Protein AF-0000000077057591 (afdb_homodimer)

Sequence (1072 aa):
MKLSQLLAIAAILTGAQAVAPLVHLGYSSYQGRSLSNGITQWLGLRYAAPPVGDLRFAAPQDPLPAEGVQDANAHGKLCLATGASGPTNTTDEDCLFLEIFAPSNATKDSKLPVYFFIQQGGGFNQLSNANYNGSGLIKAADYDLITVTLNYRVGPYGFLAGSEVIESGGVNAGLKDQRKALEWVQKYIEHFGGDPCRVTIGGASAGAQSVCMHVTAYGGRDDGLFHATSAESQSFPPLRTVNESQYAYDNLVIRAGCASEDDTLACLRNRTSDELQAVNNQTAFPGGQAAPLYQWGPVLDFDFVSDYTLRAYAEGKYVKVPAIYGDATNEGTNFVPNATATIGQSNTFLKNQFPDLTLPQLKKINELYPVENTPSFNNSGRYWRQASDVYGELRYNCPGIFISRNLASDNVSNWNYRWDVIDPPANASGVGVAHTVEVNAIFGPENVNGGAPTSYKGGGINNAIVDVAQAYWTSFIRTGNPNTFRKAGTPMWEPWPSDEDRRLDFQTNATRMETVDEGQRERCEYLLSIGLDLKQMKLSQLLAIAAILTGAQAVAPLVHLGYSSYQGRSLSNGITQWLGLRYAAPPVGDLRFAAPQDPLPAEGVQDANAHGKLCLATGASGPTNTTDEDCLFLEIFAPSNATKDSKLPVYFFIQQGGGFNQLSNANYNGSGLIKAADYDLITVTLNYRVGPYGFLAGSEVIESGGVNAGLKDQRKALEWVQKYIEHFGGDPCRVTIGGASAGAQSVCMHVTAYGGRDDGLFHATSAESQSFPPLRTVNESQYAYDNLVIRAGCASEDDTLACLRNRTSDELQAVNNQTAFPGGQAAPLYQWGPVLDFDFVSDYTLRAYAEGKYVKVPAIYGDATNEGTNFVPNATATIGQSNTFLKNQFPDLTLPQLKKINELYPVENTPSFNNSGRYWRQASDVYGELRYNCPGIFISRNLASDNVSNWNYRWDVIDPPANASGVGVAHTVEVNAIFGPENVNGGAPTSYKGGGINNAIVDVAQAYWTSFIRTGNPNTFRKAGTPMWEPWPSDEDRRLDFQTNATRMETVDEGQRERCEYLLSIGLDLKQ

Radius of gyration: 37.17 Å; Cα contacts (8 Å, |Δi|>4): 2651; chains: 2; bounding box: 60×188×90 Å

Secondary structure (DSSP, 8-state):
--------------------SEEE-SS-EEE-EE-TTSEEEEEEEE-S----GGGTTS---PPPP--SEEE-SSPPPBPPPTT--S--SSB-S---EEEEEEETT--TT--EEEEEEE---GGGT--TT-S--THHHHHHTTT--EEEEE----HHHHH--SHHHHTTT-TTHHHHHHHHHHHHHHHHGGGGTEEEEEEEEEEETHHHHHHHHHHTHHHH---SS-SEEEEES-------BTGGGHHHHHHHHHHTT-TTSSSHHHHHHHS-HHHHHHT----PPTT-SS--S------B-SSSS-S-HHHHHHTT-S----EEEEEETBTTTTTS-TT--SHHHHHHHHHHH-TT--HHHHHHHHHHS-GGGS---TTS-TTHHHHHHHHHIIIIIHHHHHHHHHHHHTT--EEEEEE----HHHHHHT--SBTTTTHHHHH-GGGSTT-S-GGGSTTSTTTHHHHHHHHHHHHHHHHS-TTTTPPTTSPP-PPSPPTT-EEEEE-TTT-EEEEPPHHHHHHHHHHHHTTTTTT-/----------------PPPPSEEE-SS-EEE-EE-TTSEEEEEEEE-S----GGGTTS---PPPP--SEEE-SSPPPBPPPTT--S--SSB-S---EEEEEEETT--TT--EEEEEEE---STTT--TT-S--THHHHHHTTT--EEEEE----HHHHH--SHHHHTTT-TTHHHHHHHHHHHHHHHHGGGGTEEEEEEEEEEETHHHHHHHHHHTHHHH---SS-SEEEEES-------BTGGGHHHHHHHHHHTT-TTSSSHHHHHHHS-HHHHHHT----PPTT-SS--S------B-SSSS-S-HHHHHHTT-S----EEEEEETBTTTTTS-TT--SHHHHHHHHHHH-TT--HHHHHHHHHHS-GGGS---TT--TTHHHHHHHHHIIIIIHHHHHHHHHHHHTT--EEEEEE----HHHHHHT--SBTTTTHHHHH-GGGSTT-S-GGGSTTSTTTHHHHHHHHHHHHHHHHS-TTTTPPTTSPP-PPS--TT-EEEEE-TTT-EEEEPPHHHHHHHHHHHHTTTTTT-

Nearest PDB structures (foldseek):
  1ukc-assembly1_A  TM=9.519E-01  e=1.787E-68  Aspergillus niger
  4be4-assembly1_A  TM=8.730E-01  e=3.746E-45  Ophiostoma piceae
  6h0v-assembly1_A  TM=8.041E-01  e=3.302E-34  Homo sapiens
  2fj0-assembly1_A  TM=7.863E-01  e=6.979E-33  Manduca sexta
  8s9j-assembly4_D  TM=8.129E-01  e=1.233E-27  Staphylococcus aureus USA300-CA-263

Organism: Zymoseptoria tritici (strain CBS 115943 / IPO323) (NCBI:txid336722)

InterPro domains:
  IPR002018 Carboxylesterase, type B [PF00135] (31-516)
  IPR019826 Carboxylesterase type B, active site [PS00122] (192-207)
  IPR029058 Alpha/Beta hydrolase fold [G3DSA:3.40.50.1820] (13-532)
  IPR029058 Alpha/Beta hydrolase fold [SSF53474] (21-530)
  IPR050309 Type-B Carboxylesterase/Lipase [PTHR11559] (18-527)

Foldseek 3Di:
DPPDPPPPDPPPPPPQFFQACWFDQPLAIERWDQDPVQKTKFAFAALFDQCAQLNQLFATHGHHRDDDYHYRHDHFAAEDAFLDFADDPRHHSRGWGKMKMAGRRAGLQLAAFEEEEEAAAQQLRGRHQPQFDQVLLCVLLVRRYMYMYTHFHGACRQAPFAPLSVVRNSHNNRLSSVVSVLVSCLRGVSSNRHRQQQYEYEYFHLSLLSQLLQQLFQQRDCPSSHFEYEYEQHFQFAAAASHLNNVVVVVLLVQLVQPVDPNSVSVVSPDHSRSSSVSRHFAFRVQADGGASHRGDHHCHCHGRNAQSLVSLVVVRGHQHEYEAEYEPQAQLVRFPQAQADLVSLVSRVCRRQVLDDPVNSVVLCVLQPLVPADDAPPGHSCSSSSRVSNSLLTGVLVRLSNLVSSVVVVGWYAYEYEQEFDPVCVNRPCHGYGPLCVCLQSDVVRRVNPHRPLCDPPHVQVVLSSQNSQQVSCCSRPVGSQPRGDPPADHRDTPDDVACWHWYRYRVDIDIDGPDPSSVVSSVSSSVCSVSSND/DPPDDPDPPPPPPPPQFFQACWFDQPLAIERWDQDPVQKTKFAFAALFDQCAQLNQLFATHGHHRDDDYHYRHDHFAAEDAFLDFADDPRHHSRGWGKMKMAGRRAGLQLAAFEEEEEAAAQQLRGRHQPQFFQVLLCVLLVRRYMYMYTHFHGACRQAPFAPLSVVRNSHRNRLSSVVSVLVSCLRGVSSNRHRQQQYEYEYFHLSLLSQLLQQLFQQRDCPSSHFEYEYEQHFQFAAAASHLNNVVVVVLLVQLVQPVDPNSVSVVSPDHSRSSSVSRHFAFRVQADGGASHRGDHHCHCHGRNARSLVSLVVPRGHQHEYEAEYEPQAQLVRFPQAQADLVSLVNNVCRRQVLDDPVNSVVLCVLQPLVPADDAPPGHSCSSSSRVSNSLLTGVLVRLSNLVSSVVVVGWYAYEYEQEFDPVCVNRPCHGYGPLCVCLQSDVVRRVNPHRPLCDPPHVQVVLSSQNSQQVSCCSRPVGSQPRGDPPADHRDTPDDVACWHWYRYRVDIDIDGPDPSSVVSSVSSSVCSVSSND

Solvent-accessible surface area (backbone atoms only — not comparable to full-atom values): 52377 Å² total; per-residue (Å²): 136,86,80,78,81,78,77,78,79,80,76,76,73,74,67,79,61,42,42,56,51,61,38,78,69,86,45,39,28,37,34,31,41,72,44,96,84,50,36,26,35,34,22,36,40,66,50,29,32,64,43,50,57,86,33,38,47,20,44,70,45,71,46,67,71,44,86,62,78,38,79,11,77,47,76,48,32,36,38,52,36,55,61,33,71,43,67,56,96,57,30,19,70,62,13,44,20,31,33,42,30,24,34,40,72,30,15,58,82,56,48,22,26,27,39,39,34,38,43,18,24,47,46,37,24,27,62,70,52,61,85,55,38,48,60,44,42,23,58,59,36,75,53,50,31,26,31,33,41,46,46,46,46,17,10,64,58,5,25,37,32,25,85,79,29,53,83,54,46,6,50,36,16,22,59,43,35,51,51,44,44,43,52,42,39,55,71,47,30,34,68,60,9,23,24,44,80,36,20,25,39,26,18,33,33,37,10,6,26,46,47,54,46,56,32,28,18,53,58,17,55,75,84,66,64,56,55,28,40,36,25,33,25,29,45,46,62,56,44,44,37,36,76,76,32,30,47,60,42,51,49,46,36,24,51,65,51,22,36,70,46,91,56,40,63,60,43,59,39,69,48,51,62,50,58,49,28,73,54,33,66,77,41,34,48,59,56,19,74,39,51,32,97,54,71,32,43,65,43,38,68,64,43,60,37,48,58,45,59,56,56,28,50,74,69,62,25,36,48,88,44,34,35,37,36,24,30,32,70,27,41,13,45,82,72,43,59,52,67,26,55,38,67,11,50,33,47,46,52,51,31,22,62,36,51,63,64,46,56,70,58,47,19,52,50,50,66,74,44,48,51,88,81,41,76,80,42,82,95,42,22,66,24,23,52,34,39,8,51,52,50,16,36,60,28,21,46,35,49,32,52,51,50,46,49,43,36,29,75,69,72,26,60,28,33,38,38,36,41,52,51,80,40,67,70,38,43,70,60,58,39,37,24,35,57,57,55,62,54,28,31,42,32,26,39,87,23,45,80,72,72,39,61,68,38,45,29,92,91,27,87,36,26,70,41,26,58,47,45,22,15,27,50,39,17,23,59,62,68,67,36,41,58,82,51,36,44,88,93,56,68,78,72,58,55,33,62,37,105,56,54,33,23,33,34,41,28,58,99,59,51,37,77,40,61,63,51,67,69,57,52,53,50,33,54,53,53,59,72,45,27,65,71,42,29,31,136,88,78,80,80,81,80,79,80,78,78,76,74,73,67,81,60,43,42,56,51,61,37,78,68,84,46,37,27,36,34,31,42,73,45,94,84,50,36,24,36,34,23,36,40,66,52,29,33,65,44,50,56,86,34,39,49,19,45,70,44,72,46,66,72,45,86,62,77,39,77,10,78,46,76,50,32,36,37,51,36,55,62,32,73,42,68,56,98,56,29,20,71,61,15,45,20,31,32,41,31,24,36,40,72,29,15,59,81,58,48,23,26,27,41,39,34,38,41,18,25,46,47,37,24,27,62,69,50,63,82,56,38,46,59,44,42,23,58,61,37,74,53,51,32,26,32,33,40,46,45,48,44,18,11,64,59,6,25,39,32,25,84,79,27,54,85,53,47,6,51,36,16,21,61,44,34,50,50,44,43,42,52,42,38,55,72,46,33,33,68,61,9,23,23,44,81,36,21,26,40,25,19,33,34,35,10,7,26,45,49,55,46,56,32,28,19,55,58,16,54,74,84,65,65,55,56,29,40,38,25,35,26,28,46,46,61,56,45,45,37,36,75,76,33,29,46,60,41,52,49,45,35,24,51,66,51,21,36,69,46,92,55,40,62,60,44,60,38,68,47,53,62,50,59,49,26,75,55,35,66,78,42,34,48,60,57,19,75,40,50,34,95,55,70,31,43,66,43,37,70,63,42,60,37,48,58,44,60,57,55,28,50,74,68,62,24,36,48,85,44,34,34,36,36,25,32,32,71,27,40,15,43,84,72,43,61,51,66,26,55,38,68,10,52,32,49,46,52,50,32,22,62,35,51,62,64,46,56,70,57,48,20,52,49,49,66,74,46,51,51,87,82,41,74,82,38,82,94,43,22,68,24,23,53,34,40,8,52,52,50,15,34,60,29,20,48,35,48,32,52,50,50,46,50,42,36,28,74,69,73,28,58,28,35,38,37,36,42,51,49,78,39,68,71,37,44,70,62,57,40,36,26,34,57,57,55,61,54,27,32,41,33,28,39,89,23,44,79,73,71,38,61,68,36,45,29,93,92,26,87,36,26,68,41,26,57,46,43,22,16,27,50,37,16,24,59,63,67,68,37,42,59,82,51,34,45,85,91,56,68,78,72,58,55,34,62,37,106,56,54,33,24,32,36,41,26,60,97,58,48,38,77,39,60,62,51,67,68,55,52,53,51,32,54,54,52,57,72,47,27,64,71,43,31,29

pLDDT: mean 95.0, std 10.28, range [20.84, 98.81]

Structure (mmCIF, N/CA/C/O backbone):
data_AF-0000000077057591-model_v1
#
loop_
_entity.id
_entity.type
_entity.pdbx_description
1 polymer 'Carboxylic ester hydrolase'
#
loop_
_atom_site.group_PDB
_atom_site.id
_atom_site.type_symbol
_atom_site.label_atom_id
_atom_site.label_alt_id
_atom_site.label_comp_id
_atom_site.label_asym_id
_atom_site.label_entity_id
_atom_site.label_seq_id
_atom_site.pdbx_PDB_ins_code
_atom_site.Cartn_x
_atom_site.Cartn_y
_atom_site.Cartn_z
_atom_site.occupancy
_atom_site.B_iso_or_equiv
_atom_site.auth_seq_id
_atom_site.auth_comp_id
_atom_site.auth_asym_id
_atom_site.auth_atom_id
_atom_site.pdbx_PDB_model_num
ATOM 1 N N . MET A 1 1 ? 16.641 89.375 50.281 1 21.64 1 MET A N 1
ATOM 2 C CA . MET A 1 1 ? 16.156 89.125 48.938 1 21.64 1 MET A CA 1
ATOM 3 C C . MET A 1 1 ? 16.641 87.75 48.438 1 21.64 1 MET A C 1
ATOM 5 O O . MET A 1 1 ? 17.844 87.562 48.25 1 21.64 1 MET A O 1
ATOM 9 N N . LYS A 1 2 ? 15.844 86.75 49.031 1 39.97 2 LYS A N 1
ATOM 10 C CA . LYS A 1 2 ? 15.703 85.312 48.906 1 39.97 2 LYS A CA 1
ATOM 11 C C . LYS A 1 2 ? 15.461 84.875 47.469 1 39.97 2 LYS A C 1
ATOM 13 O O . LYS A 1 2 ? 14.32 84.812 47 1 39.97 2 LYS A O 1
ATOM 18 N N . LEU A 1 3 ? 16.422 85.312 46.5 1 35.47 3 LEU A N 1
ATOM 19 C CA . LEU A 1 3 ? 16.203 84.875 45.125 1 35.47 3 LEU A CA 1
ATOM 20 C C . LEU A 1 3 ? 16.281 83.375 45 1 35.47 3 LEU A C 1
ATOM 22 O O . LEU A 1 3 ? 17.328 82.75 45.312 1 35.47 3 LEU A O 1
ATOM 26 N N . SER A 1 4 ? 15.148 82.688 45.031 1 42.12 4 SER A N 1
ATOM 27 C CA . SER A 1 4 ? 14.812 81.312 44.812 1 42.12 4 SER A CA 1
ATOM 28 C C . SER A 1 4 ? 15.219 80.812 43.438 1 42.12 4 SER A C 1
ATOM 30 O O . SER A 1 4 ? 14.859 81.438 42.438 1 42.12 4 SER A O 1
ATOM 32 N N . GLN A 1 5 ? 16.375 80.188 43.281 1 42.84 5 GLN A N 1
ATOM 33 C CA . GLN A 1 5 ? 16.922 79.562 42.062 1 42.84 5 GLN A CA 1
ATOM 34 C C . GLN A 1 5 ? 15.984 78.5 41.5 1 42.84 5 GLN A C 1
ATOM 36 O O . GLN A 1 5 ? 15.633 77.562 42.219 1 42.84 5 GLN A O 1
ATOM 41 N N . LEU A 1 6 ? 15.094 78.75 40.562 1 43.12 6 LEU A N 1
ATOM 42 C CA . LEU A 1 6 ? 14.211 77.875 39.812 1 43.12 6 LEU A CA 1
ATOM 43 C C . LEU A 1 6 ? 15.023 76.938 38.969 1 43.12 6 LEU A C 1
ATOM 45 O O . LEU A 1 6 ? 15.719 77.312 38.031 1 43.12 6 LEU A O 1
ATOM 49 N N . LEU A 1 7 ? 15.609 75.875 39.5 1 39.97 7 LEU A N 1
ATOM 50 C CA . LEU A 1 7 ? 16.234 74.875 38.688 1 39.97 7 LEU A CA 1
ATOM 51 C C . LEU A 1 7 ? 15.195 74.188 37.781 1 39.97 7 LEU A C 1
ATOM 53 O O . LEU A 1 7 ? 14.281 73.5 38.281 1 39.97 7 LEU A O 1
ATOM 57 N N . ALA A 1 8 ? 14.859 74.812 36.75 1 45.91 8 ALA A N 1
ATOM 58 C CA . ALA A 1 8 ? 14.023 74.125 35.781 1 45.91 8 ALA A CA 1
ATOM 59 C C . ALA A 1 8 ? 14.625 72.812 35.344 1 45.91 8 ALA A C 1
ATOM 61 O O . ALA A 1 8 ? 15.742 72.75 34.812 1 45.91 8 ALA A O 1
ATOM 62 N N . ILE A 1 9 ? 14.242 71.625 35.844 1 41.78 9 ILE A N 1
ATOM 63 C CA . ILE A 1 9 ? 14.555 70.312 35.438 1 41.78 9 ILE A CA 1
ATOM 64 C C . ILE A 1 9 ? 14.008 70 34.031 1 41.78 9 ILE A C 1
ATOM 66 O O . ILE A 1 9 ? 12.789 70.062 33.812 1 41.78 9 ILE A O 1
ATOM 70 N N . ALA A 1 10 ? 14.672 70.25 32.906 1 46.38 10 ALA A N 1
ATOM 71 C CA . ALA A 1 10 ? 14.312 69.812 31.562 1 46.38 10 ALA A CA 1
ATOM 72 C C . ALA A 1 10 ? 14.156 68.312 31.469 1 46.38 10 ALA A C 1
ATOM 74 O O . ALA A 1 10 ? 15.125 67.562 31.625 1 46.38 10 ALA A O 1
ATOM 75 N N . ALA A 1 11 ? 12.953 67.75 31.609 1 44.53 11 ALA A N 1
ATOM 76 C CA . ALA A 1 11 ? 12.625 66.375 31.281 1 44.53 11 ALA A CA 1
ATOM 77 C C . ALA A 1 11 ? 12.945 66.062 29.828 1 44.53 11 ALA A C 1
ATOM 79 O O . ALA A 1 11 ? 12.359 66.625 28.906 1 44.53 11 ALA A O 1
ATOM 80 N N . ILE A 1 12 ? 14.148 65.688 29.453 1 43.59 12 ILE A N 1
ATOM 81 C CA . ILE A 1 12 ? 14.438 65.125 28.141 1 43.59 12 ILE A CA 1
ATOM 82 C C . ILE A 1 12 ? 13.398 64.062 27.812 1 43.59 12 ILE A C 1
ATOM 84 O O . ILE A 1 12 ? 13.359 63 28.469 1 43.59 12 ILE A O 1
ATOM 88 N N . LEU A 1 13 ? 12.266 64.438 27.328 1 42.75 13 LEU A N 1
ATOM 89 C CA . LEU A 1 13 ? 11.375 63.469 26.719 1 42.75 13 LEU A CA 1
ATOM 90 C C . LEU A 1 13 ? 12.117 62.625 25.688 1 42.75 13 LEU A C 1
ATOM 92 O O . LEU A 1 13 ? 12.414 63.094 24.594 1 42.75 13 LEU A O 1
ATOM 96 N N . THR A 1 14 ? 13.094 61.812 26.078 1 42.38 14 THR A N 1
ATOM 97 C CA . THR A 1 14 ? 13.555 60.844 25.094 1 42.38 14 THR A CA 1
ATOM 98 C C . THR A 1 14 ? 12.367 60.156 24.406 1 42.38 14 THR A C 1
ATOM 100 O O . THR A 1 14 ? 11.656 59.375 25.016 1 42.38 14 THR A O 1
ATOM 103 N N . GLY A 1 15 ? 11.719 60.844 23.609 1 45.34 15 GLY A N 1
ATOM 104 C CA . GLY A 1 15 ? 10.695 60.188 22.797 1 45.34 15 GLY A CA 1
ATOM 105 C C . GLY A 1 15 ? 11.156 58.875 22.219 1 45.34 15 GLY A C 1
ATOM 106 O O . GLY A 1 15 ? 12.203 58.812 21.562 1 45.34 15 GLY A O 1
ATOM 107 N N . ALA A 1 16 ? 10.734 57.781 22.812 1 60.12 16 ALA A N 1
ATOM 108 C CA . ALA A 1 16 ? 10.961 56.469 22.234 1 60.12 16 ALA A CA 1
ATOM 109 C C . ALA A 1 16 ? 10.734 56.469 20.734 1 60.12 16 ALA A C 1
ATOM 111 O O . ALA A 1 16 ? 9.641 56.781 20.266 1 60.12 16 ALA A O 1
ATOM 112 N N . GLN A 1 17 ? 11.797 56.594 19.953 1 68.38 17 GLN A N 1
ATOM 113 C CA . GLN A 1 17 ? 11.742 56.625 18.484 1 68.38 17 GLN A CA 1
ATOM 114 C C . GLN A 1 17 ? 11.219 55.281 17.938 1 68.38 17 GLN A C 1
ATOM 116 O O . GLN A 1 17 ? 11.555 54.219 18.453 1 68.38 17 GLN A O 1
ATOM 121 N N . ALA A 1 18 ? 10.211 55.312 17.078 1 79.19 18 ALA A N 1
ATOM 122 C CA . ALA A 1 18 ? 9.695 54.156 16.359 1 79.19 18 ALA A CA 1
ATOM 123 C C . ALA A 1 18 ? 10.828 53.312 15.789 1 79.19 18 ALA A C 1
ATOM 125 O O . ALA A 1 18 ? 11.859 53.844 15.359 1 79.19 18 ALA A O 1
ATOM 126 N N . VAL A 1 19 ? 10.711 52.062 15.945 1 81.94 19 VAL A N 1
ATOM 127 C CA . VAL A 1 19 ? 11.688 51.156 15.352 1 81.94 19 VAL A CA 1
ATOM 128 C C . VAL A 1 19 ? 11.844 51.469 13.859 1 81.94 19 VAL A C 1
ATOM 130 O O . VAL A 1 19 ? 10.852 51.531 13.125 1 81.94 19 VAL A O 1
ATOM 133 N N . ALA A 1 20 ? 13.047 51.656 13.445 1 85.25 20 ALA A N 1
ATOM 134 C CA . ALA A 1 20 ? 13.336 51.875 12.031 1 85.25 20 ALA A CA 1
ATOM 135 C C . ALA A 1 20 ? 13.094 50.625 11.203 1 85.25 20 ALA A C 1
ATOM 137 O O . ALA A 1 20 ? 13.242 49.5 11.711 1 85.25 20 ALA A O 1
ATOM 138 N N . PRO A 1 21 ? 12.672 50.844 9.984 1 92.5 21 PRO A N 1
ATOM 139 C CA . PRO A 1 21 ? 12.547 49.688 9.117 1 92.5 21 PRO A CA 1
ATOM 140 C C . PRO A 1 21 ? 13.852 48.875 9.008 1 92.5 21 PRO A C 1
ATOM 142 O O . PRO A 1 21 ? 13.828 47.688 8.648 1 92.5 21 PRO A O 1
ATOM 145 N N . LEU A 1 22 ? 14.906 49.531 9.289 1 95.12 22 LEU A N 1
ATOM 146 C CA . LEU A 1 22 ? 16.188 48.812 9.375 1 95.12 22 LEU A CA 1
ATOM 147 C C . LEU A 1 22 ? 16.406 48.281 10.781 1 95.12 22 LEU A C 1
ATOM 149 O O . LEU A 1 22 ? 16.484 49.031 11.742 1 95.12 22 LEU A O 1
ATOM 153 N N . VAL A 1 23 ? 16.469 47 10.891 1 96 23 VAL A N 1
ATOM 154 C CA . VAL A 1 23 ? 16.641 46.344 12.188 1 96 23 VAL A CA 1
ATOM 155 C C . VAL A 1 23 ? 17.969 45.594 12.219 1 96 23 VAL A C 1
ATOM 157 O O . VAL A 1 23 ? 18.312 44.875 11.258 1 96 23 VAL A O 1
ATOM 160 N N . HIS A 1 24 ? 18.734 45.656 13.281 1 95.44 24 HIS A N 1
ATOM 161 C CA . HIS A 1 24 ? 20 44.969 13.492 1 95.44 24 HIS A CA 1
ATOM 162 C C . HIS A 1 24 ? 19.828 43.812 14.5 1 95.44 24 HIS A C 1
ATOM 164 O O . HIS A 1 24 ? 19.484 44.062 15.656 1 95.44 24 HIS A O 1
ATOM 170 N N . LEU A 1 25 ? 20.094 42.594 14.078 1 95.69 25 LEU A N 1
ATOM 171 C CA . LEU A 1 25 ? 19.844 41.438 14.922 1 95.69 25 LEU A CA 1
ATOM 172 C C . LEU A 1 25 ? 21.156 40.812 15.391 1 95.69 25 LEU A C 1
ATOM 174 O O . LEU A 1 25 ? 21.156 39.75 16.016 1 95.69 25 LEU A O 1
ATOM 178 N N . GLY A 1 26 ? 22.203 41.438 15.156 1 93.69 26 GLY A N 1
ATOM 179 C CA . GLY A 1 26 ? 23.5 40.906 15.531 1 93.69 26 GLY A CA 1
ATOM 180 C C . GLY A 1 26 ? 24.125 40.031 14.453 1 93.69 26 GLY A C 1
ATOM 181 O O . GLY A 1 26 ? 25.234 40.312 13.977 1 93.69 26 GLY A O 1
ATOM 182 N N . TYR A 1 27 ? 23.328 38.906 13.984 1 95.69 27 TYR A N 1
ATOM 183 C CA . TYR A 1 27 ? 23.859 38.031 12.953 1 95.69 27 TYR A CA 1
ATOM 184 C C . TYR A 1 27 ? 23.578 38.594 11.562 1 95.69 27 TYR A C 1
ATOM 186 O O . TYR A 1 27 ? 24.203 38.188 10.586 1 95.69 27 TYR A O 1
ATOM 194 N N . SER A 1 28 ? 22.641 39.5 11.5 1 95.62 28 SER A N 1
ATOM 195 C CA . SER A 1 28 ? 22.281 40.156 10.242 1 95.62 28 SER A CA 1
ATOM 196 C C . SER A 1 28 ? 21.484 41.438 10.477 1 95.62 28 SER A C 1
ATOM 198 O O . SER A 1 28 ? 20.984 41.656 11.578 1 95.62 28 SER A O 1
ATOM 200 N N . SER A 1 29 ? 21.453 42.281 9.453 1 97.12 29 SER A N 1
ATOM 201 C CA . SER A 1 29 ? 20.594 43.469 9.43 1 97.12 29 SER A CA 1
ATOM 202 C C . SER A 1 29 ? 19.562 43.375 8.312 1 97.12 29 SER A C 1
ATOM 204 O O . SER A 1 29 ? 19.891 42.938 7.195 1 97.12 29 SER A O 1
ATOM 206 N N . TYR A 1 30 ? 18.359 43.719 8.672 1 97.75 30 TYR A N 1
ATOM 207 C CA . TYR A 1 30 ? 17.281 43.594 7.707 1 97.75 30 TYR A CA 1
ATOM 208 C C . TYR A 1 30 ? 16.594 44.938 7.473 1 97.75 30 TYR A C 1
ATOM 210 O O . TYR A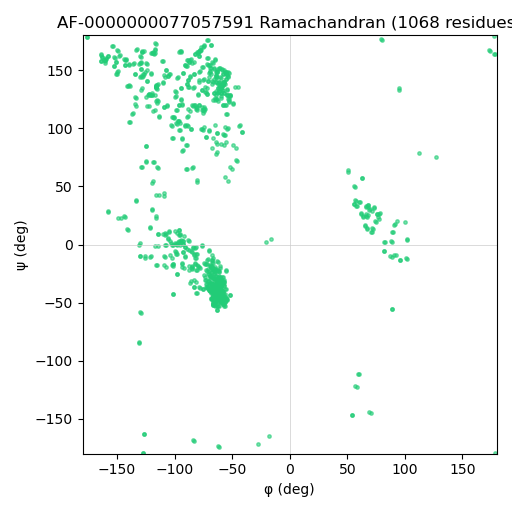 1 30 ? 16.266 45.656 8.422 1 97.75 30 TYR A O 1
ATOM 218 N N . GLN A 1 31 ? 16.453 45.281 6.211 1 97.88 31 GLN A N 1
ATOM 219 C CA . GLN A 1 31 ? 15.688 46.469 5.836 1 97.88 31 GLN A CA 1
ATOM 220 C C . GLN A 1 31 ? 14.258 46.094 5.438 1 97.88 31 GLN A C 1
ATOM 222 O O . GLN A 1 31 ? 14.031 45.531 4.359 1 97.88 31 GLN A O 1
ATOM 227 N N . GLY A 1 32 ? 13.305 46.406 6.328 1 97.75 32 GLY A N 1
ATOM 228 C CA . GLY A 1 32 ? 11.898 46.219 6.008 1 97.75 32 GLY A CA 1
ATOM 229 C C . GLY A 1 32 ? 11.297 47.375 5.242 1 97.75 32 GLY A C 1
ATOM 230 O O . GLY A 1 32 ? 12.023 48.188 4.652 1 97.75 32 GLY A O 1
ATOM 231 N N . ARG A 1 33 ? 9.992 47.375 5.133 1 97.38 33 ARG A N 1
ATOM 232 C CA . ARG A 1 33 ? 9.273 48.406 4.402 1 97.38 33 ARG A CA 1
ATOM 233 C C . ARG A 1 33 ? 8.078 48.906 5.207 1 97.38 33 ARG A C 1
ATOM 235 O O . ARG A 1 33 ? 7.238 48.125 5.637 1 97.38 33 ARG A O 1
ATOM 242 N N . SER A 1 34 ? 8.055 50.188 5.363 1 96.56 34 SER A N 1
ATOM 243 C CA . SER A 1 34 ? 6.871 50.812 5.953 1 96.56 34 SER A CA 1
ATOM 244 C C . SER A 1 34 ? 5.754 50.969 4.926 1 96.56 34 SER A C 1
ATOM 246 O O . SER A 1 34 ? 5.977 51.531 3.846 1 96.56 34 SER A O 1
ATOM 248 N N . LEU A 1 35 ? 4.676 50.531 5.266 1 95.62 35 LEU A N 1
ATOM 249 C CA . LEU A 1 35 ? 3.525 50.625 4.375 1 95.62 35 LEU A CA 1
ATOM 250 C C . LEU A 1 35 ? 2.699 51.875 4.684 1 95.62 35 LEU A C 1
ATOM 252 O O . LEU A 1 35 ? 2.822 52.469 5.766 1 95.62 35 LEU A O 1
ATOM 256 N N . SER A 1 36 ? 1.823 52.219 3.77 1 95.12 36 SER A N 1
ATOM 257 C CA . SER A 1 36 ? 1.006 53.406 3.914 1 95.12 36 SER A CA 1
ATOM 258 C C . SER A 1 36 ? -0.059 53.25 4.992 1 95.12 36 SER A C 1
ATOM 260 O O . SER A 1 36 ? -0.593 54.219 5.516 1 95.12 36 SER A O 1
ATOM 262 N N . ASN A 1 37 ? -0.24 52.094 5.414 1 95.19 37 ASN A N 1
ATOM 263 C CA . ASN A 1 37 ? -1.305 51.844 6.375 1 95.19 37 ASN A CA 1
ATOM 264 C C . ASN A 1 37 ? -0.79 51.875 7.812 1 95.19 37 ASN A C 1
ATOM 266 O O . ASN A 1 37 ? -1.487 51.469 8.742 1 95.19 37 ASN A O 1
ATOM 270 N N . GLY A 1 38 ? 0.445 52.281 8.023 1 97.19 38 GLY A N 1
ATOM 271 C CA . GLY A 1 38 ? 0.99 52.406 9.359 1 97.19 38 GLY A CA 1
ATOM 272 C C . GLY A 1 38 ? 1.638 51.156 9.883 1 97.19 38 GLY A C 1
ATOM 273 O O . GLY A 1 38 ? 1.943 51.031 11.07 1 97.19 38 GLY A O 1
ATOM 274 N N . ILE A 1 39 ? 1.79 50.25 8.977 1 98.06 39 ILE A N 1
ATOM 275 C CA . ILE A 1 39 ? 2.4 48.969 9.359 1 98.06 39 ILE A CA 1
ATOM 276 C C . ILE A 1 39 ? 3.729 48.812 8.625 1 98.06 39 ILE A C 1
ATOM 278 O O . ILE A 1 39 ? 3.84 49.125 7.441 1 98.06 39 ILE A O 1
ATOM 282 N N . THR A 1 40 ? 4.762 48.406 9.352 1 98.25 40 THR A N 1
ATOM 283 C CA . THR A 1 40 ? 6.035 48.031 8.75 1 98.25 40 THR A CA 1
ATOM 284 C C . THR A 1 40 ? 6.141 46.5 8.641 1 98.25 40 THR A C 1
ATOM 286 O O . THR A 1 40 ? 5.754 45.781 9.555 1 98.25 40 THR A O 1
ATOM 289 N N . GLN A 1 41 ? 6.527 46.062 7.504 1 98.12 41 GLN A N 1
ATOM 290 C CA . GLN A 1 41 ? 6.695 44.625 7.305 1 98.12 41 GLN A CA 1
ATOM 291 C C . GLN A 1 41 ? 8.156 44.281 7.031 1 98.12 41 GLN A C 1
ATOM 293 O O . GLN A 1 41 ? 8.867 45.031 6.375 1 98.12 41 GLN A O 1
ATOM 298 N N . TRP A 1 42 ? 8.664 43.281 7.578 1 98.44 42 TRP A N 1
ATOM 299 C CA . TRP A 1 42 ? 9.906 42.594 7.262 1 98.44 42 TRP A CA 1
ATOM 300 C C . TRP A 1 42 ? 9.641 41.188 6.734 1 98.44 42 TRP A C 1
ATOM 302 O O . TRP A 1 42 ? 9.156 40.312 7.473 1 98.44 42 TRP A O 1
ATOM 312 N N . LEU A 1 43 ? 9.891 40.969 5.48 1 97.62 43 LEU A N 1
ATOM 313 C CA . LEU A 1 43 ? 9.641 39.688 4.828 1 97.62 43 LEU A CA 1
ATOM 314 C C . LEU A 1 43 ? 10.945 38.938 4.59 1 97.62 43 LEU A C 1
ATOM 316 O O . LEU A 1 43 ? 11.992 39.562 4.41 1 97.62 43 LEU A O 1
ATOM 320 N N . GLY A 1 44 ? 10.914 37.656 4.656 1 97.06 44 GLY A N 1
ATOM 321 C CA . GLY A 1 44 ? 12.039 36.812 4.273 1 97.06 44 GLY A CA 1
ATOM 322 C C . GLY A 1 44 ? 13.18 36.844 5.273 1 97.06 44 GLY A C 1
ATOM 323 O O . GLY A 1 44 ? 14.352 36.844 4.887 1 97.06 44 GLY A O 1
ATOM 324 N N . LEU A 1 45 ? 12.891 37.031 6.543 1 97.88 45 LEU A N 1
ATOM 325 C CA . LEU A 1 45 ? 13.922 36.969 7.578 1 97.88 45 LEU A CA 1
ATOM 326 C C . LEU A 1 45 ? 14.375 35.531 7.82 1 97.88 45 LEU A C 1
ATOM 328 O O . LEU A 1 45 ? 13.547 34.625 8.023 1 97.88 45 LEU A O 1
ATOM 332 N N . ARG A 1 46 ? 15.641 35.344 7.824 1 97.94 46 ARG A N 1
ATOM 333 C CA . ARG A 1 46 ? 16.172 34.031 8.086 1 97.94 46 ARG A CA 1
ATOM 334 C C . ARG A 1 46 ? 16.203 33.719 9.586 1 97.94 46 ARG A C 1
ATOM 336 O O . ARG A 1 46 ? 16.859 34.438 10.352 1 97.94 46 ARG A O 1
ATOM 343 N N . TYR A 1 47 ? 15.484 32.719 10.031 1 98.12 47 TYR A N 1
ATOM 344 C CA . TYR A 1 47 ? 15.484 32.406 11.453 1 98.12 47 TYR A CA 1
ATOM 345 C C . TYR A 1 47 ? 16.375 31.203 11.758 1 98.12 47 TYR A C 1
ATOM 347 O O . TYR A 1 47 ? 16.656 30.906 12.922 1 98.12 47 TYR A O 1
ATOM 355 N N . ALA A 1 48 ? 16.828 30.469 10.719 1 98.62 48 ALA A N 1
ATOM 356 C CA . ALA A 1 48 ? 17.688 29.297 10.836 1 98.62 48 ALA A CA 1
ATOM 357 C C . ALA A 1 48 ? 18.625 29.172 9.633 1 98.62 48 ALA A C 1
ATOM 359 O O . ALA A 1 48 ? 18.391 29.797 8.602 1 98.62 48 ALA A O 1
ATOM 360 N N . ALA A 1 49 ? 19.656 28.375 9.812 1 98.5 49 ALA A N 1
ATOM 361 C CA . ALA A 1 49 ? 20.578 28.094 8.711 1 98.5 49 ALA A CA 1
ATOM 362 C C . ALA A 1 49 ? 19.859 27.359 7.578 1 98.5 49 ALA A C 1
ATOM 364 O O . ALA A 1 49 ? 18.906 26.641 7.812 1 98.5 49 ALA A O 1
ATOM 365 N N . PRO A 1 50 ? 20.344 27.625 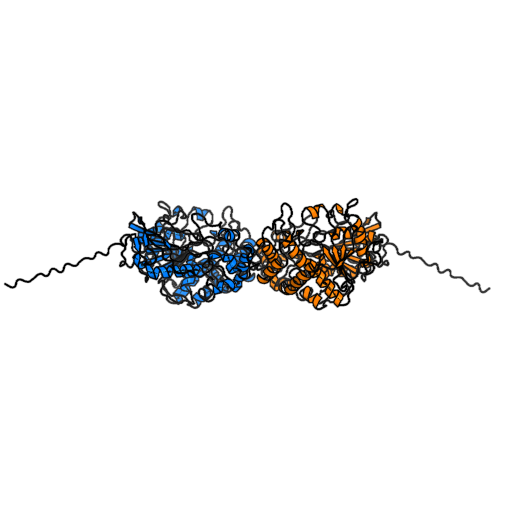6.289 1 98.31 50 PRO A N 1
ATOM 366 C CA . PRO A 1 50 ? 19.75 26.844 5.199 1 98.31 50 PRO A CA 1
ATOM 367 C C . PRO A 1 50 ? 19.828 25.344 5.453 1 98.31 50 PRO A C 1
ATOM 369 O O . PRO A 1 50 ? 20.891 24.812 5.766 1 98.31 50 PRO A O 1
ATOM 372 N N . PRO A 1 51 ? 18.688 24.688 5.395 1 98.25 51 PRO A N 1
ATOM 373 C CA . PRO A 1 51 ? 18.672 23.25 5.652 1 98.25 51 PRO A CA 1
ATOM 374 C C . PRO A 1 51 ? 19.094 22.422 4.438 1 98.25 51 PRO A C 1
ATOM 376 O O . PRO A 1 51 ? 18.375 21.531 4.012 1 98.25 51 PRO A O 1
ATOM 379 N N . VAL A 1 52 ? 20.234 22.672 3.846 1 97.75 52 VAL A N 1
ATOM 380 C CA . VAL A 1 52 ? 20.766 22.016 2.656 1 97.75 52 VAL A CA 1
ATOM 381 C C . VAL A 1 52 ? 22.062 21.281 3.008 1 97.75 52 VAL A C 1
ATOM 383 O O . VAL A 1 52 ? 22.594 21.438 4.109 1 97.75 52 VAL A O 1
ATOM 386 N N . GLY A 1 53 ? 22.547 20.422 2.098 1 96.12 53 GLY A N 1
ATOM 387 C CA . GLY A 1 53 ? 23.75 19.656 2.375 1 96.12 53 GLY A CA 1
ATOM 388 C C . GLY A 1 53 ? 23.625 18.781 3.613 1 96.12 53 GLY A C 1
ATOM 389 O O . GLY A 1 53 ? 22.672 18.031 3.762 1 96.12 53 GLY A O 1
ATOM 390 N N . ASP A 1 54 ? 24.531 18.969 4.582 1 95.62 54 ASP A N 1
ATOM 391 C CA . ASP A 1 54 ? 24.547 18.156 5.789 1 95.62 54 ASP A CA 1
ATOM 392 C C . ASP A 1 54 ? 23.375 18.484 6.707 1 95.62 54 ASP A C 1
ATOM 394 O O . ASP A 1 54 ? 23.047 17.703 7.602 1 95.62 54 ASP A O 1
ATOM 398 N N . LEU A 1 55 ? 22.766 19.656 6.441 1 97.69 55 LEU A N 1
ATOM 399 C CA . LEU A 1 55 ? 21.656 20.047 7.293 1 97.69 55 LEU A CA 1
ATOM 400 C C . LEU A 1 55 ? 20.328 19.578 6.703 1 97.69 55 LEU A C 1
ATOM 402 O O . LEU A 1 55 ? 19.266 19.75 7.324 1 97.69 55 LEU A O 1
ATOM 406 N N . ARG A 1 56 ? 20.391 19 5.41 1 97.06 56 ARG A N 1
ATOM 407 C CA . ARG A 1 56 ? 19.219 18.281 4.934 1 97.06 56 ARG A CA 1
ATOM 408 C C . ARG A 1 56 ? 18.859 17.109 5.855 1 97.06 56 ARG A C 1
ATOM 410 O O . ARG A 1 56 ? 19.719 16.281 6.16 1 97.06 56 ARG A O 1
ATOM 417 N N . PHE A 1 57 ? 17.656 16.984 6.371 1 98.31 57 PHE A N 1
ATOM 418 C CA . PHE A 1 57 ? 17.125 15.945 7.246 1 98.31 57 PHE A CA 1
ATOM 419 C C . PHE A 1 57 ? 17.797 16.016 8.617 1 98.31 57 PHE A C 1
ATOM 421 O O . PHE A 1 57 ? 17.922 14.992 9.297 1 98.31 57 PHE A O 1
ATOM 428 N N . ALA A 1 58 ? 18.297 17.172 9.016 1 98.19 58 ALA A N 1
ATOM 429 C CA . ALA A 1 58 ? 18.891 17.375 10.336 1 98.19 58 ALA A CA 1
ATOM 430 C C . ALA A 1 58 ? 18.109 18.406 11.141 1 98.19 58 ALA A C 1
ATOM 432 O O . ALA A 1 58 ? 17.25 19.109 10.594 1 98.19 58 ALA A O 1
ATOM 433 N N . ALA A 1 59 ? 18.328 18.484 12.422 1 98.19 59 ALA A N 1
ATOM 434 C CA . ALA A 1 59 ? 17.734 19.531 13.242 1 98.19 59 ALA A CA 1
ATOM 435 C C . ALA A 1 59 ? 18.172 20.922 12.766 1 98.19 59 ALA A C 1
ATOM 437 O O . ALA A 1 59 ? 19.297 21.094 12.297 1 98.19 59 ALA A O 1
ATOM 438 N N . PRO A 1 60 ? 17.297 21.875 12.836 1 98.56 60 PRO A N 1
ATOM 439 C CA . PRO A 1 60 ? 17.672 23.219 12.43 1 98.56 60 PRO A CA 1
ATOM 440 C C . PRO A 1 60 ? 18.781 23.812 13.297 1 98.56 60 PRO A C 1
ATOM 442 O O . PRO A 1 60 ? 18.875 23.484 14.484 1 98.56 60 PRO A O 1
ATOM 445 N N . GLN A 1 61 ? 19.594 24.656 12.695 1 98.25 61 GLN A N 1
ATOM 446 C CA . GLN A 1 61 ? 20.672 25.359 13.383 1 98.25 61 GLN A CA 1
ATOM 447 C C . GLN A 1 61 ? 20.469 26.875 13.32 1 98.25 61 GLN A C 1
ATOM 449 O O . GLN A 1 61 ? 19.656 27.359 12.523 1 98.25 61 GLN A O 1
ATOM 454 N N . ASP A 1 62 ? 21.188 27.562 14.148 1 97.94 62 ASP A N 1
ATOM 455 C CA . ASP A 1 62 ? 21.109 29.031 14.156 1 97.94 62 ASP A CA 1
ATOM 456 C C . ASP A 1 62 ? 21.469 29.594 12.789 1 97.94 62 ASP A C 1
ATOM 458 O O . ASP A 1 62 ? 22.281 29.016 12.062 1 97.94 62 ASP A O 1
ATOM 462 N N . PRO A 1 63 ? 20.812 30.688 12.484 1 97.38 63 PRO A N 1
ATOM 463 C CA . PRO A 1 63 ? 21.172 31.297 11.203 1 97.38 63 PRO A CA 1
ATOM 464 C C . PRO A 1 63 ? 22.641 31.719 11.148 1 97.38 63 PRO A C 1
ATOM 466 O O . PRO A 1 63 ? 23.219 32.094 12.18 1 97.38 63 PRO A O 1
ATOM 469 N N . LEU A 1 64 ? 23.141 31.719 10.016 1 95.62 64 LEU A N 1
ATOM 470 C CA . LEU A 1 64 ? 24.516 32.156 9.805 1 95.62 64 LEU A CA 1
ATOM 471 C C . LEU A 1 64 ? 24.594 33.656 9.695 1 95.62 64 LEU A C 1
ATOM 473 O O . LEU A 1 64 ? 23.688 34.312 9.156 1 95.62 64 LEU A O 1
ATOM 477 N N . PRO A 1 65 ? 25.719 34.188 10.188 1 95.75 65 PRO A N 1
ATOM 478 C CA . PRO A 1 65 ? 25.875 35.625 10.016 1 95.75 65 PRO A CA 1
ATOM 479 C C . PRO A 1 65 ? 25.938 36.031 8.547 1 95.75 65 PRO A C 1
ATOM 481 O O . PRO A 1 65 ? 26.562 35.344 7.738 1 95.75 65 PRO A O 1
ATOM 484 N N . ALA A 1 66 ? 25.219 37.031 8.281 1 93.94 66 ALA A N 1
ATOM 485 C CA . ALA A 1 66 ? 25.281 37.625 6.945 1 93.94 66 ALA A CA 1
ATOM 486 C C . ALA A 1 66 ? 25.734 39.094 7.008 1 93.94 66 ALA A C 1
ATOM 488 O O . ALA A 1 66 ? 25.203 39.875 7.793 1 93.94 66 ALA A O 1
ATOM 489 N N . GLU A 1 67 ? 26.719 39.406 6.219 1 91.69 67 GLU A N 1
ATOM 490 C CA . GLU A 1 67 ? 27.234 40.781 6.207 1 91.69 67 GLU A CA 1
ATOM 491 C C . GLU A 1 67 ? 26.328 41.719 5.41 1 91.69 67 GLU A C 1
ATOM 493 O O . GLU A 1 67 ? 25.656 41.281 4.477 1 91.69 67 GLU A O 1
ATOM 498 N N . GLY A 1 68 ? 26.297 42.938 5.812 1 92.44 68 GLY A N 1
ATOM 499 C CA . GLY A 1 68 ? 25.531 43.938 5.094 1 92.44 68 GLY A CA 1
ATOM 500 C C . GLY A 1 68 ? 24.047 43.906 5.406 1 92.44 68 GLY A C 1
ATOM 501 O O . GLY A 1 68 ? 23.594 43.125 6.238 1 92.44 68 GLY A O 1
ATOM 502 N N . VAL A 1 69 ? 23.344 44.875 4.812 1 96.25 69 VAL A N 1
ATOM 503 C CA . VAL A 1 69 ? 21.891 44.969 5.004 1 96.25 69 VAL A CA 1
ATOM 504 C C . VAL A 1 69 ? 21.172 44.062 4.027 1 96.25 69 VAL A C 1
ATOM 506 O O . VAL A 1 69 ? 21.391 44.125 2.818 1 96.25 69 VAL A O 1
ATOM 509 N N . GLN A 1 70 ? 20.422 43.125 4.574 1 96.69 70 GLN A N 1
ATOM 510 C CA . GLN A 1 70 ? 19.578 42.25 3.764 1 96.69 70 GLN A CA 1
ATOM 511 C C . GLN A 1 70 ? 18.25 42.906 3.445 1 96.69 70 GLN A C 1
ATOM 513 O O . GLN A 1 70 ? 17.641 43.531 4.316 1 96.69 70 GLN A O 1
ATOM 518 N N . ASP A 1 71 ? 17.828 42.812 2.191 1 96.44 71 ASP A N 1
ATOM 519 C CA . ASP A 1 71 ? 16.516 43.312 1.805 1 96.44 71 ASP A CA 1
ATOM 520 C C . ASP A 1 71 ? 15.406 42.406 2.307 1 96.44 71 ASP A C 1
ATOM 522 O O . ASP A 1 71 ? 15.336 41.25 1.934 1 96.44 71 ASP A O 1
ATOM 526 N N . ALA A 1 72 ? 14.586 42.906 3.145 1 98.06 72 ALA A N 1
ATOM 527 C CA . ALA A 1 72 ? 13.469 42.125 3.703 1 98.06 72 ALA A CA 1
ATOM 528 C C . ALA A 1 72 ? 12.133 42.625 3.139 1 98.06 72 ALA A C 1
ATOM 530 O O . ALA A 1 72 ? 11.156 42.75 3.871 1 98.06 72 ALA A O 1
ATOM 531 N N . ASN A 1 73 ? 12.07 42.875 1.831 1 96.31 73 ASN A N 1
ATOM 532 C CA . ASN A 1 73 ? 10.867 43.375 1.183 1 96.31 73 ASN A CA 1
ATOM 533 C C . ASN A 1 73 ? 10.203 42.312 0.326 1 96.31 73 ASN A C 1
ATOM 535 O O . ASN A 1 73 ? 9.172 42.562 -0.303 1 96.31 73 ASN A O 1
ATOM 539 N N . ALA A 1 74 ? 10.758 41.156 0.279 1 96.62 74 ALA A N 1
ATOM 540 C CA . ALA A 1 74 ? 10.188 40.062 -0.488 1 96.62 74 ALA A CA 1
ATOM 541 C C . ALA A 1 74 ? 10.086 38.781 0.36 1 96.62 74 ALA A C 1
ATOM 543 O O . ALA A 1 74 ? 10.938 38.531 1.215 1 96.62 74 ALA A O 1
ATOM 544 N N . HIS A 1 75 ? 9 38.062 0.084 1 96.75 75 HIS A N 1
ATOM 545 C CA . HIS A 1 75 ? 8.836 36.781 0.778 1 96.75 75 HIS A CA 1
ATOM 546 C C . HIS A 1 75 ? 10.008 35.844 0.516 1 96.75 75 HIS A C 1
ATOM 548 O O . HIS A 1 75 ? 10.531 35.812 -0.6 1 96.75 75 HIS A O 1
ATOM 554 N N . GLY A 1 76 ? 10.445 35.125 1.586 1 96.81 76 GLY A N 1
ATOM 555 C CA . GLY A 1 76 ? 11.367 34.031 1.348 1 96.81 76 GLY A CA 1
ATOM 556 C C . GLY A 1 76 ? 10.742 32.875 0.578 1 96.81 76 GLY A C 1
ATOM 557 O O . GLY A 1 76 ? 9.516 32.719 0.545 1 96.81 76 GLY A O 1
ATOM 558 N N . LYS A 1 77 ? 11.562 32.094 -0.08 1 97.12 77 LYS A N 1
ATOM 559 C CA . LYS A 1 77 ? 11.062 30.938 -0.833 1 97.12 77 LYS A CA 1
ATOM 560 C C . LYS A 1 77 ? 10.375 29.938 0.087 1 97.12 77 LYS A C 1
ATOM 562 O O . LYS A 1 77 ? 10.828 29.703 1.21 1 97.12 77 LYS A O 1
ATOM 567 N N . LEU A 1 78 ? 9.266 29.375 -0.389 1 96.88 78 LEU A N 1
ATOM 568 C CA . LEU A 1 78 ? 8.539 28.344 0.351 1 96.88 78 LEU A CA 1
ATOM 569 C C . LEU A 1 78 ? 9.258 27 0.273 1 96.88 78 LEU A C 1
ATOM 571 O O . LEU A 1 78 ? 9.961 26.734 -0.702 1 96.88 78 LEU A O 1
ATOM 575 N N . CYS A 1 79 ? 9.062 26.188 1.256 1 97.56 79 CYS A N 1
ATOM 576 C CA . CYS A 1 79 ? 9.664 24.859 1.283 1 97.56 79 CYS A CA 1
ATOM 577 C C . CYS A 1 79 ? 9.047 23.953 0.225 1 97.56 79 CYS A C 1
ATOM 579 O O . CYS A 1 79 ? 7.883 24.141 -0.147 1 97.56 79 CYS A O 1
ATOM 581 N N . LEU A 1 80 ? 9.766 22.969 -0.225 1 97.88 80 LEU A N 1
ATOM 582 C CA . LEU A 1 80 ? 9.336 22.062 -1.283 1 97.88 80 LEU A CA 1
ATOM 583 C C . LEU A 1 80 ? 8.242 21.125 -0.782 1 97.88 80 LEU A C 1
ATOM 585 O O . LEU A 1 80 ? 8.406 20.453 0.247 1 97.88 80 LEU A O 1
ATOM 589 N N . ALA A 1 81 ? 7.164 21.047 -1.519 1 97.19 81 ALA A N 1
ATOM 590 C CA . ALA A 1 81 ? 6.004 20.25 -1.133 1 97.19 81 ALA A CA 1
ATOM 591 C C . ALA A 1 81 ? 6.141 18.812 -1.624 1 97.19 81 ALA A C 1
ATOM 593 O O . ALA A 1 81 ? 6.859 18.547 -2.59 1 97.19 81 ALA A O 1
ATOM 594 N N . THR A 1 82 ? 5.453 17.891 -0.991 1 97.69 82 THR A N 1
ATOM 595 C CA . THR A 1 82 ? 5.344 16.516 -1.467 1 97.69 82 THR A CA 1
ATOM 596 C C . THR A 1 82 ? 4.707 16.469 -2.854 1 97.69 82 THR A C 1
ATOM 598 O O . THR A 1 82 ? 3.676 17.109 -3.09 1 97.69 82 THR A O 1
ATOM 601 N N . GLY A 1 83 ? 5.336 15.758 -3.74 1 96.56 83 GLY A N 1
ATOM 602 C CA . GLY A 1 83 ? 4.789 15.555 -5.074 1 96.56 83 GLY A CA 1
ATOM 603 C C . GLY A 1 83 ? 5.062 16.719 -6.012 1 96.56 83 GLY A C 1
ATOM 604 O O . GLY A 1 83 ? 4.703 16.656 -7.191 1 96.56 83 GLY A O 1
ATOM 605 N N . ALA A 1 84 ? 5.637 17.812 -5.539 1 96.75 84 ALA A N 1
ATOM 606 C CA . ALA A 1 84 ? 5.926 18.969 -6.383 1 96.75 84 ALA A CA 1
ATOM 607 C C . ALA A 1 84 ? 7.199 18.75 -7.195 1 96.75 84 ALA A C 1
ATOM 609 O O . ALA A 1 84 ? 7.977 17.828 -6.91 1 96.75 84 ALA A O 1
ATOM 610 N N . SER A 1 85 ? 7.371 19.609 -8.227 1 96.38 85 SER A N 1
ATOM 611 C CA . SER A 1 85 ? 8.633 19.641 -8.953 1 96.38 85 SER A CA 1
ATOM 612 C C . SER A 1 85 ? 9.75 20.25 -8.109 1 96.38 85 SER A C 1
ATOM 614 O O . SER A 1 85 ? 9.523 20.641 -6.969 1 96.38 85 SER A O 1
ATOM 616 N N . GLY A 1 86 ? 10.914 20.234 -8.672 1 97 86 GLY A N 1
ATOM 617 C CA . GLY A 1 86 ? 12.055 20.828 -7.988 1 97 86 GLY A CA 1
ATOM 618 C C . GLY A 1 86 ? 11.898 22.312 -7.738 1 97 86 GLY A C 1
ATOM 619 O O . GLY A 1 86 ? 10.812 22.875 -7.93 1 97 86 GLY A O 1
ATOM 620 N N . PRO A 1 87 ? 12.906 22.922 -7.262 1 97.94 87 PRO A N 1
ATOM 621 C CA . PRO A 1 87 ? 12.867 24.344 -6.914 1 97.94 87 PRO A CA 1
ATOM 622 C C . PRO A 1 87 ? 12.422 25.219 -8.078 1 97.94 87 PRO A C 1
ATOM 624 O O . PRO A 1 87 ? 12.711 24.922 -9.234 1 97.94 87 PRO A O 1
ATOM 627 N N . THR A 1 88 ? 11.734 26.266 -7.762 1 97.5 88 THR A N 1
ATOM 628 C CA . THR A 1 88 ? 11.297 27.297 -8.68 1 97.5 88 THR A CA 1
ATOM 629 C C . THR A 1 88 ? 11.742 28.672 -8.188 1 97.5 88 THR A C 1
ATOM 631 O O . THR A 1 88 ? 12.648 28.781 -7.359 1 97.5 88 THR A O 1
ATOM 634 N N . ASN A 1 89 ? 11.086 29.703 -8.758 1 96.62 89 ASN A N 1
ATOM 635 C CA . ASN A 1 89 ? 11.359 31.062 -8.305 1 96.62 89 ASN A CA 1
ATOM 636 C C . ASN A 1 89 ? 10.719 31.328 -6.945 1 96.62 89 ASN A C 1
ATOM 638 O O . ASN A 1 89 ? 11.125 32.25 -6.242 1 96.62 89 ASN A O 1
ATOM 642 N N . THR A 1 90 ? 9.766 30.484 -6.512 1 96.38 90 THR A N 1
ATOM 643 C CA . THR A 1 90 ? 9.055 30.766 -5.273 1 96.38 90 THR A CA 1
ATOM 644 C C . THR A 1 90 ? 9.242 29.625 -4.27 1 96.38 90 THR A C 1
ATOM 646 O O . THR A 1 90 ? 8.789 29.719 -3.129 1 96.38 90 THR A O 1
ATOM 649 N N . THR A 1 91 ? 9.805 28.5 -4.688 1 97.5 91 THR A N 1
ATOM 650 C CA . THR A 1 91 ? 10.031 27.375 -3.797 1 97.5 91 THR A CA 1
ATOM 651 C C . THR A 1 91 ? 11.484 26.922 -3.846 1 97.5 91 THR A C 1
ATOM 653 O O . THR A 1 91 ? 12.125 26.984 -4.895 1 97.5 91 THR A O 1
ATOM 656 N N . ASP A 1 92 ? 11.938 26.469 -2.746 1 98.25 92 ASP A N 1
ATOM 657 C CA . ASP A 1 92 ? 13.312 25.984 -2.656 1 98.25 92 ASP A CA 1
ATOM 658 C C . ASP A 1 92 ? 13.523 25.141 -1.4 1 98.25 92 ASP A C 1
ATOM 660 O O . ASP A 1 92 ? 12.695 25.172 -0.484 1 98.25 92 ASP A O 1
ATOM 664 N N . GLU A 1 93 ? 14.625 24.406 -1.447 1 97.94 93 GLU A N 1
ATOM 665 C CA . GLU A 1 93 ? 15 23.703 -0.227 1 97.94 93 GLU A CA 1
ATOM 666 C C . GLU A 1 93 ? 15.484 24.672 0.846 1 97.94 93 GLU A C 1
ATOM 668 O O . GLU A 1 93 ? 15.266 24.453 2.037 1 97.94 93 GLU A O 1
ATOM 673 N N . ASP A 1 94 ? 16.219 25.688 0.445 1 98.31 94 ASP A N 1
ATOM 674 C CA . ASP A 1 94 ? 16.562 26.766 1.36 1 98.31 94 ASP A CA 1
ATOM 675 C C . ASP A 1 94 ? 15.344 27.641 1.639 1 98.31 94 ASP A C 1
ATOM 677 O O . ASP A 1 94 ? 15.141 28.672 0.976 1 98.31 94 ASP A O 1
ATOM 681 N N . CYS A 1 95 ? 14.609 27.328 2.693 1 97.94 95 CYS A N 1
ATOM 682 C CA . CYS A 1 95 ? 13.273 27.891 2.783 1 97.94 95 CYS A CA 1
ATOM 683 C C . CYS A 1 95 ? 12.945 28.297 4.215 1 97.94 95 CYS A C 1
ATOM 685 O O . CYS A 1 95 ? 11.789 28.562 4.543 1 97.94 95 CYS A O 1
ATOM 687 N N . LEU A 1 96 ? 13.891 28.359 5.16 1 98.31 96 LEU A N 1
ATOM 688 C CA . LEU A 1 96 ? 13.578 28.625 6.562 1 98.31 96 LEU A CA 1
ATOM 689 C C . LEU A 1 96 ? 13.586 30.125 6.844 1 98.31 96 LEU A C 1
ATOM 691 O O . LEU A 1 96 ? 14.586 30.672 7.328 1 98.31 96 LEU A O 1
ATOM 695 N N . PHE A 1 97 ? 12.461 30.734 6.594 1 97.75 97 PHE A N 1
ATOM 696 C CA . PHE A 1 97 ? 12.266 32.156 6.73 1 97.75 97 PHE A CA 1
ATOM 697 C C . PHE A 1 97 ? 11.023 32.469 7.562 1 97.75 97 PHE A C 1
ATOM 699 O O . PHE A 1 97 ? 10.133 31.625 7.676 1 97.75 97 PHE A O 1
ATOM 706 N N . LEU A 1 98 ? 11 33.594 8.258 1 97.31 98 LEU A N 1
ATOM 707 C CA . LEU A 1 98 ? 9.781 34.062 8.891 1 97.31 98 LEU A CA 1
ATOM 708 C C . LEU A 1 98 ? 9.5 35.531 8.492 1 97.31 98 LEU A C 1
ATOM 710 O O . LEU A 1 98 ? 10.312 36.156 7.809 1 97.31 98 LEU A O 1
ATOM 714 N N . GLU A 1 99 ? 8.336 35.938 8.766 1 97.38 99 GLU A N 1
ATOM 715 C CA . GLU A 1 99 ? 7.863 37.281 8.445 1 97.38 99 GLU A CA 1
ATOM 716 C C . GLU A 1 99 ? 7.277 37.969 9.672 1 97.38 99 GLU A C 1
ATOM 718 O O . GLU A 1 99 ? 6.637 37.344 10.5 1 97.38 99 GLU A O 1
ATOM 723 N N . ILE A 1 100 ? 7.52 39.312 9.695 1 98.38 100 ILE A N 1
ATOM 724 C CA . ILE A 1 100 ? 7.016 40.094 10.812 1 98.38 100 ILE A CA 1
ATOM 725 C C . ILE A 1 100 ? 6.246 41.312 10.289 1 98.38 100 ILE A C 1
ATOM 727 O O . ILE A 1 100 ? 6.684 41.969 9.344 1 98.38 100 ILE A O 1
ATOM 731 N N . PHE A 1 101 ? 5.117 41.531 10.828 1 98.38 101 PHE A N 1
ATOM 732 C CA . PHE A 1 101 ? 4.336 42.75 10.648 1 98.38 101 PHE A CA 1
ATOM 733 C C . PHE A 1 101 ? 4.156 43.5 11.977 1 98.38 101 PHE A C 1
ATOM 735 O O . PHE A 1 101 ? 3.773 42.875 12.977 1 98.38 101 PHE A O 1
ATOM 742 N N . ALA A 1 102 ? 4.461 44.781 12.016 1 98.5 102 ALA A N 1
ATOM 743 C CA . ALA A 1 102 ? 4.375 45.562 13.242 1 98.5 102 ALA A CA 1
ATOM 744 C C . ALA A 1 102 ? 3.887 46.969 12.953 1 98.5 102 ALA A C 1
ATOM 746 O O . ALA A 1 102 ? 4.074 47.5 11.852 1 98.5 102 ALA A O 1
ATOM 747 N N . PRO A 1 103 ? 3.273 47.562 14 1 98.19 103 PRO A N 1
ATOM 748 C CA . PRO A 1 103 ? 2.982 48.969 13.828 1 98.19 103 PRO A CA 1
ATOM 749 C C . PRO A 1 103 ? 4.238 49.812 13.578 1 98.19 103 PRO A C 1
ATOM 751 O O . PRO A 1 103 ? 5.262 49.594 14.227 1 98.19 103 PRO A O 1
ATOM 754 N N . SER A 1 104 ? 4.121 50.75 12.625 1 96.94 104 SER A N 1
ATOM 755 C CA . SER A 1 104 ? 5.281 51.531 12.234 1 96.94 104 SER A CA 1
ATOM 756 C C . SER A 1 104 ? 5.766 52.438 13.383 1 96.94 104 SER A C 1
ATOM 758 O O . SER A 1 104 ? 6.934 52.812 13.422 1 96.94 104 SER A O 1
ATOM 760 N N . ASN A 1 105 ? 4.926 52.719 14.289 1 95.5 105 ASN A N 1
ATOM 761 C CA . ASN A 1 105 ? 5.301 53.594 15.398 1 95.5 105 ASN A CA 1
ATOM 762 C C . ASN A 1 105 ? 5.762 52.781 16.609 1 95.5 105 ASN A C 1
ATOM 764 O O . ASN A 1 105 ? 6.031 53.344 17.672 1 95.5 105 ASN A O 1
ATOM 768 N N . ALA A 1 106 ? 5.812 51.469 16.469 1 95.56 106 ALA A N 1
ATOM 769 C CA . ALA A 1 106 ? 6.289 50.656 17.562 1 95.56 106 ALA A CA 1
ATOM 770 C C . ALA A 1 106 ? 7.75 50.938 17.891 1 95.56 106 ALA A C 1
ATOM 772 O O . ALA A 1 106 ? 8.547 51.219 16.984 1 95.56 106 ALA A O 1
ATOM 773 N N . THR A 1 107 ? 8.102 50.875 19.172 1 94 107 THR A N 1
ATOM 774 C CA . THR A 1 107 ? 9.477 51 19.641 1 94 107 THR A CA 1
ATOM 775 C C . THR A 1 107 ? 9.953 49.719 20.312 1 94 107 THR A C 1
ATOM 777 O O . THR A 1 107 ? 9.156 48.812 20.578 1 94 107 THR A O 1
ATOM 780 N N . LYS A 1 108 ? 11.141 49.656 20.625 1 91.31 108 LYS A N 1
ATOM 781 C CA . LYS A 1 108 ? 11.688 48.5 21.312 1 91.31 108 LYS A CA 1
ATOM 782 C C . LYS A 1 108 ? 11.07 48.344 22.703 1 91.31 108 LYS A C 1
ATOM 784 O O . LYS A 1 108 ? 11.102 47.25 23.266 1 91.31 108 LYS A O 1
ATOM 789 N N . ASP A 1 109 ? 10.531 49.438 23.203 1 92.94 109 ASP A N 1
ATOM 790 C CA . ASP A 1 109 ? 9.961 49.438 24.547 1 92.94 109 ASP A CA 1
ATOM 791 C C . ASP A 1 109 ? 8.445 49.25 24.5 1 92.94 109 ASP A C 1
ATOM 793 O O . ASP A 1 109 ? 7.793 49.188 25.531 1 92.94 109 ASP A O 1
ATOM 797 N N . SER A 1 110 ? 7.934 49.125 23.281 1 95.88 110 SER A N 1
ATOM 798 C CA . SER A 1 110 ? 6.484 49.031 23.156 1 95.88 110 SER A CA 1
ATOM 799 C C . SER A 1 110 ? 5.945 47.781 23.812 1 95.88 110 SER A C 1
ATOM 801 O O . SER A 1 110 ? 4.852 47.781 24.375 1 95.88 110 SER A O 1
ATOM 803 N N . LYS A 1 111 ? 6.684 46.656 23.703 1 97.38 111 LYS A N 1
ATOM 804 C CA . LYS A 1 111 ? 6.324 45.375 24.297 1 97.38 111 LYS A CA 1
ATOM 805 C C . LYS A 1 111 ? 4.941 44.906 23.844 1 97.38 111 LYS A C 1
ATOM 807 O O . LYS A 1 111 ? 4.086 44.562 24.672 1 97.38 111 LYS A O 1
ATOM 812 N N . LEU A 1 112 ? 4.727 44.938 22.562 1 98.5 112 LEU A N 1
ATOM 813 C CA . LEU A 1 112 ? 3.441 44.594 21.984 1 98.5 112 LEU A CA 1
ATOM 814 C C . LEU A 1 112 ? 3.246 43.062 22.016 1 98.5 112 LEU A C 1
ATOM 816 O O . LEU A 1 112 ? 4.203 42.312 21.844 1 98.5 112 LEU A O 1
ATOM 820 N N . PRO A 1 113 ? 2.006 42.594 22.297 1 98.56 113 PRO A N 1
ATOM 821 C CA . PRO A 1 113 ? 1.739 41.156 22.172 1 98.56 113 PRO A CA 1
ATOM 822 C C . PRO A 1 113 ? 2.076 40.625 20.797 1 98.56 113 PRO A C 1
ATOM 824 O O . PRO A 1 113 ? 1.941 41.312 19.797 1 98.56 113 PRO A O 1
ATOM 827 N N . VAL A 1 114 ? 2.502 39.344 20.719 1 98.75 114 VAL A N 1
ATOM 828 C CA . VAL A 1 114 ? 2.943 38.719 19.484 1 98.75 114 VAL A CA 1
ATOM 829 C C . VAL A 1 114 ? 2.006 37.594 19.125 1 98.75 114 VAL A C 1
ATOM 831 O O . VAL A 1 114 ? 1.729 36.719 19.953 1 98.75 114 VAL A O 1
ATOM 834 N N . TYR A 1 115 ? 1.428 37.594 17.953 1 98.44 115 TYR A N 1
ATOM 835 C CA . TYR A 1 115 ? 0.713 36.438 17.406 1 98.44 115 TYR A CA 1
ATOM 836 C C . TYR A 1 115 ? 1.595 35.656 16.422 1 98.44 115 TYR A C 1
ATOM 838 O O . TYR A 1 115 ? 1.903 36.156 15.336 1 98.44 115 TYR A O 1
ATOM 846 N N . PHE A 1 116 ? 2.084 34.531 16.875 1 98.12 116 PHE A N 1
ATOM 847 C CA . PHE A 1 116 ? 2.9 33.625 16.094 1 98.12 116 PHE A CA 1
ATOM 848 C C . PHE A 1 116 ? 2.027 32.594 15.383 1 98.12 116 PHE A C 1
ATOM 850 O O . PHE A 1 116 ? 1.574 31.641 15.992 1 98.12 116 PHE A O 1
ATOM 857 N N . PHE A 1 117 ? 1.798 32.781 14.125 1 97.38 117 PHE A N 1
ATOM 858 C CA . PHE A 1 117 ? 0.881 31.938 13.375 1 97.38 117 PHE A CA 1
ATOM 859 C C . PHE A 1 117 ? 1.646 30.891 12.562 1 97.38 117 PHE A C 1
ATOM 861 O O . PHE A 1 117 ? 2.412 31.234 11.664 1 97.38 117 PHE A O 1
ATOM 868 N N . ILE A 1 118 ? 1.558 29.656 12.977 1 95.5 118 ILE A N 1
ATOM 869 C CA . ILE A 1 118 ? 2.193 28.547 12.273 1 95.5 118 ILE A CA 1
ATOM 870 C C . ILE A 1 118 ? 1.407 28.234 11 1 95.5 118 ILE A C 1
ATOM 872 O O . ILE A 1 118 ? 0.292 27.703 11.07 1 95.5 118 ILE A O 1
ATOM 876 N N . GLN A 1 119 ? 2.232 28.859 10.109 1 69.56 119 GLN A N 1
ATOM 877 C CA . GLN A 1 119 ? 1.652 28.859 8.773 1 69.56 119 GLN A CA 1
ATOM 878 C C . GLN A 1 119 ? 1.406 27.422 8.289 1 69.56 119 GLN A C 1
ATOM 880 O O . GLN A 1 119 ? 2.053 26.484 8.758 1 69.56 119 GLN A O 1
ATOM 885 N N . GLN A 1 120 ? 0.521 27.078 7.773 1 59.41 120 GLN A N 1
ATOM 886 C CA . GLN A 1 120 ? 0.401 26.375 6.492 1 59.41 120 GLN A CA 1
ATOM 887 C C . GLN A 1 120 ? -0.103 24.953 6.684 1 59.41 120 GLN A C 1
ATOM 889 O O . GLN A 1 120 ? 0.568 24.125 7.312 1 59.41 120 GLN A O 1
ATOM 894 N N . GLY A 1 121 ? -1.21 25.094 6.824 1 66 121 GLY A N 1
ATOM 895 C CA . GLY A 1 121 ? -1.969 23.922 6.445 1 66 121 GLY A CA 1
ATOM 896 C C . GLY A 1 121 ? -1.189 22.969 5.559 1 66 121 GLY A C 1
ATOM 897 O O . GLY A 1 121 ? 0.037 22.875 5.652 1 66 121 GLY A O 1
ATOM 898 N N . GLY A 1 122 ? -1.677 22.141 4.961 1 86.5 122 GLY A N 1
ATOM 899 C CA . GLY A 1 122 ? -1.233 21.203 3.936 1 86.5 122 GLY A CA 1
ATOM 900 C C . GLY A 1 122 ? -0.773 19.875 4.492 1 86.5 122 GLY A C 1
ATOM 901 O O . GLY A 1 122 ? 0.06 19.203 3.889 1 86.5 122 GLY A O 1
ATOM 902 N N . GLY A 1 123 ? -1.235 19.625 5.73 1 95.31 123 GLY A N 1
ATOM 903 C CA . GLY A 1 123 ? -1.042 18.297 6.316 1 95.31 123 GLY A CA 1
ATOM 904 C C . GLY A 1 123 ? 0.42 17.938 6.477 1 95.31 123 GLY A C 1
ATOM 905 O O . GLY A 1 123 ? 0.795 16.781 6.285 1 95.31 123 GLY A O 1
ATOM 906 N N . PHE A 1 124 ? 1.286 18.984 6.621 1 97.38 124 PHE A N 1
ATOM 907 C CA . PHE A 1 124 ? 2.725 18.812 6.789 1 97.38 124 PHE A CA 1
ATOM 908 C C . PHE A 1 124 ? 3.369 18.328 5.496 1 97.38 124 PHE A C 1
ATOM 910 O O . PHE A 1 124 ? 4.523 17.906 5.492 1 97.38 124 PHE A O 1
ATOM 917 N N . ASN A 1 125 ? 2.639 18.344 4.422 1 97.38 125 ASN A N 1
ATOM 918 C CA . ASN A 1 125 ? 3.166 17.922 3.125 1 97.38 125 ASN A CA 1
ATOM 919 C C . ASN A 1 125 ? 3.336 19.109 2.182 1 97.38 125 ASN A C 1
ATOM 921 O O . ASN A 1 125 ? 3.938 18.984 1.114 1 97.38 125 ASN A O 1
ATOM 925 N N . GLN A 1 126 ? 2.781 20.281 2.607 1 96.12 126 GLN A N 1
ATOM 926 C CA . GLN A 1 126 ? 2.916 21.531 1.871 1 96.12 126 GLN A CA 1
ATOM 927 C C . GLN A 1 126 ? 2.627 22.734 2.77 1 96.12 126 GLN A C 1
ATOM 929 O O . GLN A 1 126 ? 1.949 22.594 3.789 1 96.12 126 GLN A O 1
ATOM 934 N N . LEU A 1 127 ? 3.137 23.812 2.406 1 95.19 127 LEU A N 1
ATOM 935 C CA . LEU A 1 127 ? 2.746 25.094 3.01 1 95.19 127 LEU A CA 1
ATOM 936 C C . LEU A 1 127 ? 1.631 25.75 2.209 1 95.19 127 LEU A C 1
ATOM 938 O O . LEU A 1 127 ? 1.872 26.719 1.483 1 95.19 127 LEU A O 1
ATOM 942 N N . SER A 1 128 ? 0.412 25.281 2.479 1 90.44 128 SER A N 1
ATOM 943 C CA . SER A 1 128 ? -0.712 25.609 1.606 1 90.44 128 SER A CA 1
ATOM 944 C C . SER A 1 128 ? -1.264 26.984 1.91 1 90.44 128 SER A C 1
ATOM 946 O O . SER A 1 128 ? -1.98 27.578 1.093 1 90.44 128 SER A O 1
ATOM 948 N N . ASN A 1 129 ? -0.991 27.609 3.068 1 87.44 129 ASN A N 1
ATOM 949 C CA . ASN A 1 129 ? -1.466 28.922 3.477 1 87.44 129 ASN A CA 1
ATOM 950 C C . ASN A 1 129 ? -0.307 29.891 3.736 1 87.44 129 ASN A C 1
ATOM 952 O O . ASN A 1 129 ? -0.248 30.516 4.789 1 87.44 129 ASN A O 1
ATOM 956 N N . ALA A 1 130 ? 0.51 29.969 2.756 1 90.12 130 ALA A N 1
ATOM 957 C CA . ALA A 1 130 ? 1.739 30.719 2.963 1 90.12 130 ALA A CA 1
ATOM 958 C C . ALA A 1 130 ? 1.54 32.188 2.605 1 90.12 130 ALA A C 1
ATOM 960 O O . ALA A 1 130 ? 0.623 32.531 1.856 1 90.12 130 ALA A O 1
ATOM 961 N N . ASN A 1 131 ? 2.322 33.062 3.211 1 93.44 131 ASN A N 1
ATOM 962 C CA . ASN A 1 131 ? 2.477 34.469 2.84 1 93.44 131 ASN A CA 1
ATOM 963 C C . ASN A 1 131 ? 1.228 35.281 3.178 1 93.44 131 ASN A C 1
ATOM 965 O O . ASN A 1 131 ? 0.855 36.188 2.438 1 93.44 131 ASN A O 1
ATOM 969 N N . TYR A 1 132 ? 0.505 34.844 4.199 1 93.56 132 TYR A N 1
ATOM 970 C CA . TYR A 1 132 ? -0.583 35.688 4.695 1 93.56 132 TYR A CA 1
ATOM 971 C C . TYR A 1 132 ? -0.049 37 5.273 1 93.56 132 TYR A C 1
ATOM 973 O O . TYR A 1 132 ? 1.038 37.031 5.855 1 93.56 132 TYR A O 1
ATOM 981 N N . ASN A 1 133 ? -0.795 38 5.039 1 95.06 133 ASN A N 1
ATOM 982 C CA . ASN A 1 133 ? -0.425 39.344 5.504 1 95.06 133 ASN A CA 1
ATOM 983 C C . ASN A 1 133 ? -1.049 39.656 6.859 1 95.06 133 ASN A C 1
ATOM 985 O O . ASN A 1 133 ? -2.273 39.656 7 1 95.06 133 ASN A O 1
ATOM 989 N N . GLY A 1 134 ? -0.196 39.938 7.879 1 96.19 134 GLY A N 1
ATOM 990 C CA . GLY A 1 134 ? -0.643 40.156 9.25 1 96.19 134 GLY A CA 1
ATOM 991 C C . GLY A 1 134 ? -1.273 41.5 9.469 1 96.19 134 GLY A C 1
ATOM 992 O O . GLY A 1 134 ? -1.798 41.781 10.547 1 96.19 134 GLY A O 1
ATOM 993 N N . SER A 1 135 ? -1.336 42.344 8.414 1 96.56 135 SER A N 1
ATOM 994 C CA . SER A 1 135 ? -1.811 43.719 8.555 1 96.56 135 SER A CA 1
ATOM 995 C C . SER A 1 135 ? -3.264 43.781 9.008 1 96.56 135 SER A C 1
ATOM 997 O O . SER A 1 135 ? -3.66 44.656 9.758 1 96.56 135 SER A O 1
ATOM 999 N N . GLY A 1 136 ? -4.043 42.812 8.523 1 96.56 136 GLY A N 1
ATOM 1000 C CA . GLY A 1 136 ? -5.445 42.781 8.891 1 96.56 136 GLY A CA 1
ATOM 1001 C C . GLY A 1 136 ? -5.664 42.656 10.391 1 96.56 136 GLY A C 1
ATOM 1002 O O . GLY A 1 136 ? -6.492 43.344 10.969 1 96.56 136 GLY A O 1
ATOM 1003 N N . LEU A 1 137 ? -4.953 41.812 10.992 1 97.81 137 LEU A N 1
ATOM 1004 C CA . LEU A 1 137 ? -5.062 41.625 12.43 1 97.81 137 LEU A CA 1
ATOM 1005 C C . LEU A 1 137 ? -4.535 42.812 13.195 1 97.81 137 LEU A C 1
ATOM 1007 O O . LEU A 1 137 ? -5.117 43.219 14.211 1 97.81 137 LEU A O 1
ATOM 1011 N N . ILE A 1 138 ? -3.424 43.438 12.742 1 98.5 138 ILE A N 1
ATOM 1012 C CA . ILE A 1 138 ? -2.814 44.562 13.414 1 98.5 138 ILE A CA 1
ATOM 1013 C C . ILE A 1 138 ? -3.773 45.75 13.391 1 98.5 138 ILE A C 1
ATOM 1015 O O . ILE A 1 138 ? -3.982 46.406 14.414 1 98.5 138 ILE A O 1
ATOM 1019 N N . LYS A 1 139 ? -4.395 45.938 12.258 1 98.06 139 LYS A N 1
ATOM 1020 C CA . LYS A 1 139 ? -5.387 47 12.156 1 98.06 139 LYS A CA 1
ATOM 1021 C C . LYS A 1 139 ? -6.57 46.75 13.078 1 98.06 139 LYS A C 1
ATOM 1023 O O . LYS A 1 139 ? -7.031 47.656 13.773 1 98.06 139 LYS A O 1
ATOM 1028 N N . ALA A 1 140 ? -7.023 45.562 13.094 1 98.12 140 ALA A N 1
ATOM 1029 C CA . ALA A 1 140 ? -8.18 45.188 13.906 1 98.12 140 ALA A CA 1
ATOM 1030 C C . ALA A 1 140 ? -7.859 45.312 15.391 1 98.12 140 ALA A C 1
ATOM 1032 O O . ALA A 1 140 ? -8.766 45.406 16.219 1 98.12 140 ALA A O 1
ATOM 1033 N N . ALA A 1 141 ? -6.59 45.281 15.742 1 98.44 141 ALA A N 1
ATOM 1034 C CA . ALA A 1 141 ? -6.141 45.344 17.125 1 98.44 141 ALA A CA 1
ATOM 1035 C C . ALA A 1 141 ? -5.77 46.75 17.516 1 98.44 141 ALA A C 1
ATOM 1037 O O . ALA A 1 141 ? -5.074 46.969 18.516 1 98.44 141 ALA A O 1
ATOM 1038 N N . ASP A 1 142 ? -6.105 47.75 16.75 1 97.75 142 ASP A N 1
ATOM 1039 C CA . ASP A 1 142 ? -5.77 49.156 16.984 1 97.75 142 ASP A CA 1
ATOM 1040 C C . ASP A 1 142 ? -4.258 49.344 17.078 1 97.75 142 ASP A C 1
ATOM 1042 O O . ASP A 1 142 ? -3.77 50.094 17.922 1 97.75 142 ASP A O 1
ATOM 1046 N N . TYR A 1 143 ? -3.541 48.531 16.312 1 97.81 143 TYR A N 1
ATOM 1047 C CA . TYR A 1 143 ? -2.09 48.625 16.188 1 97.81 143 TYR A CA 1
ATOM 1048 C C . TYR A 1 143 ? -1.405 48.219 17.5 1 97.81 143 TYR A C 1
ATOM 1050 O O . TYR A 1 143 ? -0.359 48.781 17.844 1 97.81 143 TYR A O 1
ATOM 1058 N N . ASP A 1 144 ? -2.053 47.344 18.203 1 97.88 144 ASP A N 1
ATOM 1059 C CA . ASP A 1 144 ? -1.523 46.875 19.484 1 97.88 144 ASP A CA 1
ATOM 1060 C C . ASP A 1 144 ? -1.148 45.406 19.422 1 97.88 144 ASP A C 1
ATOM 1062 O O . ASP A 1 144 ? -1.477 44.656 20.328 1 97.88 144 ASP A O 1
ATOM 1066 N N . LEU A 1 145 ? -0.548 45 18.391 1 97.31 145 LEU A N 1
ATOM 1067 C CA . LEU A 1 145 ? -0.063 43.625 18.281 1 97.31 145 LEU A CA 1
ATOM 1068 C C . LEU A 1 145 ? 0.943 43.5 17.141 1 97.31 145 LEU A C 1
ATOM 1070 O O . LEU A 1 145 ? 0.999 44.344 16.266 1 97.31 145 LEU A O 1
ATOM 1074 N N . ILE A 1 146 ? 1.766 42.5 17.203 1 98 146 ILE A N 1
ATOM 1075 C CA . ILE A 1 146 ? 2.705 42.062 16.172 1 98 146 ILE A CA 1
ATOM 1076 C C . ILE A 1 146 ? 2.336 40.656 15.672 1 98 146 ILE A C 1
ATOM 1078 O O . ILE A 1 146 ? 1.895 39.812 16.453 1 98 146 ILE A O 1
ATOM 1082 N N . THR A 1 147 ? 2.387 40.5 14.305 1 98.06 147 THR A N 1
ATOM 1083 C CA . THR A 1 147 ? 2.17 39.156 13.773 1 98.06 147 THR A CA 1
ATOM 1084 C C . THR A 1 147 ? 3.465 38.594 13.195 1 98.06 147 THR A C 1
ATOM 1086 O O . THR A 1 147 ? 4.262 39.312 12.602 1 98.06 147 THR A O 1
ATOM 1089 N N . VAL A 1 148 ? 3.699 37.344 13.453 1 97.94 148 VAL A N 1
ATOM 1090 C CA . VAL A 1 148 ? 4.824 36.562 12.922 1 97.94 148 VAL A CA 1
ATOM 1091 C C . VAL A 1 148 ? 4.309 35.344 12.195 1 97.94 148 VAL A C 1
ATOM 1093 O O . VAL A 1 148 ? 3.463 34.594 12.727 1 97.94 148 VAL A O 1
ATOM 1096 N N . THR A 1 149 ? 4.688 35.062 10.984 1 96.69 149 THR A N 1
ATOM 1097 C CA . THR A 1 149 ? 4.473 33.812 10.25 1 96.69 149 THR A CA 1
ATOM 1098 C C . THR A 1 149 ? 5.801 33.188 9.844 1 96.69 149 THR A C 1
ATOM 1100 O O . THR A 1 149 ? 6.852 33.844 9.945 1 96.69 149 THR A O 1
ATOM 1103 N N . LEU A 1 150 ? 5.785 31.922 9.453 1 96.81 150 LEU A N 1
ATOM 1104 C CA . LEU A 1 150 ? 7.055 31.281 9.125 1 96.81 150 LEU A CA 1
ATOM 1105 C C . LEU A 1 150 ? 6.855 30.156 8.109 1 96.81 150 LEU A C 1
ATOM 1107 O O . LEU A 1 150 ? 5.762 29.594 8.008 1 96.81 150 LEU A O 1
ATOM 1111 N N . ASN A 1 151 ? 7.902 29.875 7.352 1 96.5 151 ASN A N 1
ATOM 1112 C CA . ASN A 1 151 ? 8.062 28.625 6.633 1 96.5 151 ASN A CA 1
ATOM 1113 C C . ASN A 1 151 ? 8.719 27.562 7.508 1 96.5 151 ASN A C 1
ATOM 1115 O O . ASN A 1 151 ? 9.523 27.875 8.383 1 96.5 151 ASN A O 1
ATOM 1119 N N . TYR A 1 152 ? 8.359 26.375 7.371 1 97.69 152 TYR A N 1
ATOM 1120 C CA . TYR A 1 152 ? 9.031 25.219 7.957 1 97.69 152 TYR A CA 1
ATOM 1121 C C . TYR A 1 152 ? 9.07 24.062 6.98 1 97.69 152 TYR A C 1
ATOM 1123 O O . TYR A 1 152 ? 8.289 24.016 6.027 1 97.69 152 TYR A O 1
ATOM 1131 N N . ARG A 1 153 ? 10.031 23.188 7.137 1 97.75 153 ARG A N 1
ATOM 1132 C CA . ARG A 1 153 ? 10.18 22.062 6.215 1 97.75 153 ARG A CA 1
ATOM 1133 C C . ARG A 1 153 ? 8.977 21.125 6.289 1 97.75 153 ARG A C 1
ATOM 1135 O O . ARG A 1 153 ? 8.492 20.828 7.379 1 97.75 153 ARG A O 1
ATOM 1142 N N . VAL A 1 154 ? 8.5 20.594 5.129 1 97.62 154 VAL A N 1
ATOM 1143 C CA . VAL A 1 154 ? 7.348 19.703 5.02 1 97.62 154 VAL A CA 1
ATOM 1144 C C . VAL A 1 154 ? 7.738 18.438 4.254 1 97.62 154 VAL A C 1
ATOM 1146 O O . VAL A 1 154 ? 8.898 18.281 3.855 1 97.62 154 VAL A O 1
ATOM 1149 N N . GLY A 1 155 ? 6.773 17.547 4.07 1 97.5 155 GLY A N 1
ATOM 1150 C CA . GLY A 1 155 ? 7.086 16.312 3.367 1 97.5 155 GLY A CA 1
ATOM 1151 C C . GLY A 1 155 ? 8.25 15.555 3.977 1 97.5 155 GLY A C 1
ATOM 1152 O O . GLY A 1 155 ? 8.461 15.602 5.191 1 97.5 155 GLY A O 1
ATOM 1153 N N . PRO A 1 156 ? 8.992 14.898 3.152 1 97.88 156 PRO A N 1
ATOM 1154 C CA . PRO A 1 156 ? 10.109 14.133 3.699 1 97.88 156 PRO A CA 1
ATOM 1155 C C . PRO A 1 156 ? 11.211 15.023 4.27 1 97.88 156 PRO A C 1
ATOM 1157 O O . PRO A 1 156 ? 11.977 14.586 5.133 1 97.88 156 PRO A O 1
ATOM 1160 N N . TYR A 1 157 ? 11.234 16.297 3.855 1 98.12 157 TYR A N 1
ATOM 1161 C CA . TYR A 1 157 ? 12.273 17.188 4.363 1 98.12 157 TYR A CA 1
ATOM 1162 C C . TYR A 1 157 ? 12.062 17.5 5.84 1 98.12 157 TYR A C 1
ATOM 1164 O O . TYR A 1 157 ? 13.023 17.688 6.586 1 98.12 157 TYR A O 1
ATOM 1172 N N . GLY A 1 158 ? 10.812 17.547 6.211 1 98 158 GLY A N 1
ATOM 1173 C CA . GLY A 1 158 ? 10.5 17.891 7.586 1 98 158 GLY A CA 1
ATOM 1174 C C . GLY A 1 158 ? 10.148 16.703 8.445 1 98 158 GLY A C 1
ATOM 1175 O O . GLY A 1 158 ? 10.219 16.766 9.672 1 98 158 GLY A O 1
ATOM 1176 N N . PHE A 1 159 ? 9.828 15.562 7.777 1 98.25 159 PHE A N 1
ATOM 1177 C CA . PHE A 1 159 ? 9.203 14.539 8.602 1 98.25 159 PHE A CA 1
ATOM 1178 C C . PHE A 1 159 ? 9.656 13.148 8.172 1 98.25 159 PHE A C 1
ATOM 1180 O O . PHE A 1 159 ? 8.93 12.164 8.336 1 98.25 159 PHE A O 1
ATOM 1187 N N . LEU A 1 160 ? 10.82 13.086 7.559 1 98.12 160 LEU A N 1
ATOM 1188 C CA . LEU A 1 160 ? 11.469 11.797 7.348 1 98.12 160 LEU A CA 1
ATOM 1189 C C . LEU A 1 160 ? 11.75 11.109 8.68 1 98.12 160 LEU A C 1
ATOM 1191 O O . LEU A 1 160 ? 12.203 11.75 9.633 1 98.12 160 LEU A O 1
ATOM 1195 N N . ALA A 1 161 ? 11.438 9.828 8.758 1 98.12 161 ALA A N 1
ATOM 1196 C CA . ALA A 1 161 ? 11.68 9.086 9.992 1 98.12 161 ALA A CA 1
ATOM 1197 C C . ALA A 1 161 ? 12.227 7.691 9.703 1 98.12 161 ALA A C 1
ATOM 1199 O O . ALA A 1 161 ? 11.742 7.004 8.797 1 98.12 161 ALA A O 1
ATOM 1200 N N . GLY A 1 162 ? 13.164 7.27 10.383 1 97.5 162 GLY A N 1
ATOM 1201 C CA . GLY A 1 162 ? 13.859 5.996 10.32 1 97.5 162 GLY A CA 1
ATOM 1202 C C . GLY A 1 162 ? 15.055 5.926 11.25 1 97.5 162 GLY A C 1
ATOM 1203 O O . GLY A 1 162 ? 15.469 6.938 11.82 1 97.5 162 GLY A O 1
ATOM 1204 N N . SER A 1 163 ? 15.594 4.762 11.484 1 97.31 163 SER A N 1
ATOM 1205 C CA . SER A 1 163 ? 16.734 4.586 12.375 1 97.31 163 SER A CA 1
ATOM 1206 C C . SER A 1 163 ? 17.922 5.438 11.93 1 97.31 163 SER A C 1
ATOM 1208 O O . SER A 1 163 ? 18.672 5.953 12.766 1 97.31 163 SER A O 1
ATOM 1210 N N . GLU A 1 164 ? 18.031 5.672 10.648 1 97 164 GLU A N 1
ATOM 1211 C CA . GLU A 1 164 ? 19.156 6.402 10.07 1 97 164 GLU A CA 1
ATOM 1212 C C . GLU A 1 164 ? 19.078 7.895 10.391 1 97 164 GLU A C 1
ATOM 1214 O O . GLU A 1 164 ? 20.078 8.594 10.391 1 97 164 GLU A O 1
ATOM 1219 N N . VAL A 1 165 ? 17.891 8.367 10.695 1 97.5 165 VAL A N 1
ATOM 1220 C CA . VAL A 1 165 ? 17.641 9.805 10.812 1 97.5 165 VAL A CA 1
ATOM 1221 C C . VAL A 1 165 ? 17.812 10.242 12.266 1 97.5 165 VAL A C 1
ATOM 1223 O O . VAL A 1 165 ? 18.016 11.422 12.539 1 97.5 165 VAL A O 1
ATOM 1226 N N . ILE A 1 166 ? 17.75 9.312 13.227 1 95.69 166 ILE A N 1
ATOM 1227 C CA . ILE A 1 166 ? 17.688 9.594 14.656 1 95.69 166 ILE A CA 1
ATOM 1228 C C . ILE A 1 166 ? 18.969 10.305 15.094 1 95.69 166 ILE A C 1
ATOM 1230 O O . ILE A 1 166 ? 18.922 11.336 15.766 1 95.69 166 ILE A O 1
ATOM 1234 N N . GLU A 1 167 ? 20.109 9.844 14.617 1 90.62 167 GLU A N 1
ATOM 1235 C CA . GLU A 1 167 ? 21.391 10.375 15.078 1 90.62 167 GLU A CA 1
ATOM 1236 C C . GLU A 1 167 ? 21.609 11.805 14.602 1 90.62 167 GLU A C 1
ATOM 1238 O O . GLU A 1 167 ? 22.297 12.586 15.258 1 90.62 167 GLU A O 1
ATOM 1243 N N . SER A 1 168 ? 21.016 12.172 13.5 1 90 168 SER A N 1
ATOM 1244 C CA . SER A 1 168 ? 21.172 13.516 12.945 1 90 168 SER A CA 1
ATOM 1245 C C . SER A 1 168 ? 20.25 14.516 13.641 1 90 168 SER A C 1
ATOM 1247 O O . SER A 1 168 ? 20.344 15.719 13.406 1 90 168 SER A O 1
ATOM 1249 N N . GLY A 1 169 ? 19.328 13.969 14.531 1 92.75 169 GLY A N 1
ATOM 1250 C CA . GLY A 1 169 ? 18.312 14.812 15.141 1 92.75 169 GLY A CA 1
ATOM 1251 C C . GLY A 1 169 ? 17.234 15.242 14.164 1 92.75 169 GLY A C 1
ATOM 1252 O O . GLY A 1 169 ? 16.469 16.156 14.445 1 92.75 169 GLY A O 1
ATOM 1253 N N . GLY A 1 170 ? 17.141 14.617 13 1 95.12 170 GLY A N 1
ATOM 1254 C CA . GLY A 1 170 ? 16.297 15.07 11.914 1 95.12 170 GLY A CA 1
ATOM 1255 C C . GLY A 1 170 ? 14.867 14.586 12.023 1 95.12 170 GLY A C 1
ATOM 1256 O O . GLY A 1 170 ? 14 14.992 11.25 1 95.12 170 GLY A O 1
ATOM 1257 N N . VAL A 1 171 ? 14.578 13.688 13.016 1 98.31 171 VAL A N 1
ATOM 1258 C CA . VAL A 1 171 ? 13.203 13.25 13.211 1 98.31 171 VAL A CA 1
ATOM 1259 C C . VAL A 1 171 ? 12.344 14.43 13.672 1 98.31 171 VAL A C 1
ATOM 1261 O O . VAL A 1 171 ? 12.734 15.164 14.586 1 98.31 171 VAL A O 1
ATOM 1264 N N . ASN A 1 172 ? 11.188 14.625 13 1 98.69 172 ASN A N 1
ATOM 1265 C CA . ASN A 1 172 ? 10.273 15.734 13.273 1 98.69 172 ASN A CA 1
ATOM 1266 C C . ASN A 1 172 ? 10.953 17.078 13.047 1 98.69 172 ASN A C 1
ATOM 1268 O O . ASN A 1 172 ? 10.75 18.016 13.828 1 98.69 172 ASN A O 1
ATOM 1272 N N . ALA A 1 173 ? 11.797 17.156 12.062 1 98.56 173 ALA A N 1
ATOM 1273 C CA . ALA A 1 173 ? 12.531 18.375 11.766 1 98.56 173 ALA A CA 1
ATOM 1274 C C . ALA A 1 173 ? 11.578 19.547 11.516 1 98.56 173 ALA A C 1
ATOM 1276 O O . ALA A 1 173 ? 11.883 20.688 11.875 1 98.56 173 ALA A O 1
ATOM 1277 N N . GLY A 1 174 ? 10.43 19.297 10.906 1 98.06 174 GLY A N 1
ATOM 1278 C CA . GLY A 1 174 ? 9.453 20.359 10.688 1 98.06 174 GLY A CA 1
ATOM 1279 C C . GLY A 1 174 ? 8.969 21 11.969 1 98.06 174 GLY A C 1
ATOM 1280 O O . GLY A 1 174 ? 8.805 22.219 12.039 1 98.06 174 GLY A O 1
ATOM 1281 N N . LEU A 1 175 ? 8.711 20.203 12.969 1 98.38 175 LEU A N 1
ATOM 1282 C CA . LEU A 1 175 ? 8.328 20.719 14.273 1 98.38 175 LEU A CA 1
ATOM 1283 C C . LEU A 1 175 ? 9.5 21.469 14.922 1 98.38 175 LEU A C 1
ATOM 1285 O O . LEU A 1 175 ? 9.305 22.484 15.57 1 98.38 175 LEU A O 1
ATOM 1289 N N . LYS A 1 176 ? 10.672 20.891 14.734 1 98.69 176 LYS A N 1
ATOM 1290 C CA . LYS A 1 176 ? 11.859 21.531 15.305 1 98.69 176 LYS A CA 1
ATOM 1291 C C . LYS A 1 176 ? 12.156 22.859 14.617 1 98.69 176 LYS A C 1
ATOM 1293 O O . LYS A 1 176 ? 12.672 23.781 15.242 1 98.69 176 LYS A O 1
ATOM 1298 N N . ASP A 1 177 ? 11.883 22.922 13.32 1 98.44 177 ASP A N 1
ATOM 1299 C CA . ASP A 1 177 ? 11.953 24.219 12.648 1 98.44 177 ASP A CA 1
ATOM 1300 C C . ASP A 1 177 ? 11.055 25.234 13.336 1 98.44 177 ASP A C 1
ATOM 1302 O O . ASP A 1 177 ? 11.477 26.359 13.594 1 98.44 177 ASP A O 1
ATOM 1306 N N . GLN A 1 178 ? 9.844 24.875 13.633 1 98.19 178 GLN A N 1
ATOM 1307 C CA . GLN A 1 178 ? 8.891 25.766 14.305 1 98.19 178 GLN A CA 1
ATOM 1308 C C . GLN A 1 178 ? 9.406 26.172 15.688 1 98.19 178 GLN A C 1
ATOM 1310 O O . GLN A 1 178 ? 9.305 27.328 16.078 1 98.19 178 GLN A O 1
ATOM 1315 N N . ARG A 1 179 ? 9.93 25.188 16.375 1 98.19 179 ARG A N 1
ATOM 1316 C CA . ARG A 1 179 ? 10.5 25.469 17.688 1 98.19 179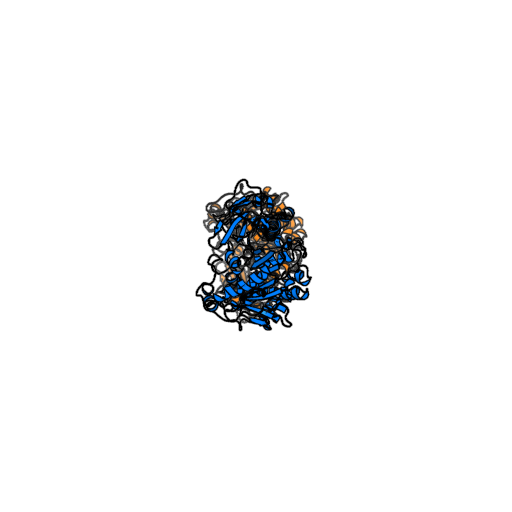 ARG A CA 1
ATOM 1317 C C . ARG A 1 179 ? 11.648 26.453 17.594 1 98.19 179 ARG A C 1
ATOM 1319 O O . ARG A 1 179 ? 11.766 27.359 18.422 1 98.19 179 ARG A O 1
ATOM 1326 N N . LYS A 1 180 ? 12.484 26.266 16.641 1 98.5 180 LYS A N 1
ATOM 1327 C CA . LYS A 1 180 ? 13.602 27.188 16.391 1 98.5 180 LYS A CA 1
ATOM 1328 C C . LYS A 1 180 ? 13.102 28.594 16.109 1 98.5 180 LYS A C 1
ATOM 1330 O O . LYS A 1 180 ? 13.688 29.578 16.594 1 98.5 180 LYS A O 1
ATOM 1335 N N . ALA A 1 181 ? 12.086 28.703 15.344 1 98.5 181 ALA A N 1
ATOM 1336 C CA . ALA A 1 181 ? 11.492 30.016 15.055 1 98.5 181 ALA A CA 1
ATOM 1337 C C . ALA A 1 181 ? 10.945 30.656 16.328 1 98.5 181 ALA A C 1
ATOM 1339 O O . ALA A 1 181 ? 11.031 31.875 16.5 1 98.5 181 ALA A O 1
ATOM 1340 N N . LEU A 1 182 ? 10.336 29.891 17.188 1 98.62 182 LEU A N 1
ATOM 1341 C CA . LEU A 1 182 ? 9.836 30.406 18.469 1 98.62 182 LEU A CA 1
ATOM 1342 C C . LEU A 1 182 ? 10.984 30.922 19.328 1 98.62 182 LEU A C 1
ATOM 1344 O O . LEU A 1 182 ? 10.867 31.969 19.969 1 98.62 182 LEU A O 1
ATOM 1348 N N . GLU A 1 183 ? 12.062 30.156 19.344 1 98.56 183 GLU A N 1
ATOM 1349 C CA . GLU A 1 183 ? 13.25 30.609 20.062 1 98.56 183 GLU A CA 1
ATOM 1350 C C . GLU A 1 183 ? 13.773 31.922 19.484 1 98.56 183 GLU A C 1
ATOM 1352 O O . GLU A 1 183 ? 14.219 32.812 20.219 1 98.56 183 GLU A O 1
ATOM 1357 N N . TRP A 1 184 ? 13.789 31.969 18.203 1 98.62 184 TRP A N 1
ATOM 1358 C CA . TRP A 1 184 ? 14.18 33.219 17.516 1 98.62 184 TRP A CA 1
ATOM 1359 C C . TRP A 1 184 ? 13.328 34.375 17.984 1 98.62 184 TRP A C 1
ATOM 1361 O O . TRP A 1 184 ? 13.844 35.469 18.234 1 98.62 184 TRP A O 1
ATOM 1371 N N . VAL A 1 185 ? 12.016 34.188 18.062 1 98.56 185 VAL A N 1
ATOM 1372 C CA . VAL A 1 185 ? 11.086 35.219 18.531 1 98.56 185 VAL A CA 1
ATOM 1373 C C . VAL A 1 185 ? 11.445 35.656 19.953 1 98.56 185 VAL A C 1
ATOM 1375 O O . VAL A 1 185 ? 11.469 36.844 20.266 1 98.56 185 VAL A O 1
ATOM 1378 N N . GLN A 1 186 ? 11.773 34.781 20.812 1 97.81 186 GLN A N 1
ATOM 1379 C CA . GLN A 1 186 ? 12.156 35.062 22.188 1 97.81 186 GLN A CA 1
ATOM 1380 C C . GLN A 1 186 ? 13.398 35.969 22.234 1 97.81 186 GLN A C 1
ATOM 1382 O O . GLN A 1 186 ? 13.5 36.875 23.078 1 97.81 186 GLN A O 1
ATOM 1387 N N . LYS A 1 187 ? 14.188 35.719 21.344 1 97.75 187 LYS A N 1
ATOM 1388 C CA . LYS A 1 187 ? 15.484 36.375 21.375 1 97.75 187 LYS A CA 1
ATOM 1389 C C . LYS A 1 187 ? 15.414 37.75 20.688 1 97.75 187 LYS A C 1
ATOM 1391 O O . LYS A 1 187 ? 16.078 38.688 21.109 1 97.75 187 LYS A O 1
ATOM 1396 N N . TYR A 1 188 ? 14.57 37.875 19.656 1 98 188 TYR A N 1
ATOM 1397 C CA . TYR A 1 188 ? 14.812 39.031 18.781 1 98 188 TYR A CA 1
ATOM 1398 C C . TYR A 1 188 ? 13.555 39.875 18.625 1 98 188 TYR A C 1
ATOM 1400 O O . TYR A 1 188 ? 13.617 41 18.109 1 98 188 TYR A O 1
ATOM 1408 N N . ILE A 1 189 ? 12.391 39.469 19.062 1 98.31 189 ILE A N 1
ATOM 1409 C CA . ILE A 1 189 ? 11.141 40.125 18.672 1 98.31 189 ILE A CA 1
ATOM 1410 C C . ILE A 1 189 ? 11.086 41.531 19.25 1 98.31 189 ILE A C 1
ATOM 1412 O O . ILE A 1 189 ? 10.367 42.375 18.75 1 98.31 189 ILE A O 1
ATOM 1416 N N . GLU A 1 190 ? 11.875 41.75 20.312 1 97.44 190 GLU A N 1
ATOM 1417 C CA . GLU A 1 190 ? 11.922 43.062 20.922 1 97.44 190 GLU A CA 1
ATOM 1418 C C . GLU A 1 190 ? 12.438 44.125 19.938 1 97.44 190 GLU A C 1
ATOM 1420 O O . GLU A 1 190 ? 12.047 45.281 20.016 1 97.44 190 GLU A O 1
ATOM 1425 N N . HIS A 1 191 ? 13.273 43.719 19.016 1 97.12 191 HIS A N 1
ATOM 1426 C CA . HIS A 1 191 ? 13.836 44.625 18.031 1 97.12 191 HIS A CA 1
ATOM 1427 C C . HIS A 1 191 ? 12.758 45.156 17.078 1 97.12 191 HIS A C 1
ATOM 1429 O O . HIS A 1 191 ? 12.977 46.125 16.359 1 97.12 191 HIS A O 1
ATOM 1435 N N . PHE A 1 192 ? 11.609 44.562 17.141 1 97.81 192 PHE A N 1
ATOM 1436 C CA . PHE A 1 192 ? 10.5 44.938 16.266 1 97.81 192 PHE A CA 1
ATOM 1437 C C . PHE A 1 192 ? 9.352 45.531 17.078 1 97.81 192 PHE A C 1
ATOM 1439 O O . PHE A 1 192 ? 8.289 45.812 16.531 1 97.81 192 PHE A O 1
ATOM 1446 N N . GLY A 1 193 ? 9.562 45.562 18.422 1 97.69 193 GLY A N 1
ATOM 1447 C CA . GLY A 1 193 ? 8.578 46.156 19.328 1 97.69 193 GLY A CA 1
ATOM 1448 C C . GLY A 1 193 ? 7.734 45.125 20.047 1 97.69 193 GLY A C 1
ATOM 1449 O O . GLY A 1 193 ? 6.824 45.469 20.797 1 97.69 193 GLY A O 1
ATOM 1450 N N . GLY A 1 194 ? 8.047 43.875 19.828 1 98.25 194 GLY A N 1
ATOM 1451 C CA . GLY A 1 194 ? 7.25 42.812 20.406 1 98.25 194 GLY A CA 1
ATOM 1452 C C . GLY A 1 194 ? 7.684 42.438 21.812 1 98.25 194 GLY A C 1
ATOM 1453 O O . GLY A 1 194 ? 8.805 42.75 22.234 1 98.25 194 GLY A O 1
ATOM 1454 N N . ASP A 1 195 ? 6.859 41.844 22.562 1 98.25 195 ASP A N 1
ATOM 1455 C CA . ASP A 1 195 ? 7.129 41.312 23.906 1 98.25 195 ASP A CA 1
ATOM 1456 C C . ASP A 1 195 ? 7.363 39.812 23.859 1 98.25 195 ASP A C 1
ATOM 1458 O O . ASP A 1 195 ? 6.434 39.031 23.609 1 98.25 195 ASP A O 1
ATOM 1462 N N . PRO A 1 196 ? 8.57 39.312 24.078 1 97.69 196 PRO A N 1
ATOM 1463 C CA . PRO A 1 196 ? 8.828 37.875 24.016 1 97.69 196 PRO A CA 1
ATOM 1464 C C . PRO A 1 196 ? 8.055 37.094 25.062 1 97.69 196 PRO A C 1
ATOM 1466 O O . PRO A 1 196 ? 7.941 35.875 24.969 1 97.69 196 PRO A O 1
ATOM 1469 N N . CYS A 1 197 ? 7.504 37.75 26.078 1 97.12 197 CYS A N 1
ATOM 1470 C CA . CYS A 1 197 ? 6.793 37.062 27.156 1 97.12 197 CYS A CA 1
ATOM 1471 C C . CYS A 1 197 ? 5.293 37.031 26.891 1 97.12 197 CYS A C 1
ATOM 1473 O O . CYS A 1 197 ? 4.527 36.469 27.688 1 97.12 197 CYS A O 1
ATOM 1475 N N . ARG A 1 198 ? 4.855 37.594 25.812 1 97.94 198 ARG A N 1
ATOM 1476 C CA . ARG A 1 198 ? 3.445 37.625 25.438 1 97.94 198 ARG A CA 1
ATOM 1477 C C . ARG A 1 198 ? 3.254 37.125 24.016 1 97.94 198 ARG A C 1
ATOM 1479 O O . ARG A 1 198 ? 2.801 37.844 23.141 1 97.94 198 ARG A O 1
ATOM 1486 N N . VAL A 1 199 ? 3.529 35.875 23.875 1 98.81 199 VAL A N 1
ATOM 1487 C CA . VAL A 1 199 ? 3.426 35.219 22.578 1 98.81 199 VAL A CA 1
ATOM 1488 C C . VAL A 1 199 ? 2.234 34.25 22.562 1 98.81 199 VAL A C 1
ATOM 1490 O O . VAL A 1 199 ? 2.141 33.375 23.406 1 98.81 199 VAL A O 1
ATOM 1493 N N . THR A 1 200 ? 1.266 34.469 21.719 1 98.75 200 THR A N 1
ATOM 1494 C CA . THR A 1 200 ? 0.199 33.531 21.391 1 98.75 200 THR A CA 1
ATOM 1495 C C . THR A 1 200 ? 0.528 32.75 20.125 1 98.75 200 THR A C 1
ATOM 1497 O O . THR A 1 200 ? 0.757 33.344 19.062 1 98.75 200 THR A O 1
ATOM 1500 N N . ILE A 1 201 ? 0.605 31.422 20.234 1 98.5 201 ILE A N 1
ATOM 1501 C CA . ILE A 1 201 ? 0.829 30.641 19.016 1 98.5 201 ILE A CA 1
ATOM 1502 C C . ILE A 1 201 ? -0.51 30.172 18.453 1 98.5 201 ILE A C 1
ATOM 1504 O O . ILE A 1 201 ? -1.415 29.797 19.203 1 98.5 201 ILE A O 1
ATOM 1508 N N . GLY A 1 202 ? -0.688 30.312 17.203 1 97.31 202 GLY A N 1
ATOM 1509 C CA . GLY A 1 202 ? -1.88 29.875 16.484 1 97.31 202 GLY A CA 1
ATOM 1510 C C . GLY A 1 202 ? -1.569 29.109 15.211 1 97.31 202 GLY A C 1
ATOM 1511 O O . GLY A 1 202 ? -0.419 29.078 14.773 1 97.31 202 GLY A O 1
ATOM 1512 N N . GLY A 1 203 ? -2.527 28.516 14.68 1 96.44 203 GLY A N 1
ATOM 1513 C CA . GLY A 1 203 ? -2.418 27.781 13.422 1 96.44 203 GLY A CA 1
ATOM 1514 C C . GLY A 1 203 ? -3.711 27.109 13.008 1 96.44 203 GLY A C 1
ATOM 1515 O O . GLY A 1 203 ? -4.641 27 13.812 1 96.44 203 GLY A O 1
ATOM 1516 N N . ALA A 1 204 ? -3.773 26.719 11.773 1 96.38 204 ALA A N 1
ATOM 1517 C CA . ALA A 1 204 ? -4.93 26.031 11.211 1 96.38 204 ALA A CA 1
ATOM 1518 C C . ALA A 1 204 ? -4.523 24.688 10.594 1 96.38 204 ALA A C 1
ATOM 1520 O O . ALA A 1 204 ? -3.469 24.578 9.969 1 96.38 204 ALA A O 1
ATOM 1521 N N . SER A 1 205 ? -5.383 23.656 10.797 1 96.44 205 SER A N 1
ATOM 1522 C CA . SER A 1 205 ? -5.141 22.344 10.242 1 96.44 205 SER A CA 1
ATOM 1523 C C . SER A 1 205 ? -3.818 21.766 10.742 1 96.44 205 SER A C 1
ATOM 1525 O O . SER A 1 205 ? -3.613 21.625 11.945 1 96.44 205 SER A O 1
ATOM 1527 N N . ALA A 1 206 ? -2.82 21.641 9.805 1 96.81 206 ALA A N 1
ATOM 1528 C CA . ALA A 1 206 ? -1.511 21.172 10.25 1 96.81 206 ALA A CA 1
ATOM 1529 C C . ALA A 1 206 ? -0.875 22.141 11.227 1 96.81 206 ALA A C 1
ATOM 1531 O O . ALA A 1 206 ? -0.161 21.734 12.148 1 96.81 206 ALA A O 1
ATOM 1532 N N . GLY A 1 207 ? -1.126 23.438 11.07 1 97.06 207 GLY A N 1
ATOM 1533 C CA . GLY A 1 207 ? -0.663 24.438 12.031 1 97.06 207 GLY A CA 1
ATOM 1534 C C . GLY A 1 207 ? -1.288 24.266 13.398 1 97.06 207 GLY A C 1
ATOM 1535 O O . GLY A 1 207 ? -0.62 24.453 14.422 1 97.06 207 GLY A O 1
ATOM 1536 N N . ALA A 1 208 ? -2.59 23.953 13.344 1 97.56 208 ALA A N 1
ATOM 1537 C CA . ALA A 1 208 ? -3.266 23.703 14.609 1 97.56 208 ALA A CA 1
ATOM 1538 C C . ALA A 1 208 ? -2.746 22.422 15.266 1 97.56 208 ALA A C 1
ATOM 1540 O O . ALA A 1 208 ? -2.654 22.344 16.484 1 97.56 208 ALA A O 1
ATOM 1541 N N . GLN A 1 209 ? -2.475 21.422 14.445 1 97.56 209 GLN A N 1
ATOM 1542 C CA . GLN A 1 209 ? -1.814 20.234 14.992 1 97.56 209 GLN A CA 1
ATOM 1543 C C . GLN A 1 209 ? -0.465 20.594 15.609 1 97.56 209 GLN A C 1
ATOM 1545 O O . GLN A 1 209 ? -0.092 20.062 16.656 1 97.56 209 GLN A O 1
ATOM 1550 N N . SER A 1 210 ? 0.267 21.484 14.977 1 97.88 210 SER A N 1
ATOM 1551 C CA . SER A 1 210 ? 1.541 21.953 15.516 1 97.88 210 SER A CA 1
ATOM 1552 C C . SER A 1 210 ? 1.362 22.594 16.891 1 97.88 210 SER A C 1
ATOM 1554 O O . SER A 1 210 ? 2.166 22.375 17.797 1 97.88 210 SER A O 1
ATOM 1556 N N . VAL A 1 211 ? 0.332 23.406 17.016 1 98.19 211 VAL A N 1
ATOM 1557 C CA . VAL A 1 211 ? 0.048 24 18.312 1 98.19 211 VAL A CA 1
ATOM 1558 C C . VAL A 1 211 ? -0.09 22.906 19.359 1 98.19 211 VAL A C 1
ATOM 1560 O O . VAL A 1 211 ? 0.542 22.969 20.422 1 98.19 211 VAL A O 1
ATOM 1563 N N . CYS A 1 212 ? -0.865 21.859 19.016 1 98.31 212 CYS A N 1
ATOM 1564 C CA . CYS A 1 212 ? -1.063 20.75 19.938 1 98.31 212 CYS A CA 1
ATOM 1565 C C . CYS A 1 212 ? 0.251 20.031 20.219 1 98.31 212 CYS A C 1
ATOM 1567 O O . CYS A 1 212 ? 0.512 19.641 21.359 1 98.31 212 CYS A O 1
ATOM 1569 N N . MET A 1 213 ? 1.053 19.953 19.234 1 98.19 213 MET A N 1
ATOM 1570 C CA . MET A 1 213 ? 2.33 19.25 19.391 1 98.19 213 MET A CA 1
ATOM 1571 C C . MET A 1 213 ? 3.291 20.078 20.25 1 98.19 213 MET A C 1
ATOM 1573 O O . MET A 1 213 ? 4.086 19.516 21 1 98.19 213 MET A O 1
ATOM 1577 N N . HIS A 1 214 ? 3.234 21.375 20.156 1 98.5 214 HIS A N 1
ATOM 1578 C CA . HIS A 1 214 ? 4.129 22.219 20.938 1 98.5 214 HIS A CA 1
ATOM 1579 C C . HIS A 1 214 ? 3.697 22.281 22.391 1 98.5 214 HIS A C 1
ATOM 1581 O O . HIS A 1 214 ? 4.539 22.297 23.297 1 98.5 214 HIS A O 1
ATOM 1587 N N . VAL A 1 215 ? 2.389 22.328 22.688 1 98.62 215 VAL A N 1
ATOM 1588 C CA . VAL A 1 215 ? 1.966 22.406 24.078 1 98.62 215 VAL A CA 1
ATOM 1589 C C . VAL A 1 215 ? 2.242 21.062 24.766 1 98.62 215 VAL A C 1
ATOM 1591 O O . VAL A 1 215 ? 2.443 21.031 25.984 1 98.62 215 VAL A O 1
ATOM 1594 N N . THR A 1 216 ? 2.283 19.938 23.984 1 98.62 216 THR A N 1
ATOM 1595 C CA . THR A 1 216 ? 2.518 18.625 24.578 1 98.62 216 THR A CA 1
ATOM 1596 C C . THR A 1 216 ? 3.98 18.219 24.422 1 98.62 216 THR A C 1
ATOM 1598 O O . THR A 1 216 ? 4.367 17.125 24.812 1 98.62 216 THR A O 1
ATOM 1601 N N . ALA A 1 217 ? 4.762 19.078 23.812 1 98.62 217 ALA A N 1
ATOM 1602 C CA . ALA A 1 217 ? 6.152 18.734 23.516 1 98.62 217 ALA A CA 1
ATOM 1603 C C . ALA A 1 217 ? 6.902 18.359 24.797 1 98.62 217 ALA A C 1
ATOM 1605 O O . ALA A 1 217 ? 6.711 18.984 25.844 1 98.62 217 ALA A O 1
ATOM 1606 N N . TYR A 1 218 ? 7.773 17.312 24.703 1 98.44 218 TYR A N 1
ATOM 1607 C CA . TYR A 1 218 ? 8.648 16.891 25.781 1 98.44 218 TYR A CA 1
ATOM 1608 C C . TYR A 1 218 ? 7.855 16.594 27.047 1 98.44 218 TYR A C 1
ATOM 1610 O O . TYR A 1 218 ? 8.273 16.969 28.156 1 98.44 218 TYR A O 1
ATOM 1618 N N . GLY A 1 219 ? 6.672 16.062 26.891 1 98.06 219 GLY A N 1
ATOM 1619 C CA . GLY A 1 219 ? 5.836 15.68 28.016 1 98.06 219 GLY A CA 1
ATOM 1620 C C . GLY A 1 219 ? 5.152 16.859 28.688 1 98.06 219 GLY A C 1
ATOM 1621 O O . GLY A 1 219 ? 4.898 16.828 29.891 1 98.06 219 GLY A O 1
ATOM 1622 N N . GLY A 1 220 ? 4.996 17.938 27.938 1 98.19 220 GLY A N 1
ATOM 1623 C CA . GLY A 1 220 ? 4.336 19.109 28.484 1 98.19 220 GLY A CA 1
ATOM 1624 C C . GLY A 1 220 ? 5.293 20.094 29.141 1 98.19 220 GLY A C 1
ATOM 1625 O O . GLY A 1 220 ? 4.875 20.953 29.922 1 98.19 220 GLY A O 1
ATOM 1626 N N . ARG A 1 221 ? 6.555 19.953 28.844 1 97.88 221 ARG A N 1
ATOM 1627 C CA . ARG A 1 221 ? 7.547 20.875 29.406 1 97.88 221 ARG A CA 1
ATOM 1628 C C . ARG A 1 221 ? 7.297 22.297 28.938 1 97.88 221 ARG A C 1
ATOM 1630 O O . ARG A 1 221 ? 7.094 22.547 27.75 1 97.88 221 ARG A O 1
ATOM 1637 N N . ASP A 1 222 ? 7.297 23.234 29.906 1 97.88 222 ASP A N 1
ATOM 1638 C CA . ASP A 1 222 ? 7.105 24.656 29.594 1 97.88 222 ASP A CA 1
ATOM 1639 C C . ASP A 1 222 ? 8.445 25.375 29.484 1 97.88 222 ASP A C 1
ATOM 1641 O O . ASP A 1 222 ? 9.078 25.672 30.5 1 97.88 222 ASP A O 1
ATOM 1645 N N . ASP A 1 223 ? 8.812 25.672 28.328 1 97.38 223 ASP A N 1
ATOM 1646 C CA . ASP A 1 223 ? 10.062 26.375 28.078 1 97.38 223 ASP A CA 1
ATOM 1647 C C . ASP A 1 223 ? 9.844 27.891 28.016 1 97.38 223 ASP A C 1
ATOM 1649 O O . ASP A 1 223 ? 10.773 28.641 27.719 1 97.38 223 ASP A O 1
ATOM 1653 N N . GLY A 1 224 ? 8.594 28.328 28.203 1 97.75 224 GLY A N 1
ATOM 1654 C CA . GLY A 1 224 ? 8.289 29.75 28.266 1 97.75 224 GLY A CA 1
ATOM 1655 C C . GLY A 1 224 ? 8.25 30.391 26.891 1 97.75 224 GLY A C 1
ATOM 1656 O O . GLY A 1 224 ? 8.477 31.609 26.766 1 97.75 224 GLY A O 1
ATOM 1657 N N . LEU A 1 225 ? 7.938 29.609 25.844 1 98.31 225 LEU A N 1
ATOM 1658 C CA . LEU A 1 225 ? 8.008 30.109 24.469 1 98.31 225 LEU A CA 1
ATOM 1659 C C . LEU A 1 225 ? 6.699 30.781 24.062 1 98.31 225 LEU A C 1
ATOM 1661 O O . LEU A 1 225 ? 6.656 31.531 23.094 1 98.31 225 LEU A O 1
ATOM 1665 N N . PHE A 1 226 ? 5.633 30.453 24.734 1 98.44 226 PHE A N 1
ATOM 1666 C CA . PHE A 1 226 ? 4.32 31.031 24.453 1 98.44 226 PHE A CA 1
ATOM 1667 C C . PHE A 1 226 ? 3.461 31.047 25.719 1 98.44 226 PHE A C 1
ATOM 1669 O O . PHE A 1 226 ? 3.734 30.328 26.672 1 98.44 226 PHE A O 1
ATOM 1676 N N . HIS A 1 227 ? 2.43 31.906 25.672 1 97.44 227 HIS A N 1
ATOM 1677 C CA . HIS A 1 227 ? 1.632 32.094 26.875 1 97.44 227 HIS A CA 1
ATOM 1678 C C . HIS A 1 227 ? 0.143 31.969 26.578 1 97.44 227 HIS A C 1
ATOM 1680 O O . HIS A 1 227 ? -0.689 32.094 27.469 1 97.44 227 HIS A O 1
ATOM 1686 N N . ALA A 1 228 ? -0.243 31.688 25.344 1 98.69 228 ALA A N 1
ATOM 1687 C CA . ALA A 1 228 ? -1.607 31.391 24.922 1 98.69 228 ALA A CA 1
ATOM 1688 C C . ALA A 1 228 ? -1.618 30.641 23.578 1 98.69 228 ALA A C 1
ATOM 1690 O O . ALA A 1 228 ? -0.615 30.625 22.875 1 98.69 228 ALA A O 1
ATOM 1691 N N . THR A 1 229 ? -2.752 29.938 23.281 1 98.62 229 THR A N 1
ATOM 1692 C CA . THR A 1 229 ? -2.834 29.188 22.047 1 98.62 229 THR A CA 1
ATOM 1693 C C . THR A 1 229 ? -4.172 29.438 21.344 1 98.62 229 THR A C 1
ATOM 1695 O O . THR A 1 229 ? -5.176 29.703 22 1 98.62 229 THR A O 1
ATOM 1698 N N . SER A 1 230 ? -4.199 29.438 20.062 1 98.06 230 SER A N 1
ATOM 1699 C CA . SER A 1 230 ? -5.395 29.453 19.234 1 98.06 230 SER A CA 1
ATOM 1700 C C . SER A 1 230 ? -5.262 28.484 18.062 1 98.06 230 SER A C 1
ATOM 1702 O O . SER A 1 230 ? -4.469 28.703 17.141 1 98.06 230 SER A O 1
ATOM 1704 N N . ALA A 1 231 ? -6.016 27.438 18.047 1 97.31 231 ALA A N 1
ATOM 1705 C CA . ALA A 1 231 ? -5.887 26.375 17.047 1 97.31 231 ALA A CA 1
ATOM 1706 C C . ALA A 1 231 ? -7.191 26.172 16.281 1 97.31 231 ALA A C 1
ATOM 1708 O O . ALA A 1 231 ? -8.234 25.922 16.891 1 97.31 231 ALA A O 1
ATOM 1709 N N . GLU A 1 232 ? -7.133 26.375 14.969 1 96.69 232 GLU A N 1
ATOM 1710 C CA . GLU A 1 232 ? -8.281 26.203 14.078 1 96.69 232 GLU A CA 1
ATOM 1711 C C . GLU A 1 232 ? -8.266 24.844 13.398 1 96.69 232 GLU A C 1
ATOM 1713 O O . GLU A 1 232 ? -7.375 24.547 12.594 1 96.69 232 GLU A O 1
ATOM 1718 N N . SER A 1 233 ? -9.25 24.047 13.703 1 97 233 SER A N 1
ATOM 1719 C CA . SER A 1 233 ? -9.328 22.703 13.133 1 97 233 SER A CA 1
ATOM 1720 C C . SER A 1 233 ? -8.141 21.859 13.562 1 97 233 SER A C 1
ATOM 1722 O O . SER A 1 233 ? -7.398 21.328 12.727 1 97 233 SER A O 1
ATOM 1724 N N . GLN A 1 234 ? -7.992 21.734 14.93 1 96.12 234 GLN A N 1
ATOM 1725 C CA . GLN A 1 234 ? -6.922 20.906 15.484 1 96.12 234 GLN A CA 1
ATOM 1726 C C . GLN A 1 234 ? -6.988 19.484 14.945 1 96.12 234 GLN A C 1
ATOM 1728 O O . GLN A 1 234 ? -8.031 18.828 15.023 1 96.12 234 GLN A O 1
ATOM 1733 N N . SER A 1 235 ? -6 19.016 14.289 1 95.94 235 SER A N 1
ATOM 1734 C CA . SER A 1 235 ? -5.965 17.781 13.523 1 95.94 235 SER A CA 1
ATOM 1735 C C . SER A 1 235 ? -5.316 16.656 14.328 1 95.94 235 SER A C 1
ATOM 1737 O O . SER A 1 235 ? -4.223 16.828 14.867 1 95.94 235 SER A O 1
ATOM 1739 N N . PHE A 1 236 ? -6 15.5 14.445 1 97.69 236 PHE A N 1
ATOM 1740 C CA . PHE A 1 236 ? -5.445 14.336 15.125 1 97.69 236 PHE A CA 1
ATOM 1741 C C . PHE A 1 236 ? -5.332 13.156 14.172 1 97.69 236 PHE A C 1
ATOM 1743 O O . PHE A 1 236 ? -6.031 12.148 14.336 1 97.69 236 PHE A O 1
ATOM 1750 N N . PRO A 1 237 ? -4.449 13.164 13.234 1 97.44 237 PRO A N 1
ATOM 1751 C CA . PRO A 1 237 ? -4.145 11.969 12.445 1 97.44 237 PRO A CA 1
ATOM 1752 C C . PRO A 1 237 ? -3.326 10.938 13.219 1 97.44 237 PRO A C 1
ATOM 1754 O O . PRO A 1 237 ? -2.873 11.219 14.328 1 97.44 237 PRO A O 1
ATOM 1757 N N . PRO A 1 238 ? -3.141 9.773 12.688 1 97.38 238 PRO A N 1
ATOM 1758 C CA . PRO A 1 238 ? -2.297 8.781 13.359 1 97.38 238 PRO A CA 1
ATOM 1759 C C . PRO A 1 238 ? -0.858 9.258 13.539 1 97.38 238 PRO A C 1
ATOM 1761 O O . PRO A 1 238 ? -0.286 9.867 12.633 1 97.38 238 PRO A O 1
ATOM 1764 N N . LEU A 1 239 ? -0.365 9.055 14.688 1 97.88 239 LEU A N 1
ATOM 1765 C CA . LEU A 1 239 ? 1.041 9.273 15.008 1 97.88 239 LEU A CA 1
ATOM 1766 C C . LEU A 1 239 ? 1.803 7.953 15.055 1 97.88 239 LEU A C 1
ATOM 1768 O O . LEU A 1 239 ? 1.82 7.285 16.094 1 97.88 239 LEU A O 1
ATOM 1772 N N . ARG A 1 240 ? 2.529 7.66 14.023 1 97.44 240 ARG A N 1
ATOM 1773 C CA . ARG A 1 240 ? 3.307 6.426 13.977 1 97.44 240 ARG A CA 1
ATOM 1774 C C . ARG A 1 240 ? 4.645 6.594 14.695 1 97.44 240 ARG A C 1
ATOM 1776 O O . ARG A 1 240 ? 5.133 7.715 14.852 1 97.44 240 ARG A O 1
ATOM 1783 N N . THR A 1 241 ? 5.234 5.492 15.141 1 98.25 241 THR A N 1
ATOM 1784 C CA . THR A 1 241 ? 6.582 5.539 15.695 1 98.25 241 THR A CA 1
ATOM 1785 C C . THR A 1 241 ? 7.621 5.629 14.578 1 98.25 241 THR A C 1
ATOM 1787 O O . THR A 1 241 ? 7.293 5.445 13.406 1 98.25 241 THR A O 1
ATOM 1790 N N . VAL A 1 242 ? 8.844 5.93 14.984 1 98.12 242 VAL A N 1
ATOM 1791 C CA . VAL A 1 242 ? 9.938 5.945 14.031 1 98.12 242 VAL A CA 1
ATOM 1792 C C . VAL A 1 242 ? 10.062 4.582 13.359 1 98.12 242 VAL A C 1
ATOM 1794 O O . VAL A 1 242 ? 10.211 4.492 12.141 1 98.12 242 VAL A O 1
ATOM 1797 N N . ASN A 1 243 ? 9.906 3.496 14.172 1 97.5 243 ASN A N 1
ATOM 1798 C CA . ASN A 1 243 ? 10 2.145 13.633 1 97.5 243 ASN A CA 1
ATOM 1799 C C . ASN A 1 243 ? 8.867 1.848 12.648 1 97.5 243 ASN A C 1
ATOM 1801 O O . ASN A 1 243 ? 9.094 1.234 11.602 1 97.5 243 ASN A O 1
ATOM 1805 N N . GLU A 1 244 ? 7.68 2.256 12.984 1 97.25 244 GLU A N 1
ATOM 1806 C CA . GLU A 1 244 ? 6.516 2.045 12.125 1 97.25 244 GLU A CA 1
ATOM 1807 C C . GLU A 1 244 ? 6.625 2.859 10.836 1 97.25 244 GLU A C 1
ATOM 1809 O O . GLU A 1 244 ? 5.906 2.602 9.867 1 97.25 244 GLU A O 1
ATOM 1814 N N . SER A 1 245 ? 7.539 3.848 10.82 1 97.44 245 SER A N 1
ATOM 1815 C CA . SER A 1 245 ? 7.695 4.734 9.672 1 97.44 245 SER A CA 1
ATOM 1816 C C . SER A 1 245 ? 8.906 4.332 8.828 1 97.44 245 SER A C 1
ATOM 1818 O O . SER A 1 245 ? 9.164 4.938 7.785 1 97.44 245 SER A O 1
ATOM 1820 N N . GLN A 1 246 ? 9.648 3.268 9.234 1 97.69 246 GLN A N 1
ATOM 1821 C CA . GLN A 1 246 ? 10.891 2.863 8.586 1 97.69 246 GLN A CA 1
ATOM 1822 C C . GLN A 1 246 ? 10.656 2.51 7.121 1 97.69 246 GLN A C 1
ATOM 1824 O O . GLN A 1 246 ? 11.5 2.775 6.266 1 97.69 246 GLN A O 1
ATOM 1829 N N . TYR A 1 247 ? 9.492 1.909 6.816 1 96.94 247 TYR A N 1
ATOM 1830 C CA . TYR A 1 247 ? 9.203 1.501 5.445 1 96.94 247 TYR A CA 1
ATOM 1831 C C . TYR A 1 247 ? 9.25 2.695 4.5 1 96.94 247 TYR A C 1
ATOM 1833 O O . TYR A 1 247 ? 9.703 2.574 3.361 1 96.94 247 TYR A O 1
ATOM 1841 N N . ALA A 1 248 ? 8.727 3.848 4.961 1 97.5 248 ALA A N 1
ATOM 1842 C CA . ALA A 1 248 ? 8.688 5.039 4.121 1 97.5 248 ALA A CA 1
ATOM 1843 C C . ALA A 1 248 ? 10.094 5.559 3.836 1 97.5 248 ALA A C 1
ATOM 1845 O O . ALA A 1 248 ? 10.391 6 2.723 1 97.5 248 ALA A O 1
ATOM 1846 N N . TYR A 1 249 ? 10.992 5.535 4.883 1 98 249 TYR A N 1
ATOM 1847 C CA . TYR A 1 249 ? 12.398 5.867 4.688 1 98 249 TYR A CA 1
ATOM 1848 C C . TYR A 1 249 ? 13.031 4.949 3.65 1 98 249 TYR A C 1
ATOM 1850 O O . TYR A 1 249 ? 13.656 5.418 2.693 1 98 249 TYR A O 1
ATOM 1858 N N . ASP A 1 250 ? 12.836 3.637 3.865 1 98.31 250 ASP A N 1
ATOM 1859 C CA . ASP A 1 250 ? 13.422 2.643 2.973 1 98.31 250 ASP A CA 1
ATOM 1860 C C . ASP A 1 250 ? 12.953 2.852 1.535 1 98.31 250 ASP A C 1
ATOM 1862 O O . ASP A 1 250 ? 13.758 2.789 0.6 1 98.31 250 ASP A O 1
ATOM 1866 N N . ASN A 1 251 ? 11.719 3.09 1.388 1 98.25 251 ASN A N 1
ATOM 1867 C CA . ASN A 1 251 ? 11.148 3.248 0.054 1 98.25 251 ASN A CA 1
ATOM 1868 C C . ASN A 1 251 ? 11.688 4.492 -0.645 1 98.25 251 ASN A C 1
ATOM 1870 O O . ASN A 1 251 ? 11.922 4.477 -1.854 1 98.25 251 ASN A O 1
ATOM 1874 N N . LEU A 1 252 ? 11.828 5.57 0.106 1 98.44 252 LEU A N 1
ATOM 1875 C CA . LEU A 1 252 ? 12.43 6.762 -0.481 1 98.44 252 LEU A CA 1
ATOM 1876 C C . LEU A 1 252 ? 13.875 6.496 -0.897 1 98.44 252 LEU A C 1
ATOM 1878 O O . LEU A 1 252 ? 14.297 6.91 -1.979 1 98.44 252 LEU A O 1
ATOM 1882 N N . VAL A 1 253 ? 14.672 5.859 -0.009 1 98.62 253 VAL A N 1
ATOM 1883 C CA . VAL A 1 253 ? 16.047 5.473 -0.303 1 98.62 253 VAL A CA 1
ATOM 1884 C C . VAL A 1 253 ? 16.094 4.676 -1.606 1 98.62 253 VAL A C 1
ATOM 1886 O O . VAL A 1 253 ? 16.922 4.945 -2.475 1 98.62 253 VAL A O 1
ATOM 1889 N N . ILE A 1 254 ? 15.156 3.785 -1.744 1 98.75 254 ILE A N 1
ATOM 1890 C CA . ILE A 1 254 ? 15.078 2.912 -2.91 1 98.75 254 ILE A CA 1
ATOM 1891 C C . ILE A 1 254 ? 14.766 3.738 -4.156 1 98.75 254 ILE A C 1
ATOM 1893 O O . ILE A 1 254 ? 15.492 3.672 -5.148 1 98.75 254 ILE A O 1
ATOM 1897 N N . ARG A 1 255 ? 13.773 4.559 -4.133 1 98.44 255 ARG A N 1
ATOM 1898 C CA . ARG A 1 255 ? 13.375 5.359 -5.289 1 98.44 255 ARG A CA 1
ATOM 1899 C C . ARG A 1 255 ? 14.484 6.32 -5.699 1 98.44 255 ARG A C 1
ATOM 1901 O O . ARG A 1 255 ? 14.648 6.617 -6.883 1 98.44 255 ARG A O 1
ATOM 1908 N N . ALA A 1 256 ? 15.227 6.754 -4.699 1 98.5 256 ALA A N 1
ATOM 1909 C CA . ALA A 1 256 ? 16.281 7.738 -4.957 1 98.5 256 ALA A CA 1
ATOM 1910 C C . ALA A 1 256 ? 17.547 7.066 -5.48 1 98.5 256 ALA A C 1
ATOM 1912 O O . ALA A 1 256 ? 18.531 7.738 -5.77 1 98.5 256 ALA A O 1
ATOM 1913 N N . GLY A 1 257 ? 17.578 5.715 -5.598 1 98.38 257 GLY A N 1
ATOM 1914 C CA . GLY A 1 257 ? 18.734 4.988 -6.082 1 98.38 257 GLY A CA 1
ATOM 1915 C C . GLY A 1 257 ? 19.844 4.895 -5.055 1 98.38 257 GLY A C 1
ATOM 1916 O O . GLY A 1 257 ? 21.016 4.789 -5.414 1 98.38 257 GLY A O 1
ATOM 1917 N N . CYS A 1 258 ? 19.516 4.957 -3.773 1 98.62 258 CYS A N 1
ATOM 1918 C CA . CYS A 1 258 ? 20.516 5.055 -2.717 1 98.62 258 CYS A CA 1
ATOM 1919 C C . CYS A 1 258 ? 20.688 3.715 -2.012 1 98.62 258 CYS A C 1
ATOM 1921 O O . CYS A 1 258 ? 21.484 3.598 -1.082 1 98.62 258 CYS A O 1
ATOM 1923 N N . ALA A 1 259 ? 20 2.658 -2.439 1 98.06 259 ALA A N 1
ATOM 1924 C CA . ALA A 1 259 ? 20 1.391 -1.714 1 98.06 259 ALA A CA 1
ATOM 1925 C C . ALA A 1 259 ? 21.359 0.707 -1.8 1 98.06 259 ALA A C 1
ATOM 1927 O O . ALA A 1 259 ? 21.672 -0.172 -0.993 1 98.06 259 ALA A O 1
ATOM 1928 N N . SER A 1 260 ? 22.219 1.066 -2.744 1 97.69 260 SER A N 1
ATOM 1929 C CA . SER A 1 260 ? 23.516 0.436 -2.932 1 97.69 260 SER A CA 1
ATOM 1930 C C . SER A 1 260 ? 24.562 1.02 -1.979 1 97.69 260 SER A C 1
ATOM 1932 O O . SER A 1 260 ? 25.672 0.5 -1.87 1 97.69 260 SER A O 1
ATOM 1934 N N . GLU A 1 261 ? 24.234 2.082 -1.282 1 97.75 261 GLU A N 1
ATOM 1935 C CA . GLU A 1 261 ? 25.203 2.795 -0.456 1 97.75 261 GLU A CA 1
ATOM 1936 C C . GLU A 1 261 ? 25.188 2.277 0.98 1 97.75 261 GLU A C 1
ATOM 1938 O O . GLU A 1 261 ? 24.141 1.885 1.494 1 97.75 261 GLU A O 1
ATOM 1943 N N . ASP A 1 262 ? 26.328 2.303 1.624 1 96.94 262 ASP A N 1
ATOM 1944 C CA . ASP A 1 262 ? 26.422 1.943 3.035 1 96.94 262 ASP A CA 1
ATOM 1945 C C . ASP A 1 262 ? 25.719 2.973 3.912 1 96.94 262 ASP A C 1
ATOM 1947 O O . ASP A 1 262 ? 25 2.611 4.848 1 96.94 262 ASP A O 1
ATOM 1951 N N . ASP A 1 263 ? 25.969 4.215 3.639 1 97.69 263 ASP A N 1
ATOM 1952 C CA . ASP A 1 263 ? 25.297 5.32 4.312 1 97.69 263 ASP A CA 1
ATOM 1953 C C . ASP A 1 263 ? 24.188 5.91 3.434 1 97.69 263 ASP A C 1
ATOM 1955 O O . ASP A 1 263 ? 24.438 6.852 2.674 1 97.69 263 ASP A O 1
ATOM 1959 N N . THR A 1 264 ? 22.953 5.352 3.621 1 98.38 264 THR A N 1
ATOM 1960 C CA . THR A 1 264 ? 21.844 5.715 2.744 1 98.38 264 THR A CA 1
ATOM 1961 C C . THR A 1 264 ? 21.391 7.148 3.01 1 98.38 264 THR A C 1
ATOM 1963 O O . THR A 1 264 ? 20.953 7.852 2.092 1 98.38 264 THR A O 1
ATOM 1966 N N . LEU A 1 265 ? 21.516 7.617 4.242 1 98.31 265 LEU A N 1
ATOM 1967 C CA . LEU A 1 265 ? 21.156 8.992 4.555 1 98.31 265 LEU A CA 1
ATOM 1968 C C . LEU A 1 265 ? 22.094 9.977 3.867 1 98.31 265 LEU A C 1
ATOM 1970 O O . LEU A 1 265 ? 21.656 11 3.336 1 98.31 265 LEU A O 1
ATOM 1974 N N . ALA A 1 266 ? 23.406 9.719 3.889 1 98.19 266 ALA A N 1
ATOM 1975 C CA . ALA A 1 266 ? 24.359 10.555 3.182 1 98.19 266 ALA A CA 1
ATOM 1976 C C . ALA A 1 266 ? 24.062 10.602 1.688 1 98.19 266 ALA A C 1
ATOM 1978 O O . ALA A 1 266 ? 24.203 11.648 1.052 1 98.19 266 ALA A O 1
ATOM 1979 N N . CYS A 1 267 ? 23.719 9.43 1.152 1 98.31 267 CYS A N 1
ATOM 1980 C CA . CYS A 1 267 ? 23.344 9.383 -0.255 1 98.31 267 CYS A CA 1
ATOM 1981 C C . CYS A 1 267 ? 22.141 10.289 -0.525 1 98.31 267 CYS A C 1
ATOM 1983 O O . CYS A 1 267 ? 22.141 11.047 -1.497 1 98.31 267 CYS A O 1
ATOM 1985 N N . LEU A 1 268 ? 21.078 10.219 0.322 1 98.44 268 LEU A N 1
ATOM 1986 C CA . LEU A 1 268 ? 19.922 11.094 0.175 1 98.44 268 LEU A CA 1
ATOM 1987 C C . LEU A 1 268 ? 20.344 12.562 0.271 1 98.44 268 LEU A C 1
ATOM 1989 O O . LEU A 1 268 ? 19.844 13.406 -0.477 1 98.44 268 LEU A O 1
ATOM 1993 N N . ARG A 1 269 ? 21.266 12.867 1.174 1 98.31 269 ARG A N 1
ATOM 1994 C CA . ARG A 1 269 ? 21.766 14.234 1.338 1 98.31 269 ARG A CA 1
ATOM 1995 C C . ARG A 1 269 ? 22.484 14.711 0.085 1 98.31 269 ARG A C 1
ATOM 1997 O O . ARG A 1 269 ? 22.5 15.906 -0.219 1 98.31 269 ARG A O 1
ATOM 2004 N N . ASN A 1 270 ? 23.047 13.805 -0.667 1 97.81 270 ASN A N 1
ATOM 2005 C CA . ASN A 1 270 ? 23.875 14.156 -1.817 1 97.81 270 ASN A CA 1
ATOM 2006 C C . ASN A 1 270 ? 23.047 14.25 -3.096 1 97.81 270 ASN A C 1
ATOM 2008 O O . ASN A 1 270 ? 23.547 14.656 -4.141 1 97.81 270 ASN A O 1
ATOM 2012 N N . ARG A 1 271 ? 21.781 13.812 -3.059 1 98.06 271 ARG A N 1
ATOM 2013 C CA . ARG A 1 271 ? 20.906 14.016 -4.211 1 98.06 271 ARG A CA 1
ATOM 2014 C C . ARG A 1 271 ? 20.562 15.492 -4.383 1 98.06 271 ARG A C 1
ATOM 2016 O O . ARG A 1 271 ? 20.484 16.234 -3.402 1 98.06 271 ARG A O 1
ATOM 2023 N N . THR A 1 272 ? 20.344 15.922 -5.648 1 98.19 272 THR A N 1
ATOM 2024 C CA . THR A 1 272 ? 19.812 17.266 -5.863 1 98.19 272 THR A CA 1
ATOM 2025 C C . THR A 1 272 ? 18.344 17.328 -5.453 1 98.19 272 THR A C 1
ATOM 2027 O O . THR A 1 272 ? 17.672 16.312 -5.359 1 98.19 272 THR A O 1
ATOM 2030 N N . SER A 1 273 ? 17.875 18.531 -5.227 1 98 273 SER A N 1
ATOM 2031 C CA . SER A 1 273 ? 16.469 18.703 -4.902 1 98 273 SER A CA 1
ATOM 2032 C C . SER A 1 273 ? 15.578 18.203 -6.035 1 98 273 SER A C 1
ATOM 2034 O O . SER A 1 273 ? 14.5 17.656 -5.793 1 98 273 SER A O 1
ATOM 2036 N N . ASP A 1 274 ? 16.047 18.438 -7.27 1 98.31 274 ASP A N 1
ATOM 2037 C CA . ASP A 1 274 ? 15.281 17.969 -8.422 1 98.31 274 ASP A CA 1
ATOM 2038 C C . ASP A 1 274 ? 15.148 16.453 -8.398 1 98.31 274 ASP A C 1
ATOM 2040 O O . ASP A 1 274 ? 14.07 15.914 -8.656 1 98.31 274 ASP A O 1
ATOM 2044 N N . GLU A 1 275 ? 16.219 15.766 -8.133 1 97.94 275 GLU A N 1
ATOM 2045 C CA . GLU A 1 275 ? 16.219 14.305 -8.086 1 97.94 275 GLU A CA 1
ATOM 2046 C C . GLU A 1 275 ? 15.297 13.789 -6.984 1 97.94 275 GLU A C 1
ATOM 2048 O O . GLU A 1 275 ? 14.547 12.828 -7.191 1 97.94 275 GLU A O 1
ATOM 2053 N N . LEU A 1 276 ? 15.352 14.367 -5.836 1 98.19 276 LEU A N 1
ATOM 2054 C CA . LEU A 1 276 ? 14.531 13.922 -4.715 1 98.19 276 LEU A CA 1
ATOM 2055 C C . LEU A 1 276 ? 13.055 14.203 -4.98 1 98.19 276 LEU A C 1
ATOM 2057 O O . LEU A 1 276 ? 12.195 13.367 -4.691 1 98.19 276 LEU A O 1
ATOM 2061 N N . GLN A 1 277 ? 12.781 15.414 -5.547 1 98.44 277 GLN A N 1
ATOM 2062 C CA . GLN A 1 277 ? 11.398 15.773 -5.82 1 98.44 277 GLN A CA 1
ATOM 2063 C C . GLN A 1 277 ? 10.789 14.867 -6.887 1 98.44 277 GLN A C 1
ATOM 2065 O O . GLN A 1 277 ? 9.586 14.602 -6.875 1 98.44 277 GLN A O 1
ATOM 2070 N N . ALA A 1 278 ? 11.617 14.375 -7.777 1 97.88 278 ALA A N 1
ATOM 2071 C CA . ALA A 1 278 ? 11.141 13.5 -8.844 1 97.88 278 ALA A CA 1
ATOM 2072 C C . ALA A 1 278 ? 10.594 12.195 -8.281 1 97.88 278 ALA A C 1
ATOM 2074 O O . ALA A 1 278 ? 9.797 11.516 -8.93 1 97.88 278 ALA A O 1
ATOM 2075 N N . VAL A 1 279 ? 11.008 11.828 -7.07 1 97.88 279 VAL A N 1
ATOM 2076 C CA . VAL A 1 279 ? 10.586 10.555 -6.5 1 97.88 279 VAL A CA 1
ATOM 2077 C C . VAL A 1 279 ? 9.852 10.789 -5.184 1 97.88 279 VAL A C 1
ATOM 2079 O O . VAL A 1 279 ? 9.695 9.867 -4.379 1 97.88 279 VAL A O 1
ATOM 2082 N N . ASN A 1 280 ? 9.453 12.031 -4.906 1 97.62 280 ASN A N 1
ATOM 2083 C CA . ASN A 1 280 ? 8.742 12.422 -3.693 1 97.62 280 ASN A CA 1
ATOM 2084 C C . ASN A 1 280 ? 7.238 12.18 -3.826 1 97.62 280 ASN A C 1
ATOM 2086 O O . ASN A 1 280 ? 6.453 13.125 -3.793 1 97.62 280 ASN A O 1
ATOM 2090 N N . ASN A 1 281 ? 6.867 10.93 -3.908 1 95.31 281 ASN A N 1
ATOM 2091 C CA . ASN A 1 281 ? 5.457 10.586 -4.051 1 95.31 281 ASN A CA 1
ATOM 2092 C C . ASN A 1 281 ? 4.914 9.914 -2.795 1 95.31 281 ASN A C 1
ATOM 2094 O O . ASN A 1 281 ? 5.676 9.352 -2.01 1 95.31 281 ASN A O 1
ATOM 2098 N N . GLN A 1 282 ? 3.584 9.984 -2.641 1 94.38 282 GLN A N 1
ATOM 2099 C CA . GLN A 1 282 ? 2.916 9.336 -1.521 1 94.38 282 GLN A CA 1
ATOM 2100 C C . GLN A 1 282 ? 2.547 7.891 -1.864 1 94.38 282 GLN A C 1
ATOM 2102 O O . GLN A 1 282 ? 2.215 7.586 -3.012 1 94.38 282 GLN A O 1
ATOM 2107 N N . THR A 1 283 ? 2.682 7.051 -0.93 1 95.19 283 THR A N 1
ATOM 2108 C CA . THR A 1 283 ? 2.27 5.656 -1.054 1 95.19 283 THR A CA 1
ATOM 2109 C C . THR A 1 283 ? 1.375 5.25 0.114 1 95.19 283 THR A C 1
ATOM 2111 O O . THR A 1 283 ? 1.283 5.969 1.111 1 95.19 283 THR A O 1
ATOM 2114 N N . ALA A 1 284 ? 0.694 4.137 0.005 1 96 284 ALA A N 1
ATOM 2115 C CA . ALA A 1 284 ? -0.242 3.686 1.031 1 96 284 ALA A CA 1
ATOM 2116 C C . ALA A 1 284 ? 0.48 3.395 2.344 1 96 284 ALA A C 1
ATOM 2118 O O . ALA A 1 284 ? 1.624 2.934 2.34 1 96 284 ALA A O 1
ATOM 2119 N N . PHE A 1 285 ? -0.181 3.672 3.461 1 97 285 PHE A N 1
ATOM 2120 C CA . PHE A 1 285 ? 0.26 3.113 4.734 1 97 285 PHE A CA 1
ATOM 2121 C C . PHE A 1 285 ? 0.198 1.591 4.707 1 97 285 PHE A C 1
ATOM 2123 O O . PHE A 1 285 ? -0.577 1.009 3.945 1 97 285 PHE A O 1
ATOM 2130 N N . PRO A 1 286 ? 1.101 0.927 5.523 1 95.75 286 PRO A N 1
ATOM 2131 C CA . PRO A 1 286 ? 0.986 -0.533 5.578 1 95.75 286 PRO A CA 1
ATOM 2132 C C . PRO A 1 286 ? -0.425 -1.001 5.922 1 95.75 286 PRO A C 1
ATOM 2134 O O . PRO A 1 286 ? -0.983 -0.59 6.945 1 95.75 286 PRO A O 1
ATOM 2137 N N . GLY A 1 287 ? -0.991 -1.775 5.117 1 91.94 287 GLY A N 1
ATOM 2138 C CA . GLY A 1 287 ? -2.342 -2.281 5.305 1 91.94 287 GLY A CA 1
ATOM 2139 C C . GLY A 1 287 ? -3.393 -1.466 4.578 1 91.94 287 GLY A C 1
ATOM 2140 O O . GLY A 1 287 ? -4.539 -1.898 4.441 1 91.94 287 GLY A O 1
ATOM 2141 N N . GLY A 1 288 ? -2.986 -0.277 4.125 1 93.69 288 GLY A N 1
ATOM 2142 C CA . GLY A 1 288 ? -3.879 0.539 3.318 1 93.69 288 GLY A CA 1
ATOM 2143 C C . GLY A 1 288 ? -3.961 0.081 1.874 1 93.69 288 GLY A C 1
ATOM 2144 O O . GLY A 1 288 ? -3.184 -0.772 1.442 1 93.69 288 GLY A O 1
ATOM 2145 N N . GLN A 1 289 ? -4.965 0.604 1.159 1 93.75 289 GLN A N 1
ATOM 2146 C CA . GLN A 1 289 ? -5.172 0.157 -0.214 1 93.75 289 GLN A CA 1
ATOM 2147 C C . GLN A 1 289 ? -4.793 1.249 -1.211 1 93.75 289 GLN A C 1
ATOM 2149 O O . GLN A 1 289 ? -4.629 0.979 -2.402 1 93.75 289 GLN A O 1
ATOM 2154 N N . ALA A 1 290 ? -4.703 2.455 -0.712 1 95.62 290 ALA A N 1
ATOM 2155 C CA . ALA A 1 290 ? -4.273 3.619 -1.482 1 95.62 290 ALA A CA 1
ATOM 2156 C C . ALA A 1 290 ? -3.561 4.633 -0.592 1 95.62 290 ALA A C 1
ATOM 2158 O O . ALA A 1 290 ? -3.605 4.531 0.636 1 95.62 290 ALA A O 1
ATOM 2159 N N . ALA A 1 291 ? -2.904 5.559 -1.225 1 96.56 291 ALA A N 1
ATOM 2160 C CA . ALA A 1 291 ? -2.189 6.59 -0.479 1 96.56 291 ALA A CA 1
ATOM 2161 C C . ALA A 1 291 ? -3.152 7.43 0.358 1 96.56 291 ALA A C 1
ATOM 2163 O O . ALA A 1 291 ? -4.258 7.742 -0.086 1 96.56 291 ALA A O 1
ATOM 2164 N N . PRO A 1 292 ? -2.787 7.746 1.533 1 97.31 292 PRO A N 1
ATOM 2165 C CA . PRO A 1 292 ? -3.557 8.734 2.289 1 97.31 292 PRO A CA 1
ATOM 2166 C C . PRO A 1 292 ? -3.447 10.141 1.703 1 97.31 292 PRO A C 1
ATOM 2168 O O . PRO A 1 292 ? -2.656 10.375 0.784 1 97.31 292 PRO A O 1
ATOM 2171 N N . LEU A 1 293 ? -4.25 11.047 2.225 1 97.12 293 LEU A N 1
ATOM 2172 C CA . LEU A 1 293 ? -4.16 12.453 1.828 1 97.12 293 LEU A CA 1
ATOM 2173 C C . LEU A 1 293 ? -2.779 13.016 2.148 1 97.12 293 LEU A C 1
ATOM 2175 O O . LEU A 1 293 ? -2.227 13.797 1.367 1 97.12 293 LEU A O 1
ATOM 2179 N N . TYR A 1 294 ? -2.262 12.586 3.311 1 96.62 294 TYR A N 1
ATOM 2180 C CA . TYR A 1 294 ? -0.999 13.102 3.826 1 96.62 294 TYR A CA 1
ATOM 2181 C C . TYR A 1 294 ? -0.155 11.984 4.426 1 96.62 294 TYR A C 1
ATOM 2183 O O . TYR A 1 294 ? -0.373 11.578 5.57 1 96.62 294 TYR A O 1
ATOM 2191 N N . GLN A 1 295 ? 0.839 11.602 3.73 1 96.38 295 GLN A N 1
ATOM 2192 C CA . GLN A 1 295 ? 1.65 10.469 4.172 1 96.38 295 GLN A CA 1
ATOM 2193 C C . GLN A 1 295 ? 2.664 10.898 5.23 1 96.38 295 GLN A C 1
ATOM 2195 O O . GLN A 1 295 ? 2.904 10.18 6.199 1 96.38 295 GLN A O 1
ATOM 2200 N N . TRP A 1 296 ? 3.275 12.094 4.977 1 97.38 296 TRP A N 1
ATOM 2201 C CA . TRP A 1 296 ? 4.316 12.57 5.879 1 97.38 296 TRP A CA 1
ATOM 2202 C C . TRP A 1 296 ? 3.719 13.398 7.016 1 97.38 296 TRP A C 1
ATOM 2204 O O . TRP A 1 296 ? 2.799 14.188 6.797 1 97.38 296 TRP A O 1
ATOM 2214 N N . GLY A 1 297 ? 4.164 13.234 8.18 1 97.12 297 GLY A N 1
ATOM 2215 C CA . GLY A 1 297 ? 3.74 14 9.336 1 97.12 297 GLY A CA 1
ATOM 2216 C C . GLY A 1 297 ? 4.516 13.656 10.594 1 97.12 297 GLY A C 1
ATOM 2217 O O . GLY A 1 297 ? 5.406 12.805 10.57 1 97.12 297 GLY A O 1
ATOM 2218 N N . PRO A 1 298 ? 4.238 14.305 11.672 1 98.19 298 PRO A N 1
ATOM 2219 C CA . PRO A 1 298 ? 4.914 14.047 12.938 1 98.19 298 PRO A CA 1
ATOM 2220 C C . PRO A 1 298 ? 4.855 12.578 13.352 1 98.19 298 PRO A C 1
ATOM 2222 O O . PRO A 1 298 ? 3.861 11.898 13.094 1 98.19 298 PRO A O 1
ATOM 2225 N N . VAL A 1 299 ? 5.922 12.141 13.969 1 98.31 299 VAL A N 1
ATOM 2226 C CA . VAL A 1 299 ? 5.969 10.766 14.453 1 98.31 299 VAL A CA 1
ATOM 2227 C C . VAL A 1 299 ? 6.297 10.75 15.945 1 98.31 299 VAL A C 1
ATOM 2229 O O . VAL A 1 299 ? 6.867 11.711 16.469 1 98.31 299 VAL A O 1
ATOM 2232 N N . LEU A 1 300 ? 5.914 9.719 16.578 1 98.12 300 LEU A N 1
ATOM 2233 C CA . LEU A 1 300 ? 6.297 9.469 17.969 1 98.12 300 LEU A CA 1
ATOM 2234 C C . LEU A 1 300 ? 7.777 9.125 18.062 1 98.12 300 LEU A C 1
ATOM 2236 O O . LEU A 1 300 ? 8.164 7.961 17.906 1 98.12 300 LEU A O 1
ATOM 2240 N N . ASP A 1 301 ? 8.578 10.062 18.391 1 97.38 301 ASP A N 1
ATOM 2241 C CA . ASP A 1 301 ? 10.008 9.844 18.578 1 97.38 301 ASP A CA 1
ATOM 2242 C C . ASP A 1 301 ? 10.359 9.695 20.062 1 97.38 301 ASP A C 1
ATOM 2244 O O . ASP A 1 301 ? 11.523 9.5 20.406 1 97.38 301 ASP A O 1
ATOM 2248 N N . PHE A 1 302 ? 9.359 9.906 20.984 1 96.81 302 PHE A N 1
ATOM 2249 C CA . PHE A 1 302 ? 9.445 9.742 22.422 1 96.81 302 PHE A CA 1
ATOM 2250 C C . PHE A 1 302 ? 10.398 10.773 23.031 1 96.81 302 PHE A C 1
ATOM 2252 O O . PHE A 1 302 ? 11.039 10.516 24.047 1 96.81 302 PHE A O 1
ATOM 2259 N N . ASP A 1 303 ? 10.547 11.828 22.344 1 96.75 303 ASP A N 1
ATOM 2260 C CA . ASP A 1 303 ? 11.281 13.016 22.797 1 96.75 303 ASP A CA 1
ATOM 2261 C C . ASP A 1 303 ? 10.461 14.281 22.578 1 96.75 303 ASP A C 1
ATOM 2263 O O . ASP A 1 303 ? 9.617 14.633 23.422 1 96.75 303 ASP A O 1
ATOM 2267 N N . PHE A 1 304 ? 10.5 14.859 21.375 1 97.94 304 PHE A N 1
ATOM 2268 C CA . PHE A 1 304 ? 9.656 16 21.094 1 97.94 304 PHE A CA 1
ATOM 2269 C C . PHE A 1 304 ? 8.18 15.625 21.172 1 97.94 304 PHE A C 1
ATOM 2271 O O . PHE A 1 304 ? 7.402 16.297 21.859 1 97.94 304 PHE A O 1
ATOM 2278 N N . VAL A 1 305 ? 7.805 14.609 20.375 1 98.5 305 VAL A N 1
ATOM 2279 C CA . VAL A 1 305 ? 6.477 14.008 20.484 1 98.5 305 VAL A CA 1
ATOM 2280 C C . VAL A 1 305 ? 6.543 12.773 21.375 1 98.5 305 VAL A C 1
ATOM 2282 O O . VAL A 1 305 ? 6.863 11.68 20.922 1 98.5 305 VAL A O 1
ATOM 2285 N N . SER A 1 306 ? 6.188 12.914 22.609 1 97.5 306 SER A N 1
ATOM 2286 C CA . SER A 1 306 ? 6.523 11.914 23.625 1 97.5 306 SER A CA 1
ATOM 2287 C C . SER A 1 306 ? 5.391 10.906 23.797 1 97.5 306 SER A C 1
ATOM 2289 O O . SER A 1 306 ? 5.582 9.852 24.406 1 97.5 306 SER A O 1
ATOM 2291 N N . ASP A 1 307 ? 4.191 11.297 23.281 1 98.25 307 ASP A N 1
ATOM 2292 C CA . ASP A 1 307 ? 3.02 10.453 23.469 1 98.25 307 ASP A CA 1
ATOM 2293 C C . ASP A 1 307 ? 1.957 10.75 22.406 1 98.25 307 ASP A C 1
ATOM 2295 O O . ASP A 1 307 ? 2.066 11.727 21.672 1 98.25 307 ASP A O 1
ATOM 2299 N N . TYR A 1 308 ? 1.02 9.789 22.266 1 98.56 308 TYR A N 1
ATOM 2300 C CA . TYR A 1 308 ? -0.164 10.102 21.469 1 98.56 308 TYR A CA 1
ATOM 2301 C C . TYR A 1 308 ? -0.854 11.352 22 1 98.56 308 TYR A C 1
ATOM 2303 O O . TYR A 1 308 ? -0.934 11.555 23.219 1 98.56 308 TYR A O 1
ATOM 2311 N N . THR A 1 309 ? -1.371 12.188 21.156 1 98.38 309 THR A N 1
ATOM 2312 C CA . THR A 1 309 ? -1.906 13.492 21.531 1 98.38 309 THR A CA 1
ATOM 2313 C C . THR A 1 309 ? -3.088 13.328 22.484 1 98.38 309 THR A C 1
ATOM 2315 O O . THR A 1 309 ? -3.189 14.047 23.484 1 98.38 309 THR A O 1
ATOM 2318 N N . LEU A 1 310 ? -3.941 12.352 22.188 1 98.38 310 LEU A N 1
ATOM 2319 C CA . LEU A 1 310 ? -5.098 12.102 23.031 1 98.38 310 LEU A CA 1
ATOM 2320 C C . LEU A 1 310 ? -4.664 11.766 24.453 1 98.38 310 LEU A C 1
ATOM 2322 O O . LEU A 1 310 ? -5.203 12.305 25.422 1 98.38 310 LEU A O 1
ATOM 2326 N N . ARG A 1 311 ? -3.678 10.906 24.531 1 98.5 311 ARG A N 1
ATOM 2327 C CA . ARG A 1 311 ? -3.244 10.484 25.859 1 98.5 311 ARG A CA 1
ATOM 2328 C C . ARG A 1 311 ? -2.488 11.609 26.578 1 98.5 311 ARG A C 1
ATOM 2330 O O . ARG A 1 311 ? -2.609 11.773 27.797 1 98.5 311 ARG A O 1
ATOM 2337 N N . ALA A 1 312 ? -1.688 12.406 25.891 1 98.62 312 ALA A N 1
ATOM 2338 C CA . ALA A 1 312 ? -0.977 13.539 26.5 1 98.62 312 ALA A CA 1
ATOM 2339 C C . ALA A 1 312 ? -1.948 14.508 27.156 1 98.62 312 ALA A C 1
ATOM 2341 O O . ALA A 1 312 ? -1.749 14.914 28.297 1 98.62 312 ALA A O 1
ATOM 2342 N N . TYR A 1 313 ? -3.021 14.859 26.469 1 98.25 313 TYR A N 1
ATOM 2343 C CA . TYR A 1 313 ? -4.023 15.766 27.031 1 98.25 313 TYR A CA 1
ATOM 2344 C C . TYR A 1 313 ? -4.75 15.109 28.203 1 98.25 313 TYR A C 1
ATOM 2346 O O . TYR A 1 313 ? -4.965 15.742 29.234 1 98.25 313 TYR A O 1
ATOM 2354 N N . ALA A 1 314 ? -5.125 13.844 27.984 1 98.06 314 ALA A N 1
ATOM 2355 C CA . ALA A 1 314 ? -5.879 13.141 29.016 1 98.06 314 ALA A CA 1
ATOM 2356 C C . ALA A 1 314 ? -5.086 13.062 30.328 1 98.06 314 ALA A C 1
ATOM 2358 O O . ALA A 1 314 ? -5.664 13.102 31.406 1 98.06 314 ALA A O 1
ATOM 2359 N N . GLU A 1 315 ? -3.76 13.016 30.172 1 98.31 315 GLU A N 1
ATOM 2360 C CA . GLU A 1 315 ? -2.904 12.875 31.344 1 98.31 315 GLU A CA 1
ATOM 2361 C C . GLU A 1 315 ? -2.395 14.227 31.828 1 98.31 315 GLU A C 1
ATOM 2363 O O . GLU A 1 315 ? -1.57 14.297 32.75 1 98.31 315 GLU A O 1
ATOM 2368 N N . GLY A 1 316 ? -2.824 15.281 31.188 1 98.19 316 GLY A N 1
ATOM 2369 C CA . GLY A 1 316 ? -2.467 16.625 31.609 1 98.19 316 GLY A CA 1
ATOM 2370 C C . GLY A 1 316 ? -1.032 17 31.281 1 98.19 316 GLY A C 1
ATOM 2371 O O . GLY A 1 316 ? -0.449 17.875 31.906 1 98.19 316 GLY A O 1
ATOM 2372 N N . LYS A 1 317 ? -0.45 16.266 30.328 1 98.5 317 LYS A N 1
ATOM 2373 C CA . LYS A 1 317 ? 0.943 16.484 29.953 1 98.5 317 LYS A CA 1
ATOM 2374 C C . LYS A 1 317 ? 1.049 17.5 28.828 1 98.5 317 LYS A C 1
ATOM 2376 O O . LYS A 1 317 ? 1.512 17.172 27.734 1 98.5 317 LYS A O 1
ATOM 2381 N N . TYR A 1 318 ? 0.685 18.703 29.078 1 98.44 318 TYR A N 1
ATOM 2382 C CA . TYR A 1 318 ? 0.758 19.828 28.141 1 98.44 318 TYR A CA 1
ATOM 2383 C C . TYR A 1 318 ? 0.934 21.141 28.891 1 98.44 318 TYR A C 1
ATOM 2385 O O . TYR A 1 318 ? 0.671 21.219 30.094 1 98.44 318 TYR A O 1
ATOM 2393 N N . VAL A 1 319 ? 1.464 22.156 28.266 1 98.62 319 VAL A N 1
ATOM 2394 C CA . VAL A 1 319 ? 1.589 23.5 28.828 1 98.62 319 VAL A CA 1
ATOM 2395 C C . VAL A 1 319 ? 0.202 24.094 29.047 1 98.62 319 VAL A C 1
ATOM 2397 O O . VAL A 1 319 ? -0.587 24.203 28.094 1 98.62 319 VAL A O 1
ATOM 2400 N N . LYS A 1 320 ? -0.109 24.516 30.219 1 98.19 320 LYS A N 1
ATOM 2401 C CA . LYS A 1 320 ? -1.438 24.984 30.594 1 98.19 320 LYS A CA 1
ATOM 2402 C C . LYS A 1 320 ? -1.553 26.5 30.438 1 98.19 320 LYS A C 1
ATOM 2404 O O . LYS A 1 320 ? -1.282 27.25 31.375 1 98.19 320 LYS A O 1
ATOM 2409 N N . VAL A 1 321 ? -1.972 26.938 29.297 1 98.25 321 VAL A N 1
ATOM 2410 C CA . VAL A 1 321 ? -2.146 28.344 28.969 1 98.25 321 VAL A CA 1
ATOM 2411 C C . VAL A 1 321 ? -3.529 28.562 28.375 1 98.25 321 VAL A C 1
ATOM 2413 O O . VAL A 1 321 ? -4.133 27.641 27.828 1 98.25 321 VAL A O 1
ATOM 2416 N N . PRO A 1 322 ? -4.09 29.797 28.453 1 98.31 322 PRO A N 1
ATOM 2417 C CA . PRO A 1 322 ? -5.391 30.078 27.844 1 98.31 322 PRO A CA 1
ATOM 2418 C C . PRO A 1 322 ? -5.438 29.688 26.359 1 98.31 322 PRO A C 1
ATOM 2420 O O . PRO A 1 322 ? -4.43 29.797 25.656 1 98.31 322 PRO A O 1
ATOM 2423 N N . ALA A 1 323 ? -6.699 29.281 25.969 1 98.62 323 ALA A N 1
ATOM 2424 C CA . ALA A 1 323 ? -6.691 28.672 24.641 1 98.62 323 ALA A CA 1
ATOM 2425 C C . ALA A 1 323 ? -8.031 28.875 23.938 1 98.62 323 ALA A C 1
ATOM 2427 O O . ALA A 1 323 ? -9.078 28.922 24.578 1 98.62 323 ALA A O 1
ATOM 2428 N N . ILE A 1 324 ? -7.949 29.016 22.609 1 98.44 324 ILE A N 1
ATOM 2429 C CA . ILE A 1 324 ? -9.086 28.906 21.703 1 98.44 324 ILE A CA 1
ATOM 2430 C C . ILE A 1 324 ? -8.906 27.688 20.812 1 98.44 324 ILE A C 1
ATOM 2432 O O . ILE A 1 324 ? -7.855 27.5 20.188 1 98.44 324 ILE A O 1
ATOM 2436 N N . TYR A 1 325 ? -9.844 26.828 20.844 1 97.88 325 TYR A N 1
ATOM 2437 C CA . TYR A 1 325 ? -9.914 25.719 19.906 1 97.88 325 TYR A CA 1
ATOM 2438 C C . TYR A 1 325 ? -11.258 25.688 19.188 1 97.88 325 TYR A C 1
ATOM 2440 O O . TYR A 1 325 ? -12.273 26.125 19.734 1 97.88 325 TYR A O 1
ATOM 2448 N N . GLY A 1 326 ? -11.305 25.25 18.016 1 97.5 326 GLY A N 1
ATOM 2449 C CA . GLY A 1 326 ? -12.555 25.125 17.281 1 97.5 326 GLY A CA 1
ATOM 2450 C C . GLY A 1 326 ? -12.383 24.609 15.867 1 97.5 326 GLY A C 1
ATOM 2451 O O . GLY A 1 326 ? -11.281 24.219 15.477 1 97.5 326 GLY A O 1
ATOM 2452 N N . ASP A 1 327 ? -13.477 24.484 15.156 1 97.31 327 ASP A N 1
ATOM 2453 C CA . ASP A 1 327 ? -13.477 23.891 13.82 1 97.31 327 ASP A CA 1
ATOM 2454 C C . ASP A 1 327 ? -14.641 24.406 12.984 1 97.31 327 ASP A C 1
ATOM 2456 O O . ASP A 1 327 ? -15.477 25.172 13.484 1 97.31 327 ASP A O 1
ATOM 2460 N N . ALA A 1 328 ? -14.625 24.078 11.727 1 98.19 328 ALA A N 1
ATOM 2461 C CA . ALA A 1 328 ? -15.711 24.406 10.812 1 98.19 328 ALA A CA 1
ATOM 2462 C C . ALA A 1 328 ? -16.766 23.312 10.805 1 98.19 328 ALA A C 1
ATOM 2464 O O . ALA A 1 328 ? -16.484 22.156 11.141 1 98.19 328 ALA A O 1
ATOM 2465 N N . THR A 1 329 ? -17.922 23.656 10.391 1 98.12 329 THR A N 1
ATOM 2466 C CA . THR A 1 329 ? -19.078 22.781 10.477 1 98.12 329 THR A CA 1
ATOM 2467 C C . THR A 1 329 ? -18.891 21.531 9.617 1 98.12 329 THR A C 1
ATOM 2469 O O . THR A 1 329 ? -19.234 20.422 10.023 1 98.12 329 THR A O 1
ATOM 2472 N N . ASN A 1 330 ? -18.375 21.734 8.422 1 98.19 330 ASN A N 1
ATOM 2473 C CA . ASN A 1 330 ? -18.219 20.641 7.461 1 98.19 330 ASN A CA 1
ATOM 2474 C C . ASN A 1 330 ? -16.75 20.375 7.156 1 98.19 330 ASN A C 1
ATOM 2476 O O . ASN A 1 330 ? -16.328 20.422 5.996 1 98.19 330 ASN A O 1
ATOM 2480 N N . GLU A 1 331 ? -16.031 19.906 8.148 1 97.94 331 GLU A N 1
ATOM 2481 C CA . GLU A 1 331 ? -14.578 19.75 8.125 1 97.94 331 GLU A CA 1
ATOM 2482 C C . GLU A 1 331 ? -14.141 18.781 7.031 1 97.94 331 GLU A C 1
ATOM 2484 O O . GLU A 1 331 ? -13.07 18.938 6.438 1 97.94 331 GLU A O 1
ATOM 2489 N N . GLY A 1 332 ? -15 17.859 6.688 1 98.38 332 GLY A N 1
ATOM 2490 C CA . GLY A 1 332 ? -14.523 16.734 5.902 1 98.38 332 GLY A CA 1
ATOM 2491 C C . GLY A 1 332 ? -14.781 16.891 4.414 1 98.38 332 GLY A C 1
ATOM 2492 O O . GLY A 1 332 ? -14.219 16.172 3.6 1 98.38 332 GLY A O 1
ATOM 2493 N N . THR A 1 333 ? -15.539 17.906 3.932 1 98.19 333 THR A N 1
ATOM 2494 C CA . THR A 1 333 ? -16.125 17.922 2.598 1 98.19 333 THR A CA 1
ATOM 2495 C C . THR A 1 333 ? -15.062 18.203 1.541 1 98.19 333 THR A C 1
ATOM 2497 O O . THR A 1 333 ? -15.172 17.75 0.402 1 98.19 333 THR A O 1
ATOM 2500 N N . ASN A 1 334 ? -13.977 18.906 1.951 1 96.69 334 ASN A N 1
ATOM 2501 C CA . ASN A 1 334 ? -12.93 19.203 0.982 1 96.69 334 ASN A CA 1
ATOM 2502 C C . ASN A 1 334 ? -11.969 18.031 0.797 1 96.69 334 ASN A C 1
ATOM 2504 O O . ASN A 1 334 ? -11.164 18.031 -0.137 1 96.69 334 ASN A O 1
ATOM 2508 N N . PHE A 1 335 ? -12.039 17.047 1.649 1 98.12 335 PHE A N 1
ATOM 2509 C CA . PHE A 1 335 ? -11.031 15.992 1.662 1 98.12 335 PHE A CA 1
ATOM 2510 C C . PHE A 1 335 ? -11.547 14.734 0.968 1 98.12 335 PHE A C 1
ATOM 2512 O O . PHE A 1 335 ? -10.82 14.086 0.216 1 98.12 335 PHE A O 1
ATOM 2519 N N . VAL A 1 336 ? -12.789 14.391 1.234 1 98.56 336 VAL A N 1
ATOM 2520 C CA . VAL A 1 336 ? -13.367 13.148 0.716 1 98.56 336 VAL A CA 1
ATOM 2521 C C . VAL A 1 336 ? -13.695 13.312 -0.764 1 98.56 336 VAL A C 1
ATOM 2523 O O . VAL A 1 336 ? -14.297 14.32 -1.164 1 98.56 336 VAL A O 1
ATOM 2526 N N . PRO A 1 337 ? -13.344 12.383 -1.598 1 98.12 337 PRO A N 1
ATOM 2527 C CA . PRO A 1 337 ? -13.734 12.492 -3.006 1 98.12 337 PRO A CA 1
ATOM 2528 C C . PRO A 1 337 ? -15.234 12.672 -3.195 1 98.12 337 PRO A C 1
ATOM 2530 O O . PRO A 1 337 ? -16.031 11.883 -2.68 1 98.12 337 PRO A O 1
ATOM 2533 N N . ASN A 1 338 ? -15.586 13.68 -3.955 1 97.62 338 ASN A N 1
ATOM 2534 C CA . ASN A 1 338 ? -16.984 14.047 -4.121 1 97.62 338 ASN A CA 1
ATOM 2535 C C . ASN A 1 338 ? -17.781 12.922 -4.781 1 97.62 338 ASN A C 1
ATOM 2537 O O . ASN A 1 338 ? -19 12.82 -4.582 1 97.62 338 ASN A O 1
ATOM 2541 N N . ALA A 1 339 ? -17.125 12.031 -5.484 1 97.75 339 ALA A N 1
ATOM 2542 C CA . ALA A 1 339 ? -17.797 10.977 -6.246 1 97.75 339 ALA A CA 1
ATOM 2543 C C . ALA A 1 339 ? -18.047 9.742 -5.375 1 97.75 339 ALA A C 1
ATOM 2545 O O . ALA A 1 339 ? -18.531 8.727 -5.855 1 97.75 339 ALA A O 1
ATOM 2546 N N . THR A 1 340 ? -17.719 9.742 -4.082 1 98.44 340 THR A N 1
ATOM 2547 C CA . THR A 1 340 ? -17.938 8.602 -3.199 1 98.44 340 THR A CA 1
ATOM 2548 C C . THR A 1 340 ? -19.391 8.156 -3.23 1 98.44 340 THR A C 1
ATOM 2550 O O . THR A 1 340 ? -20.266 8.859 -2.727 1 98.44 340 THR A O 1
ATOM 2553 N N . ALA A 1 341 ? -19.641 7 -3.756 1 97.94 341 ALA A N 1
ATOM 2554 C CA . ALA A 1 341 ? -21.016 6.637 -4.098 1 97.94 341 ALA A CA 1
ATOM 2555 C C . ALA A 1 341 ? -21.5 5.453 -3.268 1 97.94 341 ALA A C 1
ATOM 2557 O O . ALA A 1 341 ? -22.703 5.18 -3.197 1 97.94 341 ALA A O 1
ATOM 2558 N N . THR A 1 342 ? -20.594 4.703 -2.664 1 98.06 342 THR A N 1
ATOM 2559 C CA . THR A 1 342 ? -20.953 3.494 -1.938 1 98.06 342 THR A CA 1
ATOM 2560 C C . THR A 1 342 ? -20.344 3.488 -0.544 1 98.06 342 THR A C 1
ATOM 2562 O O . THR A 1 342 ? -19.359 4.199 -0.291 1 98.06 342 THR A O 1
ATOM 2565 N N . ILE A 1 343 ? -20.859 2.664 0.369 1 98.38 343 ILE A N 1
ATOM 2566 C CA . ILE A 1 343 ? -20.312 2.514 1.711 1 98.38 343 ILE A CA 1
ATOM 2567 C C . ILE A 1 343 ? -18.906 1.908 1.629 1 98.38 343 ILE A C 1
ATOM 2569 O O . ILE A 1 343 ? -18.047 2.223 2.447 1 98.38 343 ILE A O 1
ATOM 2573 N N . GLY A 1 344 ? -18.625 1.069 0.575 1 98.56 344 GLY A N 1
ATOM 2574 C CA . GLY A 1 344 ? -17.281 0.54 0.344 1 98.56 344 GLY A CA 1
ATOM 2575 C C . GLY A 1 344 ? -16.266 1.619 0.072 1 98.56 344 GLY A C 1
ATOM 2576 O O . GLY A 1 344 ? -15.156 1.585 0.622 1 98.56 344 GLY A O 1
ATOM 2577 N N . GLN A 1 345 ? -16.656 2.545 -0.789 1 98.56 345 GLN A N 1
ATOM 2578 C CA . GLN A 1 345 ? -15.766 3.66 -1.087 1 98.56 345 GLN A CA 1
ATOM 2579 C C . GLN A 1 345 ? -15.531 4.523 0.149 1 98.56 345 GLN A C 1
ATOM 2581 O O . GLN A 1 345 ? -14.414 4.969 0.399 1 98.56 345 GLN A O 1
ATOM 2586 N N . SER A 1 346 ? -16.641 4.762 0.919 1 98.75 346 SER A N 1
ATOM 2587 C CA . SER A 1 346 ? -16.531 5.508 2.168 1 98.75 346 SER A CA 1
ATOM 2588 C C . SER A 1 346 ? -15.531 4.855 3.117 1 98.75 346 SER A C 1
ATOM 2590 O O . SER A 1 346 ? -14.586 5.504 3.572 1 98.75 346 SER A O 1
ATOM 2592 N N . ASN A 1 347 ? -15.719 3.588 3.365 1 98.81 347 ASN A N 1
ATOM 2593 C CA . ASN A 1 347 ? -14.867 2.861 4.301 1 98.81 347 ASN A CA 1
ATOM 2594 C C . ASN A 1 347 ? -13.445 2.725 3.773 1 98.81 347 ASN A C 1
ATOM 2596 O O . ASN A 1 347 ? -12.484 2.727 4.547 1 98.81 347 ASN A O 1
ATOM 2600 N N . THR A 1 348 ? -13.273 2.586 2.461 1 98.56 348 THR A N 1
ATOM 2601 C CA . THR A 1 348 ? -11.938 2.555 1.864 1 98.56 348 THR A CA 1
ATOM 2602 C C . THR A 1 348 ? -11.188 3.852 2.15 1 98.56 348 THR A C 1
ATOM 2604 O O . THR A 1 348 ? -10.023 3.826 2.557 1 98.56 348 THR A O 1
ATOM 2607 N N . PHE A 1 349 ? -11.883 4.953 1.973 1 98.75 349 PHE A N 1
ATOM 2608 C CA . PHE A 1 349 ? -11.273 6.246 2.246 1 98.75 349 PHE A CA 1
ATOM 2609 C C . PHE A 1 349 ? -10.82 6.336 3.699 1 98.75 349 PHE A C 1
ATOM 2611 O O . PHE A 1 349 ? -9.688 6.719 3.98 1 98.75 349 PHE A O 1
ATOM 2618 N N . LEU A 1 350 ? -11.695 5.996 4.625 1 98.75 350 LEU A N 1
ATOM 2619 C CA . LEU A 1 350 ? -11.391 6.094 6.047 1 98.75 350 LEU A CA 1
ATOM 2620 C C . LEU A 1 350 ? -10.203 5.207 6.41 1 98.75 350 LEU A C 1
ATOM 2622 O O . LEU A 1 350 ? -9.305 5.633 7.141 1 98.75 350 LEU A O 1
ATOM 2626 N N . LYS A 1 351 ? -10.18 3.99 5.875 1 98.12 351 LYS A N 1
ATOM 2627 C CA . LYS A 1 351 ? -9.102 3.043 6.148 1 98.12 351 LYS A CA 1
ATOM 2628 C C . LYS A 1 351 ? -7.766 3.562 5.625 1 98.12 351 LYS A C 1
ATOM 2630 O O . LYS A 1 351 ? -6.723 3.34 6.242 1 98.12 351 LYS A O 1
ATOM 2635 N N . ASN A 1 352 ? -7.812 4.223 4.469 1 97.88 352 ASN A N 1
ATOM 2636 C CA . ASN A 1 352 ? -6.598 4.789 3.898 1 97.88 352 ASN A CA 1
ATOM 2637 C C . ASN A 1 352 ? -6.016 5.883 4.789 1 97.88 352 ASN A C 1
ATOM 2639 O O . ASN A 1 352 ? -4.801 6.082 4.828 1 97.88 352 ASN A O 1
ATOM 2643 N N . GLN A 1 353 ? -6.914 6.637 5.48 1 98.19 353 GLN A N 1
ATOM 2644 C CA . GLN A 1 353 ? -6.473 7.719 6.355 1 98.19 353 GLN A CA 1
ATOM 2645 C C . GLN A 1 353 ? -6.07 7.188 7.727 1 98.19 353 GLN A C 1
ATOM 2647 O O . GLN A 1 353 ? -5.129 7.695 8.344 1 98.19 353 GLN A O 1
ATOM 2652 N N . PHE A 1 354 ? -6.777 6.184 8.234 1 98.12 354 PHE A N 1
ATOM 2653 C CA . PHE A 1 354 ? -6.562 5.527 9.516 1 98.12 354 PHE A CA 1
ATOM 2654 C C . PHE A 1 354 ? -6.398 4.023 9.336 1 98.12 354 PHE A C 1
ATOM 2656 O O . PHE A 1 354 ? -7.336 3.258 9.578 1 98.12 354 PHE A O 1
ATOM 2663 N N . PRO A 1 355 ? -5.164 3.596 9.031 1 96.62 355 PRO A N 1
ATOM 2664 C CA . PRO A 1 355 ? -4.957 2.213 8.602 1 96.62 355 PRO A CA 1
ATOM 2665 C C . PRO A 1 355 ? -5.215 1.2 9.711 1 96.62 355 PRO A C 1
ATOM 2667 O O . PRO A 1 355 ? -5.371 0.007 9.445 1 96.62 355 PRO A O 1
ATOM 2670 N N . ASP A 1 356 ? -5.32 1.613 10.969 1 97.5 356 ASP A N 1
ATOM 2671 C CA . ASP A 1 356 ? -5.488 0.689 12.086 1 97.5 356 ASP A CA 1
ATOM 2672 C C . ASP A 1 356 ? -6.969 0.444 12.383 1 97.5 356 ASP A C 1
ATOM 2674 O O . ASP A 1 356 ? -7.312 -0.344 13.266 1 97.5 356 ASP A O 1
ATOM 2678 N N . LEU A 1 357 ? -7.891 1.109 11.641 1 98.38 357 LEU A N 1
ATOM 2679 C CA . LEU A 1 357 ? -9.312 0.839 11.797 1 98.38 357 LEU A CA 1
ATOM 2680 C C . LEU A 1 357 ? -9.617 -0.635 11.547 1 98.38 357 LEU A C 1
ATOM 2682 O O . LEU A 1 357 ? -9.172 -1.207 10.547 1 98.38 357 LEU A O 1
ATOM 2686 N N . THR A 1 358 ? -10.336 -1.27 12.438 1 97.88 358 THR A N 1
ATOM 2687 C CA . THR A 1 358 ? -10.75 -2.66 12.289 1 97.88 358 THR A CA 1
ATOM 2688 C C . THR A 1 358 ? -12.141 -2.748 11.68 1 97.88 358 THR A C 1
ATOM 2690 O O . THR A 1 358 ? -12.867 -1.752 11.625 1 97.88 358 THR A O 1
ATOM 2693 N N . LEU A 1 359 ? -12.562 -3.904 11.234 1 98.25 359 LEU A N 1
ATOM 2694 C CA . LEU A 1 359 ? -13.891 -4.094 10.648 1 98.25 359 LEU A CA 1
ATOM 2695 C C . LEU A 1 359 ? -14.984 -3.82 11.672 1 98.25 359 LEU A C 1
ATOM 2697 O O . LEU A 1 359 ? -15.945 -3.111 11.383 1 98.25 359 LEU A O 1
ATOM 2701 N N . PRO A 1 360 ? -14.836 -4.27 12.945 1 98.38 360 PRO A N 1
ATOM 2702 C CA . PRO A 1 360 ? -15.875 -3.93 13.922 1 98.38 360 PRO A CA 1
ATOM 2703 C C . PRO A 1 360 ? -15.977 -2.426 14.172 1 98.38 360 PRO A C 1
ATOM 2705 O O . PRO A 1 360 ? -17.078 -1.904 14.375 1 98.38 360 PRO A O 1
ATOM 2708 N N . GLN A 1 361 ? -14.906 -1.719 14.195 1 98.81 361 GLN A N 1
ATOM 2709 C CA . GLN A 1 361 ? -14.93 -0.272 14.383 1 98.81 361 GLN A CA 1
ATOM 2710 C C . GLN A 1 361 ? -15.602 0.425 13.203 1 98.81 361 GLN A C 1
ATOM 2712 O O . GLN A 1 361 ? -16.391 1.356 13.398 1 98.81 361 GLN A O 1
ATOM 2717 N N . LEU A 1 362 ? -15.328 -0.036 11.977 1 98.75 362 LEU A N 1
ATOM 2718 C CA . LEU A 1 362 ? -15.992 0.519 10.805 1 98.75 362 LEU A CA 1
ATOM 2719 C C . LEU A 1 362 ? -17.5 0.251 10.844 1 98.75 362 LEU A C 1
ATOM 2721 O O . LEU A 1 362 ? -18.297 1.104 10.453 1 98.75 362 LEU A O 1
ATOM 2725 N N . LYS A 1 363 ? -17.859 -0.944 11.273 1 98.75 363 LYS A N 1
ATOM 2726 C CA . LYS A 1 363 ? -19.281 -1.257 11.422 1 98.75 363 LYS A CA 1
ATOM 2727 C C . LYS A 1 363 ? -19.969 -0.25 12.336 1 98.75 363 LYS A C 1
ATOM 2729 O O . LYS A 1 363 ? -21.016 0.292 11.992 1 98.75 363 LYS A O 1
ATOM 2734 N N . LYS A 1 364 ? -19.344 -0.036 13.477 1 98.81 364 LYS A N 1
ATOM 2735 C CA . LYS A 1 364 ? -19.922 0.902 14.438 1 98.81 364 LYS A CA 1
ATOM 2736 C C . LYS A 1 364 ? -19.969 2.314 13.859 1 98.81 364 LYS A C 1
ATOM 2738 O O . LYS A 1 364 ? -20.953 3.041 14.062 1 98.81 364 LYS A O 1
ATOM 2743 N N . ILE A 1 365 ? -18.969 2.748 13.148 1 98.81 365 ILE A N 1
ATOM 2744 C CA . ILE A 1 365 ? -18.938 4.055 12.5 1 98.81 365 ILE A CA 1
ATOM 2745 C C . ILE A 1 365 ? -20.078 4.152 11.492 1 98.81 365 ILE A C 1
ATOM 2747 O O . ILE A 1 365 ? -20.812 5.148 11.469 1 98.81 365 ILE A O 1
ATOM 2751 N N . ASN A 1 366 ? -20.25 3.102 10.68 1 98.62 366 ASN A N 1
ATOM 2752 C CA . ASN A 1 366 ? -21.328 3.1 9.703 1 98.62 366 ASN A CA 1
ATOM 2753 C C . ASN A 1 366 ? -22.688 3.221 10.367 1 98.62 366 ASN A C 1
ATOM 2755 O O . ASN A 1 366 ? -23.609 3.84 9.82 1 98.62 366 ASN A O 1
ATOM 2759 N N . GLU A 1 367 ? -22.812 2.629 11.562 1 98.25 367 GLU A N 1
ATOM 2760 C CA . GLU A 1 367 ? -24.062 2.713 12.328 1 98.25 367 GLU A CA 1
ATOM 2761 C C . GLU A 1 367 ? -24.297 4.129 12.844 1 98.25 367 GLU A C 1
ATOM 2763 O O . GLU A 1 367 ? -25.422 4.621 12.828 1 98.25 367 GLU A O 1
ATOM 2768 N N . LEU A 1 368 ? -23.266 4.766 13.273 1 98.5 368 LEU A N 1
ATOM 2769 C CA . LEU A 1 368 ? -23.359 6.074 13.914 1 98.5 368 LEU A CA 1
ATOM 2770 C C . LEU A 1 368 ? -23.547 7.176 12.875 1 98.5 368 LEU A C 1
ATOM 2772 O O . LEU A 1 368 ? -23.984 8.281 13.203 1 98.5 368 LEU A O 1
ATOM 2776 N N . TYR A 1 369 ? -23.203 6.895 11.664 1 98.44 369 TYR A N 1
ATOM 2777 C CA . TYR A 1 369 ? -23.297 7.871 10.586 1 98.44 369 TYR A CA 1
ATOM 2778 C C . TYR A 1 369 ? -24.125 7.32 9.43 1 98.44 369 TYR A C 1
ATOM 2780 O O . TYR A 1 369 ? -23.609 7.129 8.328 1 98.44 369 TYR A O 1
ATOM 2788 N N . PRO A 1 370 ? -25.422 7.18 9.594 1 97.38 370 PRO A N 1
ATOM 2789 C CA . PRO A 1 370 ? -26.25 6.664 8.5 1 97.38 370 PRO A CA 1
ATOM 2790 C C . PRO A 1 370 ? -26.312 7.617 7.305 1 97.38 370 PRO A C 1
ATOM 2792 O O . PRO A 1 370 ? -26.344 8.836 7.484 1 97.38 370 PRO A O 1
ATOM 2795 N N . VAL A 1 371 ? -26.266 7.035 6.133 1 97.5 371 VAL A N 1
ATOM 2796 C CA . VAL A 1 371 ? -26.281 7.832 4.914 1 97.5 371 VAL A CA 1
ATOM 2797 C C . VAL A 1 371 ? -27.641 8.508 4.754 1 97.5 371 VAL A C 1
ATOM 2799 O O . VAL A 1 371 ? -27.734 9.602 4.203 1 97.5 371 VAL A O 1
ATOM 2802 N N . GLU A 1 372 ? -28.703 7.969 5.242 1 95 372 GLU A N 1
ATOM 2803 C CA . GLU A 1 372 ? -30.078 8.445 5.09 1 95 372 GLU A CA 1
ATOM 2804 C C . GLU A 1 372 ? -30.25 9.828 5.699 1 95 372 GLU A C 1
ATOM 2806 O O . GLU A 1 372 ? -31.094 10.609 5.25 1 95 372 GLU A O 1
ATOM 2811 N N . ASN A 1 373 ? -29.422 10.164 6.586 1 87.5 373 ASN A N 1
ATOM 2812 C CA . ASN A 1 373 ? -29.547 11.445 7.273 1 87.5 373 ASN A CA 1
ATOM 2813 C C . ASN A 1 373 ? -28.625 12.5 6.668 1 87.5 373 ASN A C 1
ATOM 2815 O O . ASN A 1 373 ? -28.422 13.562 7.258 1 87.5 373 ASN A O 1
ATOM 2819 N N . THR A 1 374 ? -28.078 12.156 5.574 1 93.25 374 THR A N 1
ATOM 2820 C CA . THR A 1 374 ? -27.188 13.125 4.941 1 93.25 374 THR A CA 1
ATOM 2821 C C . THR A 1 374 ? -27.812 13.695 3.676 1 93.25 374 THR A C 1
ATOM 2823 O O . THR A 1 374 ? -28.609 13.023 3.014 1 93.25 374 THR A O 1
ATOM 2826 N N . PRO A 1 375 ? -27.562 14.922 3.396 1 93.88 375 PRO A N 1
ATOM 2827 C CA . PRO A 1 375 ? -28.094 15.508 2.166 1 93.88 375 PRO A CA 1
ATOM 2828 C C . PRO A 1 375 ? -27.406 14.992 0.911 1 93.88 375 PRO A C 1
ATOM 2830 O O . PRO A 1 375 ? -26.266 14.508 0.985 1 93.88 375 PRO A O 1
ATOM 2833 N N . SER A 1 376 ? -28.109 15.047 -0.211 1 92.88 376 SER A N 1
ATOM 2834 C CA . SER A 1 376 ? -27.547 14.758 -1.524 1 92.88 376 SER A CA 1
ATOM 2835 C C . SER A 1 376 ? -27.344 16.047 -2.328 1 92.88 376 SER A C 1
ATOM 2837 O O . SER A 1 376 ? -28.094 17 -2.182 1 92.88 376 SER A O 1
ATOM 2839 N N . PHE A 1 377 ? -26.359 16.062 -3.061 1 95.38 377 PHE A N 1
ATOM 2840 C CA . PHE A 1 377 ? -26.047 17.219 -3.883 1 95.38 377 PHE A CA 1
ATOM 2841 C C . PHE A 1 377 ? -25.797 16.812 -5.328 1 95.38 377 PHE A C 1
ATOM 2843 O O . PHE A 1 377 ? -25.422 15.664 -5.602 1 95.38 377 PHE A O 1
ATOM 2850 N N . ASN A 1 378 ? -25.969 17.75 -6.254 1 92.25 378 ASN A N 1
ATOM 2851 C CA . ASN A 1 378 ? -25.75 17.469 -7.664 1 92.25 378 ASN A CA 1
ATOM 2852 C C . ASN A 1 378 ? -24.312 17.047 -7.938 1 92.25 378 ASN A C 1
ATOM 2854 O O . ASN A 1 378 ? -23.375 17.625 -7.383 1 92.25 378 ASN A O 1
ATOM 2858 N N . ASN A 1 379 ? -24.156 16 -8.773 1 93.44 379 ASN A N 1
ATOM 2859 C CA . ASN A 1 379 ? -22.859 15.523 -9.25 1 93.44 379 ASN A CA 1
ATOM 2860 C C . ASN A 1 379 ? -22 15.008 -8.102 1 93.44 379 ASN A C 1
ATOM 2862 O O . ASN A 1 379 ? -20.781 15.164 -8.125 1 93.44 379 ASN A O 1
ATOM 2866 N N . SER A 1 380 ? -22.578 14.609 -7.027 1 96.69 380 SER A N 1
ATOM 2867 C CA . SER A 1 380 ? -21.859 14.023 -5.902 1 96.69 380 SER A CA 1
ATOM 2868 C C . SER A 1 380 ? -22.359 12.609 -5.613 1 96.69 380 SER A C 1
ATOM 2870 O O . SER A 1 380 ? -23.5 12.273 -5.918 1 96.69 380 SER A O 1
ATOM 2872 N N . GLY A 1 381 ? -21.5 11.758 -5.156 1 98.06 381 GLY A N 1
ATOM 2873 C CA . GLY A 1 381 ? -21.906 10.422 -4.742 1 98.06 381 GLY A CA 1
ATOM 2874 C C . GLY A 1 381 ? -22.75 10.422 -3.488 1 98.06 381 GLY A C 1
ATOM 2875 O O . GLY A 1 381 ? -22.609 11.289 -2.627 1 98.06 381 GLY A O 1
ATOM 2876 N N . ARG A 1 382 ? -23.578 9.438 -3.393 1 97.5 382 ARG A N 1
ATOM 2877 C CA . ARG A 1 382 ? -24.562 9.336 -2.32 1 97.5 382 ARG A CA 1
ATOM 2878 C C . ARG A 1 382 ? -23.891 9.32 -0.954 1 97.5 382 ARG A C 1
ATOM 2880 O O . ARG A 1 382 ? -24.453 9.773 0.036 1 97.5 382 ARG A O 1
ATOM 2887 N N . TYR A 1 383 ? -22.609 8.812 -0.908 1 98.44 383 TYR A N 1
ATOM 2888 C CA . TYR A 1 383 ? -21.953 8.609 0.381 1 98.44 383 TYR A CA 1
ATOM 2889 C C . TYR A 1 383 ? -20.906 9.695 0.638 1 98.44 383 TYR A C 1
ATOM 2891 O O . TYR A 1 383 ? -20.141 9.602 1.59 1 98.44 383 TYR A O 1
ATOM 2899 N N . TRP A 1 384 ? -20.875 10.742 -0.147 1 98.56 384 TRP A N 1
ATOM 2900 C CA . TRP A 1 384 ? -19.859 11.781 -0.019 1 98.56 384 TRP A CA 1
ATOM 2901 C C . TRP A 1 384 ? -20 12.508 1.315 1 98.56 384 TRP A C 1
ATOM 2903 O O . TRP A 1 384 ? -19.016 12.633 2.062 1 98.56 384 TRP A O 1
ATOM 2913 N N . ARG A 1 385 ? -21.172 12.977 1.681 1 98.25 385 ARG A N 1
ATOM 2914 C CA . ARG A 1 385 ? -21.391 13.727 2.918 1 98.25 385 ARG A CA 1
ATOM 2915 C C . ARG A 1 385 ? -21.25 12.812 4.133 1 98.25 385 ARG A C 1
ATOM 2917 O O . ARG A 1 385 ? -20.703 13.219 5.16 1 98.25 385 ARG A O 1
ATOM 2924 N N . GLN A 1 386 ? -21.734 11.594 3.971 1 98.38 386 GLN A N 1
ATOM 2925 C CA . GLN A 1 386 ? -21.578 10.625 5.051 1 98.38 386 GLN A CA 1
ATOM 2926 C C . GLN A 1 386 ? -20.109 10.43 5.406 1 98.38 386 GLN A C 1
ATOM 2928 O O . GLN A 1 386 ? -19.734 10.555 6.574 1 98.38 386 GLN A O 1
ATOM 2933 N N . ALA A 1 387 ? -19.281 10.164 4.414 1 98.69 387 ALA A N 1
ATOM 2934 C CA . ALA A 1 387 ? -17.844 9.969 4.617 1 98.69 387 ALA A CA 1
ATOM 2935 C C . ALA A 1 387 ? -17.188 11.242 5.141 1 98.69 387 ALA A C 1
ATOM 2937 O O . ALA A 1 387 ? -16.297 11.18 5.988 1 98.69 387 ALA A O 1
ATOM 2938 N N . SER A 1 388 ? -17.625 12.391 4.66 1 98.69 388 SER A N 1
ATOM 2939 C CA . SER A 1 388 ? -17.078 13.68 5.066 1 98.69 388 SER A CA 1
ATOM 2940 C C . SER A 1 388 ? -17.344 13.945 6.543 1 98.69 388 SER A C 1
ATOM 2942 O O . SER A 1 388 ? -16.484 14.453 7.254 1 98.69 388 SER A O 1
ATOM 2944 N N . ASP A 1 389 ? -18.547 13.609 6.992 1 98.31 389 ASP A N 1
ATOM 2945 C CA . ASP A 1 389 ? -18.906 13.812 8.391 1 98.31 389 ASP A CA 1
ATOM 2946 C C . ASP A 1 389 ? -18.047 12.945 9.312 1 98.31 389 ASP A C 1
ATOM 2948 O O . ASP A 1 389 ? -17.562 13.414 10.352 1 98.31 389 ASP A O 1
ATOM 2952 N N . VAL A 1 390 ? -17.844 11.688 8.898 1 98.69 390 VAL A N 1
ATOM 2953 C CA . VAL A 1 390 ? -17.016 10.789 9.703 1 98.69 390 VAL A CA 1
ATOM 2954 C C . VAL A 1 390 ? -15.594 11.344 9.797 1 98.69 390 VAL A C 1
ATOM 2956 O O . VAL A 1 390 ? -15.062 11.516 10.891 1 98.69 390 VAL A O 1
ATOM 2959 N N . TYR A 1 391 ? -15.031 11.625 8.648 1 98.81 391 TYR A N 1
ATOM 2960 C CA . TYR A 1 391 ? -13.641 12.07 8.602 1 98.81 391 TYR A CA 1
ATOM 2961 C C . TYR A 1 391 ? -13.461 13.367 9.375 1 98.81 391 TYR A C 1
ATOM 2963 O O . TYR A 1 391 ? -12.516 13.5 10.156 1 98.81 391 TYR A O 1
ATOM 2971 N N . GLY A 1 392 ? -14.352 14.32 9.172 1 98.62 392 GLY A N 1
ATOM 2972 C CA . GLY A 1 392 ? -14.297 15.602 9.852 1 98.62 392 GLY A CA 1
ATOM 2973 C C . GLY A 1 392 ? -14.344 15.484 11.367 1 98.62 392 GLY A C 1
ATOM 2974 O O . GLY A 1 392 ? -13.523 16.078 12.07 1 98.62 392 GLY A O 1
ATOM 2975 N N . GLU A 1 393 ? -15.281 14.703 11.828 1 98.56 393 GLU A N 1
ATOM 2976 C CA . GLU A 1 393 ? -15.43 14.57 13.273 1 98.56 393 GLU A CA 1
ATOM 2977 C C . GLU A 1 393 ? -14.281 13.766 13.875 1 98.56 393 GLU A C 1
ATOM 2979 O O . GLU A 1 393 ? -13.797 14.086 14.961 1 98.56 393 GLU A O 1
ATOM 2984 N N . LEU A 1 394 ? -13.859 12.773 13.125 1 98.75 394 LEU A N 1
ATOM 2985 C CA . LEU A 1 394 ? -12.789 11.914 13.617 1 98.75 394 LEU A CA 1
ATOM 2986 C C . LEU A 1 394 ? -11.477 12.672 13.727 1 98.75 394 LEU A C 1
ATOM 2988 O O . LEU A 1 394 ? -10.742 12.523 14.703 1 98.75 394 LEU A O 1
ATOM 2992 N N . ARG A 1 395 ? -11.203 13.508 12.805 1 98.44 395 ARG A N 1
ATOM 2993 C CA . ARG A 1 395 ? -9.875 14.102 12.719 1 98.44 395 ARG A CA 1
ATOM 2994 C C . ARG A 1 395 ? -9.852 15.484 13.359 1 98.44 395 ARG A C 1
ATOM 2996 O O . ARG A 1 395 ? -8.82 15.914 13.883 1 98.44 395 ARG A O 1
ATOM 3003 N N . TYR A 1 396 ? -11.062 16.172 13.406 1 98.25 396 TYR A N 1
ATOM 3004 C CA . TYR A 1 396 ? -11.008 17.578 13.773 1 98.25 396 TYR A CA 1
ATOM 3005 C C . TYR A 1 396 ? -12 17.906 14.883 1 98.25 396 TYR A C 1
ATOM 3007 O O . TYR A 1 396 ? -11.609 18.234 16 1 98.25 396 TYR A O 1
ATOM 3015 N N . ASN A 1 397 ? -13.297 17.641 14.656 1 98.19 397 ASN A N 1
ATOM 3016 C CA . ASN A 1 397 ? -14.328 18.141 15.562 1 98.19 397 ASN A CA 1
ATOM 3017 C C . ASN A 1 397 ? -14.227 17.484 16.938 1 98.19 397 ASN A C 1
ATOM 3019 O O . ASN A 1 397 ? -14.211 18.172 17.953 1 98.19 397 ASN A O 1
ATOM 3023 N N . CYS A 1 398 ? -14.195 16.188 16.953 1 97.88 398 CYS A N 1
ATOM 3024 C CA . CYS A 1 398 ? -14.203 15.469 18.234 1 97.88 398 CYS A CA 1
ATOM 3025 C C . CYS A 1 398 ? -12.922 15.734 19.016 1 97.88 398 CYS A C 1
ATOM 3027 O O . CYS A 1 398 ? -12.969 15.938 20.234 1 97.88 398 CYS A O 1
ATOM 3029 N N . PRO A 1 399 ? -11.766 15.812 18.328 1 97.44 399 PRO A N 1
ATOM 3030 C CA . PRO A 1 399 ? -10.547 16.188 19.047 1 97.44 399 PRO A CA 1
ATOM 3031 C C . PRO A 1 399 ? -10.641 17.578 19.688 1 97.44 399 PRO A C 1
ATOM 3033 O O . PRO A 1 399 ? -10.156 17.781 20.797 1 97.44 399 PRO A O 1
ATOM 3036 N N . GLY A 1 400 ? -11.234 18.531 18.984 1 97 400 GLY A N 1
ATOM 3037 C CA . GLY A 1 400 ? -11.398 19.859 19.547 1 97 400 GLY A CA 1
ATOM 3038 C C . GLY A 1 400 ? -12.227 19.859 20.812 1 97 400 GLY A C 1
ATOM 3039 O O . GLY A 1 400 ? -11.883 20.531 21.797 1 97 400 GLY A O 1
ATOM 3040 N N . ILE A 1 401 ? -13.289 19.109 20.781 1 95.94 401 ILE A N 1
ATOM 3041 C CA . ILE A 1 401 ? -14.148 18.969 21.953 1 95.94 401 ILE A CA 1
ATOM 3042 C C . ILE A 1 401 ? -13.367 18.297 23.094 1 95.94 401 ILE A C 1
ATOM 3044 O O . ILE A 1 401 ? -13.414 18.766 24.234 1 95.94 401 ILE A O 1
ATOM 3048 N N . PHE A 1 402 ? -12.656 17.312 22.75 1 96.88 402 PHE A N 1
ATOM 3049 C CA . PHE A 1 402 ? -11.859 16.562 23.719 1 96.88 402 PHE A CA 1
ATOM 3050 C C . PHE A 1 402 ? -10.836 17.469 24.391 1 96.88 402 PHE A C 1
ATOM 3052 O O . PHE A 1 402 ? -10.703 17.453 25.625 1 96.88 402 PHE A O 1
ATOM 3059 N N . ILE A 1 403 ? -10.125 18.297 23.641 1 97.5 403 ILE A N 1
ATOM 3060 C CA . ILE A 1 403 ? -9.117 19.203 24.172 1 97.5 403 ILE A CA 1
ATOM 3061 C C . ILE A 1 403 ? -9.766 20.188 25.156 1 97.5 403 ILE A C 1
ATOM 3063 O O . ILE A 1 403 ? -9.273 20.375 26.266 1 97.5 403 ILE A O 1
ATOM 3067 N N . SER A 1 404 ? -10.836 20.781 24.734 1 97.06 404 SER A N 1
ATOM 3068 C CA . SER A 1 404 ? -11.492 21.781 25.562 1 97.06 404 SER A CA 1
ATOM 3069 C C . SER A 1 404 ? -11.953 21.203 26.891 1 97.06 404 SER A C 1
ATOM 3071 O O . SER A 1 404 ? -11.836 21.844 27.922 1 97.06 404 SER A O 1
ATOM 3073 N N . ARG A 1 405 ? -12.445 19.984 26.828 1 95.88 405 ARG A N 1
ATOM 3074 C CA . ARG A 1 405 ? -12.867 19.312 28.047 1 95.88 405 ARG A CA 1
ATOM 3075 C C . ARG A 1 405 ? -11.688 19.094 29 1 95.88 405 ARG A C 1
ATOM 3077 O O . ARG A 1 405 ? -11.805 19.328 30.203 1 95.88 405 ARG A O 1
ATOM 3084 N N . ASN A 1 406 ? -10.602 18.641 28.469 1 96.38 406 ASN A N 1
ATOM 3085 C CA . ASN A 1 406 ? -9.438 18.375 29.297 1 96.38 406 ASN A CA 1
ATOM 3086 C C . ASN A 1 406 ? -8.844 19.656 29.875 1 96.38 406 ASN A C 1
ATOM 3088 O O . ASN A 1 406 ? -8.438 19.688 31.031 1 96.38 406 ASN A O 1
ATOM 3092 N N . LEU A 1 407 ? -8.797 20.719 29.062 1 97.31 407 LEU A N 1
ATOM 3093 C CA . LEU A 1 407 ? -8.328 22 29.562 1 97.31 407 LEU A CA 1
ATOM 3094 C C . LEU A 1 407 ? -9.188 22.5 30.719 1 97.31 407 LEU A C 1
ATOM 3096 O O . LEU A 1 407 ? -8.672 22.969 31.734 1 97.31 407 LEU A O 1
ATOM 3100 N N . ALA A 1 408 ? -10.453 22.375 30.5 1 96.38 408 ALA A N 1
ATOM 3101 C CA . ALA A 1 408 ? -11.375 22.781 31.547 1 96.38 408 ALA A CA 1
ATOM 3102 C C . ALA A 1 408 ? -11.172 21.969 32.812 1 96.38 408 ALA A C 1
ATOM 3104 O O . ALA A 1 408 ? -11.188 22.5 33.938 1 96.38 408 ALA A O 1
ATOM 3105 N N . SER A 1 409 ? -11.008 20.719 32.656 1 94.62 409 SER A N 1
ATOM 3106 C CA . SER A 1 409 ? -10.773 19.828 33.812 1 94.62 409 SER A CA 1
ATOM 3107 C C . SER A 1 409 ? -9.508 20.219 34.562 1 94.62 409 SER A C 1
ATOM 3109 O O . SER A 1 409 ? -9.406 20 35.75 1 94.62 409 SER A O 1
ATOM 3111 N N . ASP A 1 410 ? -8.609 20.766 33.906 1 96.19 410 ASP A N 1
ATOM 3112 C CA . ASP A 1 410 ? -7.344 21.188 34.5 1 96.19 410 ASP A CA 1
ATOM 3113 C C . ASP A 1 410 ? -7.383 22.656 34.906 1 96.19 410 ASP A C 1
ATOM 3115 O O . ASP A 1 410 ? -6.34 23.25 35.188 1 96.19 410 ASP A O 1
ATOM 3119 N N . ASN A 1 411 ? -8.539 23.281 34.844 1 95.56 411 ASN A N 1
ATOM 3120 C CA . ASN A 1 411 ? -8.781 24.672 35.25 1 95.56 411 ASN A CA 1
ATOM 3121 C C . ASN A 1 411 ? -8.039 25.656 34.344 1 95.56 411 ASN A C 1
ATOM 3123 O O . ASN A 1 411 ? -7.508 26.656 34.844 1 95.56 411 ASN A O 1
ATOM 3127 N N . VAL A 1 412 ? -7.906 25.281 33.125 1 96.88 412 VAL A N 1
ATOM 3128 C CA . VAL A 1 412 ? -7.344 26.188 32.125 1 96.88 412 VAL A CA 1
ATOM 3129 C C . VAL A 1 412 ? -8.469 26.906 31.406 1 96.88 412 VAL A C 1
ATOM 3131 O O . VAL A 1 412 ? -9.375 26.266 30.859 1 96.88 412 VAL A O 1
ATOM 3134 N N . SER A 1 413 ? -8.453 28.266 31.391 1 96.19 413 SER A N 1
ATOM 3135 C CA . SER A 1 413 ? -9.445 29.016 30.625 1 96.19 413 SER A CA 1
ATOM 3136 C C . SER A 1 413 ? -9.344 28.734 29.141 1 96.19 413 SER A C 1
ATOM 3138 O O . SER A 1 413 ? -8.266 28.859 28.547 1 96.19 413 SER A O 1
ATOM 3140 N N . ASN A 1 414 ? -10.461 28.297 28.594 1 97.38 414 ASN A N 1
ATOM 3141 C CA . ASN A 1 414 ? -10.453 28.031 27.156 1 97.38 414 ASN A CA 1
ATOM 3142 C C . ASN A 1 414 ? -11.828 28.281 26.531 1 97.38 414 ASN A C 1
ATOM 3144 O O . ASN A 1 414 ? -12.852 28.188 27.219 1 97.38 414 ASN A O 1
ATOM 3148 N N . TRP A 1 415 ? -11.836 28.656 25.344 1 97.88 415 TRP A N 1
ATOM 3149 C CA . TRP A 1 415 ? -13.023 28.953 24.547 1 97.88 415 TRP A CA 1
ATOM 3150 C C . TRP A 1 415 ? -13.078 28.078 23.312 1 97.88 415 TRP A C 1
ATOM 3152 O O . TRP A 1 415 ? -12.086 27.953 22.578 1 97.88 415 TRP A O 1
ATOM 3162 N N . ASN A 1 416 ? -14.195 27.422 23.094 1 97.81 416 ASN A N 1
ATOM 3163 C CA . ASN A 1 416 ? -14.43 26.594 21.922 1 97.81 416 ASN A CA 1
ATOM 3164 C C . ASN A 1 416 ? -15.414 27.234 20.953 1 97.81 416 ASN A C 1
ATOM 3166 O O . ASN A 1 416 ? -16.266 28.031 21.375 1 97.81 416 ASN A O 1
ATOM 3170 N N . TYR A 1 417 ? -15.266 26.953 19.656 1 98.06 417 TYR A N 1
ATOM 3171 C CA . TYR A 1 417 ? -16.203 27.547 18.703 1 98.06 417 TYR A CA 1
ATOM 3172 C C . TYR A 1 417 ? -16.531 26.547 17.594 1 98.06 417 TYR A C 1
ATOM 3174 O O . TYR A 1 417 ? -15.805 25.578 17.391 1 98.06 417 TYR A O 1
ATOM 3182 N N . ARG A 1 418 ? -17.562 26.719 16.938 1 98.5 418 ARG A N 1
ATOM 3183 C CA . ARG A 1 418 ? -17.922 26.172 15.633 1 98.5 418 ARG A CA 1
ATOM 3184 C C . ARG A 1 418 ? -18.141 27.297 14.617 1 98.5 418 ARG A C 1
ATOM 3186 O O . ARG A 1 418 ? -18.984 28.156 14.82 1 98.5 418 ARG A O 1
ATOM 3193 N N . TRP A 1 419 ? -17.297 27.328 13.633 1 98.75 419 TRP A N 1
ATOM 3194 C CA . TRP A 1 419 ? -17.5 28.25 12.516 1 98.75 419 TRP A CA 1
ATOM 3195 C C . TRP A 1 419 ? -18.609 27.75 11.602 1 98.75 419 TRP A C 1
ATOM 3197 O O . TRP A 1 419 ? -18.516 26.672 11.023 1 98.75 419 TRP A O 1
ATOM 3207 N N . ASP A 1 420 ? -19.656 28.438 11.484 1 98.62 420 ASP A N 1
ATOM 3208 C CA . ASP A 1 420 ? -20.844 28.047 10.727 1 98.62 420 ASP A CA 1
ATOM 3209 C C . ASP A 1 420 ? -21.328 29.188 9.844 1 98.62 420 ASP A C 1
ATOM 3211 O O . ASP A 1 420 ? -22.531 29.453 9.766 1 98.62 420 ASP A O 1
ATOM 3215 N N . VAL A 1 421 ? -20.375 29.906 9.289 1 98.75 421 VAL A N 1
ATOM 3216 C CA . VAL A 1 421 ? -20.688 30.984 8.359 1 98.75 421 VAL A CA 1
ATOM 3217 C C . VAL A 1 421 ? -20.953 30.406 6.969 1 98.75 421 VAL A C 1
ATOM 3219 O O . VAL A 1 421 ? -20.031 29.922 6.301 1 98.75 421 VAL A O 1
ATOM 3222 N N . ILE A 1 422 ? -22.172 30.594 6.5 1 97.81 422 ILE A N 1
ATOM 3223 C CA . ILE A 1 422 ? -22.641 29.906 5.297 1 97.81 422 ILE A CA 1
ATOM 3224 C C . ILE A 1 422 ? -22.312 30.75 4.066 1 97.81 422 ILE A C 1
ATOM 3226 O O . ILE A 1 422 ? -22.812 31.859 3.914 1 97.81 422 ILE A O 1
ATOM 3230 N N . ASP A 1 423 ? -21.406 30.328 3.275 1 98 423 ASP A N 1
ATOM 3231 C CA . ASP A 1 423 ? -21.156 30.875 1.942 1 98 423 ASP A CA 1
ATOM 3232 C C . ASP A 1 423 ? -22.125 30.266 0.921 1 98 423 ASP A C 1
ATOM 3234 O O . ASP A 1 423 ? -22.125 29.047 0.714 1 98 423 ASP A O 1
ATOM 3238 N N . PRO A 1 424 ? -22.906 31.047 0.275 1 97.31 424 PRO A N 1
ATOM 3239 C CA . PRO A 1 424 ? -24 30.516 -0.533 1 97.31 424 PRO A CA 1
ATOM 3240 C C . PRO A 1 424 ? -23.531 29.531 -1.606 1 97.31 424 PRO A C 1
ATOM 3242 O O . PRO A 1 424 ? -24.062 28.438 -1.725 1 97.31 424 PRO A O 1
ATOM 3245 N N . PRO A 1 425 ? -22.484 29.875 -2.389 1 96.69 425 PRO A N 1
ATOM 3246 C CA . PRO A 1 425 ? -22.062 28.922 -3.4 1 96.69 425 PRO A CA 1
ATOM 3247 C C . PRO A 1 425 ? -21.562 27.609 -2.791 1 96.69 425 PRO A C 1
ATOM 3249 O O . PRO A 1 425 ? -21.859 26.531 -3.316 1 96.69 425 PRO A O 1
ATOM 3252 N N . ALA A 1 426 ? -20.766 27.672 -1.721 1 97.12 426 ALA A N 1
ATOM 3253 C CA . ALA A 1 426 ? -20.25 26.469 -1.061 1 97.12 426 ALA A CA 1
ATOM 3254 C C . ALA A 1 426 ? -21.406 25.625 -0.497 1 97.12 426 ALA A C 1
ATOM 3256 O O . ALA A 1 426 ? -21.359 24.391 -0.542 1 97.12 426 ALA A O 1
ATOM 3257 N N . ASN A 1 427 ? -22.375 26.297 0.035 1 96.69 427 ASN A N 1
ATOM 3258 C CA . ASN A 1 427 ? -23.531 25.578 0.561 1 96.69 427 ASN A CA 1
ATOM 3259 C C . ASN A 1 427 ? -24.312 24.875 -0.55 1 96.69 427 ASN A C 1
ATOM 3261 O O . ASN A 1 427 ? -24.734 23.734 -0.388 1 96.69 427 ASN A O 1
ATOM 3265 N N . ALA A 1 428 ? -24.5 25.562 -1.644 1 96.25 428 ALA A N 1
ATOM 3266 C CA . ALA A 1 428 ? -25.266 25.016 -2.768 1 96.25 428 ALA A CA 1
ATOM 3267 C C . ALA A 1 428 ? -24.562 23.781 -3.346 1 96.25 428 ALA A C 1
ATOM 3269 O O . ALA A 1 428 ? -25.234 22.828 -3.779 1 96.25 428 ALA A O 1
ATOM 3270 N N . SER A 1 429 ? -23.266 23.75 -3.33 1 96 429 SER A N 1
ATOM 3271 C CA . SER A 1 429 ? -22.5 22.641 -3.908 1 96 429 SER A CA 1
ATOM 3272 C C . SER A 1 429 ? -22.406 21.469 -2.938 1 96 429 SER A C 1
ATOM 3274 O O . SER A 1 429 ? -22.016 20.375 -3.326 1 96 429 SER A O 1
ATOM 3276 N N . GLY A 1 430 ? -22.688 21.75 -1.676 1 96.94 430 GLY A N 1
ATOM 3277 C CA . GLY A 1 430 ? -22.625 20.688 -0.673 1 96.94 430 GLY A CA 1
ATOM 3278 C C . GLY A 1 430 ? -21.359 20.75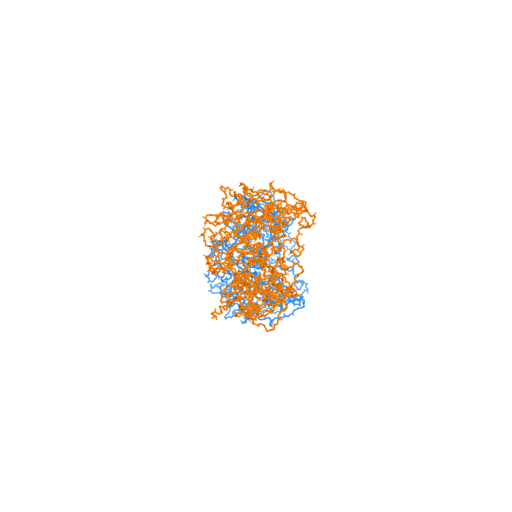 0.164 1 96.94 430 GLY A C 1
ATOM 3279 O O . GLY A 1 430 ? -21.266 20.094 1.213 1 96.94 430 GLY A O 1
ATOM 3280 N N . VAL A 1 431 ? -20.422 21.516 -0.229 1 97.5 431 VAL A N 1
ATOM 3281 C CA . VAL A 1 431 ? -19.188 21.656 0.536 1 97.5 431 VAL A CA 1
ATOM 3282 C C . VAL A 1 431 ? -19.484 22.219 1.919 1 97.5 431 VAL A C 1
ATOM 3284 O O . VAL A 1 431 ? -18.906 21.812 2.916 1 97.5 431 VAL A O 1
ATOM 3287 N N . GLY A 1 432 ? -20.469 23.219 1.94 1 97.62 432 GLY A N 1
ATOM 3288 C CA . GLY A 1 432 ? -20.859 23.828 3.195 1 97.62 432 GLY A CA 1
ATOM 3289 C C . GLY A 1 432 ? -19.781 24.734 3.783 1 97.62 432 GLY A C 1
ATOM 3290 O O . GLY A 1 432 ? -19.156 25.516 3.062 1 97.62 432 GLY A O 1
ATOM 3291 N N . VAL A 1 433 ? -19.703 24.734 5.102 1 98.44 433 VAL A N 1
ATOM 3292 C CA . VAL A 1 433 ? -18.672 25.5 5.793 1 98.44 433 VAL A CA 1
ATOM 3293 C C . VAL A 1 433 ? -17.391 24.688 5.898 1 98.44 433 VAL A C 1
ATOM 3295 O O . VAL A 1 433 ? -17.234 23.875 6.82 1 98.44 433 VAL A O 1
ATOM 3298 N N . ALA A 1 434 ? -16.5 24.938 5.062 1 96.56 434 ALA A N 1
ATOM 3299 C CA . ALA A 1 434 ? -15.383 24.047 4.762 1 96.56 434 ALA A CA 1
ATOM 3300 C C . ALA A 1 434 ? -14.258 24.203 5.785 1 96.56 434 ALA A C 1
ATOM 3302 O O . ALA A 1 434 ? -14.195 25.219 6.488 1 96.56 434 ALA A O 1
ATOM 3303 N N . HIS A 1 435 ? -13.414 23.219 5.762 1 96.69 435 HIS A N 1
ATOM 3304 C CA . HIS A 1 435 ? -12.219 23.125 6.586 1 96.69 435 HIS A CA 1
ATOM 3305 C C . HIS A 1 435 ? -11.398 24.406 6.527 1 96.69 435 HIS A C 1
ATOM 3307 O O . HIS A 1 435 ? -11.039 24.875 5.441 1 96.69 435 HIS A O 1
ATOM 3313 N N . THR A 1 436 ? -11.164 25.078 7.738 1 96 436 THR A N 1
ATOM 3314 C CA . THR A 1 436 ? -10.281 26.203 8.023 1 96 436 THR A CA 1
ATOM 3315 C C . THR A 1 436 ? -10.742 27.453 7.289 1 96 436 THR A C 1
ATOM 3317 O O . THR A 1 436 ? -9.953 28.391 7.09 1 96 436 THR A O 1
ATOM 3320 N N . VAL A 1 437 ? -11.945 27.516 6.809 1 96.81 437 VAL A N 1
ATOM 3321 C CA . VAL A 1 437 ? -12.398 28.672 6.027 1 96.81 437 VAL A CA 1
ATOM 3322 C C . VAL A 1 437 ? -12.422 29.922 6.906 1 96.81 437 VAL A C 1
ATOM 3324 O O . VAL A 1 437 ? -12.344 31.047 6.406 1 96.81 437 VAL A O 1
ATOM 3327 N N . GLU A 1 438 ? -12.484 29.828 8.188 1 96.81 438 GLU A N 1
ATOM 3328 C CA . GLU A 1 438 ? -12.57 30.938 9.125 1 96.81 438 GLU A CA 1
ATOM 3329 C C . GLU A 1 438 ? -11.273 31.75 9.133 1 96.81 438 GLU A C 1
ATOM 3331 O O . GLU A 1 438 ? -11.266 32.906 9.57 1 96.81 438 GLU A O 1
ATOM 3336 N N . VAL A 1 439 ? -10.148 31.125 8.648 1 96.12 439 VAL A N 1
ATOM 3337 C CA . VAL A 1 439 ? -8.875 31.844 8.625 1 96.12 439 VAL A CA 1
ATOM 3338 C C . VAL A 1 439 ? -9.016 33.094 7.766 1 96.12 439 VAL A C 1
ATOM 3340 O O . VAL A 1 439 ? -8.406 34.125 8.055 1 96.12 439 VAL A O 1
ATOM 3343 N N . ASN A 1 440 ? -9.891 33.031 6.785 1 96.75 440 ASN A N 1
ATOM 3344 C CA . ASN A 1 440 ? -10.109 34.188 5.887 1 96.75 440 ASN A CA 1
ATOM 3345 C C . ASN A 1 440 ? -10.742 35.344 6.617 1 96.75 440 ASN A C 1
ATOM 3347 O O . ASN A 1 440 ? -10.492 36.5 6.27 1 96.75 440 ASN A O 1
ATOM 3351 N N . ALA A 1 441 ? -11.57 35.031 7.578 1 97.75 441 ALA A N 1
ATOM 3352 C CA . ALA A 1 441 ? -12.164 36.094 8.391 1 97.75 441 ALA A CA 1
ATOM 3353 C C . ALA A 1 441 ? -11.18 36.594 9.445 1 97.75 441 ALA A C 1
ATOM 3355 O O . ALA A 1 441 ? -11.133 37.781 9.742 1 97.75 441 ALA A O 1
ATOM 3356 N N . ILE A 1 442 ? -10.422 35.75 9.977 1 97.25 442 ILE A N 1
ATOM 3357 C CA . ILE A 1 442 ? -9.492 36.094 11.047 1 97.25 442 ILE A CA 1
ATOM 3358 C C . ILE A 1 442 ? -8.414 37.031 10.508 1 97.25 442 ILE A C 1
ATOM 3360 O O . ILE A 1 442 ? -8.188 38.094 11.078 1 97.25 442 ILE A O 1
ATOM 3364 N N . PHE A 1 443 ? -7.781 36.719 9.414 1 96.75 443 PHE A N 1
ATOM 3365 C CA . PHE A 1 443 ? -6.727 37.562 8.844 1 96.75 443 PHE A CA 1
ATOM 3366 C C . PHE A 1 443 ? -7.324 38.719 8.047 1 96.75 443 PHE A C 1
ATOM 3368 O O . PHE A 1 443 ? -6.668 39.75 7.836 1 96.75 443 PHE A O 1
ATOM 3375 N N . GLY A 1 444 ? -8.562 38.531 7.621 1 97.25 444 GLY A N 1
ATOM 3376 C CA . GLY A 1 444 ? -9.172 39.438 6.672 1 97.25 444 GLY A CA 1
ATOM 3377 C C . GLY A 1 444 ? -9.055 39 5.234 1 97.25 444 GLY A C 1
ATOM 3378 O O . GLY A 1 444 ? -7.98 38.562 4.801 1 97.25 444 GLY A O 1
ATOM 3379 N N . PRO A 1 445 ? -10.164 39.062 4.496 1 97.12 445 PRO A N 1
ATOM 3380 C CA . PRO A 1 445 ? -10.203 38.469 3.156 1 97.12 445 PRO A CA 1
ATOM 3381 C C . PRO A 1 445 ? -9.172 39.094 2.211 1 97.12 445 PRO A C 1
ATOM 3383 O O . PRO A 1 445 ? -8.789 38.469 1.22 1 97.12 445 PRO A O 1
ATOM 3386 N N . GLU A 1 446 ? -8.641 40.281 2.506 1 95.5 446 GLU A N 1
ATOM 3387 C CA . GLU A 1 446 ? -7.664 40.938 1.641 1 95.5 446 GLU A CA 1
ATOM 3388 C C . GLU A 1 446 ? -6.238 40.531 1.994 1 95.5 446 GLU A C 1
ATOM 3390 O O . GLU A 1 446 ? -5.289 40.875 1.289 1 95.5 446 GLU A O 1
ATOM 3395 N N . ASN A 1 447 ? -6.09 39.75 3.012 1 95.94 447 ASN A N 1
ATOM 3396 C CA . ASN A 1 447 ? -4.766 39.469 3.553 1 95.94 447 ASN A CA 1
ATOM 3397 C C . ASN A 1 447 ? -4.391 38 3.371 1 95.94 447 ASN A C 1
ATOM 3399 O O . ASN A 1 447 ? -3.418 37.5 3.957 1 95.94 447 ASN A O 1
ATOM 3403 N N . VAL A 1 448 ? -5.223 37.219 2.588 1 94.56 448 VAL A N 1
ATOM 3404 C CA . VAL A 1 448 ? -5.031 35.781 2.484 1 94.56 448 VAL A CA 1
ATOM 3405 C C . VAL A 1 448 ? -4.766 35.406 1.029 1 94.56 448 VAL A C 1
ATOM 3407 O O . VAL A 1 448 ? -5.199 34.344 0.57 1 94.56 448 VAL A O 1
ATOM 3410 N N . ASN A 1 449 ? -4.215 36.188 0.278 1 89.69 449 ASN A N 1
ATOM 3411 C CA . ASN A 1 449 ? -3.729 35.969 -1.08 1 89.69 449 ASN A CA 1
ATOM 3412 C C . ASN A 1 449 ? -4.844 35.5 -2.006 1 89.69 449 ASN A C 1
ATOM 3414 O O . ASN A 1 449 ? -4.668 34.531 -2.762 1 89.69 449 ASN A O 1
ATOM 3418 N N . GLY A 1 450 ? -6.031 35.969 -1.89 1 86.56 450 GLY A N 1
ATOM 3419 C CA . GLY A 1 450 ? -7.125 35.75 -2.826 1 86.56 450 GLY A CA 1
ATOM 3420 C C . GLY A 1 450 ? -7.934 34.5 -2.543 1 86.56 450 GLY A C 1
ATOM 3421 O O . GLY A 1 450 ? -8.859 34.188 -3.287 1 86.56 450 GLY A O 1
ATOM 3422 N N . GLY A 1 451 ? -7.695 33.719 -1.498 1 88.19 451 GLY A N 1
ATOM 3423 C CA . GLY A 1 451 ? -8.352 32.438 -1.246 1 88.19 451 GLY A CA 1
ATOM 3424 C C . GLY A 1 451 ? -9.688 32.594 -0.545 1 88.19 451 GLY A C 1
ATOM 3425 O O . GLY A 1 451 ? -10.438 31.625 -0.418 1 88.19 451 GLY A O 1
ATOM 3426 N N . ALA A 1 452 ? -10.078 33.844 -0.179 1 95.25 452 ALA A N 1
ATOM 3427 C CA . ALA A 1 452 ? -11.281 34.031 0.62 1 95.25 452 ALA A CA 1
ATOM 3428 C C . ALA A 1 452 ? -12.539 33.938 -0.242 1 95.25 452 ALA A C 1
ATOM 3430 O O . ALA A 1 452 ? -12.562 34.406 -1.379 1 95.25 452 ALA A O 1
ATOM 3431 N N . PRO A 1 453 ? -13.602 33.312 0.321 1 97.31 453 PRO A N 1
ATOM 3432 C CA . PRO A 1 453 ? -14.883 33.406 -0.379 1 97.31 453 PRO A CA 1
ATOM 3433 C C . PRO A 1 453 ? -15.312 34.844 -0.644 1 97.31 453 PRO A C 1
ATOM 3435 O O . PRO A 1 453 ? -15.094 35.719 0.193 1 97.31 453 PRO A O 1
ATOM 3438 N N . THR A 1 454 ? -16.031 35.031 -1.759 1 97.31 454 THR A N 1
ATOM 3439 C CA . THR A 1 454 ? -16.484 36.344 -2.143 1 97.31 454 THR A CA 1
ATOM 3440 C C . THR A 1 454 ? -17.438 36.938 -1.087 1 97.31 454 THR A C 1
ATOM 3442 O O . THR A 1 454 ? -17.438 38.125 -0.842 1 97.31 454 THR A O 1
ATOM 3445 N N . SER A 1 455 ? -18.156 36.062 -0.413 1 98.31 455 SER A N 1
ATOM 3446 C CA . SER A 1 455 ? -19.141 36.531 0.557 1 98.31 455 SER A CA 1
ATOM 3447 C C . SER A 1 455 ? -18.484 37.188 1.758 1 98.31 455 SER A C 1
ATOM 3449 O O . SER A 1 455 ? -19.141 37.906 2.52 1 98.31 455 SER A O 1
ATOM 3451 N N . TYR A 1 456 ? -17.188 36.938 1.991 1 98.19 456 TYR A N 1
ATOM 3452 C CA . TYR A 1 456 ? -16.469 37.531 3.111 1 98.19 456 TYR A CA 1
ATOM 3453 C C . TYR A 1 456 ? -15.953 38.906 2.758 1 98.19 456 TYR A C 1
ATOM 3455 O O . TYR A 1 456 ? -15.586 39.688 3.643 1 98.19 456 TYR A O 1
ATOM 3463 N N . LYS A 1 457 ? -15.805 39.281 1.497 1 97.69 457 LYS A N 1
ATOM 3464 C CA . LYS A 1 457 ? -15.219 40.5 1.013 1 97.69 457 LYS A CA 1
ATOM 3465 C C . LYS A 1 457 ? -16.188 41.688 1.157 1 97.69 457 LYS A C 1
ATOM 3467 O O . LYS A 1 457 ? -17.359 41.469 1.481 1 97.69 457 LYS A O 1
ATOM 3472 N N . GLY A 1 458 ? -15.633 42.906 0.928 1 96.06 458 GLY A N 1
ATOM 3473 C CA . GLY A 1 458 ? -16.469 44.094 0.993 1 96.06 458 GLY A CA 1
ATOM 3474 C C . GLY A 1 458 ? -17.719 44 0.13 1 96.06 458 GLY A C 1
ATOM 3475 O O . GLY A 1 458 ? -17.625 43.625 -1.047 1 96.06 458 GLY A O 1
ATOM 3476 N N . GLY A 1 459 ? -18.859 44.281 0.75 1 96.12 459 GLY A N 1
ATOM 3477 C CA . GLY A 1 459 ? -20.125 44.25 0.028 1 96.12 459 GLY A CA 1
ATOM 3478 C C . GLY A 1 459 ? -20.766 42.875 0.044 1 96.12 459 GLY A C 1
ATOM 3479 O O . GLY A 1 459 ? -21.922 42.719 -0.336 1 96.12 459 GLY A O 1
ATOM 3480 N N . GLY A 1 460 ? -19.984 41.875 0.505 1 97.5 460 GLY A N 1
ATOM 3481 C CA . GLY A 1 460 ? -20.531 40.531 0.572 1 97.5 460 GLY A CA 1
ATOM 3482 C C . GLY A 1 460 ? -21.422 40.312 1.769 1 97.5 460 GLY A C 1
ATOM 3483 O O . GLY A 1 460 ? -21.359 41.062 2.754 1 97.5 460 GLY A O 1
ATOM 3484 N N . ILE A 1 461 ? -22.25 39.219 1.7 1 98.06 461 ILE A N 1
ATOM 3485 C CA . ILE A 1 461 ? -23.281 39 2.701 1 98.06 461 ILE A CA 1
ATOM 3486 C C . ILE A 1 461 ? -22.641 38.594 4.023 1 98.06 461 ILE A C 1
ATOM 3488 O O . ILE A 1 461 ? -23.234 38.75 5.09 1 98.06 461 ILE A O 1
ATOM 3492 N N . ASN A 1 462 ? -21.391 38.094 3.959 1 98.56 462 ASN A N 1
ATOM 3493 C CA . ASN A 1 462 ? -20.734 37.625 5.18 1 98.56 462 ASN A CA 1
ATOM 3494 C C . ASN A 1 462 ? -19.609 38.594 5.602 1 98.56 462 ASN A C 1
ATOM 3496 O O . ASN A 1 462 ? -18.812 38.25 6.477 1 98.56 462 ASN A O 1
ATOM 3500 N N . ASN A 1 463 ? -19.5 39.75 5 1 98.19 463 ASN A N 1
ATOM 3501 C CA . ASN A 1 463 ? -18.422 40.656 5.305 1 98.19 463 ASN A CA 1
ATOM 3502 C C . ASN A 1 463 ? -18.422 41.062 6.777 1 98.19 463 ASN A C 1
ATOM 3504 O O . ASN A 1 463 ? -17.375 41.25 7.379 1 98.19 463 ASN A O 1
ATOM 3508 N N . ALA A 1 464 ? -19.594 41.156 7.359 1 97.38 464 ALA A N 1
ATOM 3509 C CA . ALA A 1 464 ? -19.734 41.656 8.727 1 97.38 464 ALA A CA 1
ATOM 3510 C C . ALA A 1 464 ? -19.109 40.688 9.734 1 97.38 464 ALA A C 1
ATOM 3512 O O . ALA A 1 464 ? -18.703 41.094 10.82 1 97.38 464 ALA A O 1
ATOM 3513 N N . ILE A 1 465 ? -19.047 39.406 9.398 1 98.31 465 ILE A N 1
ATOM 3514 C CA . ILE A 1 465 ? -18.516 38.438 10.336 1 98.31 465 ILE A CA 1
ATOM 3515 C C . ILE A 1 465 ? -17.031 38.656 10.539 1 98.31 465 ILE A C 1
ATOM 3517 O O . ILE A 1 465 ? -16.453 38.219 11.539 1 98.31 465 ILE A O 1
ATOM 3521 N N . VAL A 1 466 ? -16.312 39.281 9.57 1 98.31 466 VAL A N 1
ATOM 3522 C CA . VAL A 1 466 ? -14.875 39.531 9.609 1 98.31 466 VAL A CA 1
ATOM 3523 C C . VAL A 1 466 ? -14.523 40.375 10.828 1 98.31 466 VAL A C 1
ATOM 3525 O O . VAL A 1 466 ? -13.648 40.031 11.617 1 98.31 466 VAL A O 1
ATOM 3528 N N . ASP A 1 467 ? -15.312 41.469 11.086 1 97.94 467 ASP A N 1
ATOM 3529 C CA . ASP A 1 467 ? -15.07 42.344 12.227 1 97.94 467 ASP A CA 1
ATOM 3530 C C . ASP A 1 467 ? -15.289 41.594 13.547 1 97.94 467 ASP A C 1
ATOM 3532 O O . ASP A 1 467 ? -14.57 41.844 14.523 1 97.94 467 ASP A O 1
ATOM 3536 N N . VAL A 1 468 ? -16.281 40.781 13.516 1 98.56 468 VAL A N 1
ATOM 3537 C CA . VAL A 1 468 ? -16.609 40 14.711 1 98.56 468 VAL A CA 1
ATOM 3538 C C . VAL A 1 468 ? -15.469 39.062 15.055 1 98.56 468 VAL A C 1
ATOM 3540 O O . VAL A 1 468 ? -14.984 39.031 16.188 1 98.56 468 VAL A O 1
ATOM 3543 N N . ALA A 1 469 ? -15.039 38.25 14.07 1 98.56 469 ALA A N 1
ATOM 3544 C CA . ALA A 1 469 ? -13.961 37.281 14.266 1 98.56 469 ALA A CA 1
ATOM 3545 C C . ALA A 1 469 ? -12.672 37.969 14.695 1 98.56 469 ALA A C 1
ATOM 3547 O O . ALA A 1 469 ? -12.031 37.562 15.664 1 98.56 469 ALA A O 1
ATOM 3548 N N . GLN A 1 470 ? -12.281 39.062 14.008 1 98.69 470 GLN A N 1
ATOM 3549 C CA . GLN A 1 470 ? -11.047 39.781 14.305 1 98.69 470 GLN A CA 1
ATOM 3550 C C . GLN A 1 470 ? -11.078 40.375 15.711 1 98.69 470 GLN A C 1
ATOM 3552 O O . GLN A 1 470 ? -10.07 40.344 16.422 1 98.69 470 GLN A O 1
ATOM 3557 N N . ALA A 1 471 ? -12.242 40.875 16.109 1 98.75 471 ALA A N 1
ATOM 3558 C CA . ALA A 1 471 ? -12.352 41.469 17.438 1 98.75 471 ALA A CA 1
ATOM 3559 C C . ALA A 1 471 ? -12.109 40.438 18.531 1 98.75 471 ALA A C 1
ATOM 3561 O O . ALA A 1 471 ? -11.375 40.688 19.484 1 98.75 471 ALA A O 1
ATOM 3562 N N . TYR A 1 472 ? -12.781 39.25 18.406 1 98.81 472 TYR A N 1
ATOM 3563 C CA . TYR A 1 472 ? -12.57 38.188 19.375 1 98.81 472 TYR A CA 1
ATOM 3564 C C . TYR A 1 472 ? -11.109 37.75 19.391 1 98.81 472 TYR A C 1
ATOM 3566 O O . TYR A 1 472 ? -10.5 37.625 20.469 1 98.81 472 TYR A O 1
ATOM 3574 N N . TRP A 1 473 ? -10.5 37.531 18.25 1 98.69 473 TRP A N 1
ATOM 3575 C CA . TRP A 1 473 ? -9.148 37 18.156 1 98.69 473 TRP A CA 1
ATOM 3576 C C . TRP A 1 473 ? -8.125 38 18.688 1 98.69 473 TRP A C 1
ATOM 3578 O O . TRP A 1 473 ? -7.242 37.625 19.469 1 98.69 473 TRP A O 1
ATOM 3588 N N . THR A 1 474 ? -8.25 39.281 18.25 1 98.75 474 THR A N 1
ATOM 3589 C CA . THR A 1 474 ? -7.281 40.281 18.703 1 98.75 474 THR A CA 1
ATOM 3590 C C . THR A 1 474 ? -7.438 40.531 20.188 1 98.75 474 THR A C 1
ATOM 3592 O O . THR A 1 474 ? -6.449 40.812 20.891 1 98.75 474 THR A O 1
ATOM 3595 N N . SER A 1 475 ? -8.695 40.469 20.703 1 98.75 475 SER A N 1
ATOM 3596 C CA . SER A 1 475 ? -8.898 40.594 22.141 1 98.75 475 SER A CA 1
ATOM 3597 C C . SER A 1 475 ? -8.156 39.5 22.891 1 98.75 475 SER A C 1
ATOM 3599 O O . SER A 1 475 ? -7.457 39.75 23.875 1 98.75 475 SER A O 1
ATOM 3601 N N . PHE A 1 476 ? -8.305 38.281 22.453 1 98.62 476 PHE A N 1
ATOM 3602 C CA . PHE A 1 476 ? -7.668 37.125 23.078 1 98.62 476 PHE A CA 1
ATOM 3603 C C . PHE A 1 476 ? -6.148 37.25 23.047 1 98.62 476 PHE A C 1
ATOM 3605 O O . PHE A 1 476 ? -5.477 37.031 24.047 1 98.62 476 PHE A O 1
ATOM 3612 N N . ILE A 1 477 ? -5.594 37.625 21.875 1 98.62 477 ILE A N 1
ATOM 3613 C CA . ILE A 1 477 ? -4.152 37.75 21.703 1 98.62 477 ILE A CA 1
ATOM 3614 C C . ILE A 1 477 ? -3.609 38.812 22.625 1 98.62 477 ILE A C 1
ATOM 3616 O O . ILE A 1 477 ? -2.551 38.656 23.25 1 98.62 477 ILE A O 1
ATOM 3620 N N . ARG A 1 478 ? -4.328 39.906 22.828 1 98.19 478 ARG A N 1
ATOM 3621 C CA . ARG A 1 478 ? -3.861 41.062 23.578 1 98.19 478 ARG A CA 1
ATOM 3622 C C . ARG A 1 478 ? -4.023 40.844 25.078 1 98.19 478 ARG A C 1
ATOM 3624 O O . ARG A 1 478 ? -3.234 41.344 25.875 1 98.19 478 ARG A O 1
ATOM 3631 N N . THR A 1 479 ? -5.105 40.062 25.438 1 97.81 479 THR A N 1
ATOM 3632 C CA . THR A 1 479 ? -5.438 40.094 26.859 1 97.81 479 THR A CA 1
ATOM 3633 C C . THR A 1 479 ? -5.59 38.688 27.422 1 97.81 479 THR A C 1
ATOM 3635 O O . THR A 1 479 ? -5.73 38.531 28.641 1 97.81 479 THR A O 1
ATOM 3638 N N . GLY A 1 480 ? -5.609 37.688 26.609 1 97.12 480 GLY A N 1
ATOM 3639 C CA . GLY A 1 480 ? -5.883 36.344 27.047 1 97.12 480 GLY A CA 1
ATOM 3640 C C . GLY A 1 480 ? -7.363 36.031 27.203 1 97.12 480 GLY A C 1
ATOM 3641 O O . GLY A 1 480 ? -7.746 34.938 27.578 1 97.12 480 GLY A O 1
ATOM 3642 N N . ASN A 1 481 ? -8.18 37 26.875 1 97.94 481 ASN A N 1
ATOM 3643 C CA . ASN A 1 481 ? -9.633 36.906 26.953 1 97.94 481 ASN A CA 1
ATOM 3644 C C . ASN A 1 481 ? -10.289 37.469 25.688 1 97.94 481 ASN A C 1
ATOM 3646 O O . ASN A 1 481 ? -10.156 38.625 25.359 1 97.94 481 ASN A O 1
ATOM 3650 N N . PRO A 1 482 ? -11.07 36.625 24.969 1 98.5 482 PRO A N 1
ATOM 3651 C CA . PRO A 1 482 ? -11.641 37.094 23.703 1 98.5 482 PRO A CA 1
ATOM 3652 C C . PRO A 1 482 ? -12.727 38.156 23.891 1 98.5 482 PRO A C 1
ATOM 3654 O O . PRO A 1 482 ? -13.164 38.75 22.906 1 98.5 482 PRO A O 1
ATOM 3657 N N . ASN A 1 483 ? -13.109 38.469 25.141 1 98.31 483 ASN A N 1
ATOM 3658 C CA . ASN A 1 483 ? -14.281 39.312 25.344 1 98.31 483 ASN A CA 1
ATOM 3659 C C . ASN A 1 483 ? -13.883 40.75 25.688 1 98.31 483 ASN A C 1
ATOM 3661 O O . ASN A 1 483 ? -14.711 41.656 25.594 1 98.31 483 ASN A O 1
ATOM 3665 N N . THR A 1 484 ? -12.656 41 26.109 1 98.19 484 THR A N 1
ATOM 3666 C CA . THR A 1 484 ? -12.219 42.312 26.578 1 98.19 484 THR A CA 1
ATOM 3667 C C . THR A 1 484 ? -12.469 43.375 25.516 1 98.19 484 THR A C 1
ATOM 3669 O O . THR A 1 484 ? -12.961 44.469 25.812 1 98.19 484 THR A O 1
ATOM 3672 N N . PHE A 1 485 ? -12.102 43.125 24.281 1 98.12 485 PHE A N 1
ATOM 3673 C CA . PHE A 1 485 ? -12.258 44.062 23.188 1 98.12 485 PHE A CA 1
ATOM 3674 C C . PHE A 1 485 ? -13.211 43.531 22.125 1 98.12 485 PHE A C 1
ATOM 3676 O O . PHE A 1 485 ? -13.039 43.781 20.938 1 98.12 485 PHE A O 1
ATOM 3683 N N . ARG A 1 486 ? -14.141 42.562 22.5 1 97.88 486 ARG A N 1
ATOM 3684 C CA . ARG A 1 486 ? -15.086 42.031 21.516 1 97.88 486 ARG A CA 1
ATOM 3685 C C . ARG A 1 486 ? -15.914 43.156 20.891 1 97.88 486 ARG A C 1
ATOM 3687 O O . ARG A 1 486 ? -16.141 44.188 21.5 1 97.88 486 ARG A O 1
ATOM 3694 N N . LYS A 1 487 ? -16.297 43 19.75 1 97.56 487 LYS A N 1
ATOM 3695 C CA . LYS A 1 487 ? -17.125 43.969 19.078 1 97.56 487 LYS A CA 1
ATOM 3696 C C . LYS A 1 487 ? -18.438 44.188 19.828 1 97.56 487 LYS A C 1
ATOM 3698 O O . LYS A 1 487 ? -19.078 43.25 20.266 1 97.56 487 LYS A O 1
ATOM 3703 N N . ALA A 1 488 ? -18.797 45.5 19.938 1 96.44 488 ALA A N 1
ATOM 3704 C CA . ALA A 1 488 ? -20.047 45.812 20.609 1 96.44 488 ALA A CA 1
ATOM 3705 C C . ALA A 1 488 ? -21.234 45.156 19.938 1 96.44 488 ALA A C 1
ATOM 3707 O O . ALA A 1 488 ? -21.312 45.094 18.703 1 96.44 488 ALA A O 1
ATOM 3708 N N . GLY A 1 489 ? -22.125 44.594 20.734 1 95.75 489 GLY A N 1
ATOM 3709 C CA . GLY A 1 489 ? -23.344 44 20.219 1 95.75 489 GLY A CA 1
ATOM 3710 C C . GLY A 1 489 ? -23.188 42.5 19.938 1 95.75 489 GLY A C 1
ATOM 3711 O O . GLY A 1 489 ? -24.156 41.812 19.625 1 95.75 489 GLY A O 1
ATOM 3712 N N . THR A 1 490 ? -22 42 20.016 1 97.44 490 THR A N 1
ATOM 3713 C CA . THR A 1 490 ? -21.781 40.594 19.812 1 97.44 490 THR A CA 1
ATOM 3714 C C . THR A 1 490 ? -21.859 39.812 21.141 1 97.44 490 THR A C 1
ATOM 3716 O O . THR A 1 490 ? -21.703 40.406 22.203 1 97.44 490 THR A O 1
ATOM 3719 N N . PRO A 1 491 ? -22.188 38.562 21.109 1 97.31 491 PRO A N 1
ATOM 3720 C CA . PRO A 1 491 ? -22.328 37.812 22.359 1 97.31 491 PRO A CA 1
ATOM 3721 C C . PRO A 1 491 ? -21.016 37.656 23.125 1 97.31 491 PRO A C 1
ATOM 3723 O O . PRO A 1 491 ? -19.938 37.688 22.516 1 97.31 491 PRO A O 1
ATOM 3726 N N . MET A 1 492 ? -21.172 37.562 24.406 1 97.38 492 MET A N 1
ATOM 3727 C CA . MET A 1 492 ? -20.031 37.094 25.203 1 97.38 492 MET A CA 1
ATOM 3728 C C . MET A 1 492 ? -19.641 35.688 24.859 1 97.38 492 MET A C 1
ATOM 3730 O O . MET A 1 492 ? -20.484 34.781 24.797 1 97.38 492 MET A O 1
ATOM 3734 N N . TRP A 1 493 ? -18.375 35.469 24.5 1 97.88 493 TRP A N 1
ATOM 3735 C CA . TRP A 1 493 ? -17.844 34.125 24.312 1 97.88 493 TRP A CA 1
ATOM 3736 C C . TRP A 1 493 ? -17.578 33.438 25.641 1 97.88 493 TRP A C 1
ATOM 3738 O O . TRP A 1 493 ? -16.516 33.656 26.234 1 97.88 493 TRP A O 1
ATOM 3748 N N . GLU A 1 494 ? -18.469 32.594 26.078 1 95.75 494 GLU A N 1
ATOM 3749 C CA . GLU A 1 494 ? -18.359 31.953 27.375 1 95.75 494 GLU A CA 1
ATOM 3750 C C . GLU A 1 494 ? -17.266 30.875 27.359 1 95.75 494 GLU A C 1
ATOM 3752 O O . GLU A 1 494 ? -17.125 30.141 26.375 1 95.75 494 GLU A O 1
ATOM 3757 N N . PRO A 1 495 ? -16.453 30.875 28.406 1 94.81 495 PRO A N 1
ATOM 3758 C CA . PRO A 1 495 ? -15.43 29.812 28.453 1 94.81 495 PRO A CA 1
ATOM 3759 C C . PRO A 1 495 ? -16.031 28.422 28.578 1 94.81 495 PRO A C 1
ATOM 3761 O O . PRO A 1 495 ? -17.125 28.266 29.125 1 94.81 495 PRO A O 1
ATOM 3764 N N . TRP A 1 496 ? -15.219 27.344 28.188 1 91.88 496 TRP A N 1
ATOM 3765 C CA . TRP A 1 496 ? -15.578 25.938 28.328 1 91.88 496 TRP A CA 1
ATOM 3766 C C . TRP A 1 496 ? -15.352 25.469 29.766 1 91.88 496 TRP A C 1
ATOM 3768 O O . TRP A 1 496 ? -14.375 25.875 30.406 1 91.88 496 TRP A O 1
ATOM 3778 N N . PRO A 1 497 ? -15.867 24.125 30.547 1 70.88 497 PRO A N 1
ATOM 3779 C CA . PRO A 1 497 ? -17.156 23.594 30.094 1 70.88 497 PRO A CA 1
ATOM 3780 C C . PRO A 1 497 ? -18.344 24.406 30.609 1 70.88 497 PRO A C 1
ATOM 3782 O O . PRO A 1 497 ? -18.297 24.953 31.703 1 70.88 497 PRO A O 1
ATOM 3785 N N . SER A 1 498 ? -19.109 24.969 29.828 1 58.94 498 SER A N 1
ATOM 3786 C CA . SER A 1 498 ? -20.312 25.219 30.609 1 58.94 498 SER A CA 1
ATOM 3787 C C . SER A 1 498 ? -21.047 23.922 30.906 1 58.94 498 SER A C 1
ATOM 3789 O O . SER A 1 498 ? -20.766 22.891 30.312 1 58.94 498 SER A O 1
ATOM 3791 N N . ASP A 1 499 ? -21.656 23.734 32.031 1 57.84 499 ASP A N 1
ATOM 3792 C CA . ASP A 1 499 ? -22.438 22.578 32.469 1 57.84 499 ASP A CA 1
ATOM 3793 C C . ASP A 1 499 ? -22.906 21.75 31.266 1 57.84 499 ASP A C 1
ATOM 3795 O O . ASP A 1 499 ? -23.297 20.594 31.422 1 57.84 499 ASP A O 1
ATOM 3799 N N . GLU A 1 500 ? -22.5 22.156 30.016 1 73.31 500 GLU A N 1
ATOM 3800 C CA . GLU A 1 500 ? -23.234 21.5 28.938 1 73.31 500 GLU A CA 1
ATOM 3801 C C . GLU A 1 500 ? -22.453 21.516 27.625 1 73.31 500 GLU A C 1
ATOM 3803 O O . GLU A 1 500 ? -23.031 21.469 26.547 1 73.31 500 GLU A O 1
ATOM 3808 N N . ASP A 1 501 ? -21.078 21.531 27.609 1 89.19 501 ASP A N 1
ATOM 3809 C CA . ASP A 1 501 ? -20.297 21.594 26.375 1 89.19 501 ASP A CA 1
ATOM 3810 C C . ASP A 1 501 ? -20.797 22.734 25.484 1 89.19 501 ASP A C 1
ATOM 3812 O O . ASP A 1 501 ? -21.234 22.5 24.359 1 89.19 501 ASP A O 1
ATOM 3816 N N . ARG A 1 502 ? -20.688 23.891 25.891 1 93.88 502 ARG A N 1
ATOM 3817 C CA . ARG A 1 502 ? -21.141 25.047 25.125 1 93.88 502 ARG A CA 1
ATOM 3818 C C . ARG A 1 502 ? -19.984 25.688 24.375 1 93.88 502 ARG A C 1
ATOM 3820 O O . ARG A 1 502 ? -18.859 25.75 24.875 1 93.88 502 ARG A O 1
ATOM 3827 N N . ARG A 1 503 ? -20.266 26.156 23.203 1 96.75 503 ARG A N 1
ATOM 3828 C CA . ARG A 1 503 ? -19.281 26.797 22.328 1 96.75 503 ARG A CA 1
ATOM 3829 C C . ARG A 1 503 ? -19.906 27.953 21.562 1 96.75 503 ARG A C 1
ATOM 3831 O O . ARG A 1 503 ? -21.141 28.109 21.531 1 96.75 503 ARG A O 1
ATOM 3838 N N . LEU A 1 504 ? -19.125 28.812 21.109 1 97.62 504 LEU A N 1
ATOM 3839 C CA . LEU A 1 504 ? -19.625 29.906 20.281 1 97.62 504 LEU A CA 1
ATOM 3840 C C . LEU A 1 504 ? -19.875 29.453 18.844 1 97.62 504 LEU A C 1
ATOM 3842 O O . LEU A 1 504 ? -18.984 28.875 18.219 1 97.62 504 LEU A O 1
ATOM 3846 N N . ASP A 1 505 ? -21.094 29.562 18.391 1 98.19 505 ASP A N 1
ATOM 3847 C CA . ASP A 1 505 ? -21.5 29.344 17 1 98.19 505 ASP A CA 1
ATOM 3848 C C . ASP A 1 505 ? -21.391 30.641 16.188 1 98.19 505 ASP A C 1
ATOM 3850 O O . ASP A 1 505 ? -22.219 31.531 16.328 1 98.19 505 ASP A O 1
ATOM 3854 N N . PHE A 1 506 ? -20.312 30.75 15.375 1 98.75 506 PHE A N 1
ATOM 3855 C CA . PHE A 1 506 ? -20.156 31.906 14.5 1 98.75 506 PHE A CA 1
ATOM 3856 C C . PHE A 1 506 ? -21.109 31.812 13.312 1 98.75 506 PHE A C 1
ATOM 3858 O O . PHE A 1 506 ? -21 30.906 12.484 1 98.75 506 PHE A O 1
ATOM 3865 N N . GLN A 1 507 ? -21.969 32.656 13.195 1 97.5 507 GLN A N 1
ATOM 3866 C CA . GLN A 1 507 ? -22.875 32.844 12.07 1 97.5 507 GLN A CA 1
ATOM 3867 C C . GLN A 1 507 ? -23.109 34.312 11.781 1 97.5 507 GLN A C 1
ATOM 3869 O O . GLN A 1 507 ? -23.297 35.094 12.703 1 97.5 507 GLN A O 1
ATOM 3874 N N . THR A 1 508 ? -23.078 34.625 10.508 1 97.38 508 THR A N 1
ATOM 3875 C CA . THR A 1 508 ? -23.266 36.031 10.148 1 97.38 508 THR A CA 1
ATOM 3876 C C . THR A 1 508 ? -24.609 36.562 10.664 1 97.38 508 THR A C 1
ATOM 3878 O O . THR A 1 508 ? -25.656 36 10.344 1 97.38 508 THR A O 1
ATOM 3881 N N . ASN A 1 509 ? -24.609 37.531 11.469 1 94.44 509 ASN A N 1
ATOM 3882 C CA . ASN A 1 509 ? -25.75 38.25 12.055 1 94.44 509 ASN A CA 1
ATOM 3883 C C . ASN A 1 509 ? -26.531 37.344 12.992 1 94.44 509 ASN A C 1
ATOM 3885 O O . ASN A 1 509 ? -27.688 37.625 13.32 1 94.44 509 ASN A O 1
ATOM 3889 N N . ALA A 1 510 ? -25.984 36.219 13.367 1 97.06 510 ALA A N 1
ATOM 3890 C CA . ALA A 1 510 ? -26.672 35.281 14.25 1 97.06 510 ALA A CA 1
ATOM 3891 C C . ALA A 1 510 ? -25.688 34.562 15.148 1 97.06 510 ALA A C 1
ATOM 3893 O O . ALA A 1 510 ? -25.922 33.406 15.516 1 97.06 510 ALA A O 1
ATOM 3894 N N . THR A 1 511 ? -24.516 35.125 15.383 1 98.25 511 THR A N 1
ATOM 3895 C CA . THR A 1 511 ? -23.531 34.531 16.281 1 98.25 511 THR A CA 1
ATOM 3896 C C . THR A 1 511 ? -24.125 34.375 17.688 1 98.25 511 THR A C 1
ATOM 3898 O O . THR A 1 511 ? -24.766 35.281 18.203 1 98.25 511 THR A O 1
ATOM 3901 N N . ARG A 1 512 ? -23.938 33.188 18.297 1 97.69 512 ARG A N 1
ATOM 3902 C CA . ARG A 1 512 ? -24.531 32.875 19.594 1 97.69 512 ARG A CA 1
ATOM 3903 C C . ARG A 1 512 ? -23.812 31.719 20.266 1 97.69 512 ARG A C 1
ATOM 3905 O O . ARG A 1 512 ? -23.094 30.969 19.609 1 97.69 512 ARG A O 1
ATOM 3912 N N . MET A 1 513 ? -23.984 31.656 21.594 1 96.5 513 MET A N 1
ATOM 3913 C CA . MET A 1 513 ? -23.547 30.422 22.266 1 96.5 513 MET A CA 1
ATOM 3914 C C . MET A 1 513 ? -24.469 29.266 21.922 1 96.5 513 MET A C 1
ATOM 3916 O O . MET A 1 513 ? -25.688 29.438 21.812 1 96.5 513 MET A O 1
ATOM 3920 N N . GLU A 1 514 ? -23.922 28.109 21.719 1 96 514 GLU A N 1
ATOM 3921 C CA . GLU A 1 514 ? -24.719 26.891 21.516 1 96 514 GLU A CA 1
ATOM 3922 C C . GLU A 1 514 ? -24.156 25.734 22.328 1 96 514 GLU A C 1
ATOM 3924 O O . GLU A 1 514 ? -23 25.75 22.75 1 96 514 GLU A O 1
ATOM 3929 N N . THR A 1 515 ? -25.047 24.781 22.609 1 94.94 515 THR A N 1
ATOM 3930 C CA . THR A 1 515 ? -24.625 23.5 23.172 1 94.94 515 THR A CA 1
ATOM 3931 C C . THR A 1 515 ? -24.281 22.516 22.047 1 94.94 515 THR A C 1
ATOM 3933 O O . THR A 1 515 ? -25 22.438 21.047 1 94.94 515 THR A O 1
ATOM 3936 N N . VAL A 1 516 ? -23.172 21.812 22.203 1 95.56 516 VAL A N 1
ATOM 3937 C CA . VAL A 1 516 ? -22.859 20.766 21.219 1 95.56 516 VAL A CA 1
ATOM 3938 C C . VAL A 1 516 ? -24.016 19.797 21.094 1 95.56 516 VAL A C 1
ATOM 3940 O O . VAL A 1 516 ? -24.578 19.344 22.109 1 95.56 516 VAL A O 1
ATOM 3943 N N . ASP A 1 517 ? -24.328 19.531 19.906 1 93.25 517 ASP A N 1
ATOM 3944 C CA . ASP A 1 517 ? -25.453 18.656 19.594 1 93.25 517 ASP A CA 1
ATOM 3945 C C . ASP A 1 517 ? -25.297 17.297 20.266 1 93.25 517 ASP A C 1
ATOM 3947 O O . ASP A 1 517 ? -24.188 16.75 20.297 1 93.25 517 ASP A O 1
ATOM 3951 N N . GLU A 1 518 ? -26.391 16.766 20.812 1 94.75 518 GLU A N 1
ATOM 3952 C CA . GLU A 1 518 ? -26.344 15.484 21.516 1 94.75 518 GLU A CA 1
ATOM 3953 C C . GLU A 1 518 ? -25.844 14.375 20.594 1 94.75 518 GLU A C 1
ATOM 3955 O O . GLU A 1 518 ? -25.078 13.508 21.031 1 94.75 518 GLU A O 1
ATOM 3960 N N . GLY A 1 519 ? -26.344 14.398 19.375 1 95.69 519 GLY A N 1
ATOM 3961 C CA . GLY A 1 519 ? -25.875 13.414 18.422 1 95.69 519 GLY A CA 1
ATOM 3962 C C . GLY A 1 519 ? -24.375 13.477 18.188 1 95.69 519 GLY A C 1
ATOM 3963 O O . GLY A 1 519 ? -23.703 12.445 18.141 1 95.69 519 GLY A O 1
ATOM 3964 N N . GLN A 1 520 ? -23.875 14.672 18.047 1 96.25 520 GLN A N 1
ATOM 3965 C CA . GLN A 1 520 ? -22.422 14.828 17.891 1 96.25 520 GLN A CA 1
ATOM 3966 C C . GLN A 1 520 ? -21.688 14.359 19.125 1 96.25 520 GLN A C 1
ATOM 3968 O O . GLN A 1 520 ? -20.625 13.727 19.031 1 96.25 520 GLN A O 1
ATOM 3973 N N . ARG A 1 521 ? -22.203 14.664 20.312 1 95.69 521 ARG A N 1
ATOM 3974 C CA . ARG A 1 521 ? -21.578 14.219 21.547 1 95.69 521 ARG A CA 1
ATOM 3975 C C . ARG A 1 521 ? -21.484 12.703 21.594 1 95.69 521 ARG A C 1
ATOM 3977 O O . ARG A 1 521 ? -20.453 12.148 21.984 1 95.69 521 ARG A O 1
ATOM 3984 N N . GLU A 1 522 ? -22.531 12.055 21.156 1 97.06 522 GLU A N 1
ATOM 3985 C CA . GLU A 1 522 ? -22.547 10.594 21.156 1 97.06 522 GLU A CA 1
ATOM 3986 C C . GLU A 1 522 ? -21.531 10.039 20.156 1 97.06 522 GLU A C 1
ATOM 3988 O O . GLU A 1 522 ? -20.781 9.117 20.484 1 97.06 522 GLU A O 1
ATOM 3993 N N . ARG A 1 523 ? -21.516 10.562 19 1 98.19 523 ARG A N 1
ATOM 3994 C CA . ARG A 1 523 ? -20.562 10.125 17.984 1 98.19 523 ARG A CA 1
ATOM 3995 C C . ARG A 1 523 ? -19.125 10.367 18.453 1 98.19 523 ARG A C 1
ATOM 3997 O O . ARG A 1 523 ? -18.266 9.492 18.312 1 98.19 523 ARG A O 1
ATOM 4004 N N . CYS A 1 524 ? -18.875 11.523 19.031 1 97.75 524 CYS A N 1
ATOM 4005 C CA . CYS A 1 524 ? -17.531 11.859 19.5 1 97.75 524 CYS A CA 1
ATOM 4006 C C . CYS A 1 524 ? -17.109 10.945 20.656 1 97.75 524 CYS A C 1
ATOM 4008 O O . CYS A 1 524 ? -15.938 10.594 20.781 1 97.75 524 CYS A O 1
ATOM 4010 N N . GLU A 1 525 ? -18.078 10.602 21.516 1 97.75 525 GLU A N 1
ATOM 4011 C CA . GLU A 1 525 ? -17.766 9.672 22.594 1 97.75 525 GLU A CA 1
ATOM 4012 C C . GLU A 1 525 ? -17.188 8.367 22.047 1 97.75 525 GLU A C 1
ATOM 4014 O O . GLU A 1 525 ? -16.188 7.863 22.547 1 97.75 525 GLU A O 1
ATOM 4019 N N . TYR A 1 526 ? -17.844 7.836 21.047 1 98.69 526 TYR A N 1
ATOM 4020 C CA . TYR A 1 526 ? -17.328 6.598 20.469 1 98.69 526 TYR A CA 1
ATOM 4021 C C . TYR A 1 526 ? -15.992 6.824 19.781 1 98.69 526 TYR A C 1
ATOM 4023 O O . TYR A 1 526 ? -15.039 6.074 20 1 98.69 526 TYR A O 1
ATOM 4031 N N . LEU A 1 527 ? -15.898 7.84 18.859 1 98.81 527 LEU A N 1
ATOM 4032 C CA . LEU A 1 527 ? -14.68 8.078 18.094 1 98.81 527 LEU A CA 1
ATOM 4033 C C . LEU A 1 527 ? -13.484 8.273 19.016 1 98.81 527 LEU A C 1
ATOM 4035 O O . LEU A 1 527 ? -12.391 7.781 18.734 1 98.81 527 LEU A O 1
ATOM 4039 N N . LEU A 1 528 ? -13.688 8.953 20.125 1 98.38 528 LEU A N 1
ATOM 4040 C CA . LEU A 1 528 ? -12.602 9.195 21.062 1 98.38 528 LEU A CA 1
ATOM 4041 C C . LEU A 1 528 ? -12.25 7.914 21.812 1 98.38 528 LEU A C 1
ATOM 4043 O O . LEU A 1 528 ? -11.094 7.711 22.188 1 98.38 528 LEU A O 1
ATOM 4047 N N . SER A 1 529 ? -13.227 7.023 22.031 1 98.62 529 SER A N 1
ATOM 4048 C CA . SER A 1 529 ? -12.977 5.777 22.75 1 98.62 529 SER A CA 1
ATOM 4049 C C . SER A 1 529 ? -12.031 4.871 21.969 1 98.62 529 SER A C 1
ATOM 4051 O O . SER A 1 529 ? -11.32 4.051 22.562 1 98.62 529 SER A O 1
ATOM 4053 N N . ILE A 1 530 ? -11.969 5.012 20.641 1 98.69 530 ILE A N 1
ATOM 4054 C CA . ILE A 1 530 ? -11.094 4.16 19.859 1 98.69 530 ILE A CA 1
ATOM 4055 C C . ILE A 1 530 ? -9.875 4.961 19.391 1 98.69 530 ILE A C 1
ATOM 4057 O O . ILE A 1 530 ? -9.078 4.477 18.594 1 98.69 530 ILE A O 1
ATOM 4061 N N . GLY A 1 531 ? -9.719 6.203 19.812 1 98.56 531 GLY A N 1
ATOM 4062 C CA . GLY A 1 531 ? -8.688 7.117 19.359 1 98.56 531 GLY A CA 1
ATOM 4063 C C . GLY A 1 531 ? -7.281 6.578 19.547 1 98.56 531 GLY A C 1
ATOM 4064 O O . GLY A 1 531 ? -6.434 6.723 18.656 1 98.56 531 GLY A O 1
ATOM 4065 N N . LEU A 1 532 ? -7.012 5.973 20.672 1 98.31 532 LEU A N 1
ATOM 4066 C CA . LEU A 1 532 ? -5.672 5.441 20.906 1 98.31 532 LEU A CA 1
ATOM 4067 C C . LEU A 1 532 ? -5.395 4.238 20.016 1 98.31 532 LEU A C 1
ATOM 4069 O O . LEU A 1 532 ? -4.258 4.031 19.594 1 98.31 532 LEU A O 1
ATOM 4073 N N . ASP A 1 533 ? -6.5 3.4 19.75 1 98.12 533 ASP A N 1
ATOM 4074 C CA . ASP A 1 533 ? -6.344 2.322 18.766 1 98.12 533 ASP A CA 1
ATOM 4075 C C . ASP A 1 533 ? -5.906 2.867 17.422 1 98.12 533 ASP A C 1
ATOM 4077 O O . ASP A 1 533 ? -5.195 2.189 16.672 1 98.12 533 ASP A O 1
ATOM 4081 N N . LEU A 1 534 ? -6.355 4.066 17.141 1 98.31 534 LEU A N 1
ATOM 4082 C CA . LEU A 1 534 ? -6.082 4.688 15.852 1 98.31 534 LEU A CA 1
ATOM 4083 C C . LEU A 1 534 ? -4.824 5.547 15.922 1 98.31 534 LEU A C 1
ATOM 4085 O O . LEU A 1 534 ? -4.516 6.281 14.977 1 98.31 534 LEU A O 1
ATOM 4089 N N . LYS A 1 535 ? -4.164 5.551 17.047 1 98.12 535 LYS A N 1
ATOM 4090 C CA . LYS A 1 535 ? -2.873 6.195 17.266 1 98.12 535 LYS A CA 1
ATOM 4091 C C . LYS A 1 535 ? -3 7.715 17.203 1 98.12 535 LYS A C 1
ATOM 4093 O O . LYS A 1 535 ? -2.145 8.391 16.625 1 98.12 535 LYS A O 1
ATOM 4098 N N . GLN A 1 536 ? -4.109 8.195 17.641 1 98.12 536 GLN A N 1
ATOM 4099 C CA . GLN A 1 536 ? -4.32 9.633 17.75 1 98.12 536 GLN A CA 1
ATOM 4100 C C . GLN A 1 536 ? -3.748 10.18 19.047 1 98.12 536 GLN A C 1
ATOM 4102 O O . GLN A 1 536 ? -3.619 9.445 20.031 1 98.12 536 GLN A O 1
ATOM 4107 N N . MET B 1 1 ? -15.906 -99.875 -24.047 1 20.84 1 MET B N 1
ATOM 4108 C CA . MET B 1 1 ? -15.617 -98.75 -24.953 1 20.84 1 MET B CA 1
ATOM 4109 C C . MET B 1 1 ? -15.852 -97.438 -24.25 1 20.84 1 MET B C 1
ATOM 4111 O O . MET B 1 1 ? -17 -97 -24.016 1 20.84 1 MET B O 1
ATOM 4115 N N . LYS B 1 2 ? -14.875 -97.25 -23.25 1 36.94 2 LYS B N 1
ATOM 4116 C CA . LYS B 1 2 ? -14.547 -96.188 -22.344 1 36.94 2 LYS B CA 1
ATOM 4117 C C . LYS B 1 2 ? -14.281 -94.875 -23.094 1 36.94 2 LYS B C 1
ATOM 4119 O O . LYS B 1 2 ? -13.156 -94.625 -23.547 1 36.94 2 LYS B O 1
ATOM 4124 N N . LEU B 1 3 ? -15.336 -94.312 -23.953 1 36.44 3 LEU B N 1
ATOM 4125 C CA . LEU B 1 3 ? -15.133 -93.125 -24.828 1 36.44 3 LEU B CA 1
ATOM 4126 C C . LEU B 1 3 ? -14.812 -91.875 -24 1 36.44 3 LEU B C 1
ATOM 4128 O O . LEU B 1 3 ? -15.648 -91.438 -23.203 1 36.44 3 LEU B O 1
ATOM 4132 N N . SER B 1 4 ? -13.539 -91.562 -23.844 1 41.12 4 SER B N 1
ATOM 4133 C CA . SER B 1 4 ? -13.008 -90.375 -23.125 1 41.12 4 SER B CA 1
ATOM 4134 C C . SER B 1 4 ? -13.391 -89.062 -23.812 1 41.12 4 SER B C 1
ATOM 4136 O O . SER B 1 4 ? -13.156 -88.938 -25.016 1 41.12 4 SER B O 1
ATOM 4138 N N . GLN B 1 5 ? -14.359 -88.25 -23.375 1 41.44 5 GLN B N 1
ATOM 4139 C CA . GLN B 1 5 ? -14.922 -87 -23.766 1 41.44 5 GLN B CA 1
ATOM 4140 C C . GLN B 1 5 ? -13.875 -85.875 -23.672 1 41.44 5 GLN B C 1
ATOM 4142 O O . GLN B 1 5 ? -13.328 -85.625 -22.594 1 41.44 5 GLN B O 1
ATOM 4147 N N . LEU B 1 6 ? -13.086 -85.625 -24.656 1 44.5 6 LEU B N 1
ATOM 4148 C CA . LEU B 1 6 ? -12.172 -84.438 -24.766 1 44.5 6 LEU B CA 1
ATOM 4149 C C . LEU B 1 6 ? -12.914 -83.125 -24.625 1 44.5 6 LEU B C 1
ATOM 4151 O O . LEU B 1 6 ? -13.742 -82.812 -25.484 1 44.5 6 LEU B O 1
ATOM 4155 N N . LEU B 1 7 ? -13.117 -82.562 -23.5 1 44.34 7 LEU B N 1
ATOM 4156 C CA . LEU B 1 7 ? -13.719 -81.25 -23.25 1 44.34 7 LEU B CA 1
ATOM 4157 C C . LEU B 1 7 ? -12.828 -80.125 -23.781 1 44.34 7 LEU B C 1
ATOM 4159 O O . LEU B 1 7 ? -11.695 -79.938 -23.344 1 44.34 7 LEU B O 1
ATOM 4163 N N . ALA B 1 8 ? -12.961 -79.625 -25.047 1 44.78 8 ALA B N 1
ATOM 4164 C CA . ALA B 1 8 ? -12.32 -78.438 -25.609 1 44.78 8 ALA B CA 1
ATOM 4165 C C . ALA B 1 8 ? -12.633 -77.188 -24.766 1 44.78 8 ALA B C 1
ATOM 4167 O O . ALA B 1 8 ? -13.797 -76.812 -24.609 1 44.78 8 ALA B O 1
ATOM 4168 N N . ILE B 1 9 ? -11.789 -76.688 -23.922 1 45.09 9 ILE B N 1
ATOM 4169 C CA . ILE B 1 9 ? -11.875 -75.438 -23.172 1 45.09 9 ILE B CA 1
ATOM 4170 C C . ILE B 1 9 ? -11.773 -74.25 -24.141 1 45.09 9 ILE B C 1
ATOM 4172 O O . ILE B 1 9 ? -10.742 -74.062 -24.781 1 45.09 9 ILE B O 1
ATOM 4176 N N . ALA B 1 10 ? -12.852 -73.812 -24.797 1 46.47 10 ALA B N 1
ATOM 4177 C CA . ALA B 1 10 ? -12.883 -72.562 -25.562 1 46.47 10 ALA B CA 1
ATOM 4178 C C . ALA B 1 10 ? -12.438 -71.375 -24.703 1 46.47 10 ALA B C 1
ATOM 4180 O O . ALA B 1 10 ? -13.094 -71 -23.719 1 46.47 10 ALA B O 1
ATOM 4181 N N . ALA B 1 11 ? -11.188 -70.875 -24.781 1 47.81 11 ALA B N 1
ATOM 4182 C CA . ALA B 1 11 ? -10.695 -69.625 -24.203 1 47.81 11 ALA B CA 1
ATOM 4183 C C . ALA B 1 11 ? -11.469 -68.438 -24.766 1 47.81 11 ALA B C 1
ATOM 4185 O O . ALA B 1 11 ? -11.383 -68.125 -25.953 1 47.81 11 ALA B O 1
ATOM 4186 N N . ILE B 1 12 ? -12.594 -68.062 -24.219 1 44.59 12 ILE B N 1
ATOM 4187 C CA . ILE B 1 12 ? -13.234 -66.812 -24.516 1 44.59 12 ILE B CA 1
ATOM 4188 C C . ILE B 1 12 ? -12.203 -65.688 -24.406 1 44.59 12 ILE B C 1
ATOM 4190 O O . ILE B 1 12 ? -11.703 -65.375 -23.328 1 44.59 12 ILE B O 1
ATOM 4194 N N . LEU B 1 13 ? -11.469 -65.438 -25.484 1 43.5 13 LEU B N 1
ATOM 4195 C CA . LEU B 1 13 ? -10.719 -64.188 -25.531 1 43.5 13 LEU B CA 1
ATOM 4196 C C . LEU B 1 13 ? -11.617 -63 -25.234 1 43.5 13 LEU B C 1
ATOM 4198 O O . LEU B 1 13 ? -12.414 -62.562 -26.078 1 43.5 13 LEU B O 1
ATOM 4202 N N . THR B 1 14 ? -12.141 -62.844 -24.047 1 43 14 THR B N 1
ATOM 4203 C CA . THR B 1 14 ? -12.758 -61.562 -23.75 1 43 14 THR B CA 1
ATOM 4204 C C . THR B 1 14 ? -11.852 -60.438 -24.172 1 43 14 THR B C 1
ATOM 4206 O O . THR B 1 14 ? -10.805 -60.188 -23.562 1 43 14 THR B O 1
ATOM 4209 N N . GLY B 1 15 ? -11.742 -60.219 -25.391 1 45.88 15 GLY B N 1
ATOM 4210 C CA . GLY B 1 15 ? -11.039 -59 -25.812 1 45.88 15 GLY B CA 1
ATOM 4211 C C . GLY B 1 15 ? -11.414 -57.781 -25 1 45.88 15 GLY B C 1
ATOM 4212 O O . GLY B 1 15 ? -12.602 -57.469 -24.859 1 45.88 15 GLY B O 1
ATOM 4213 N N . ALA B 1 16 ? -10.562 -57.375 -24.078 1 59.84 16 ALA B N 1
ATOM 4214 C CA . ALA B 1 16 ? -10.734 -56.125 -23.359 1 59.84 16 ALA B CA 1
ATOM 4215 C C . ALA B 1 16 ? -11.203 -55 -24.297 1 59.84 16 ALA B C 1
ATOM 4217 O O . ALA B 1 16 ? -10.523 -54.688 -25.281 1 59.84 16 ALA B O 1
ATOM 4218 N N . GLN B 1 17 ? -12.484 -54.75 -24.344 1 69.5 17 GLN B N 1
ATOM 4219 C CA . GLN B 1 17 ? -13.078 -53.719 -25.172 1 69.5 17 GLN B CA 1
ATOM 4220 C C . GLN B 1 17 ? -12.594 -52.344 -24.766 1 69.5 17 GLN B C 1
ATOM 4222 O O . GLN B 1 17 ? -12.438 -52.062 -23.578 1 69.5 17 GLN B O 1
ATOM 4227 N N . ALA B 1 18 ? -12.133 -51.531 -25.719 1 79 18 ALA B N 1
ATOM 4228 C CA . ALA B 1 18 ? -11.758 -50.156 -25.516 1 79 18 ALA B CA 1
ATOM 4229 C C . ALA B 1 18 ? -12.836 -49.406 -24.734 1 79 18 ALA B C 1
ATOM 4231 O O . ALA B 1 18 ? -14.023 -49.656 -24.891 1 79 18 ALA B O 1
ATOM 4232 N N . VAL B 1 19 ? -12.406 -48.656 -23.812 1 82.31 19 VAL B N 1
ATOM 4233 C CA . VAL B 1 19 ? -13.336 -47.812 -23.062 1 82.31 19 VAL B CA 1
ATOM 4234 C C . VAL B 1 19 ? -14.188 -47 -24.031 1 82.31 19 VAL B C 1
ATOM 4236 O O . VAL B 1 19 ? -13.664 -46.344 -24.922 1 82.31 19 VAL B O 1
ATOM 4239 N N . ALA B 1 20 ? -15.453 -47.062 -23.844 1 85.62 20 ALA B N 1
ATOM 4240 C CA . ALA B 1 20 ? -16.375 -46.25 -24.656 1 85.62 20 ALA B CA 1
ATOM 4241 C C . ALA B 1 20 ? -16.266 -44.781 -24.312 1 85.62 20 ALA B C 1
ATOM 4243 O O . ALA B 1 20 ? -15.938 -44.406 -23.172 1 85.62 20 ALA B O 1
ATOM 4244 N N . PRO B 1 21 ? -16.484 -43.969 -25.344 1 92.38 21 PRO B N 1
ATOM 4245 C CA . PRO B 1 21 ? -16.516 -42.562 -25.047 1 92.38 21 PRO B CA 1
ATOM 4246 C C . PRO B 1 21 ? -17.531 -42.188 -23.953 1 92.38 21 PRO B C 1
ATOM 4248 O O . PRO B 1 21 ? -17.422 -41.156 -23.328 1 92.38 21 PRO B O 1
ATOM 4251 N N . LEU B 1 22 ? -18.469 -43.031 -23.781 1 95 22 LEU B N 1
ATOM 4252 C CA . LEU B 1 22 ? -19.406 -42.906 -22.672 1 95 22 LEU B CA 1
ATOM 4253 C C . LEU B 1 22 ? -18.875 -43.562 -21.422 1 95 22 LEU B C 1
ATOM 4255 O O . LEU B 1 22 ? -18.672 -44.781 -21.406 1 95 22 LEU B O 1
ATOM 4259 N N . VAL B 1 23 ? -18.609 -42.812 -20.422 1 95.94 23 VAL B N 1
ATOM 4260 C CA . VAL B 1 23 ? -18.047 -43.344 -19.172 1 95.94 23 VAL B CA 1
ATOM 4261 C C . VAL B 1 23 ? -19.031 -43.125 -18.031 1 95.94 23 VAL B C 1
ATOM 4263 O O . VAL B 1 23 ? -19.609 -42.031 -17.906 1 95.94 23 VAL B O 1
ATOM 4266 N N . HIS B 1 24 ? -19.266 -44.094 -17.156 1 95.38 24 HIS B N 1
ATOM 4267 C CA . HIS B 1 24 ? -20.125 -44 -15.984 1 95.38 24 HIS B CA 1
ATOM 4268 C C . HIS B 1 24 ? -19.312 -43.938 -14.703 1 95.38 24 HIS B C 1
ATOM 4270 O O . HIS B 1 24 ? -18.547 -44.844 -14.398 1 95.38 24 HIS B O 1
ATOM 4276 N N . LEU B 1 25 ? -19.469 -42.875 -13.961 1 95.62 25 LEU B N 1
ATOM 4277 C CA . LEU B 1 25 ? -18.641 -42.625 -12.781 1 95.62 25 LEU B CA 1
ATOM 4278 C C . LEU B 1 25 ? -19.453 -42.812 -11.508 1 95.62 25 LEU B C 1
ATOM 4280 O O . LEU B 1 25 ? -18.953 -42.562 -10.406 1 95.62 25 LEU B O 1
ATOM 4284 N N . GLY B 1 26 ? -20.609 -43.281 -11.594 1 93.62 26 GLY B N 1
ATOM 4285 C CA . GLY B 1 26 ? -21.469 -43.438 -10.438 1 93.62 26 GLY B CA 1
ATOM 4286 C C . GLY B 1 26 ? -22.312 -42.219 -10.133 1 93.62 26 GLY B C 1
ATOM 4287 O O . GLY B 1 26 ? -23.531 -42.281 -10.117 1 93.62 26 GLY B O 1
ATOM 4288 N N . TYR B 1 27 ? -21.594 -40.969 -9.953 1 95.56 27 TYR B N 1
ATOM 4289 C CA . TYR B 1 27 ? -22.328 -39.75 -9.656 1 95.56 27 TYR B CA 1
ATOM 4290 C C . TYR B 1 27 ? -22.828 -39.094 -10.938 1 95.56 27 TYR B C 1
ATOM 4292 O O . TYR B 1 27 ? -23.719 -38.25 -10.898 1 95.56 27 TYR B O 1
ATOM 4300 N N . SER B 1 28 ? -22.203 -39.469 -12.039 1 95.5 28 SER B N 1
ATOM 4301 C CA . SER B 1 28 ? -22.578 -38.938 -13.344 1 95.5 28 SER B CA 1
ATOM 4302 C C . SER B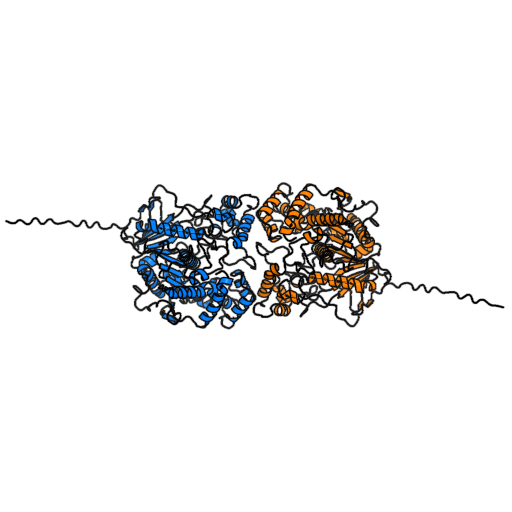 1 28 ? -22.047 -39.781 -14.477 1 95.5 28 SER B C 1
ATOM 4304 O O . SER B 1 28 ? -21.172 -40.625 -14.258 1 95.5 28 SER B O 1
ATOM 4306 N N . SER B 1 29 ? -22.625 -39.625 -15.656 1 97.06 29 SER B N 1
ATOM 4307 C CA . SER B 1 29 ? -22.125 -40.219 -16.891 1 97.06 29 SER B CA 1
ATOM 4308 C C . SER B 1 29 ? -21.703 -39.156 -17.891 1 97.06 29 SER B C 1
ATOM 4310 O O . SER B 1 29 ? -22.391 -38.125 -18.062 1 97.06 29 SER B O 1
ATOM 4312 N N . TYR B 1 30 ? -20.562 -39.406 -18.469 1 97.75 30 TYR B N 1
ATOM 4313 C CA . TYR B 1 30 ? -20.016 -38.406 -19.375 1 97.75 30 TYR B CA 1
ATOM 4314 C C . TYR B 1 30 ? -19.797 -39 -20.766 1 97.75 30 TYR B C 1
ATOM 4316 O O . TYR B 1 30 ? -19.234 -40.094 -20.891 1 97.75 30 TYR B O 1
ATOM 4324 N N . GLN B 1 31 ? -20.297 -38.312 -21.766 1 97.81 31 GLN B N 1
ATOM 4325 C CA . GLN B 1 31 ? -20.031 -38.688 -23.156 1 97.81 31 GLN B CA 1
ATOM 4326 C C . GLN B 1 31 ? -18.891 -37.875 -23.734 1 97.81 31 GLN B C 1
ATOM 4328 O O . GLN B 1 31 ? -19.062 -36.688 -24.031 1 97.81 31 GLN B O 1
ATOM 4333 N N . GLY B 1 32 ? -17.734 -38.531 -23.891 1 97.75 32 GLY B N 1
ATOM 4334 C CA . GLY B 1 32 ? -16.609 -37.906 -24.562 1 97.75 32 GLY B CA 1
ATOM 4335 C C . GLY B 1 32 ? -16.656 -38 -26.062 1 97.75 32 GLY B C 1
ATOM 4336 O O . GLY B 1 32 ? -17.719 -38.281 -26.641 1 97.75 32 GLY B O 1
ATOM 4337 N N . ARG B 1 33 ? -15.57 -37.656 -26.688 1 97.31 33 ARG B N 1
ATOM 4338 C CA . ARG B 1 33 ? -15.477 -37.688 -28.141 1 97.31 33 ARG B CA 1
ATOM 4339 C C . ARG B 1 33 ? -14.18 -38.344 -28.594 1 97.31 33 ARG B C 1
ATOM 4341 O O . ARG B 1 33 ? -13.094 -37.969 -28.172 1 97.31 33 ARG B O 1
ATOM 4348 N N . SER B 1 34 ? -14.336 -39.312 -29.438 1 96.56 34 SER B N 1
ATOM 4349 C CA . SER B 1 34 ? -13.172 -39.906 -30.078 1 96.56 34 SER B CA 1
ATOM 4350 C C . SER B 1 34 ? -12.68 -39.062 -31.234 1 96.56 34 SER B C 1
ATOM 4352 O O . SER B 1 34 ? -13.469 -38.688 -32.125 1 96.56 34 SER B O 1
ATOM 4354 N N . LEU B 1 35 ? -11.508 -38.812 -31.234 1 95.62 35 LEU B N 1
ATOM 4355 C CA . LEU B 1 35 ? -10.914 -38 -32.281 1 95.62 35 LEU B CA 1
ATOM 4356 C C . LEU B 1 35 ? -10.305 -38.875 -33.375 1 95.62 35 LEU B C 1
ATOM 4358 O O . LEU B 1 35 ? -10.055 -40.062 -33.156 1 95.62 35 LEU B O 1
ATOM 4362 N N . SER B 1 36 ? -10.008 -38.281 -34.5 1 95.06 36 SER B N 1
ATOM 4363 C CA . SER B 1 36 ? -9.477 -39.031 -35.625 1 95.06 36 SER B CA 1
ATOM 4364 C C . SER B 1 36 ? -8.031 -39.469 -35.375 1 95.06 36 SER B C 1
ATOM 4366 O O . SER B 1 36 ? -7.539 -40.375 -36.031 1 95.06 36 SER B O 1
ATOM 4368 N N . ASN B 1 37 ? -7.449 -38.938 -34.438 1 95.12 37 ASN B N 1
ATOM 4369 C CA . ASN B 1 37 ? -6.043 -39.25 -34.188 1 95.12 37 ASN B CA 1
ATOM 4370 C C . ASN B 1 37 ? -5.871 -40.406 -33.219 1 95.12 37 ASN B C 1
ATOM 4372 O O . ASN B 1 37 ? -4.77 -40.656 -32.719 1 95.12 37 ASN B O 1
ATOM 4376 N N . GLY B 1 38 ? -6.938 -41.062 -32.844 1 97.19 38 GLY B N 1
ATOM 4377 C CA . GLY B 1 38 ? -6.859 -42.219 -31.969 1 97.19 38 GLY B CA 1
ATOM 4378 C C . GLY B 1 38 ? -6.934 -41.875 -30.5 1 97.19 38 GLY B C 1
ATOM 4379 O O . GLY B 1 38 ? -6.656 -42.719 -29.641 1 97.19 38 GLY B O 1
ATOM 4380 N N . ILE B 1 39 ? -7.281 -40.656 -30.266 1 98.06 39 ILE B N 1
ATOM 4381 C CA . ILE B 1 39 ? -7.387 -40.219 -28.891 1 98.06 39 ILE B CA 1
ATOM 4382 C C . ILE B 1 39 ? -8.836 -39.844 -28.578 1 98.06 39 ILE B C 1
ATOM 4384 O O . ILE B 1 39 ? -9.523 -39.219 -29.406 1 98.06 39 ILE B O 1
ATOM 4388 N N . THR B 1 40 ? -9.352 -40.281 -27.453 1 98.25 40 THR B N 1
ATOM 4389 C CA . THR B 1 40 ? -10.648 -39.875 -26.938 1 98.25 40 THR B CA 1
ATOM 4390 C C . THR B 1 40 ? -10.484 -38.781 -25.875 1 98.25 40 THR B C 1
ATOM 4392 O O . THR B 1 40 ? -9.594 -38.875 -25.031 1 98.25 40 THR B O 1
ATOM 4395 N N . GLN B 1 41 ? -11.227 -37.75 -26.016 1 98.12 41 GLN B N 1
ATOM 4396 C CA . GLN B 1 41 ? -11.172 -36.688 -25.031 1 98.12 41 GLN B CA 1
ATOM 4397 C C . GLN B 1 41 ? -12.492 -36.562 -24.281 1 98.12 41 GLN B C 1
ATOM 4399 O O . GLN B 1 41 ? -13.562 -36.75 -24.859 1 98.12 41 GLN B O 1
ATOM 4404 N N . TRP B 1 42 ? -12.484 -36.375 -23.031 1 98.44 42 TRP B N 1
ATOM 4405 C CA . TRP B 1 42 ? -13.578 -35.938 -22.172 1 98.44 42 TRP B CA 1
ATOM 4406 C C . TRP B 1 42 ? -13.289 -34.562 -21.578 1 98.44 42 TRP B C 1
ATOM 4408 O O . TRP B 1 42 ? -12.367 -34.406 -20.766 1 98.44 42 TRP B O 1
ATOM 4418 N N . LEU B 1 43 ? -14.008 -33.562 -22.016 1 97.62 43 LEU B N 1
ATOM 4419 C CA . LEU B 1 43 ? -13.82 -32.188 -21.562 1 97.62 43 LEU B CA 1
ATOM 4420 C C . LEU B 1 43 ? -14.914 -31.797 -20.594 1 97.62 43 LEU B C 1
ATOM 4422 O O . LEU B 1 43 ? -16.047 -32.281 -20.656 1 97.62 43 LEU B O 1
ATOM 4426 N N . GLY B 1 44 ? -14.594 -30.953 -19.625 1 97.06 44 GLY B N 1
ATOM 4427 C CA . GLY B 1 44 ? -15.578 -30.344 -18.75 1 97.06 44 GLY B CA 1
ATOM 4428 C C . GLY B 1 44 ? -16.141 -31.328 -17.734 1 97.06 44 GLY B C 1
ATOM 4429 O O . GLY B 1 44 ? -17.328 -31.266 -17.406 1 97.06 44 GLY B O 1
ATOM 4430 N N . LEU B 1 45 ? -15.367 -32.281 -17.281 1 97.88 45 LEU B N 1
ATOM 4431 C CA . LEU B 1 45 ? -15.789 -33.188 -16.219 1 97.88 45 LEU B CA 1
ATOM 4432 C C . LEU B 1 45 ? -15.797 -32.469 -14.867 1 97.88 45 LEU B C 1
ATOM 4434 O O . LEU B 1 45 ? -14.805 -31.859 -14.492 1 97.88 45 LEU B O 1
ATOM 4438 N N . ARG B 1 46 ? -16.859 -32.625 -14.18 1 97.94 46 ARG B N 1
ATOM 4439 C CA . ARG B 1 46 ? -16.938 -32.031 -12.852 1 97.94 46 ARG B CA 1
ATOM 4440 C C . ARG B 1 46 ? -16.234 -32.906 -11.812 1 97.94 46 ARG B C 1
ATOM 4442 O O . ARG B 1 46 ? -16.609 -34.062 -11.617 1 97.94 46 ARG B O 1
ATOM 4449 N N . TYR B 1 47 ? -15.203 -32.406 -11.164 1 98.19 47 TYR B N 1
ATOM 4450 C CA . TYR B 1 47 ? -14.516 -33.219 -10.172 1 98.19 47 TYR B CA 1
ATOM 4451 C C . TYR B 1 47 ? -14.898 -32.781 -8.758 1 98.19 47 TYR B C 1
ATOM 4453 O O . TYR B 1 47 ? -14.578 -33.469 -7.789 1 98.19 47 TYR B O 1
ATOM 4461 N N . ALA B 1 48 ? -15.617 -31.641 -8.602 1 98.62 48 ALA B N 1
ATOM 4462 C CA . ALA B 1 48 ? -16.078 -31.109 -7.32 1 98.62 48 ALA B CA 1
ATOM 4463 C C . ALA B 1 48 ? -17.391 -30.359 -7.473 1 98.62 48 ALA B C 1
ATOM 4465 O O . ALA B 1 48 ? -17.797 -30.016 -8.586 1 98.62 48 ALA B O 1
ATOM 4466 N N . ALA B 1 49 ? -18.062 -30.172 -6.355 1 98.5 49 ALA B N 1
ATOM 4467 C CA . ALA B 1 49 ? -19.297 -29.391 -6.355 1 98.5 49 ALA B CA 1
ATOM 4468 C C . ALA B 1 49 ? -19.031 -27.938 -6.766 1 98.5 49 ALA B C 1
ATOM 4470 O O . ALA B 1 49 ? -17.938 -27.422 -6.547 1 98.5 49 ALA B O 1
ATOM 4471 N N . PRO B 1 50 ? -20.078 -27.297 -7.457 1 98.31 50 PRO B N 1
ATOM 4472 C CA . PRO B 1 50 ? -19.875 -25.875 -7.758 1 98.31 50 PRO B CA 1
ATOM 4473 C C . PRO B 1 50 ? -19.516 -25.062 -6.52 1 98.31 50 PRO B C 1
ATOM 4475 O O . PRO B 1 50 ? -20.203 -25.141 -5.496 1 98.31 50 PRO B O 1
ATOM 4478 N N . PRO B 1 51 ? -18.406 -24.359 -6.578 1 98.25 51 PRO B N 1
ATOM 4479 C CA . PRO B 1 51 ? -18 -23.578 -5.418 1 98.25 51 PRO B CA 1
ATOM 4480 C C . PRO B 1 51 ? -18.734 -22.234 -5.309 1 98.25 51 PRO B C 1
ATOM 4482 O O . PRO B 1 51 ? -18.109 -21.188 -5.238 1 98.25 51 PRO B O 1
ATOM 4485 N N . VAL B 1 52 ? -20.047 -22.219 -5.297 1 97.81 52 VAL B N 1
ATOM 4486 C CA . VAL B 1 52 ? -20.906 -21.031 -5.246 1 97.81 52 VAL B CA 1
ATOM 4487 C C . VAL B 1 52 ? -21.719 -21.047 -3.953 1 97.81 52 VAL B C 1
ATOM 4489 O O . VAL B 1 52 ? -21.719 -22.047 -3.227 1 97.81 52 VAL B O 1
ATOM 4492 N N . GLY B 1 53 ? -22.375 -19.938 -3.623 1 96.12 53 GLY B N 1
ATOM 4493 C CA . GLY B 1 53 ? -23.141 -19.844 -2.389 1 96.12 53 GLY B CA 1
ATOM 4494 C C . GLY B 1 53 ? -22.312 -20.125 -1.15 1 96.12 53 GLY B C 1
ATOM 4495 O O . GLY B 1 53 ? -21.25 -19.531 -0.967 1 96.12 53 GLY B O 1
ATOM 4496 N N . ASP B 1 54 ? -22.703 -21.125 -0.362 1 95.62 54 ASP B N 1
ATOM 4497 C CA . ASP B 1 54 ? -22.016 -21.438 0.892 1 95.62 54 ASP B CA 1
ATOM 4498 C C . ASP B 1 54 ? -20.656 -22.078 0.633 1 95.62 54 ASP B C 1
ATOM 4500 O O . ASP B 1 54 ? -19.812 -22.125 1.525 1 95.62 54 ASP B O 1
ATOM 4504 N N . LEU B 1 55 ? -20.484 -22.547 -0.613 1 97.69 55 LEU B N 1
ATOM 4505 C CA . LEU B 1 55 ? -19.219 -23.188 -0.929 1 97.69 55 LEU B CA 1
ATOM 4506 C C . LEU B 1 55 ? -18.219 -22.188 -1.505 1 97.69 55 LEU B C 1
ATOM 4508 O O . LEU B 1 55 ? -17.062 -22.531 -1.759 1 97.69 55 LEU B O 1
ATOM 4512 N N . ARG B 1 56 ? -18.734 -20.891 -1.756 1 97.12 56 ARG B N 1
ATOM 4513 C CA . ARG B 1 56 ? -17.766 -19.828 -2.033 1 97.12 56 ARG B CA 1
ATOM 4514 C C . ARG B 1 56 ? -16.812 -19.641 -0.854 1 97.12 56 ARG B C 1
ATOM 4516 O O . ARG B 1 56 ? -17.266 -19.469 0.285 1 97.12 56 ARG B O 1
ATOM 4523 N N . PHE B 1 57 ? -15.508 -19.656 -1.025 1 98.31 57 PHE B N 1
ATOM 4524 C CA . PHE B 1 57 ? -14.453 -19.484 -0.035 1 98.31 57 PHE B CA 1
ATOM 4525 C C . PHE B 1 57 ? -14.438 -20.641 0.96 1 98.31 57 PHE B C 1
ATOM 4527 O O . PHE B 1 57 ? -14.055 -20.453 2.119 1 98.31 57 PHE B O 1
ATOM 4534 N N . ALA B 1 58 ? -14.914 -21.797 0.568 1 98.19 58 ALA B N 1
ATOM 4535 C CA . ALA B 1 58 ? -14.891 -22.984 1.411 1 98.19 58 ALA B CA 1
ATOM 4536 C C . ALA B 1 58 ? -14.07 -24.094 0.767 1 98.19 58 ALA B C 1
ATOM 4538 O O . ALA B 1 58 ? -13.695 -24 -0.406 1 98.19 58 ALA B O 1
ATOM 4539 N N . ALA B 1 59 ? -13.719 -25.094 1.517 1 98.19 59 ALA B N 1
ATOM 4540 C CA . ALA B 1 59 ? -13.055 -26.266 0.961 1 98.19 59 ALA B CA 1
ATOM 4541 C C . ALA B 1 59 ? -13.922 -26.953 -0.093 1 98.19 59 ALA B C 1
ATOM 4543 O O . ALA B 1 59 ? -15.148 -26.969 0.019 1 98.19 59 ALA B O 1
ATOM 4544 N N . PRO B 1 60 ? -13.32 -27.469 -1.128 1 98.56 60 PRO B N 1
ATOM 4545 C CA . PRO B 1 60 ? -14.109 -28.156 -2.146 1 98.56 60 PRO B CA 1
ATOM 4546 C C . PRO B 1 60 ? -14.812 -29.406 -1.601 1 98.56 60 PRO B C 1
ATOM 4548 O O . PRO B 1 60 ? -14.312 -30.047 -0.672 1 98.56 60 PRO B O 1
ATOM 4551 N N . GLN B 1 61 ? -15.961 -29.703 -2.154 1 98.25 61 GLN B N 1
ATOM 4552 C CA . GLN B 1 61 ? -16.75 -30.875 -1.806 1 98.25 61 GLN B CA 1
ATOM 4553 C C . GLN B 1 61 ? -16.906 -31.797 -3.006 1 98.25 61 GLN B C 1
ATOM 4555 O O . GLN B 1 61 ? -16.656 -31.406 -4.145 1 98.25 61 GLN B O 1
ATOM 4560 N N . ASP B 1 62 ? -17.312 -33.031 -2.732 1 97.94 62 ASP B N 1
ATOM 4561 C CA . ASP B 1 62 ? -17.531 -34 -3.803 1 97.94 62 ASP B CA 1
ATOM 4562 C C . ASP B 1 62 ? -18.578 -33.469 -4.797 1 97.94 62 ASP B C 1
ATOM 4564 O O . ASP B 1 62 ? -19.484 -32.719 -4.422 1 97.94 62 ASP B O 1
ATOM 4568 N N . PRO B 1 63 ? -18.359 -33.844 -6.031 1 97.38 63 PRO B N 1
ATOM 4569 C CA . PRO B 1 63 ? -19.375 -33.438 -7.008 1 97.38 63 PRO B CA 1
ATOM 4570 C C . PRO B 1 63 ? -20.766 -33.969 -6.68 1 97.38 63 PRO B C 1
ATOM 4572 O O . PRO B 1 63 ? -20.891 -35.062 -6.117 1 97.38 63 PRO B O 1
ATOM 4575 N N . LEU B 1 64 ? -21.703 -33.25 -7.078 1 95.62 64 LEU B N 1
ATOM 4576 C CA . LEU B 1 64 ? -23.094 -33.688 -6.898 1 95.62 64 LEU B CA 1
ATOM 4577 C C . LEU B 1 64 ? -23.516 -34.625 -8 1 95.62 64 LEU B C 1
ATOM 4579 O O . LEU B 1 64 ? -23.094 -34.5 -9.156 1 95.62 64 LEU B O 1
ATOM 4583 N N . PRO B 1 65 ? -24.375 -35.562 -7.598 1 95.69 65 PRO B N 1
ATOM 4584 C CA . PRO B 1 65 ? -24.875 -36.438 -8.656 1 95.69 65 PRO B CA 1
ATOM 4585 C C . PRO B 1 65 ? -25.672 -35.688 -9.719 1 95.69 65 PRO B C 1
ATOM 4587 O O . PRO B 1 65 ? -26.422 -34.75 -9.398 1 95.69 65 PRO B O 1
ATOM 4590 N N . ALA B 1 66 ? -25.359 -36.031 -10.898 1 93.88 66 ALA B N 1
ATOM 4591 C CA . ALA B 1 66 ? -26.125 -35.469 -12.023 1 93.88 66 ALA B CA 1
ATOM 4592 C C . ALA B 1 66 ? -26.797 -36.594 -12.812 1 93.88 66 ALA B C 1
ATOM 4594 O O . ALA B 1 66 ? -26.156 -37.594 -13.18 1 93.88 66 ALA B O 1
ATOM 4595 N N . GLU B 1 67 ? -28.062 -36.438 -13.047 1 91.44 67 GLU B N 1
ATOM 4596 C CA . GLU B 1 67 ? -28.812 -37.469 -13.797 1 91.44 67 GLU B CA 1
ATOM 4597 C C . GLU B 1 67 ? -28.562 -37.344 -15.297 1 91.44 67 GLU B C 1
ATOM 4599 O O . GLU B 1 67 ? -28.297 -36.25 -15.797 1 91.44 67 GLU B O 1
ATOM 4604 N N . GLY B 1 68 ? -28.594 -38.438 -15.961 1 92.25 68 GLY B N 1
ATOM 4605 C CA . GLY B 1 68 ? -28.453 -38.469 -17.406 1 92.25 68 GLY B CA 1
ATOM 4606 C C . GLY B 1 68 ? -27.016 -38.344 -17.859 1 92.25 68 GLY B C 1
ATOM 4607 O O . GLY B 1 68 ? -26.094 -38.312 -17.047 1 92.25 68 GLY B O 1
ATOM 4608 N N . VAL B 1 69 ? -26.844 -38.438 -19.188 1 96.19 69 VAL B N 1
ATOM 4609 C CA . VAL B 1 69 ? -25.531 -38.344 -19.797 1 96.19 69 VAL B CA 1
ATOM 4610 C C . VAL B 1 69 ? -25.141 -36.875 -20 1 96.19 69 VAL B C 1
ATOM 4612 O O . VAL B 1 69 ? -25.891 -36.094 -20.594 1 96.19 69 VAL B O 1
ATOM 4615 N N . GLN B 1 70 ? -24.062 -36.5 -19.359 1 96.62 70 GLN B N 1
ATOM 4616 C CA . GLN B 1 70 ? -23.5 -35.156 -19.547 1 96.62 70 GLN B CA 1
ATOM 4617 C C . GLN B 1 70 ? -22.609 -35.125 -20.797 1 96.62 70 GLN B C 1
ATOM 4619 O O . GLN B 1 70 ? -21.828 -36.031 -21.031 1 96.62 70 GLN B O 1
ATOM 4624 N N . ASP B 1 71 ? -22.781 -34.062 -21.594 1 96.38 71 ASP B N 1
ATOM 4625 C CA . ASP B 1 71 ? -21.906 -33.875 -22.75 1 96.38 71 ASP B CA 1
ATOM 4626 C C . ASP B 1 71 ? -20.516 -33.406 -22.312 1 96.38 71 ASP B C 1
ATOM 4628 O O . ASP B 1 71 ? -20.391 -32.344 -21.719 1 96.38 71 ASP B O 1
ATOM 4632 N N . ALA B 1 72 ? -19.531 -34.156 -22.578 1 98 72 ALA B N 1
ATOM 4633 C CA . ALA B 1 72 ? -18.156 -33.844 -22.219 1 98 72 ALA B CA 1
ATOM 4634 C C . ALA B 1 72 ? -17.344 -33.5 -23.453 1 98 72 ALA B C 1
ATOM 4636 O O . ALA B 1 72 ? -16.188 -33.875 -23.578 1 98 72 ALA B O 1
ATOM 4637 N N . ASN B 1 73 ? -17.922 -32.719 -24.391 1 96.25 73 ASN B N 1
ATOM 4638 C CA . ASN B 1 73 ? -17.25 -32.344 -25.625 1 96.25 73 ASN B CA 1
ATOM 4639 C C . ASN B 1 73 ? -16.828 -30.875 -25.625 1 96.25 73 ASN B C 1
ATOM 4641 O O . ASN B 1 73 ? -16.266 -30.391 -26.609 1 96.25 73 ASN B O 1
ATOM 4645 N N . ALA B 1 74 ? -17.109 -30.188 -24.578 1 96.56 74 ALA B N 1
ATOM 4646 C CA . ALA B 1 74 ? -16.719 -28.781 -24.469 1 96.56 74 ALA B CA 1
ATOM 4647 C C . ALA B 1 74 ? -16 -28.516 -23.156 1 96.56 74 ALA B C 1
ATOM 4649 O O . ALA B 1 74 ? -16.312 -29.125 -22.125 1 96.56 74 ALA B O 1
ATOM 4650 N N . HIS B 1 75 ? -15.039 -27.609 -23.266 1 96.75 75 HIS B N 1
ATOM 4651 C CA . HIS B 1 75 ? -14.32 -27.203 -22.062 1 96.75 75 HIS B CA 1
ATOM 4652 C C . HIS B 1 75 ? -15.273 -26.641 -21.016 1 96.75 75 HIS B C 1
ATOM 4654 O O . HIS B 1 75 ? -16.219 -25.906 -21.359 1 96.75 75 HIS B O 1
ATOM 4660 N N . GLY B 1 76 ? -15.031 -26.984 -19.719 1 96.81 76 GLY B N 1
ATOM 4661 C CA . GLY B 1 76 ? -15.719 -26.25 -18.656 1 96.81 76 GLY B CA 1
ATOM 4662 C C . GLY B 1 76 ? -15.281 -24.812 -18.531 1 96.81 76 GLY B C 1
ATOM 4663 O O . GLY B 1 76 ? -14.203 -24.438 -19 1 96.81 76 GLY B O 1
ATOM 4664 N N . LYS B 1 77 ? -16.125 -23.984 -17.969 1 97.12 77 LYS B N 1
ATOM 4665 C CA . LYS B 1 77 ? -15.789 -22.578 -17.781 1 97.12 77 LYS B CA 1
ATOM 4666 C C . LYS B 1 77 ? -14.578 -22.422 -16.875 1 97.12 77 LYS B C 1
ATOM 4668 O O . LYS B 1 77 ? -14.43 -23.141 -15.898 1 97.12 77 LYS B O 1
ATOM 4673 N N . LEU B 1 78 ? -13.703 -21.484 -17.219 1 96.88 78 LEU B N 1
ATOM 4674 C CA . LEU B 1 78 ? -12.531 -21.172 -16.422 1 96.88 78 LEU B CA 1
ATOM 4675 C C . LEU B 1 78 ? -12.914 -20.359 -15.18 1 96.88 78 LEU B C 1
ATOM 4677 O O . LEU B 1 78 ? -13.906 -19.609 -15.203 1 96.88 78 LEU B O 1
ATOM 4681 N N . CYS B 1 79 ? -12.148 -20.453 -14.148 1 97.56 79 CYS B N 1
ATOM 4682 C CA . CYS B 1 79 ? -12.391 -19.703 -12.922 1 97.56 79 CYS B CA 1
ATOM 4683 C C . CYS B 1 79 ? -12.133 -18.219 -13.133 1 97.56 79 CYS B C 1
ATOM 4685 O O . CYS B 1 79 ? -11.32 -17.844 -13.977 1 97.56 79 CYS B O 1
ATOM 4687 N N . LEU B 1 80 ? -12.758 -17.391 -12.359 1 97.81 80 LEU B N 1
ATOM 4688 C CA . LEU B 1 80 ? -12.664 -15.93 -12.484 1 97.81 80 LEU B CA 1
ATOM 4689 C C . LEU B 1 80 ? -11.297 -15.438 -12.023 1 97.81 80 LEU B C 1
ATOM 4691 O O . LEU B 1 80 ? -10.852 -15.766 -10.922 1 97.81 80 LEU B O 1
ATOM 4695 N N . ALA B 1 81 ? -10.664 -14.648 -12.852 1 97.12 81 ALA B N 1
ATOM 4696 C CA . ALA B 1 81 ? -9.312 -14.148 -12.578 1 97.12 81 ALA B CA 1
ATOM 4697 C C . ALA B 1 81 ? -9.352 -12.859 -11.773 1 97.12 81 ALA B C 1
ATOM 4699 O O . ALA B 1 81 ? -10.352 -12.133 -11.797 1 97.12 81 ALA B O 1
ATOM 4700 N N . THR B 1 82 ? -8.289 -12.547 -11.07 1 97.69 82 THR B N 1
ATOM 4701 C CA . THR B 1 82 ? -8.117 -11.258 -10.406 1 97.69 82 THR B CA 1
ATOM 4702 C C . THR B 1 82 ? -8.164 -10.117 -11.422 1 97.69 82 THR B C 1
ATOM 4704 O O . THR B 1 82 ? -7.5 -10.172 -12.453 1 97.69 82 THR B O 1
ATOM 4707 N N . GLY B 1 83 ? -8.961 -9.133 -11.117 1 96.5 83 GLY B N 1
ATOM 4708 C CA . GLY B 1 83 ? -9.023 -7.938 -11.945 1 96.5 83 GLY B CA 1
ATOM 4709 C C . GLY B 1 83 ? -9.914 -8.109 -13.164 1 96.5 83 GLY B C 1
ATOM 4710 O O . GLY B 1 83 ? -10.109 -7.164 -13.93 1 96.5 83 GLY B O 1
ATOM 4711 N N . ALA B 1 84 ? -10.438 -9.289 -13.422 1 96.62 84 ALA B N 1
ATOM 4712 C CA . ALA B 1 84 ? -11.297 -9.523 -14.578 1 96.62 84 ALA B CA 1
ATOM 4713 C C . ALA B 1 84 ? -12.727 -9.062 -14.305 1 96.62 84 ALA B C 1
ATOM 4715 O O . ALA B 1 84 ? -13.094 -8.805 -13.156 1 96.62 84 ALA B O 1
ATOM 4716 N N . SER B 1 85 ? -13.508 -8.953 -15.406 1 96.31 85 SER B N 1
ATOM 4717 C CA . SER B 1 85 ? -14.938 -8.703 -15.266 1 96.31 85 SER B CA 1
ATOM 4718 C C . SER B 1 85 ? -15.664 -9.938 -14.75 1 96.31 85 SER B C 1
ATOM 4720 O O . SER B 1 85 ? -15.047 -10.977 -14.516 1 96.31 85 SER B O 1
ATOM 4722 N N . GLY B 1 86 ? -16.922 -9.773 -14.531 1 97 86 GLY B N 1
ATOM 4723 C CA . GLY B 1 86 ? -17.75 -10.883 -14.07 1 97 86 GLY B CA 1
ATOM 4724 C C . GLY B 1 86 ? -17.797 -12.031 -15.062 1 97 86 GLY B C 1
ATOM 4725 O O . GLY B 1 86 ? -17.062 -12.047 -16.047 1 97 86 GLY B O 1
ATOM 4726 N N . PRO B 1 87 ? -18.594 -12.984 -14.789 1 97.94 87 PRO B N 1
ATOM 4727 C CA . PRO B 1 87 ? -18.703 -14.18 -15.625 1 97.94 87 PRO B CA 1
ATOM 4728 C C . PRO B 1 87 ? -19 -13.852 -17.078 1 97.94 87 PRO B C 1
ATOM 4730 O O . PRO B 1 87 ? -19.703 -12.883 -17.375 1 97.94 87 PRO B O 1
ATOM 4733 N N . THR B 1 88 ? -18.484 -14.633 -17.953 1 97.44 88 THR B N 1
ATOM 4734 C CA . THR B 1 88 ? -18.719 -14.594 -19.391 1 97.44 88 THR B CA 1
ATOM 4735 C C . THR B 1 88 ? -19.172 -15.961 -19.906 1 97.44 88 THR B C 1
ATOM 4737 O O . THR B 1 88 ? -19.625 -16.797 -19.125 1 97.44 88 THR B O 1
ATOM 4740 N N . ASN B 1 89 ? -19.062 -16.094 -21.234 1 96.56 89 ASN B N 1
ATOM 4741 C CA . ASN B 1 89 ? -19.375 -17.391 -21.844 1 96.56 89 ASN B CA 1
ATOM 4742 C C . ASN B 1 89 ? -18.266 -18.406 -21.562 1 96.56 89 ASN B C 1
ATOM 4744 O O . ASN B 1 89 ? -18.5 -19.625 -21.672 1 96.56 89 ASN B O 1
ATOM 4748 N N . THR B 1 90 ? -17.078 -17.969 -21.141 1 96.31 90 THR B N 1
ATOM 4749 C CA . THR B 1 90 ? -15.969 -18.891 -20.984 1 96.31 90 THR B CA 1
ATOM 4750 C C . THR B 1 90 ? -15.461 -18.875 -19.547 1 96.31 90 THR B C 1
ATOM 4752 O O . THR B 1 90 ? -14.57 -19.656 -19.188 1 96.31 90 THR B O 1
ATOM 4755 N N . THR B 1 91 ? -15.898 -17.938 -18.719 1 97.5 91 THR B N 1
ATOM 4756 C CA . THR B 1 91 ? -15.469 -17.859 -17.328 1 97.5 91 THR B CA 1
ATOM 4757 C C . THR B 1 91 ? -16.672 -17.812 -16.391 1 97.5 91 THR B C 1
ATOM 4759 O O . THR B 1 91 ? -17.703 -17.25 -16.734 1 97.5 91 THR B O 1
ATOM 4762 N N . ASP B 1 92 ? -16.484 -18.391 -15.273 1 98.25 92 ASP B N 1
ATOM 4763 C CA . ASP B 1 92 ? -17.547 -18.406 -14.273 1 98.25 92 ASP B CA 1
ATOM 4764 C C . ASP B 1 92 ? -17 -18.781 -12.898 1 98.25 92 ASP B C 1
ATOM 4766 O O . ASP B 1 92 ? -15.883 -19.281 -12.781 1 98.25 92 ASP B O 1
ATOM 4770 N N . GLU B 1 93 ? -17.828 -18.469 -11.906 1 98 93 GLU B N 1
ATOM 4771 C CA . GLU B 1 93 ? -17.484 -18.938 -10.562 1 98 93 GLU B CA 1
ATOM 4772 C C . GLU B 1 93 ? -17.625 -20.453 -10.461 1 98 93 GLU B C 1
ATOM 4774 O O . GLU B 1 93 ? -16.875 -21.109 -9.742 1 98 93 GLU B O 1
ATOM 4779 N N . ASP B 1 94 ? -18.656 -21 -11.07 1 98.31 94 ASP B N 1
ATOM 4780 C CA . ASP B 1 94 ? -18.766 -22.438 -11.195 1 98.31 94 ASP B CA 1
ATOM 4781 C C . ASP B 1 94 ? -17.766 -22.984 -12.211 1 98.31 94 ASP B C 1
ATOM 4783 O O . ASP B 1 94 ? -18.078 -23.141 -13.383 1 98.31 94 ASP B O 1
ATOM 4787 N N . CYS B 1 95 ? -16.594 -23.375 -11.719 1 98 95 CYS B N 1
ATOM 4788 C CA . CYS B 1 95 ? -15.5 -23.547 -12.672 1 98 95 CYS B CA 1
ATOM 4789 C C . CYS B 1 95 ? -14.656 -24.766 -12.312 1 98 95 CYS B C 1
ATOM 4791 O O . CYS B 1 95 ? -13.562 -24.938 -12.844 1 98 95 CYS B O 1
ATOM 4793 N N . LEU B 1 96 ? -15.07 -25.688 -11.43 1 98.31 96 LEU B N 1
ATOM 4794 C CA . LEU B 1 96 ? -14.234 -26.797 -10.992 1 98.31 96 LEU B CA 1
ATOM 4795 C C . LEU B 1 96 ? -14.422 -28 -11.898 1 98.31 96 LEU B C 1
ATOM 4797 O O . LEU B 1 96 ? -15.195 -28.906 -11.578 1 98.31 96 LEU B O 1
ATOM 4801 N N . PHE B 1 97 ? -13.68 -28 -12.969 1 97.81 97 PHE B N 1
ATOM 4802 C CA . PHE B 1 97 ? -13.742 -29.031 -14.008 1 97.81 97 PHE B CA 1
ATOM 4803 C C . PHE B 1 97 ? -12.352 -29.562 -14.312 1 97.81 97 PHE B C 1
ATOM 4805 O O . PHE B 1 97 ? -11.344 -28.891 -14.055 1 97.81 97 PHE B O 1
ATOM 4812 N N . LEU B 1 98 ? -12.258 -30.812 -14.734 1 97.38 98 LEU B N 1
ATOM 4813 C CA . LEU B 1 98 ? -11.008 -31.344 -15.273 1 97.38 98 LEU B CA 1
ATOM 4814 C C . LEU B 1 98 ? -11.234 -31.969 -16.641 1 97.38 98 LEU B C 1
ATOM 4816 O O . LEU B 1 98 ? -12.367 -32.062 -17.109 1 97.38 98 LEU B O 1
ATOM 4820 N N . GLU B 1 99 ? -10.188 -32.219 -17.328 1 97.38 99 GLU B N 1
ATOM 4821 C CA . GLU B 1 99 ? -10.195 -32.781 -18.672 1 97.38 99 GLU B CA 1
ATOM 4822 C C . GLU B 1 99 ? -9.281 -34 -18.75 1 97.38 99 GLU B C 1
ATOM 4824 O O . GLU B 1 99 ? -8.219 -34.031 -18.125 1 97.38 99 GLU B O 1
ATOM 4829 N N . ILE B 1 100 ? -9.742 -34.969 -19.562 1 98.38 100 ILE B N 1
ATOM 4830 C CA . ILE B 1 100 ? -8.977 -36.188 -19.734 1 98.38 100 ILE B CA 1
ATOM 4831 C C . ILE B 1 100 ? -8.781 -36.469 -21.219 1 98.38 100 ILE B C 1
ATOM 4833 O O . ILE B 1 100 ? -9.719 -36.344 -22.016 1 98.38 100 ILE B O 1
ATOM 4837 N N . PHE B 1 101 ? -7.602 -36.812 -21.594 1 98.38 101 PHE B N 1
ATOM 4838 C CA . PHE B 1 101 ? -7.25 -37.344 -22.906 1 98.38 101 PHE B CA 1
ATOM 4839 C C . PHE B 1 101 ? -6.652 -38.719 -22.781 1 98.38 101 PHE B C 1
ATOM 4841 O O . PHE B 1 101 ? -5.75 -38.969 -21.969 1 98.38 101 PHE B O 1
ATOM 4848 N N . ALA B 1 102 ? -7.164 -39.688 -23.531 1 98.5 102 ALA B N 1
ATOM 4849 C CA . ALA B 1 102 ? -6.703 -41.062 -23.453 1 98.5 102 ALA B CA 1
ATOM 4850 C C . ALA B 1 102 ? -6.691 -41.719 -24.844 1 98.5 102 ALA B C 1
ATOM 4852 O O . ALA B 1 102 ? -7.445 -41.312 -25.734 1 98.5 102 ALA B O 1
ATOM 4853 N N . PRO B 1 103 ? -5.816 -42.719 -24.969 1 98.19 103 PRO B N 1
ATOM 4854 C CA . PRO B 1 103 ? -5.93 -43.5 -26.203 1 98.19 103 PRO B CA 1
ATOM 4855 C C . PRO B 1 103 ? -7.305 -44.125 -26.375 1 98.19 103 PRO B C 1
ATOM 4857 O O . PRO B 1 103 ? -7.871 -44.656 -25.422 1 98.19 103 PRO B O 1
ATOM 4860 N N . SER B 1 104 ? -7.832 -44.062 -27.609 1 96.94 104 SER B N 1
ATOM 4861 C CA . SER B 1 104 ? -9.18 -44.562 -27.875 1 96.94 104 SER B CA 1
ATOM 4862 C C . SER B 1 104 ? -9.273 -46.062 -27.656 1 96.94 104 SER B C 1
ATOM 4864 O O . SER B 1 104 ? -10.352 -46.594 -27.406 1 96.94 104 SER B O 1
ATOM 4866 N N . ASN B 1 105 ? -8.188 -46.719 -27.75 1 95.5 105 ASN B N 1
ATOM 4867 C CA . ASN B 1 105 ? -8.203 -48.188 -27.594 1 95.5 105 ASN B CA 1
ATOM 4868 C C . ASN B 1 105 ? -7.898 -48.594 -26.156 1 95.5 105 ASN B C 1
ATOM 4870 O O . ASN B 1 105 ? -7.777 -49.781 -25.859 1 95.5 105 ASN B O 1
ATOM 4874 N N . ALA B 1 106 ? -7.746 -47.625 -25.281 1 95.5 106 ALA B N 1
ATOM 4875 C CA . ALA B 1 106 ? -7.512 -47.938 -23.875 1 95.5 106 ALA B CA 1
ATOM 4876 C C . ALA B 1 106 ? -8.703 -48.688 -23.266 1 95.5 106 ALA B C 1
ATOM 4878 O O . ALA B 1 106 ? -9.859 -48.406 -23.609 1 95.5 106 ALA B O 1
ATOM 4879 N N . THR B 1 107 ? -8.438 -49.625 -22.359 1 93.88 107 THR B N 1
ATOM 4880 C CA . THR B 1 107 ? -9.461 -50.312 -21.594 1 93.88 107 THR B CA 1
ATOM 4881 C C . THR B 1 107 ? -9.32 -50.031 -20.109 1 93.88 107 THR B C 1
ATOM 4883 O O . THR B 1 107 ? -8.328 -49.438 -19.672 1 93.88 107 THR B O 1
ATOM 4886 N N . LYS B 1 108 ? -10.227 -50.469 -19.375 1 91.25 108 LYS B N 1
ATOM 4887 C CA . LYS B 1 108 ? -10.164 -50.281 -17.922 1 91.25 108 LYS B CA 1
ATOM 4888 C C . LYS B 1 108 ? -8.984 -51.031 -17.312 1 91.25 108 LYS B C 1
ATOM 4890 O O . LYS B 1 108 ? -8.547 -50.688 -16.219 1 91.25 108 LYS B O 1
ATOM 4895 N N . ASP B 1 109 ? -8.5 -52 -18.078 1 92.88 109 ASP B N 1
ATOM 4896 C CA . ASP B 1 109 ? -7.41 -52.844 -17.578 1 92.88 109 ASP B CA 1
ATOM 4897 C C . ASP B 1 109 ? -6.07 -52.375 -18.156 1 92.88 109 ASP B C 1
ATOM 4899 O O . ASP B 1 109 ? -5.023 -52.938 -17.812 1 92.88 109 ASP B O 1
ATOM 4903 N N . SER B 1 110 ? -6.125 -51.344 -18.938 1 95.88 110 SER B N 1
ATOM 4904 C CA . SER B 1 110 ? -4.895 -50.906 -19.594 1 95.88 110 SER B CA 1
ATOM 4905 C C . SER B 1 110 ? -3.877 -50.406 -18.578 1 95.88 110 SER B C 1
ATOM 4907 O O . SER B 1 110 ? -2.672 -50.594 -18.75 1 95.88 110 SER B O 1
ATOM 4909 N N . LYS B 1 111 ? -4.328 -49.719 -17.5 1 97.44 111 LYS B N 1
ATOM 4910 C CA . LYS B 1 111 ? -3.49 -49.188 -16.406 1 97.44 111 LYS B CA 1
ATOM 4911 C C . LYS B 1 111 ? -2.393 -48.281 -16.953 1 97.44 111 LYS B C 1
ATOM 4913 O O . LYS B 1 111 ? -1.215 -48.469 -16.641 1 97.44 111 LYS B O 1
ATOM 4918 N N . LEU B 1 112 ? -2.775 -47.344 -17.781 1 98.5 112 LEU B N 1
ATOM 4919 C CA . LEU B 1 112 ? -1.833 -46.438 -18.406 1 98.5 112 LEU B CA 1
ATOM 4920 C C . LEU B 1 112 ? -1.336 -45.406 -17.391 1 98.5 112 LEU B C 1
ATOM 4922 O O . LEU B 1 112 ? -2.096 -44.969 -16.531 1 98.5 112 LEU B O 1
ATOM 4926 N N . PRO B 1 113 ? -0.026 -45.031 -17.453 1 98.56 113 PRO B N 1
ATOM 4927 C CA . PRO B 1 113 ? 0.446 -43.938 -16.609 1 98.56 113 PRO B CA 1
ATOM 4928 C C . PRO B 1 113 ? -0.349 -42.656 -16.828 1 98.56 113 PRO B C 1
ATOM 4930 O O . PRO B 1 113 ? -0.821 -42.375 -17.938 1 98.56 113 PRO B O 1
ATOM 4933 N N . VAL B 1 114 ? -0.499 -41.844 -15.789 1 98.75 114 VAL B N 1
ATOM 4934 C CA . VAL B 1 114 ? -1.306 -40.625 -15.82 1 98.75 114 VAL B CA 1
ATOM 4935 C C . VAL B 1 114 ? -0.412 -39.406 -15.609 1 98.75 114 VAL B C 1
ATOM 4937 O O . VAL B 1 114 ? 0.377 -39.344 -14.664 1 98.75 114 VAL B O 1
ATOM 4940 N N . TYR B 1 115 ? -0.412 -38.469 -16.5 1 98.56 115 TYR B N 1
ATOM 4941 C CA . TYR B 1 115 ? 0.202 -37.156 -16.312 1 98.56 115 TYR B CA 1
ATOM 4942 C C . TYR B 1 115 ? -0.838 -36.125 -15.898 1 98.56 115 TYR B C 1
ATOM 4944 O O . TYR B 1 115 ? -1.691 -35.719 -16.703 1 98.56 115 TYR B O 1
ATOM 4952 N N . PHE B 1 116 ? -0.842 -35.781 -14.648 1 98.19 116 PHE B N 1
ATOM 4953 C CA . PHE B 1 116 ? -1.717 -34.781 -14.07 1 98.19 116 PHE B CA 1
ATOM 4954 C C . PHE B 1 116 ? -1.06 -33.406 -14.109 1 98.19 116 PHE B C 1
ATOM 4956 O O . PHE B 1 116 ? -0.195 -33.094 -13.289 1 98.19 116 PHE B O 1
ATOM 4963 N N . PHE B 1 117 ? -1.452 -32.562 -15.031 1 97.38 117 PHE B N 1
ATOM 4964 C CA . PHE B 1 117 ? -0.806 -31.281 -15.242 1 97.38 117 PHE B CA 1
ATOM 4965 C C . PHE B 1 117 ? -1.619 -30.156 -14.617 1 97.38 117 PHE B C 1
ATOM 4967 O O . PHE B 1 117 ? -2.756 -29.906 -15.016 1 97.38 117 PHE B O 1
ATOM 4974 N N . ILE B 1 118 ? -1.099 -29.594 -13.562 1 95.5 118 ILE B N 1
ATOM 4975 C CA . ILE B 1 118 ? -1.737 -28.469 -12.883 1 95.5 118 ILE B CA 1
ATOM 4976 C C . ILE B 1 118 ? -1.532 -27.203 -13.695 1 95.5 118 ILE B C 1
ATOM 4978 O O . ILE B 1 118 ? -0.425 -26.656 -13.75 1 95.5 118 ILE B O 1
ATOM 4982 N N . GLN B 1 119 ? -2.723 -27.156 -14.328 1 70.31 119 GLN B N 1
ATOM 4983 C CA . GLN B 1 119 ? -2.777 -26.094 -15.312 1 70.31 119 GLN B CA 1
ATOM 4984 C C . GLN B 1 119 ? -2.588 -24.719 -14.656 1 70.31 119 GLN B C 1
ATOM 4986 O O . GLN B 1 119 ? -2.822 -24.578 -13.453 1 70.31 119 GLN B O 1
ATOM 4991 N N . GLN B 1 120 ? -1.939 -23.953 -14.953 1 59.62 120 GLN B N 1
ATOM 4992 C CA . GLN B 1 120 ? -2.379 -22.562 -15.055 1 59.62 120 GLN B CA 1
ATOM 4993 C C . GLN B 1 120 ? -1.469 -21.641 -14.25 1 59.62 120 GLN B C 1
ATOM 4995 O O . GLN B 1 120 ? -1.418 -21.719 -13.023 1 59.62 120 GLN B O 1
ATOM 5000 N N . GLY B 1 121 ? -0.495 -21.578 -14.945 1 65.62 121 GLY B N 1
ATOM 5001 C CA . GLY B 1 121 ? 0.234 -20.359 -14.664 1 65.62 121 GLY B CA 1
ATOM 5002 C C . GLY B 1 121 ? -0.653 -19.234 -14.148 1 65.62 121 GLY B C 1
ATOM 5003 O O . GLY B 1 121 ? -1.698 -19.5 -13.547 1 65.62 121 GLY B O 1
ATOM 5004 N N . GLY B 1 122 ? -0.292 -18.141 -13.992 1 85.88 122 GLY B N 1
ATOM 5005 C CA . GLY B 1 122 ? -0.948 -16.875 -13.68 1 85.88 122 GLY B CA 1
ATOM 5006 C C . GLY B 1 122 ? -0.835 -16.484 -12.219 1 85.88 122 GLY B C 1
ATOM 5007 O O . GLY B 1 122 ? -1.697 -15.781 -11.695 1 85.88 122 GLY B O 1
ATOM 5008 N N . GLY B 1 123 ? 0.167 -17.125 -11.586 1 95.19 123 GLY B N 1
ATOM 5009 C CA . GLY B 1 123 ? 0.528 -16.703 -10.242 1 95.19 123 GLY B CA 1
ATOM 5010 C C . GLY B 1 123 ? -0.604 -16.875 -9.242 1 95.19 123 GLY B C 1
ATOM 5011 O O . GLY B 1 123 ? -0.78 -16.031 -8.352 1 95.19 123 GLY B O 1
ATOM 5012 N N . PHE B 1 124 ? -1.512 -17.844 -9.539 1 97.38 124 PHE B N 1
ATOM 5013 C CA . PHE B 1 124 ? -2.662 -18.156 -8.695 1 97.38 124 PHE B CA 1
ATOM 5014 C C . PHE B 1 124 ? -3.697 -17.031 -8.773 1 97.38 124 PHE B C 1
ATOM 5016 O O . PHE B 1 124 ? -4.617 -16.969 -7.957 1 97.38 124 PHE B O 1
ATOM 5023 N N . ASN B 1 125 ? -3.525 -16.125 -9.688 1 97.38 125 ASN B N 1
ATOM 5024 C CA . ASN B 1 125 ? -4.473 -15.031 -9.867 1 97.38 125 ASN B CA 1
ATOM 5025 C C . ASN B 1 125 ? -5.281 -15.195 -11.148 1 97.38 125 ASN B C 1
ATOM 5027 O O . ASN B 1 125 ? -6.246 -14.461 -11.383 1 97.38 125 ASN B O 1
ATOM 5031 N N . GLN B 1 126 ? -4.855 -16.156 -11.992 1 96.06 126 GLN B N 1
ATOM 5032 C CA . GLN B 1 126 ? -5.559 -16.516 -13.219 1 96.06 126 GLN B CA 1
ATOM 5033 C C . GLN B 1 126 ? -5.156 -17.891 -13.711 1 96.06 126 GLN B C 1
ATOM 5035 O O . GLN B 1 126 ? -4.086 -18.406 -13.359 1 96.06 126 GLN B O 1
ATOM 5040 N N . LEU B 1 127 ? -5.973 -18.484 -14.477 1 95 127 LEU B N 1
ATOM 5041 C CA . LEU B 1 127 ? -5.625 -19.688 -15.219 1 95 127 LEU B CA 1
ATOM 5042 C C . LEU B 1 127 ? -5.141 -19.344 -16.625 1 95 127 LEU B C 1
ATOM 5044 O O . LEU B 1 127 ? -5.867 -19.547 -17.609 1 95 127 LEU B O 1
ATOM 5048 N N . SER B 1 128 ? -3.865 -18.953 -16.672 1 90.38 128 SER B N 1
ATOM 5049 C CA . SER B 1 128 ? -3.344 -18.328 -17.875 1 90.38 128 SER B CA 1
ATOM 5050 C C . SER B 1 128 ? -3.006 -19.359 -18.938 1 90.38 128 SER B C 1
ATOM 5052 O O . SER B 1 128 ? -2.869 -19.031 -20.125 1 90.38 128 SER B O 1
ATOM 5054 N N . ASN B 1 129 ? -2.844 -20.656 -18.609 1 87.38 129 ASN B N 1
ATOM 5055 C CA . ASN B 1 129 ? -2.514 -21.734 -19.531 1 87.38 129 ASN B CA 1
ATOM 5056 C C . ASN B 1 129 ? -3.607 -22.797 -19.562 1 87.38 129 ASN B C 1
ATOM 5058 O O . ASN B 1 129 ? -3.326 -23.984 -19.422 1 87.38 129 ASN B O 1
ATOM 5062 N N . ALA B 1 130 ? -4.77 -22.312 -19.828 1 90 130 ALA B N 1
ATOM 5063 C CA . ALA B 1 130 ? -5.91 -23.219 -19.719 1 90 130 ALA B CA 1
ATOM 5064 C C . ALA B 1 130 ? -6.184 -23.922 -21.031 1 90 130 ALA B C 1
ATOM 5066 O O . ALA B 1 130 ? -5.773 -23.453 -22.094 1 90 130 ALA B O 1
ATOM 5067 N N . ASN B 1 131 ? -6.785 -25.094 -20.969 1 93.12 131 ASN B N 1
ATOM 5068 C CA . ASN B 1 131 ? -7.367 -25.812 -22.094 1 93.12 131 ASN B CA 1
ATOM 5069 C C . ASN B 1 131 ? -6.289 -26.344 -23.047 1 93.12 131 ASN B C 1
ATOM 5071 O O . ASN B 1 131 ? -6.473 -26.344 -24.266 1 93.12 131 ASN B O 1
ATOM 5075 N N . TYR B 1 132 ? -5.121 -26.656 -22.484 1 93.5 132 TYR B N 1
ATOM 5076 C CA . TYR B 1 132 ? -4.121 -27.344 -23.281 1 93.5 132 TYR B CA 1
ATOM 5077 C C . TYR B 1 132 ? -4.602 -28.75 -23.656 1 93.5 132 TYR B C 1
ATOM 5079 O O . TYR B 1 132 ? -5.301 -29.406 -22.891 1 93.5 132 TYR B O 1
ATOM 5087 N N . ASN B 1 133 ? -4.266 -29.109 -24.844 1 95.06 133 ASN B N 1
ATOM 5088 C CA . ASN B 1 133 ? -4.66 -30.406 -25.375 1 95.06 133 ASN B CA 1
ATOM 5089 C C . ASN B 1 133 ? -3.578 -31.453 -25.141 1 95.06 133 ASN B C 1
ATOM 5091 O O . ASN B 1 133 ? -2.445 -31.297 -25.594 1 95.06 133 ASN B O 1
ATOM 5095 N N . GLY B 1 134 ? -3.932 -32.562 -24.406 1 96.19 134 GLY B N 1
ATOM 5096 C CA . GLY B 1 134 ? -2.979 -33.594 -24.016 1 96.19 134 GLY B CA 1
ATOM 5097 C C . GLY B 1 134 ? -2.609 -34.531 -25.156 1 96.19 134 GLY B C 1
ATOM 5098 O O . GLY B 1 134 ? -1.732 -35.375 -25 1 96.19 134 GLY B O 1
ATOM 5099 N N . SER B 1 135 ? -3.193 -34.312 -26.344 1 96.56 135 SER B N 1
ATOM 5100 C CA . SER B 1 135 ? -3 -35.25 -27.469 1 96.56 135 SER B CA 1
ATOM 5101 C C . SER B 1 135 ? -1.536 -35.281 -27.891 1 96.56 135 SER B C 1
ATOM 5103 O O . SER B 1 135 ? -1.042 -36.344 -28.281 1 96.56 135 SER B O 1
ATOM 5105 N N . GLY B 1 136 ? -0.875 -34.156 -27.812 1 96.56 136 GLY B N 1
ATOM 5106 C CA . GLY B 1 136 ? 0.522 -34.125 -28.219 1 96.56 136 GLY B CA 1
ATOM 5107 C C . GLY B 1 136 ? 1.4 -35.031 -27.406 1 96.56 136 GLY B C 1
ATOM 5108 O O . GLY B 1 136 ? 2.229 -35.781 -27.953 1 96.56 136 GLY B O 1
ATOM 5109 N N . LEU B 1 137 ? 1.209 -35.062 -26.156 1 97.88 137 LEU B N 1
ATOM 5110 C CA . LEU B 1 137 ? 1.986 -35.938 -25.266 1 97.88 137 LEU B CA 1
ATOM 5111 C C . LEU B 1 137 ? 1.618 -37.406 -25.469 1 97.88 137 LEU B C 1
ATOM 5113 O O . LEU B 1 137 ? 2.49 -38.281 -25.469 1 97.88 137 LEU B O 1
ATOM 5117 N N . ILE B 1 138 ? 0.322 -37.688 -25.672 1 98.5 138 ILE B N 1
ATOM 5118 C CA . ILE B 1 138 ? -0.146 -39.062 -25.844 1 98.5 138 ILE B CA 1
ATOM 5119 C C . ILE B 1 138 ? 0.439 -39.656 -27.125 1 98.5 138 ILE B C 1
ATOM 5121 O O . ILE B 1 138 ? 0.942 -40.781 -27.125 1 98.5 138 ILE B O 1
ATOM 5125 N N . LYS B 1 139 ? 0.436 -38.844 -28.156 1 98.06 139 LYS B N 1
ATOM 5126 C CA . LYS B 1 139 ? 1.036 -39.281 -29.406 1 98.06 139 LYS B CA 1
ATOM 5127 C C . LYS B 1 139 ? 2.533 -39.531 -29.234 1 98.06 139 LYS B C 1
ATOM 5129 O O . LYS B 1 139 ? 3.051 -40.562 -29.703 1 98.06 139 LYS B O 1
ATOM 5134 N N . ALA B 1 140 ? 3.182 -38.656 -28.594 1 98.12 140 ALA B N 1
ATOM 5135 C CA . ALA B 1 140 ? 4.625 -38.75 -28.391 1 98.12 140 ALA B CA 1
ATOM 5136 C C . ALA B 1 140 ? 4.98 -39.938 -27.516 1 98.12 140 ALA B C 1
ATOM 5138 O O . ALA B 1 140 ? 6.109 -40.438 -27.547 1 98.12 140 ALA B O 1
ATOM 5139 N N . ALA B 1 141 ? 4.043 -40.438 -26.734 1 98.44 141 ALA B N 1
ATOM 5140 C CA . ALA B 1 141 ? 4.25 -41.562 -25.828 1 98.44 141 ALA B CA 1
ATOM 5141 C C . ALA B 1 141 ? 3.807 -42.875 -26.469 1 98.44 141 ALA B C 1
ATOM 5143 O O . ALA B 1 141 ? 3.588 -43.875 -25.766 1 98.44 141 ALA B O 1
ATOM 5144 N N . ASP B 1 142 ? 3.551 -42.906 -27.75 1 97.75 142 ASP B N 1
ATOM 5145 C CA . ASP B 1 142 ? 3.07 -44.062 -28.453 1 97.75 142 ASP B CA 1
ATOM 5146 C C . ASP B 1 142 ? 1.753 -44.562 -27.875 1 97.75 142 ASP B C 1
ATOM 5148 O O . ASP B 1 142 ? 1.548 -45.781 -27.734 1 97.75 142 ASP B O 1
ATOM 5152 N N . TYR B 1 143 ? 0.956 -43.656 -27.406 1 97.81 143 TYR B N 1
ATOM 5153 C CA . TYR B 1 143 ? -0.384 -43.906 -26.891 1 97.81 143 TYR B CA 1
ATOM 5154 C C . TYR B 1 143 ? -0.327 -44.719 -25.594 1 97.81 143 TYR B C 1
ATOM 5156 O O . TYR B 1 143 ? -1.202 -45.531 -25.344 1 97.81 143 TYR B O 1
ATOM 5164 N N . ASP B 1 144 ? 0.731 -44.469 -24.859 1 97.88 144 ASP B N 1
ATOM 5165 C CA . ASP B 1 144 ? 0.927 -45.188 -23.594 1 97.88 144 ASP B CA 1
ATOM 5166 C C . ASP B 1 144 ? 0.878 -44.219 -22.406 1 97.88 144 ASP B C 1
ATOM 5168 O O . ASP B 1 144 ? 1.727 -44.281 -21.516 1 97.88 144 ASP B O 1
ATOM 5172 N N . LEU B 1 145 ? -0.016 -43.344 -22.422 1 97.38 145 LEU B N 1
ATOM 5173 C CA . LEU B 1 145 ? -0.208 -42.438 -21.297 1 97.38 145 LEU B CA 1
ATOM 5174 C C . LEU B 1 145 ? -1.564 -41.75 -21.375 1 97.38 145 LEU B C 1
ATOM 5176 O O . LEU B 1 145 ? -2.18 -41.719 -22.453 1 97.38 145 LEU B O 1
ATOM 5180 N N . ILE B 1 146 ? -2.061 -41.281 -20.266 1 98.06 146 ILE B N 1
ATOM 5181 C CA . ILE B 1 146 ? -3.252 -40.469 -20.109 1 98.06 146 ILE B CA 1
ATOM 5182 C C . ILE B 1 146 ? -2.865 -39.094 -19.547 1 98.06 146 ILE B C 1
ATOM 5184 O O . ILE B 1 146 ? -1.964 -39 -18.703 1 98.06 146 ILE B O 1
ATOM 5188 N N . THR B 1 147 ? -3.465 -38 -20.141 1 98.12 147 THR B N 1
ATOM 5189 C CA . THR B 1 147 ? -3.236 -36.688 -19.578 1 98.12 147 THR B CA 1
ATOM 5190 C C . THR B 1 147 ? -4.504 -36.156 -18.922 1 98.12 147 THR B C 1
ATOM 5192 O O . THR B 1 147 ? -5.609 -36.406 -19.406 1 98.12 147 THR B O 1
ATOM 5195 N N . VAL B 1 148 ? -4.348 -35.531 -17.797 1 98 148 VAL B N 1
ATOM 5196 C CA . VAL B 1 148 ? -5.406 -34.875 -17.031 1 98 148 VAL B CA 1
ATOM 5197 C C . VAL B 1 148 ? -5.023 -33.438 -16.781 1 98 148 VAL B C 1
ATOM 5199 O O . VAL B 1 148 ? -3.9 -33.125 -16.359 1 98 148 VAL B O 1
ATOM 5202 N N . THR B 1 149 ? -5.828 -32.469 -17.094 1 96.69 149 THR B N 1
ATOM 5203 C CA . THR B 1 149 ? -5.711 -31.062 -16.703 1 96.69 149 THR B CA 1
ATOM 5204 C C . THR B 1 149 ? -6.926 -30.625 -15.891 1 96.69 149 THR B C 1
ATOM 5206 O O . THR B 1 149 ? -7.926 -31.328 -15.828 1 96.69 149 THR B O 1
ATOM 5209 N N . LEU B 1 150 ? -6.828 -29.484 -15.203 1 96.88 150 LEU B N 1
ATOM 5210 C CA . LEU B 1 150 ? -7.953 -29.078 -14.367 1 96.88 150 LEU B CA 1
ATOM 5211 C C . LEU B 1 150 ? -8 -27.562 -14.219 1 96.88 150 LEU B C 1
ATOM 5213 O O . LEU B 1 150 ? -6.977 -26.891 -14.367 1 96.88 150 LEU B O 1
ATOM 5217 N N . ASN B 1 151 ? -9.195 -27.047 -13.969 1 96.56 151 ASN B N 1
ATOM 5218 C CA . ASN B 1 151 ? -9.398 -25.719 -13.398 1 96.56 151 ASN B CA 1
ATOM 5219 C C . ASN B 1 151 ? -9.367 -25.75 -11.867 1 96.56 151 ASN B C 1
ATOM 5221 O O . ASN B 1 151 ? -9.742 -26.75 -11.258 1 96.56 151 ASN B O 1
ATOM 5225 N N . TYR B 1 152 ? -8.867 -24.781 -11.258 1 97.69 152 TYR B N 1
ATOM 5226 C CA . TYR B 1 152 ? -8.961 -24.562 -9.82 1 97.69 152 TYR B CA 1
ATOM 5227 C C . TYR B 1 152 ? -9.195 -23.094 -9.508 1 97.69 152 TYR B C 1
ATOM 5229 O O . TYR B 1 152 ? -8.922 -22.234 -10.344 1 97.69 152 TYR B O 1
ATOM 5237 N N . ARG B 1 153 ? -9.781 -22.812 -8.383 1 97.81 153 ARG B N 1
ATOM 5238 C CA . ARG B 1 153 ? -10.094 -21.438 -8.023 1 97.81 153 ARG B CA 1
ATOM 5239 C C . ARG B 1 153 ? -8.82 -20.609 -7.848 1 97.81 153 ARG B C 1
ATOM 5241 O O . ARG B 1 153 ? -7.852 -21.078 -7.246 1 97.81 153 ARG B O 1
ATOM 5248 N N . VAL B 1 154 ? -8.805 -19.344 -8.305 1 97.62 154 VAL B N 1
ATOM 5249 C CA . VAL B 1 154 ? -7.66 -18.438 -8.25 1 97.62 154 VAL B CA 1
ATOM 5250 C C . VAL B 1 154 ? -8.078 -17.109 -7.594 1 97.62 154 VAL B C 1
ATOM 5252 O O . VAL B 1 154 ? -9.234 -16.953 -7.188 1 97.62 154 VAL B O 1
ATOM 5255 N N . GLY B 1 155 ? -7.137 -16.172 -7.477 1 97.44 155 GLY B N 1
ATOM 5256 C CA . GLY B 1 155 ? -7.465 -14.906 -6.844 1 97.44 155 GLY B CA 1
ATOM 5257 C C . GLY B 1 155 ? -8.062 -15.07 -5.457 1 97.44 155 GLY B C 1
ATOM 5258 O O . GLY B 1 155 ? -7.715 -16 -4.734 1 97.44 155 GLY B O 1
ATOM 5259 N N . PRO B 1 156 ? -8.93 -14.195 -5.125 1 97.81 156 PRO B N 1
ATOM 5260 C CA . PRO B 1 156 ? -9.516 -14.297 -3.785 1 97.81 156 PRO B CA 1
ATOM 5261 C C . PRO B 1 156 ? -10.406 -15.531 -3.623 1 97.81 156 PRO B C 1
ATOM 5263 O O . PRO B 1 156 ? -10.609 -16 -2.502 1 97.81 156 PRO B O 1
ATOM 5266 N N . TYR B 1 157 ? -10.875 -16.094 -4.746 1 98.12 157 TYR B N 1
ATOM 5267 C CA . TYR B 1 157 ? -11.742 -17.266 -4.645 1 98.12 157 TYR B CA 1
ATOM 5268 C C . TYR B 1 157 ? -10.961 -18.484 -4.145 1 98.12 157 TYR B C 1
ATOM 5270 O O . TYR B 1 157 ? -11.516 -19.328 -3.449 1 98.12 157 TYR B O 1
ATOM 5278 N N . GLY B 1 158 ? -9.711 -18.516 -4.535 1 97.94 158 GLY B N 1
ATOM 5279 C CA . GLY B 1 158 ? -8.898 -19.672 -4.176 1 97.94 158 GLY B CA 1
ATOM 5280 C C . GLY B 1 158 ? -7.969 -19.406 -3.006 1 97.94 158 GLY B C 1
ATOM 5281 O O . GLY B 1 158 ? -7.504 -20.344 -2.352 1 97.94 158 GLY B O 1
ATOM 5282 N N . PHE B 1 159 ? -7.754 -18.109 -2.705 1 98.25 159 PHE B N 1
ATOM 5283 C CA . PHE B 1 159 ? -6.633 -17.875 -1.801 1 98.25 159 PHE B CA 1
ATOM 5284 C C . PHE B 1 159 ? -6.938 -16.734 -0.843 1 98.25 159 PHE B C 1
ATOM 5286 O O . PHE B 1 159 ? -6.027 -16.047 -0.381 1 98.25 159 PHE B O 1
ATOM 5293 N N . LEU B 1 160 ? -8.211 -16.484 -0.618 1 98.12 160 LEU B N 1
ATOM 5294 C CA . LEU B 1 160 ? -8.609 -15.609 0.474 1 98.12 160 LEU B CA 1
ATOM 5295 C C . LEU B 1 160 ? -8.125 -16.156 1.814 1 98.12 160 LEU B C 1
ATOM 5297 O O . LEU B 1 160 ? -8.227 -17.359 2.072 1 98.12 160 LEU B O 1
ATOM 5301 N N . ALA B 1 161 ? -7.562 -15.281 2.637 1 98.12 161 ALA B N 1
ATOM 5302 C CA . ALA B 1 161 ? -7.074 -15.711 3.943 1 98.12 161 ALA B CA 1
ATOM 5303 C C . ALA B 1 161 ? -7.398 -14.672 5.02 1 98.12 161 ALA B C 1
ATOM 5305 O O . ALA B 1 161 ? -7.254 -13.469 4.793 1 98.12 161 ALA B O 1
ATOM 5306 N N . GLY B 1 16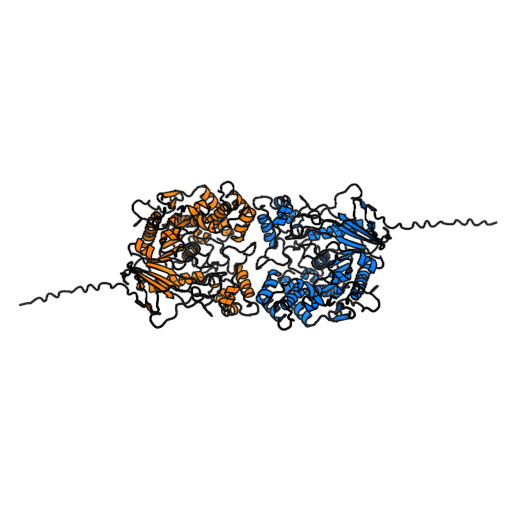2 ? -7.812 -15.07 6.109 1 97.56 162 GLY B N 1
ATOM 5307 C CA . GLY B 1 162 ? -8.195 -14.312 7.289 1 97.56 162 GLY B CA 1
ATOM 5308 C C . GLY B 1 162 ? -8.812 -15.164 8.375 1 97.56 162 GLY B C 1
ATOM 5309 O O . GLY B 1 162 ? -9.133 -16.328 8.148 1 97.56 162 GLY B O 1
ATOM 5310 N N . SER B 1 163 ? -8.953 -14.648 9.555 1 97.25 163 SER B N 1
ATOM 5311 C CA . SER B 1 163 ? -9.523 -15.398 10.672 1 97.25 163 SER B CA 1
ATOM 5312 C C . SER B 1 163 ? -10.922 -15.898 10.344 1 97.25 163 SER B C 1
ATOM 5314 O O . SER B 1 163 ? -11.305 -17 10.766 1 97.25 163 SER B O 1
ATOM 5316 N N . GLU B 1 164 ? -11.633 -15.164 9.539 1 96.94 164 GLU B N 1
ATOM 5317 C CA . GLU B 1 164 ? -13.023 -15.477 9.195 1 96.94 164 GLU B CA 1
ATOM 5318 C C . GLU B 1 164 ? -13.102 -16.688 8.266 1 96.94 164 GLU B C 1
ATOM 5320 O O . GLU B 1 164 ? -14.125 -17.375 8.211 1 96.94 164 GLU B O 1
ATOM 5325 N N . VAL B 1 165 ? -12.031 -16.969 7.57 1 97.5 165 VAL B N 1
ATOM 5326 C CA . VAL B 1 165 ? -12.055 -17.969 6.512 1 97.5 165 VAL B CA 1
ATOM 5327 C C . VAL B 1 165 ? -11.656 -19.328 7.078 1 97.5 165 VAL B C 1
ATOM 5329 O O . VAL B 1 165 ? -11.953 -20.375 6.484 1 97.5 165 VAL B O 1
ATOM 5332 N N . ILE B 1 166 ? -10.969 -19.375 8.234 1 95.69 166 ILE B N 1
ATOM 5333 C CA . ILE B 1 166 ? -10.359 -20.578 8.797 1 95.69 166 ILE B CA 1
ATOM 5334 C C . ILE B 1 166 ? -11.438 -21.609 9.102 1 95.69 166 ILE B C 1
ATOM 5336 O O . ILE B 1 166 ? -11.312 -22.781 8.703 1 95.69 166 ILE B O 1
ATOM 5340 N N . GLU B 1 167 ? -12.531 -21.188 9.672 1 90.5 167 GLU B N 1
ATOM 5341 C CA . GLU B 1 167 ? -13.555 -22.125 10.117 1 90.5 167 GLU B CA 1
ATOM 5342 C C . GLU B 1 167 ? -14.25 -22.781 8.93 1 90.5 167 GLU B C 1
ATOM 5344 O O . GLU B 1 167 ? -14.734 -23.922 9.039 1 90.5 167 GLU B O 1
ATOM 5349 N N . SER B 1 168 ? -14.297 -22.125 7.797 1 89.81 168 SER B N 1
ATOM 5350 C CA . SER B 1 168 ? -14.961 -22.656 6.613 1 89.81 168 SER B CA 1
ATOM 5351 C C . SER B 1 168 ? -14.062 -23.656 5.883 1 89.81 168 SER B C 1
ATOM 5353 O O . SER B 1 168 ? -14.5 -24.328 4.949 1 89.81 168 SER B O 1
ATOM 5355 N N . GLY B 1 169 ? -12.758 -23.75 6.34 1 92.5 169 GLY B N 1
ATOM 5356 C CA . GLY B 1 169 ? -11.781 -24.562 5.621 1 92.5 169 GLY B CA 1
ATOM 5357 C C . GLY B 1 169 ? -11.352 -23.938 4.305 1 92.5 169 GLY B C 1
ATOM 5358 O O . GLY B 1 169 ? -10.742 -24.609 3.469 1 92.5 169 GLY B O 1
ATOM 5359 N N . GLY B 1 170 ? -11.648 -22.672 4.066 1 95.12 170 GLY B N 1
ATOM 5360 C CA . GLY B 1 170 ? -11.477 -22.047 2.768 1 95.12 170 GLY B CA 1
ATOM 5361 C C . GLY B 1 170 ? -10.078 -21.5 2.547 1 95.12 170 GLY B C 1
ATOM 5362 O O . GLY B 1 170 ? -9.742 -21.047 1.448 1 95.12 170 GLY B O 1
ATOM 5363 N N . VAL B 1 171 ? -9.211 -21.547 3.602 1 98.31 171 VAL B N 1
ATOM 5364 C CA . VAL B 1 171 ? -7.828 -21.109 3.41 1 98.31 171 VAL B CA 1
ATOM 5365 C C . VAL B 1 171 ? -7.121 -22.062 2.443 1 98.31 171 VAL B C 1
ATOM 5367 O O . VAL B 1 171 ? -7.207 -23.281 2.586 1 98.31 171 VAL B O 1
ATOM 5370 N N . ASN B 1 172 ? -6.445 -21.469 1.416 1 98.69 172 ASN B N 1
ATOM 5371 C CA . ASN B 1 172 ? -5.758 -22.219 0.372 1 98.69 172 ASN B CA 1
ATOM 5372 C C . ASN B 1 172 ? -6.723 -23.109 -0.411 1 98.69 172 ASN B C 1
ATOM 5374 O O . ASN B 1 172 ? -6.395 -24.25 -0.741 1 98.69 172 ASN B O 1
ATOM 5378 N N . ALA B 1 173 ? -7.914 -22.625 -0.62 1 98.56 173 ALA B N 1
ATOM 5379 C CA . ALA B 1 173 ? -8.938 -23.391 -1.329 1 98.56 173 ALA B CA 1
ATOM 5380 C C . ALA B 1 173 ? -8.445 -23.797 -2.711 1 98.56 173 ALA B C 1
ATOM 5382 O O . ALA B 1 173 ? -8.781 -24.891 -3.193 1 98.56 173 ALA B O 1
ATOM 5383 N N . GLY B 1 174 ? -7.672 -22.969 -3.393 1 98.06 174 GLY B N 1
ATOM 5384 C CA . GLY B 1 174 ? -7.133 -23.328 -4.695 1 98.06 174 GLY B CA 1
ATOM 5385 C C . GLY B 1 174 ? -6.27 -24.578 -4.66 1 98.06 174 GLY B C 1
ATOM 5386 O O . GLY B 1 174 ? -6.348 -25.422 -5.562 1 98.06 174 GLY B O 1
ATOM 5387 N N . LEU B 1 175 ? -5.43 -24.688 -3.658 1 98.44 175 LEU B N 1
ATOM 5388 C CA . LEU B 1 175 ? -4.629 -25.891 -3.488 1 98.44 175 LEU B CA 1
ATOM 5389 C C . LEU B 1 175 ? -5.512 -27.094 -3.143 1 98.44 175 LEU B C 1
ATOM 5391 O O . LEU B 1 175 ? -5.266 -28.203 -3.605 1 98.44 175 LEU B O 1
ATOM 5395 N N . LYS B 1 176 ? -6.504 -26.812 -2.32 1 98.69 176 LYS B N 1
ATOM 5396 C CA . LYS B 1 176 ? -7.422 -27.891 -1.936 1 98.69 176 LYS B CA 1
ATOM 5397 C C . LYS B 1 176 ? -8.258 -28.344 -3.127 1 98.69 176 LYS B C 1
ATOM 5399 O O . LYS B 1 176 ? -8.617 -29.531 -3.219 1 98.69 176 LYS B O 1
ATOM 5404 N N . ASP B 1 177 ? -8.609 -27.422 -3.998 1 98.44 177 ASP B N 1
ATOM 5405 C CA . ASP B 1 177 ? -9.227 -27.828 -5.254 1 98.44 177 ASP B CA 1
ATOM 5406 C C . ASP B 1 177 ? -8.344 -28.812 -6.004 1 98.44 177 ASP B C 1
ATOM 5408 O O . ASP B 1 177 ? -8.828 -29.844 -6.477 1 98.44 177 ASP B O 1
ATOM 5412 N N . GLN B 1 178 ? -7.078 -28.547 -6.133 1 98.25 178 GLN B N 1
ATOM 5413 C CA . GLN B 1 178 ? -6.129 -29.422 -6.809 1 98.25 178 GLN B CA 1
ATOM 5414 C C . GLN B 1 178 ? -6.051 -30.781 -6.117 1 98.25 178 GLN B C 1
ATOM 5416 O O . GLN B 1 178 ? -6.035 -31.812 -6.781 1 98.25 178 GLN B O 1
ATOM 5421 N N . ARG B 1 179 ? -6.004 -30.719 -4.816 1 98.19 179 ARG B N 1
ATOM 5422 C CA . ARG B 1 179 ? -5.977 -31.953 -4.039 1 98.19 179 ARG B CA 1
ATOM 5423 C C . ARG B 1 179 ? -7.23 -32.781 -4.285 1 98.19 179 ARG B C 1
ATOM 5425 O O . ARG B 1 179 ? -7.148 -34 -4.43 1 98.19 179 ARG B O 1
ATOM 5432 N N . LYS B 1 180 ? -8.352 -32.156 -4.309 1 98.5 180 LYS B N 1
ATOM 5433 C CA . LYS B 1 180 ? -9.617 -32.812 -4.598 1 98.5 180 LYS B CA 1
ATOM 5434 C C . LYS B 1 180 ? -9.594 -33.469 -5.973 1 98.5 180 LYS B C 1
ATOM 5436 O O . LYS B 1 180 ? -10.094 -34.594 -6.145 1 98.5 180 LYS B O 1
ATOM 5441 N N . ALA B 1 181 ? -9.07 -32.781 -6.922 1 98.56 181 ALA B N 1
ATOM 5442 C CA . ALA B 1 181 ? -8.953 -33.344 -8.266 1 98.56 181 ALA B CA 1
ATOM 5443 C C . ALA B 1 181 ? -8.039 -34.562 -8.273 1 98.56 181 ALA B C 1
ATOM 5445 O O . ALA B 1 181 ? -8.297 -35.531 -9 1 98.56 181 ALA B O 1
ATOM 5446 N N . LEU B 1 182 ? -6.961 -34.531 -7.539 1 98.62 182 LEU B N 1
ATOM 5447 C CA . LEU B 1 182 ? -6.07 -35.688 -7.422 1 98.62 182 LEU B CA 1
ATOM 5448 C C . LEU B 1 182 ? -6.797 -36.875 -6.809 1 98.62 182 LEU B C 1
ATOM 5450 O O . LEU B 1 182 ? -6.633 -38 -7.258 1 98.62 182 LEU B O 1
ATOM 5454 N N . GLU B 1 183 ? -7.586 -36.594 -5.777 1 98.56 183 GLU B N 1
ATOM 5455 C CA . GLU B 1 183 ? -8.398 -37.656 -5.188 1 98.56 183 GLU B CA 1
ATOM 5456 C C . GLU B 1 183 ? -9.383 -38.25 -6.203 1 98.56 183 GLU B C 1
ATOM 5458 O O . GLU B 1 183 ? -9.617 -39.438 -6.23 1 98.56 183 GLU B O 1
ATOM 5463 N N . TRP B 1 184 ? -9.969 -37.344 -6.934 1 98.62 184 TRP B N 1
ATOM 5464 C CA . TRP B 1 184 ? -10.859 -37.781 -8.008 1 98.62 184 TRP B CA 1
ATOM 5465 C C . TRP B 1 184 ? -10.148 -38.719 -8.969 1 98.62 184 TRP B C 1
ATOM 5467 O O . TRP B 1 184 ? -10.711 -39.75 -9.367 1 98.62 184 TRP B O 1
ATOM 5477 N N . VAL B 1 185 ? -8.93 -38.406 -9.359 1 98.56 185 VAL B N 1
ATOM 5478 C CA . VAL B 1 185 ? -8.125 -39.219 -10.25 1 98.56 185 VAL B CA 1
ATOM 5479 C C . VAL B 1 185 ? -7.898 -40.594 -9.617 1 98.56 185 VAL B C 1
ATOM 5481 O O . VAL B 1 185 ? -8.031 -41.625 -10.281 1 98.56 185 VAL B O 1
ATOM 5484 N N . GLN B 1 186 ? -7.617 -40.688 -8.375 1 97.81 186 GLN B N 1
ATOM 5485 C CA . GLN B 1 186 ? -7.41 -41.969 -7.668 1 97.81 186 GLN B CA 1
ATOM 5486 C C . GLN B 1 186 ? -8.656 -42.844 -7.734 1 97.81 186 GLN B C 1
ATOM 5488 O O . GLN B 1 186 ? -8.555 -44.062 -7.863 1 97.81 186 GLN B O 1
ATOM 5493 N N . LYS B 1 187 ? -9.695 -42.188 -7.684 1 97.75 187 LYS B N 1
ATOM 5494 C CA . LYS B 1 187 ? -10.953 -42.938 -7.574 1 97.75 187 LYS B CA 1
ATOM 5495 C C . LYS B 1 187 ? -11.469 -43.344 -8.945 1 97.75 187 LYS B C 1
ATOM 5497 O O . LYS B 1 187 ? -12.062 -44.406 -9.102 1 97.75 187 LYS B O 1
ATOM 5502 N N . TYR B 1 188 ? -11.211 -42.531 -9.992 1 98 188 TYR B N 1
ATOM 5503 C CA . TYR B 1 188 ? -12.039 -42.719 -11.172 1 98 188 TYR B CA 1
ATOM 5504 C C . TYR B 1 188 ? -11.188 -42.938 -12.414 1 98 188 TYR B C 1
ATOM 5506 O O . TYR B 1 188 ? -11.695 -43.312 -13.469 1 98 188 TYR B O 1
ATOM 5514 N N . ILE B 1 189 ? -9.898 -42.719 -12.406 1 98.25 189 ILE B N 1
ATOM 5515 C CA . ILE B 1 189 ? -9.109 -42.625 -13.625 1 98.25 189 ILE B CA 1
ATOM 5516 C C . ILE B 1 189 ? -9.094 -44 -14.336 1 98.25 189 ILE B C 1
ATOM 5518 O O . ILE B 1 189 ? -8.859 -44.062 -15.547 1 98.25 189 ILE B O 1
ATOM 5522 N N . GLU B 1 190 ? -9.367 -45.062 -13.578 1 97.44 190 GLU B N 1
ATOM 5523 C CA . GLU B 1 190 ? -9.406 -46.375 -14.156 1 97.44 190 GLU B CA 1
ATOM 5524 C C . GLU B 1 190 ? -10.508 -46.5 -15.211 1 97.44 190 GLU B C 1
ATOM 5526 O O . GLU B 1 190 ? -10.375 -47.25 -16.172 1 97.44 190 GLU B O 1
ATOM 5531 N N . HIS B 1 191 ? -11.562 -45.75 -15.062 1 97.06 191 HIS B N 1
ATOM 5532 C CA . HIS B 1 191 ? -12.68 -45.781 -16 1 97.06 191 HIS B CA 1
ATOM 5533 C C . HIS B 1 191 ? -12.258 -45.219 -17.359 1 97.06 191 HIS B C 1
ATOM 5535 O O . HIS B 1 191 ? -12.961 -45.406 -18.359 1 97.06 191 HIS B O 1
ATOM 5541 N N . PHE B 1 192 ? -11.109 -44.656 -17.438 1 97.81 192 PHE B N 1
ATOM 5542 C CA . PHE B 1 192 ? -10.609 -44.062 -18.672 1 97.81 192 PHE B CA 1
ATOM 5543 C C . PHE B 1 192 ? -9.367 -44.781 -19.156 1 97.81 192 PHE B C 1
ATOM 5545 O O . PHE B 1 192 ? -8.727 -44.375 -20.125 1 97.81 192 PHE B O 1
ATOM 5552 N N . GLY B 1 193 ? -8.953 -45.812 -18.344 1 97.62 193 GLY B N 1
ATOM 5553 C CA . GLY B 1 193 ? -7.812 -46.656 -18.703 1 97.62 193 GLY B CA 1
ATOM 5554 C C . GLY B 1 193 ? -6.547 -46.281 -17.938 1 97.62 193 GLY B C 1
ATOM 5555 O O . GLY B 1 193 ? -5.488 -46.875 -18.188 1 97.62 193 GLY B O 1
ATOM 5556 N N . GLY B 1 194 ? -6.664 -45.375 -17.047 1 98.25 194 GLY B N 1
ATOM 5557 C CA . GLY B 1 194 ? -5.496 -44.906 -16.312 1 98.25 194 GLY B CA 1
ATOM 5558 C C . GLY B 1 194 ? -5.18 -45.75 -15.094 1 98.25 194 GLY B C 1
ATOM 5559 O O . GLY B 1 194 ? -6.039 -46.469 -14.602 1 98.25 194 GLY B O 1
ATOM 5560 N N . ASP B 1 195 ? -3.99 -45.688 -14.609 1 98.25 195 ASP B N 1
ATOM 5561 C CA . ASP B 1 195 ? -3.525 -46.344 -13.391 1 98.25 195 ASP B CA 1
ATOM 5562 C C . ASP B 1 195 ? -3.443 -45.344 -12.234 1 98.25 195 ASP B C 1
ATOM 5564 O O . ASP B 1 195 ? -2.57 -44.469 -12.227 1 98.25 195 ASP B O 1
ATOM 5568 N N . PRO B 1 196 ? -4.309 -45.438 -11.25 1 97.69 196 PRO B N 1
ATOM 5569 C CA . PRO B 1 196 ? -4.266 -44.469 -10.141 1 97.69 196 PRO B CA 1
ATOM 5570 C C . PRO B 1 196 ? -2.967 -44.531 -9.344 1 97.69 196 PRO B C 1
ATOM 5572 O O . PRO B 1 196 ? -2.658 -43.625 -8.57 1 97.69 196 PRO B O 1
ATOM 5575 N N . CYS B 1 197 ? -2.164 -45.594 -9.508 1 97.12 197 CYS B N 1
ATOM 5576 C CA . CYS B 1 197 ? -0.928 -45.75 -8.75 1 97.12 197 CYS B CA 1
ATOM 5577 C C . CYS B 1 197 ? 0.27 -45.25 -9.539 1 97.12 197 CYS B C 1
ATOM 5579 O O . CYS B 1 197 ? 1.404 -45.312 -9.062 1 97.12 197 CYS B O 1
ATOM 5581 N N . ARG B 1 198 ? 0.063 -44.75 -10.711 1 97.94 198 ARG B N 1
ATOM 5582 C CA . ARG B 1 198 ? 1.124 -44.219 -11.555 1 97.94 198 ARG B CA 1
ATOM 5583 C C . ARG B 1 198 ? 0.763 -42.812 -12.062 1 97.94 198 ARG B C 1
ATOM 5585 O O . ARG B 1 198 ? 0.627 -42.625 -13.273 1 97.94 198 ARG B O 1
ATOM 5592 N N . VAL B 1 199 ? 0.713 -41.938 -11.125 1 98.81 199 VAL B N 1
ATOM 5593 C CA . VAL B 1 199 ? 0.357 -40.562 -11.43 1 98.81 199 VAL B CA 1
ATOM 5594 C C . VAL B 1 199 ? 1.587 -39.656 -11.281 1 98.81 199 VAL B C 1
ATOM 5596 O O . VAL B 1 199 ? 2.223 -39.625 -10.227 1 98.81 199 VAL B O 1
ATOM 5599 N N . THR B 1 200 ? 2.023 -39 -12.32 1 98.75 200 THR B N 1
ATOM 5600 C CA . THR B 1 200 ? 3.008 -37.938 -12.297 1 98.75 200 THR B CA 1
ATOM 5601 C C . THR B 1 200 ? 2.318 -36.562 -12.281 1 98.75 200 THR B C 1
ATOM 5603 O O . THR B 1 200 ? 1.526 -36.25 -13.18 1 98.75 200 THR B O 1
ATOM 5606 N N . ILE B 1 201 ? 2.566 -35.75 -11.242 1 98.5 201 ILE B N 1
ATOM 5607 C CA . ILE B 1 201 ? 1.995 -34.406 -11.25 1 98.5 201 ILE B CA 1
ATOM 5608 C C . ILE B 1 201 ? 3.008 -33.438 -11.82 1 98.5 201 ILE B C 1
ATOM 5610 O O . ILE B 1 201 ? 4.207 -33.531 -11.547 1 98.5 201 ILE B O 1
ATOM 5614 N N . GLY B 1 202 ? 2.574 -32.594 -12.688 1 97.31 202 GLY B N 1
ATOM 5615 C CA . GLY B 1 202 ? 3.389 -31.547 -13.305 1 97.31 202 GLY B CA 1
ATOM 5616 C C . GLY B 1 202 ? 2.713 -30.188 -13.32 1 97.31 202 GLY B C 1
ATOM 5617 O O . GLY B 1 202 ? 1.521 -30.078 -13.023 1 97.31 202 GLY B O 1
ATOM 5618 N N . GLY B 1 203 ? 3.438 -29.219 -13.609 1 96.44 203 GLY B N 1
ATOM 5619 C CA . GLY B 1 203 ? 2.936 -27.859 -13.727 1 96.44 203 GLY B CA 1
ATOM 5620 C C . GLY B 1 203 ? 4.023 -26.844 -14.031 1 96.44 203 GLY B C 1
ATOM 5621 O O . GLY B 1 203 ? 5.211 -27.156 -13.922 1 96.44 203 GLY B O 1
ATOM 5622 N N . ALA B 1 204 ? 3.615 -25.672 -14.461 1 96.31 204 ALA B N 1
ATOM 5623 C CA . ALA B 1 204 ? 4.523 -24.578 -14.781 1 96.31 204 ALA B CA 1
ATOM 5624 C C . ALA B 1 204 ? 4.168 -23.328 -13.992 1 96.31 204 ALA B C 1
ATOM 5626 O O . ALA B 1 204 ? 2.99 -23.016 -13.797 1 96.31 204 ALA B O 1
ATOM 5627 N N . SER B 1 205 ? 5.211 -22.609 -13.531 1 96.38 205 SER B N 1
ATOM 5628 C CA . SER B 1 205 ? 5.02 -21.375 -12.797 1 96.38 205 SER B CA 1
ATOM 5629 C C . SER B 1 205 ? 4.207 -21.609 -11.523 1 96.38 205 SER B C 1
ATOM 5631 O O . SER B 1 205 ? 4.598 -22.406 -10.672 1 96.38 205 SER B O 1
ATOM 5633 N N . ALA B 1 206 ? 2.953 -21.062 -11.5 1 96.81 206 ALA B N 1
ATOM 5634 C CA . ALA B 1 206 ? 2.102 -21.328 -10.344 1 96.81 206 ALA B CA 1
ATOM 5635 C C . ALA B 1 206 ? 1.78 -22.812 -10.227 1 96.81 206 ALA B C 1
ATOM 5637 O O . ALA B 1 206 ? 1.648 -23.344 -9.125 1 96.81 206 ALA B O 1
ATOM 5638 N N . GLY B 1 207 ? 1.664 -23.516 -11.344 1 97 207 GLY B N 1
ATOM 5639 C CA . GLY B 1 207 ? 1.484 -24.953 -11.32 1 97 207 GLY B CA 1
ATOM 5640 C C . GLY B 1 207 ? 2.672 -25.703 -10.734 1 97 207 GLY B C 1
ATOM 5641 O O . GLY B 1 207 ? 2.5 -26.688 -10.016 1 97 207 GLY B O 1
ATOM 5642 N N . ALA B 1 208 ? 3.848 -25.188 -11.117 1 97.56 208 ALA B N 1
ATOM 5643 C CA . ALA B 1 208 ? 5.051 -25.781 -10.547 1 97.56 208 ALA B CA 1
ATOM 5644 C C . ALA B 1 208 ? 5.145 -25.484 -9.047 1 97.56 208 ALA B C 1
ATOM 5646 O O . ALA B 1 208 ? 5.621 -26.328 -8.273 1 97.56 208 ALA B O 1
ATOM 5647 N N . GLN B 1 209 ? 4.746 -24.297 -8.664 1 97.56 209 GLN B N 1
ATOM 5648 C CA . GLN B 1 209 ? 4.648 -24.016 -7.234 1 97.56 209 GLN B CA 1
ATOM 5649 C C . GLN B 1 209 ? 3.67 -24.969 -6.559 1 97.56 209 GLN B C 1
ATOM 5651 O O . GLN B 1 209 ? 3.916 -25.438 -5.441 1 97.56 209 GLN B O 1
ATOM 5656 N N . SER B 1 210 ? 2.57 -25.266 -7.203 1 97.81 210 SER B N 1
ATOM 5657 C CA . SER B 1 210 ? 1.599 -26.219 -6.684 1 97.81 210 SER B CA 1
ATOM 5658 C C . SER B 1 210 ? 2.23 -27.594 -6.473 1 97.81 210 SER B C 1
ATOM 5660 O O . SER B 1 210 ? 1.978 -28.25 -5.461 1 97.81 210 SER B O 1
ATOM 5662 N N . VAL B 1 211 ? 3.023 -28.016 -7.438 1 98.19 211 VAL B N 1
ATOM 5663 C CA . VAL B 1 211 ? 3.723 -29.297 -7.281 1 98.19 211 VAL B CA 1
ATOM 5664 C C . VAL B 1 211 ? 4.535 -29.281 -5.988 1 98.19 211 VAL B C 1
ATOM 5666 O O . VAL B 1 211 ? 4.438 -30.203 -5.18 1 98.19 211 VAL B O 1
ATOM 5669 N N . CYS B 1 212 ? 5.262 -28.172 -5.781 1 98.31 212 CYS B N 1
ATOM 5670 C CA . CYS B 1 212 ? 6.074 -28.047 -4.574 1 98.31 212 CYS B CA 1
ATOM 5671 C C . CYS B 1 212 ? 5.199 -28.031 -3.326 1 98.31 212 CYS B C 1
ATOM 5673 O O . CYS B 1 212 ? 5.555 -28.625 -2.307 1 98.31 212 CYS B O 1
ATOM 5675 N N . MET B 1 213 ? 4.082 -27.438 -3.443 1 98.19 213 MET B N 1
ATOM 5676 C CA . MET B 1 213 ? 3.178 -27.344 -2.301 1 98.19 213 MET B CA 1
ATOM 5677 C C . MET B 1 213 ? 2.545 -28.688 -1.994 1 98.19 213 MET B C 1
ATOM 5679 O O . MET B 1 213 ? 2.301 -29.016 -0.831 1 98.19 213 MET B O 1
ATOM 5683 N N . HIS B 1 214 ? 2.289 -29.469 -2.992 1 98.5 214 HIS B N 1
ATOM 5684 C CA . HIS B 1 214 ? 1.679 -30.781 -2.775 1 98.5 214 HIS B CA 1
ATOM 5685 C C . HIS B 1 214 ? 2.688 -31.781 -2.209 1 98.5 214 HIS B C 1
ATOM 5687 O O . HIS B 1 214 ? 2.344 -32.594 -1.358 1 98.5 214 HIS B O 1
ATOM 5693 N N . VAL B 1 215 ? 3.947 -31.75 -2.668 1 98.62 215 VAL B N 1
ATOM 5694 C CA . VAL B 1 215 ? 4.918 -32.719 -2.145 1 98.62 215 VAL B CA 1
ATOM 5695 C C . VAL B 1 215 ? 5.254 -32.375 -0.696 1 98.62 215 VAL B C 1
ATOM 5697 O O . VAL B 1 215 ? 5.637 -33.25 0.085 1 98.62 215 VAL B O 1
ATOM 5700 N N . THR B 1 216 ? 5.105 -31.062 -0.307 1 98.62 216 THR B N 1
ATOM 5701 C CA . THR B 1 216 ? 5.43 -30.641 1.055 1 98.62 216 THR B CA 1
ATOM 5702 C C . THR B 1 216 ? 4.164 -30.547 1.905 1 98.62 216 THR B C 1
ATOM 5704 O O . THR B 1 216 ? 4.227 -30.172 3.078 1 98.62 216 THR B O 1
ATOM 5707 N N . ALA B 1 217 ? 3.031 -30.859 1.305 1 98.62 217 ALA B N 1
ATOM 5708 C CA . ALA B 1 217 ? 1.758 -30.703 2.004 1 98.62 217 ALA B CA 1
ATOM 5709 C C . ALA B 1 217 ? 1.74 -31.5 3.299 1 98.62 217 ALA B C 1
ATOM 5711 O O . ALA B 1 217 ? 2.242 -32.625 3.346 1 98.62 217 ALA B O 1
ATOM 5712 N N . TYR B 1 218 ? 1.157 -30.906 4.383 1 98.44 218 TYR B N 1
ATOM 5713 C CA . TYR B 1 218 ? 0.952 -31.578 5.664 1 98.44 218 TYR B CA 1
ATOM 5714 C C . TYR B 1 218 ? 2.264 -32.125 6.207 1 98.44 218 TYR B C 1
ATOM 5716 O O . TYR B 1 218 ? 2.305 -33.25 6.727 1 98.44 218 TYR B O 1
ATOM 5724 N N . GLY B 1 219 ? 3.336 -31.406 5.965 1 98.06 219 GLY B N 1
ATOM 5725 C CA . GLY B 1 219 ? 4.641 -31.781 6.488 1 98.06 219 GLY B CA 1
ATOM 5726 C C . GLY B 1 219 ? 5.293 -32.906 5.711 1 98.06 219 GLY B C 1
ATOM 5727 O O . GLY B 1 219 ? 6.059 -33.688 6.277 1 98.06 219 GLY B O 1
ATOM 5728 N N . GLY B 1 220 ? 4.883 -33.094 4.465 1 98.19 220 GLY B N 1
ATOM 5729 C CA . GLY B 1 220 ? 5.461 -34.125 3.635 1 98.19 220 GLY B CA 1
ATOM 5730 C C . GLY B 1 220 ? 4.719 -35.438 3.725 1 98.19 220 GLY B C 1
ATOM 5731 O O . GLY B 1 220 ? 5.254 -36.5 3.363 1 98.19 220 GLY B O 1
ATOM 5732 N N . ARG B 1 221 ? 3.504 -35.406 4.211 1 97.81 221 ARG B N 1
ATOM 5733 C CA . ARG B 1 221 ? 2.701 -36.625 4.309 1 97.81 221 ARG B CA 1
ATOM 5734 C C . ARG B 1 221 ? 2.422 -37.188 2.93 1 97.81 221 ARG B C 1
ATOM 5736 O O . ARG B 1 221 ? 2.018 -36.469 2.014 1 97.81 221 ARG B O 1
ATOM 5743 N N . ASP B 1 222 ? 2.652 -38.5 2.797 1 97.88 222 ASP B N 1
ATOM 5744 C CA . ASP B 1 222 ? 2.395 -39.219 1.54 1 97.88 222 ASP B CA 1
ATOM 5745 C C . ASP B 1 222 ? 1.027 -39.875 1.561 1 97.88 222 ASP B C 1
ATOM 5747 O O . ASP B 1 222 ? 0.86 -40.938 2.186 1 97.88 222 ASP B O 1
ATOM 5751 N N . ASP B 1 223 ? 0.125 -39.312 0.871 1 97.38 223 ASP B N 1
ATOM 5752 C CA . ASP B 1 223 ? -1.224 -39.875 0.792 1 97.38 223 ASP B CA 1
ATOM 5753 C C . ASP B 1 223 ? -1.366 -40.812 -0.411 1 97.38 223 ASP B C 1
ATOM 5755 O O . ASP B 1 223 ? -2.463 -41.281 -0.7 1 97.38 223 ASP B O 1
ATOM 5759 N N . GLY B 1 224 ? -0.268 -40.969 -1.167 1 97.75 224 GLY B N 1
ATOM 5760 C CA . GLY B 1 224 ? -0.262 -41.906 -2.285 1 97.75 224 GLY B CA 1
ATOM 5761 C C . GLY B 1 224 ? -0.969 -41.375 -3.514 1 97.75 224 GLY B C 1
ATOM 5762 O O . GLY B 1 224 ? -1.464 -42.125 -4.34 1 97.75 224 GLY B O 1
ATOM 5763 N N . LEU B 1 225 ? -1.007 -40 -3.652 1 98.31 225 LEU B N 1
ATOM 5764 C CA . LEU B 1 225 ? -1.775 -39.406 -4.723 1 98.31 225 LEU B CA 1
ATOM 5765 C C . LEU B 1 225 ? -0.945 -39.281 -6 1 98.31 225 LEU B C 1
ATOM 5767 O O . LEU B 1 225 ? -1.491 -39.094 -7.086 1 98.31 225 LEU B O 1
ATOM 5771 N N . PHE B 1 226 ? 0.344 -39.344 -5.898 1 98.44 226 PHE B N 1
ATOM 5772 C CA . PHE B 1 226 ? 1.253 -39.25 -7.035 1 98.44 226 PHE B CA 1
ATOM 5773 C C . PHE B 1 226 ? 2.553 -40 -6.746 1 98.44 226 PHE B C 1
ATOM 5775 O O . PHE B 1 226 ? 2.885 -40.25 -5.586 1 98.44 226 PHE B O 1
ATOM 5782 N N . HIS B 1 227 ? 3.268 -40.312 -7.836 1 97.5 227 HIS B N 1
ATOM 5783 C CA . HIS B 1 227 ? 4.453 -41.156 -7.676 1 97.5 227 HIS B CA 1
ATOM 5784 C C . HIS B 1 227 ? 5.652 -40.531 -8.398 1 97.5 227 HIS B C 1
ATOM 5786 O O . HIS B 1 227 ? 6.746 -41.125 -8.383 1 97.5 227 HIS B O 1
ATOM 5792 N N . ALA B 1 228 ? 5.508 -39.406 -9.039 1 98.69 228 ALA B N 1
ATOM 5793 C CA . ALA B 1 228 ? 6.578 -38.625 -9.656 1 98.69 228 ALA B CA 1
ATOM 5794 C C . ALA B 1 228 ? 6.148 -37.156 -9.859 1 98.69 228 ALA B C 1
ATOM 5796 O O . ALA B 1 228 ? 4.961 -36.844 -9.789 1 98.69 228 ALA B O 1
ATOM 5797 N N . THR B 1 229 ? 7.152 -36.281 -10.023 1 98.62 229 THR B N 1
ATOM 5798 C CA . THR B 1 229 ? 6.82 -34.875 -10.203 1 98.62 229 THR B CA 1
ATOM 5799 C C . THR B 1 229 ? 7.633 -34.25 -11.352 1 98.62 229 THR B C 1
ATOM 5801 O O . THR B 1 229 ? 8.75 -34.688 -11.625 1 98.62 229 THR B O 1
ATOM 5804 N N . SER B 1 230 ? 7.094 -33.344 -12.055 1 98.06 230 SER B N 1
ATOM 5805 C CA . SER B 1 230 ? 7.762 -32.5 -13.047 1 98.06 230 SER B CA 1
ATOM 5806 C C . SER B 1 230 ? 7.328 -31.047 -12.922 1 98.06 230 SER B C 1
ATOM 5808 O O . SER B 1 230 ? 6.172 -30.719 -13.203 1 98.06 230 SER B O 1
ATOM 5810 N N . ALA B 1 231 ? 8.195 -30.172 -12.547 1 97.31 231 ALA B N 1
ATOM 5811 C CA . ALA B 1 231 ? 7.863 -28.781 -12.273 1 97.31 231 ALA B CA 1
ATOM 5812 C C . ALA B 1 231 ? 8.703 -27.844 -13.125 1 97.31 231 ALA B C 1
ATOM 5814 O O . ALA B 1 231 ? 9.938 -27.875 -13.078 1 97.31 231 ALA B O 1
ATOM 5815 N N . GLU B 1 232 ? 8.031 -27.047 -13.961 1 96.69 232 GLU B N 1
ATOM 5816 C CA . GLU B 1 232 ? 8.672 -26.078 -14.844 1 96.69 232 GLU B CA 1
ATOM 5817 C C . GLU B 1 232 ? 8.633 -24.672 -14.242 1 96.69 232 GLU B C 1
ATOM 5819 O O . GLU B 1 232 ? 7.562 -24.094 -14.086 1 96.69 232 GLU B O 1
ATOM 5824 N N . SER B 1 233 ? 9.789 -24.156 -13.945 1 97 233 SER B N 1
ATOM 5825 C CA . SER B 1 233 ? 9.875 -22.828 -13.336 1 97 233 SER B CA 1
ATOM 5826 C C . SER B 1 233 ? 9.203 -22.812 -11.969 1 97 233 SER B C 1
ATOM 5828 O O . SER B 1 233 ? 8.297 -22.016 -11.734 1 97 233 SER B O 1
ATOM 5830 N N . GLN B 1 234 ? 9.703 -23.719 -11.07 1 96.19 234 GLN B N 1
ATOM 5831 C CA . GLN B 1 234 ? 9.18 -23.766 -9.703 1 96.19 234 GLN B CA 1
ATOM 5832 C C . GLN B 1 234 ? 9.297 -22.422 -9.016 1 96.19 234 GLN B C 1
ATOM 5834 O O . GLN B 1 234 ? 10.375 -21.828 -8.977 1 96.19 234 GLN B O 1
ATOM 5839 N N . SER B 1 235 ? 8.242 -21.844 -8.594 1 96 235 SER B N 1
ATOM 5840 C CA . SER B 1 235 ? 8.133 -20.469 -8.117 1 96 235 SER B CA 1
ATOM 5841 C C . SER B 1 235 ? 8.141 -20.406 -6.59 1 96 235 SER B C 1
ATOM 5843 O O . SER B 1 235 ? 7.391 -21.125 -5.93 1 96 235 SER B O 1
ATOM 5845 N N . PHE B 1 236 ? 9.031 -19.594 -6.008 1 97.69 236 PHE B N 1
ATOM 5846 C CA . PHE B 1 236 ? 9.086 -19.406 -4.562 1 97.69 236 PHE B CA 1
ATOM 5847 C C . PHE B 1 236 ? 8.812 -17.953 -4.195 1 97.69 236 PHE B C 1
ATOM 5849 O O . PHE B 1 236 ? 9.695 -17.25 -3.695 1 97.69 236 PHE B O 1
ATOM 5856 N N . PRO B 1 237 ? 7.617 -17.484 -4.332 1 97.44 237 PRO B N 1
ATOM 5857 C CA . PRO B 1 237 ? 7.246 -16.172 -3.783 1 97.44 237 PRO B CA 1
ATOM 5858 C C . PRO B 1 237 ? 7.086 -16.188 -2.266 1 97.44 237 PRO B C 1
ATOM 5860 O O . PRO B 1 237 ? 7.129 -17.266 -1.649 1 97.44 237 PRO B O 1
ATOM 5863 N N . PRO B 1 238 ? 6.93 -15.055 -1.643 1 97.44 238 PRO B N 1
ATOM 5864 C CA . PRO B 1 238 ? 6.691 -15.039 -0.197 1 97.44 238 PRO B CA 1
ATOM 5865 C C . PRO B 1 238 ? 5.422 -15.789 0.202 1 97.44 238 PRO B C 1
ATOM 5867 O O . PRO B 1 238 ? 4.395 -15.664 -0.471 1 97.44 238 PRO B O 1
ATOM 5870 N N . LEU B 1 239 ? 5.547 -16.562 1.192 1 97.88 239 LEU B N 1
ATOM 5871 C CA . LEU B 1 239 ? 4.414 -17.234 1.827 1 97.88 239 LEU B CA 1
ATOM 5872 C C . LEU B 1 239 ? 4.039 -16.531 3.133 1 97.88 239 LEU B C 1
ATOM 5874 O O . LEU B 1 239 ? 4.625 -16.812 4.18 1 97.88 239 LEU B O 1
ATOM 5878 N N . ARG B 1 240 ? 2.998 -15.758 3.1 1 97.44 240 ARG B N 1
ATOM 5879 C CA . ARG B 1 240 ? 2.549 -15.055 4.297 1 97.44 240 ARG B CA 1
ATOM 5880 C C . ARG B 1 240 ? 1.655 -15.945 5.152 1 97.44 240 ARG B C 1
ATOM 5882 O O . ARG B 1 240 ? 1.06 -16.906 4.652 1 97.44 240 ARG B O 1
ATOM 5889 N N . THR B 1 241 ? 1.571 -15.641 6.445 1 98.25 241 THR B N 1
ATOM 5890 C CA . THR B 1 241 ? 0.625 -16.344 7.309 1 98.25 241 THR B CA 1
ATOM 5891 C C . THR B 1 241 ? -0.792 -15.82 7.094 1 98.25 241 THR B C 1
ATOM 5893 O O . THR B 1 241 ? -0.988 -14.789 6.441 1 98.25 241 THR B O 1
ATOM 5896 N N . VAL B 1 242 ? -1.742 -16.562 7.637 1 98.12 242 VAL B N 1
ATOM 5897 C CA . VAL B 1 242 ? -3.131 -16.125 7.59 1 98.12 242 VAL B CA 1
ATOM 5898 C C . VAL B 1 242 ? -3.256 -14.75 8.25 1 98.12 242 VAL B C 1
ATOM 5900 O O . VAL B 1 242 ? -3.908 -13.852 7.719 1 98.12 242 VAL B O 1
ATOM 5903 N N . ASN B 1 243 ? -2.531 -14.562 9.398 1 97.5 243 ASN B N 1
ATOM 5904 C CA . ASN B 1 243 ? -2.578 -13.297 10.117 1 97.5 243 ASN B CA 1
ATOM 5905 C C . ASN B 1 243 ? -1.963 -12.164 9.289 1 97.5 243 ASN B C 1
ATOM 5907 O O . ASN B 1 243 ? -2.498 -11.055 9.25 1 97.5 243 ASN B O 1
ATOM 5911 N N . GLU B 1 244 ? -0.86 -12.438 8.648 1 97.31 244 GLU B N 1
ATOM 5912 C CA . GLU B 1 244 ? -0.181 -11.445 7.816 1 97.31 244 GLU B CA 1
ATOM 5913 C C . GLU B 1 244 ? -1.01 -11.094 6.586 1 97.31 244 GLU B C 1
ATOM 5915 O O . GLU B 1 244 ? -0.752 -10.086 5.922 1 97.31 244 GLU B O 1
ATOM 5920 N N . SER B 1 245 ? -2.018 -11.93 6.281 1 97.44 245 SER B N 1
ATOM 5921 C CA . SER B 1 245 ? -2.846 -11.734 5.094 1 97.44 245 SER B CA 1
ATOM 5922 C C . SER B 1 245 ? -4.191 -11.117 5.457 1 97.44 245 SER B C 1
ATOM 5924 O O . SER B 1 245 ? -5.008 -10.836 4.578 1 97.44 245 SER B O 1
ATOM 5926 N N . GLN B 1 246 ? -4.441 -10.844 6.77 1 97.69 246 GLN B N 1
ATOM 5927 C CA . GLN B 1 246 ? -5.73 -10.359 7.258 1 97.69 246 GLN B CA 1
ATOM 5928 C C . GLN B 1 246 ? -6.102 -9.031 6.605 1 97.69 246 GLN B C 1
ATOM 5930 O O . GLN B 1 246 ? -7.277 -8.781 6.328 1 97.69 246 GLN B O 1
ATOM 5935 N N . TYR B 1 247 ? -5.098 -8.18 6.355 1 96.94 247 TYR B N 1
ATOM 5936 C CA . TYR B 1 247 ? -5.371 -6.871 5.773 1 96.94 247 TYR B CA 1
ATOM 5937 C C . TYR B 1 247 ? -6.07 -7.012 4.426 1 96.94 247 TYR B C 1
ATOM 5939 O O . TYR B 1 247 ? -6.949 -6.211 4.09 1 96.94 247 TYR B O 1
ATOM 5947 N N . ALA B 1 248 ? -5.641 -7.996 3.623 1 97.5 248 ALA B N 1
ATOM 5948 C CA . ALA B 1 248 ? -6.219 -8.188 2.297 1 97.5 248 ALA B CA 1
ATOM 5949 C C . ALA B 1 248 ? -7.68 -8.625 2.395 1 97.5 248 ALA B C 1
ATOM 5951 O O . ALA B 1 248 ? -8.516 -8.188 1.602 1 97.5 248 ALA B O 1
ATOM 5952 N N . TYR B 1 249 ? -7.996 -9.539 3.377 1 98 249 TYR B N 1
ATOM 5953 C CA . TYR B 1 249 ? -9.383 -9.906 3.652 1 98 249 TYR B CA 1
ATOM 5954 C C . TYR B 1 249 ? -10.211 -8.68 4.02 1 98 249 TYR B C 1
ATOM 5956 O O . TYR B 1 249 ? -11.266 -8.438 3.438 1 98 249 TYR B O 1
ATOM 5964 N N . ASP B 1 250 ? -9.68 -7.918 4.996 1 98.31 250 ASP B N 1
ATOM 5965 C CA . ASP B 1 250 ? -10.383 -6.734 5.477 1 98.31 250 ASP B CA 1
ATOM 5966 C C . ASP B 1 250 ? -10.648 -5.754 4.336 1 98.31 250 ASP B C 1
ATOM 5968 O O . ASP B 1 250 ? -11.75 -5.207 4.227 1 98.31 250 ASP B O 1
ATOM 5972 N N . ASN B 1 251 ? -9.688 -5.555 3.537 1 98.19 251 ASN B N 1
ATOM 5973 C CA . ASN B 1 251 ? -9.812 -4.594 2.445 1 98.19 251 ASN B CA 1
ATOM 5974 C C . ASN B 1 251 ? -10.844 -5.043 1.42 1 98.19 251 ASN B C 1
ATOM 5976 O O . ASN B 1 251 ? -11.586 -4.223 0.879 1 98.19 251 ASN B O 1
ATOM 5980 N N . LEU B 1 252 ? -10.852 -6.324 1.114 1 98.44 252 LEU B N 1
ATOM 5981 C CA . LEU B 1 252 ? -11.875 -6.832 0.209 1 98.44 252 LEU B CA 1
ATOM 5982 C C . LEU B 1 252 ? -13.266 -6.656 0.809 1 98.44 252 LEU B C 1
ATOM 5984 O O . LEU B 1 252 ? -14.195 -6.25 0.112 1 98.44 252 LEU B O 1
ATOM 5988 N N . VAL B 1 253 ? -13.438 -7.027 2.1 1 98.62 253 VAL B N 1
ATOM 5989 C CA . VAL B 1 253 ? -14.688 -6.84 2.824 1 98.62 253 VAL B CA 1
ATOM 5990 C C . VAL B 1 253 ? -15.141 -5.387 2.699 1 98.62 253 VAL B C 1
ATOM 5992 O O . VAL B 1 253 ? -16.312 -5.117 2.406 1 98.62 253 VAL B O 1
ATOM 5995 N N . ILE B 1 254 ? -14.211 -4.5 2.844 1 98.69 254 ILE B N 1
ATOM 5996 C CA . ILE B 1 254 ? -14.484 -3.066 2.797 1 98.69 254 ILE B CA 1
ATOM 5997 C C . ILE B 1 254 ? -14.93 -2.674 1.39 1 98.69 254 ILE B C 1
ATOM 5999 O O . ILE B 1 254 ? -15.992 -2.07 1.215 1 98.69 254 ILE B O 1
ATOM 6003 N N . ARG B 1 255 ? -14.219 -3.035 0.372 1 98.44 255 ARG B N 1
ATOM 6004 C CA . ARG B 1 255 ? -14.539 -2.666 -1.003 1 98.44 255 ARG B CA 1
ATOM 6005 C C . ARG B 1 255 ? -15.883 -3.25 -1.424 1 98.44 255 ARG B C 1
ATOM 6007 O O . ARG B 1 255 ? -16.609 -2.639 -2.209 1 98.44 255 ARG B O 1
ATOM 6014 N N . ALA B 1 256 ? -16.188 -4.398 -0.86 1 98.5 256 ALA B N 1
ATOM 6015 C CA . ALA B 1 256 ? -17.406 -5.094 -1.241 1 98.5 256 ALA B CA 1
ATOM 6016 C C . ALA B 1 256 ? -18.609 -4.527 -0.491 1 98.5 256 ALA B C 1
ATOM 6018 O O . ALA B 1 256 ? -19.75 -4.984 -0.687 1 98.5 256 ALA B O 1
ATOM 6019 N N . GLY B 1 257 ? -18.422 -3.545 0.427 1 98.38 257 GLY B N 1
ATOM 6020 C CA . GLY B 1 257 ? -19.5 -2.947 1.194 1 98.38 257 GLY B CA 1
ATOM 6021 C C . GLY B 1 257 ? -20 -3.842 2.314 1 98.38 257 GLY B C 1
ATOM 6022 O O . GLY B 1 257 ? -21.156 -3.754 2.713 1 98.38 257 GLY B O 1
ATOM 6023 N N . CYS B 1 258 ? -19.156 -4.73 2.822 1 98.56 258 CYS B N 1
ATOM 6024 C CA . CYS B 1 258 ? -19.578 -5.754 3.773 1 98.56 258 CYS B CA 1
ATOM 6025 C C . CYS B 1 258 ? -19.156 -5.391 5.188 1 98.56 258 CYS B C 1
ATOM 6027 O O . CYS B 1 258 ? -19.422 -6.137 6.133 1 98.56 258 CYS B O 1
ATOM 6029 N N . ALA B 1 259 ? -18.516 -4.238 5.402 1 98.06 259 ALA B N 1
ATOM 6030 C CA . ALA B 1 259 ? -17.938 -3.906 6.699 1 98.06 259 ALA B CA 1
ATOM 6031 C C . ALA B 1 259 ? -19.016 -3.668 7.746 1 98.06 259 ALA B C 1
ATOM 6033 O O . ALA B 1 259 ? -18.75 -3.723 8.945 1 98.06 259 ALA B O 1
ATOM 6034 N N . SER B 1 260 ? -20.266 -3.406 7.352 1 97.69 260 SER B N 1
ATOM 6035 C CA . SER B 1 260 ? -21.344 -3.115 8.281 1 97.69 260 SER B CA 1
ATOM 6036 C C . SER B 1 260 ? -21.953 -4.398 8.836 1 97.69 260 SER B C 1
ATOM 6038 O O . SER B 1 260 ? -22.781 -4.352 9.75 1 97.69 260 SER B O 1
ATOM 6040 N N . GLU B 1 261 ? -21.578 -5.543 8.312 1 97.75 261 GLU B N 1
ATOM 6041 C CA . GLU B 1 261 ? -22.203 -6.809 8.688 1 97.75 261 GLU B CA 1
ATOM 6042 C C . GLU B 1 261 ? -21.453 -7.48 9.828 1 97.75 261 GLU B C 1
ATOM 6044 O O . GLU B 1 261 ? -20.234 -7.375 9.922 1 97.75 261 GLU B O 1
ATOM 6049 N N . ASP B 1 262 ? -22.172 -8.18 10.672 1 96.88 262 ASP B N 1
ATOM 6050 C CA . ASP B 1 262 ? -21.562 -8.961 11.742 1 96.88 262 ASP B CA 1
ATOM 6051 C C . ASP B 1 262 ? -20.766 -10.133 11.18 1 96.88 262 ASP B C 1
ATOM 6053 O O . ASP B 1 262 ? -19.641 -10.406 11.625 1 96.88 262 ASP B O 1
ATOM 6057 N N . ASP B 1 263 ? -21.344 -10.828 10.258 1 97.69 263 ASP B N 1
ATOM 6058 C CA . ASP B 1 263 ? -20.672 -11.914 9.539 1 97.69 263 ASP B CA 1
ATOM 6059 C C . ASP B 1 263 ? -20.234 -11.461 8.156 1 97.69 263 ASP B C 1
ATOM 6061 O O . ASP B 1 263 ? -20.969 -11.602 7.18 1 97.69 263 ASP B O 1
ATOM 6065 N N . THR B 1 264 ? -18.953 -10.961 8.094 1 98.31 264 THR B N 1
ATOM 6066 C CA . THR B 1 264 ? -18.453 -10.352 6.867 1 98.31 264 THR B CA 1
ATOM 6067 C C . THR B 1 264 ? -18.234 -11.414 5.793 1 98.31 264 THR B C 1
ATOM 6069 O O . THR B 1 264 ? -18.406 -11.141 4.602 1 98.31 264 THR B O 1
ATOM 6072 N N . LEU B 1 265 ? -17.891 -12.633 6.195 1 98.25 265 LEU B N 1
ATOM 6073 C CA . LEU B 1 265 ? -17.719 -13.703 5.219 1 98.25 265 LEU B CA 1
ATOM 6074 C C . LEU B 1 265 ? -19.047 -14.07 4.562 1 98.25 265 LEU B C 1
ATOM 6076 O O . LEU B 1 265 ? -19.109 -14.289 3.352 1 98.25 265 LEU B O 1
ATOM 6080 N N . ALA B 1 266 ? -20.125 -14.18 5.336 1 98.19 266 ALA B N 1
ATOM 6081 C CA . ALA B 1 266 ? -21.453 -14.43 4.785 1 98.19 266 ALA B CA 1
ATOM 6082 C C . ALA B 1 266 ? -21.859 -13.336 3.801 1 98.19 266 ALA B C 1
ATOM 6084 O O . ALA B 1 266 ? -22.469 -13.617 2.77 1 98.19 266 ALA B O 1
ATOM 6085 N N . CYS B 1 267 ? -21.562 -12.094 4.199 1 98.25 267 CYS B N 1
ATOM 6086 C CA . CYS B 1 267 ? -21.844 -10.984 3.297 1 98.25 267 CYS B CA 1
ATOM 6087 C C . CYS B 1 267 ? -21.094 -11.164 1.974 1 98.25 267 CYS B C 1
ATOM 6089 O O . CYS B 1 267 ? -21.688 -10.977 0.904 1 98.25 267 CYS B O 1
ATOM 6091 N N . LEU B 1 268 ? -19.781 -11.5 2.008 1 98.44 268 LEU B N 1
ATOM 6092 C CA . LEU B 1 268 ? -19.016 -11.75 0.79 1 98.44 268 LEU B CA 1
ATOM 6093 C C . LEU B 1 268 ? -19.641 -12.883 -0.016 1 98.44 268 LEU B C 1
ATOM 6095 O O . LEU B 1 268 ? -19.703 -12.82 -1.246 1 98.44 268 LEU B O 1
ATOM 6099 N N . ARG B 1 269 ? -20.109 -13.922 0.677 1 98.31 269 ARG B N 1
ATOM 6100 C CA . ARG B 1 269 ? -20.75 -15.055 0.009 1 98.31 269 ARG B CA 1
ATOM 6101 C C . ARG B 1 269 ? -22.031 -14.633 -0.688 1 98.31 269 ARG B C 1
ATOM 6103 O O . ARG B 1 269 ? -22.422 -15.227 -1.697 1 98.31 269 ARG B O 1
ATOM 6110 N N . ASN B 1 270 ? -22.672 -13.594 -0.209 1 97.81 270 ASN B N 1
ATOM 6111 C CA . ASN B 1 270 ? -23.969 -13.18 -0.721 1 97.81 270 ASN B CA 1
ATOM 6112 C C . ASN B 1 270 ? -23.828 -12.164 -1.855 1 97.81 270 ASN B C 1
ATOM 6114 O O . ASN B 1 270 ? -24.812 -11.805 -2.498 1 97.81 270 ASN B O 1
ATOM 6118 N N . ARG B 1 271 ? -22.625 -11.641 -2.076 1 98.06 271 ARG B N 1
ATOM 6119 C CA . ARG B 1 271 ? -22.406 -10.781 -3.234 1 98.06 271 ARG B CA 1
ATOM 6120 C C . ARG B 1 271 ? -22.484 -11.578 -4.531 1 98.06 271 ARG B C 1
ATOM 6122 O O . ARG B 1 271 ? -22.125 -12.758 -4.562 1 98.06 271 ARG B O 1
ATOM 6129 N N . THR B 1 272 ? -22.953 -10.93 -5.629 1 98.19 272 THR B N 1
ATOM 6130 C CA . THR B 1 272 ? -22.859 -11.57 -6.934 1 98.19 272 THR B CA 1
ATOM 6131 C C . THR B 1 272 ? -21.406 -11.609 -7.414 1 98.19 272 THR B C 1
ATOM 6133 O O . THR B 1 272 ? -20.562 -10.852 -6.934 1 98.19 272 THR B O 1
ATOM 6136 N N . SER B 1 273 ? -21.141 -12.484 -8.352 1 98 273 SER B N 1
ATOM 6137 C CA . SER B 1 273 ? -19.797 -12.547 -8.922 1 98 273 SER B CA 1
ATOM 6138 C C . SER B 1 273 ? -19.422 -11.227 -9.586 1 98 273 SER B C 1
ATOM 6140 O O . SER B 1 273 ? -18.266 -10.812 -9.547 1 98 273 SER B O 1
ATOM 6142 N N . ASP B 1 274 ? -20.422 -10.602 -10.211 1 98.31 274 ASP B N 1
ATOM 6143 C CA . ASP B 1 274 ? -20.172 -9.305 -10.844 1 98.31 274 ASP B CA 1
ATOM 6144 C C . ASP B 1 274 ? -19.734 -8.273 -9.805 1 98.31 274 ASP B C 1
ATOM 6146 O O . ASP B 1 274 ? -18.797 -7.508 -10.047 1 98.31 274 ASP B O 1
ATOM 6150 N N . GLU B 1 275 ? -20.406 -8.227 -8.695 1 97.94 275 GLU B N 1
ATOM 6151 C CA . GLU B 1 275 ? -20.094 -7.277 -7.637 1 97.94 275 GLU B CA 1
ATOM 6152 C C . GLU B 1 275 ? -18.688 -7.531 -7.078 1 97.94 275 GLU B C 1
ATOM 6154 O O . GLU B 1 275 ? -17.938 -6.586 -6.84 1 97.94 275 GLU B O 1
ATOM 6159 N N . LEU B 1 276 ? -18.344 -8.75 -6.844 1 98.19 276 LEU B N 1
ATOM 6160 C CA . LEU B 1 276 ? -17.047 -9.086 -6.281 1 98.19 276 LEU B CA 1
ATOM 6161 C C . LEU B 1 276 ? -15.93 -8.789 -7.281 1 98.19 276 LEU B C 1
ATOM 6163 O O . LEU B 1 276 ? -14.883 -8.258 -6.91 1 98.19 276 LEU B O 1
ATOM 6167 N N . GLN B 1 277 ? -16.188 -9.133 -8.57 1 98.44 277 GLN B N 1
ATOM 6168 C CA . GLN B 1 277 ? -15.18 -8.898 -9.594 1 98.44 277 GLN B CA 1
ATOM 6169 C C . GLN B 1 277 ? -14.938 -7.41 -9.789 1 98.44 277 GLN B C 1
ATOM 6171 O O . GLN B 1 277 ? -13.82 -6.996 -10.133 1 98.44 277 GLN B O 1
ATOM 6176 N N . ALA B 1 278 ? -15.953 -6.605 -9.555 1 97.88 278 ALA B N 1
ATOM 6177 C CA . ALA B 1 278 ? -15.828 -5.16 -9.727 1 97.88 278 ALA B CA 1
ATOM 6178 C C . ALA B 1 278 ? -14.828 -4.578 -8.727 1 97.88 278 ALA B C 1
ATOM 6180 O O . ALA B 1 278 ? -14.281 -3.494 -8.945 1 97.88 278 ALA B O 1
ATOM 6181 N N . VAL B 1 279 ? -14.586 -5.281 -7.621 1 97.81 279 VAL B N 1
ATOM 6182 C CA . VAL B 1 279 ? -13.703 -4.742 -6.586 1 97.81 279 VAL B CA 1
ATOM 6183 C C . VAL B 1 279 ? -12.531 -5.691 -6.363 1 97.81 279 VAL B C 1
ATOM 6185 O O . VAL B 1 279 ? -11.844 -5.613 -5.34 1 97.81 279 VAL B O 1
ATOM 6188 N N . ASN B 1 280 ? -12.305 -6.641 -7.281 1 97.62 280 ASN B N 1
ATOM 6189 C CA . ASN B 1 280 ? -11.227 -7.621 -7.215 1 97.62 280 ASN B CA 1
ATOM 6190 C C . ASN B 1 280 ? -9.922 -7.062 -7.781 1 97.62 280 ASN B C 1
ATOM 6192 O O . ASN B 1 280 ? -9.406 -7.566 -8.781 1 97.62 280 ASN B O 1
ATOM 6196 N N . ASN B 1 281 ? -9.383 -6.078 -7.105 1 95.31 281 ASN B N 1
ATOM 6197 C CA . ASN B 1 281 ? -8.148 -5.457 -7.562 1 95.31 281 ASN B CA 1
ATOM 6198 C C . ASN B 1 281 ? -6.98 -5.785 -6.637 1 95.31 281 ASN B C 1
ATOM 6200 O O . ASN B 1 281 ? -7.184 -6.117 -5.469 1 95.31 281 ASN B O 1
ATOM 6204 N N . GLN B 1 282 ? -5.766 -5.672 -7.195 1 94.44 282 GLN B N 1
ATOM 6205 C CA . GLN B 1 282 ? -4.551 -5.891 -6.414 1 94.44 282 GLN B CA 1
ATOM 6206 C C . GLN B 1 282 ? -4.094 -4.602 -5.738 1 94.44 282 GLN B C 1
ATOM 6208 O O . GLN B 1 282 ? -4.258 -3.514 -6.285 1 94.44 282 GLN B O 1
ATOM 6213 N N . THR B 1 283 ? -3.627 -4.727 -4.574 1 95.19 283 THR B N 1
ATOM 6214 C CA . THR B 1 283 ? -3.039 -3.619 -3.83 1 95.19 283 THR B CA 1
ATOM 6215 C C . THR B 1 283 ? -1.662 -3.996 -3.295 1 95.19 283 THR B C 1
ATOM 6217 O O . THR B 1 283 ? -1.286 -5.172 -3.309 1 95.19 283 THR B O 1
ATOM 6220 N N . ALA B 1 284 ? -0.897 -3.035 -2.857 1 95.94 284 ALA B N 1
ATOM 6221 C CA . ALA B 1 284 ? 0.467 -3.27 -2.393 1 95.94 284 ALA B CA 1
ATOM 6222 C C . ALA B 1 284 ? 0.48 -4.16 -1.154 1 95.94 284 ALA B C 1
ATOM 6224 O O . ALA B 1 284 ? -0.424 -4.086 -0.318 1 95.94 284 ALA B O 1
ATOM 6225 N N . PHE B 1 285 ? 1.507 -5.004 -1.033 1 97 285 PHE B N 1
ATOM 6226 C CA . PHE B 1 285 ? 1.806 -5.625 0.252 1 97 285 PHE B CA 1
ATOM 6227 C C . PHE B 1 285 ? 2.162 -4.57 1.293 1 97 285 PHE B C 1
ATOM 6229 O O . PHE B 1 285 ? 2.619 -3.48 0.949 1 97 285 PHE B O 1
ATOM 6236 N N . PRO B 1 286 ? 1.874 -4.883 2.609 1 95.81 286 PRO B N 1
ATOM 6237 C CA . PRO B 1 286 ? 2.299 -3.918 3.627 1 95.81 286 PRO B CA 1
ATOM 6238 C C . PRO B 1 286 ? 3.781 -3.564 3.521 1 95.81 286 PRO B C 1
ATOM 6240 O O . PRO B 1 286 ? 4.637 -4.457 3.539 1 95.81 286 PRO B O 1
ATOM 6243 N N . GLY B 1 287 ? 4.074 -2.359 3.377 1 92.12 287 GLY B N 1
ATOM 6244 C CA . GLY B 1 287 ? 5.441 -1.884 3.24 1 92.12 287 GLY B CA 1
ATOM 6245 C C . GLY B 1 287 ? 5.867 -1.706 1.795 1 92.12 287 GLY B C 1
ATOM 6246 O O . GLY B 1 287 ? 6.902 -1.097 1.519 1 92.12 287 GLY B O 1
ATOM 6247 N N . GLY B 1 288 ? 5.062 -2.264 0.884 1 93.75 288 GLY B N 1
ATOM 6248 C CA . GLY B 1 288 ? 5.316 -2.061 -0.534 1 93.75 288 GLY B CA 1
ATOM 6249 C C . GLY B 1 288 ? 4.855 -0.706 -1.035 1 93.75 288 GLY B C 1
ATOM 6250 O O . GLY B 1 288 ? 4.168 0.025 -0.32 1 93.75 288 GLY B O 1
ATOM 6251 N N . GLN B 1 289 ? 5.305 -0.359 -2.242 1 93.88 289 GLN B N 1
ATOM 6252 C CA . GLN B 1 289 ? 4.988 0.963 -2.773 1 93.88 289 GLN B CA 1
ATOM 6253 C C . GLN B 1 289 ? 3.963 0.872 -3.9 1 93.88 289 GLN B C 1
ATOM 6255 O O . GLN B 1 289 ? 3.35 1.874 -4.27 1 93.88 289 GLN B O 1
ATOM 6260 N N . ALA B 1 290 ? 3.852 -0.298 -4.445 1 95.56 290 ALA B N 1
ATOM 6261 C CA . ALA B 1 290 ? 2.885 -0.612 -5.492 1 95.56 290 ALA B CA 1
ATOM 6262 C C . ALA B 1 290 ? 2.455 -2.074 -5.422 1 95.56 290 ALA B C 1
ATOM 6264 O O . ALA B 1 290 ? 3.064 -2.873 -4.707 1 95.56 290 ALA B O 1
ATOM 6265 N N . ALA B 1 291 ? 1.416 -2.381 -6.133 1 96.56 291 ALA B N 1
ATOM 6266 C CA . ALA B 1 291 ? 0.914 -3.752 -6.148 1 96.56 291 ALA B CA 1
ATOM 6267 C C . ALA B 1 291 ? 1.956 -4.711 -6.719 1 96.56 291 ALA B C 1
ATOM 6269 O O . ALA B 1 291 ? 2.662 -4.375 -7.672 1 96.56 291 ALA B O 1
ATOM 6270 N N . PRO B 1 292 ? 2.1 -5.836 -6.137 1 97.31 292 PRO B N 1
ATOM 6271 C CA . PRO B 1 292 ? 2.908 -6.883 -6.773 1 97.31 292 PRO B CA 1
ATOM 6272 C C . PRO B 1 292 ? 2.266 -7.434 -8.039 1 97.31 292 PRO B C 1
ATOM 6274 O O . PRO B 1 292 ? 1.123 -7.094 -8.359 1 97.31 292 PRO B O 1
ATOM 6277 N N . LEU B 1 293 ? 3.012 -8.25 -8.758 1 97.12 293 LEU B N 1
ATOM 6278 C CA . LEU B 1 293 ? 2.475 -8.93 -9.93 1 97.12 293 LEU B CA 1
ATOM 6279 C C . LEU B 1 293 ? 1.295 -9.82 -9.555 1 97.12 293 LEU B C 1
ATOM 6281 O O . LEU B 1 293 ? 0.31 -9.906 -10.289 1 97.12 293 LEU B O 1
ATOM 6285 N N . TYR B 1 294 ? 1.44 -10.469 -8.383 1 96.62 294 TYR B N 1
ATOM 6286 C CA . TYR B 1 294 ? 0.458 -11.438 -7.918 1 96.62 294 TYR B CA 1
ATOM 6287 C C . TYR B 1 294 ? 0.214 -11.289 -6.422 1 96.62 294 TYR B C 1
ATOM 6289 O O . TYR B 1 294 ? 0.995 -11.789 -5.605 1 96.62 294 TYR B O 1
ATOM 6297 N N . GLN B 1 295 ? -0.886 -10.734 -6.09 1 96.31 295 GLN B N 1
ATOM 6298 C CA . GLN B 1 295 ? -1.168 -10.453 -4.688 1 96.31 295 GLN B CA 1
ATOM 6299 C C . GLN B 1 295 ? -1.673 -11.703 -3.967 1 96.31 295 GLN B C 1
ATOM 6301 O O . GLN B 1 295 ? -1.3 -11.961 -2.82 1 96.31 295 GLN B O 1
ATOM 6306 N N . TRP B 1 296 ? -2.562 -12.453 -4.672 1 97.31 296 TRP B N 1
ATOM 6307 C CA . TRP B 1 296 ? -3.174 -13.625 -4.055 1 97.31 296 TRP B CA 1
ATOM 6308 C C . TRP B 1 296 ? -2.32 -14.867 -4.285 1 97.31 296 TRP B C 1
ATOM 6310 O O . TRP B 1 296 ? -1.784 -15.062 -5.379 1 97.31 296 TRP B O 1
ATOM 6320 N N . GLY B 1 297 ? -2.158 -15.672 -3.338 1 97.06 297 GLY B N 1
ATOM 6321 C CA . GLY B 1 297 ? -1.431 -16.938 -3.434 1 97.06 297 GLY B CA 1
ATOM 6322 C C . GLY B 1 297 ? -1.483 -17.75 -2.156 1 97.06 297 GLY B C 1
ATOM 6323 O O . GLY B 1 297 ? -2.092 -17.328 -1.169 1 97.06 297 GLY B O 1
ATOM 6324 N N . PRO B 1 298 ? -0.899 -18.891 -2.16 1 98.19 298 PRO B N 1
ATOM 6325 C CA . PRO B 1 298 ? -0.878 -19.766 -0.981 1 98.19 298 PRO B CA 1
ATOM 6326 C C . PRO B 1 298 ? -0.345 -19.062 0.263 1 98.19 298 PRO B C 1
ATOM 6328 O O . PRO B 1 298 ? 0.546 -18.219 0.163 1 98.19 298 PRO B O 1
ATOM 6331 N N . VAL B 1 299 ? -0.917 -19.406 1.38 1 98.31 299 VAL B N 1
ATOM 6332 C CA . VAL B 1 299 ? -0.459 -18.844 2.641 1 98.31 299 VAL B CA 1
ATOM 6333 C C . VAL B 1 299 ? -0.076 -19.953 3.607 1 98.31 299 VAL B C 1
ATOM 6335 O O . VAL B 1 299 ? -0.532 -21.094 3.465 1 98.31 299 VAL B O 1
ATOM 6338 N N . LEU B 1 300 ? 0.758 -19.641 4.516 1 98.12 300 LEU B N 1
ATOM 6339 C CA . LEU B 1 300 ? 1.093 -20.531 5.621 1 98.12 300 LEU B CA 1
ATOM 6340 C C . LEU B 1 300 ? -0.082 -20.672 6.582 1 98.12 300 LEU B C 1
ATOM 6342 O O . LEU B 1 300 ? -0.249 -19.859 7.488 1 98.12 300 LEU B O 1
ATOM 6346 N N . ASP B 1 301 ? -0.833 -21.703 6.445 1 97.44 301 ASP B N 1
ATOM 6347 C CA . ASP B 1 301 ? -1.959 -21.969 7.332 1 97.44 301 ASP B CA 1
ATOM 6348 C C . ASP B 1 301 ? -1.579 -22.984 8.406 1 97.44 301 ASP B C 1
ATOM 6350 O O . ASP B 1 301 ? -2.4 -23.344 9.258 1 97.44 301 ASP B O 1
ATOM 6354 N N . PHE B 1 302 ? -0.344 -23.594 8.312 1 96.81 302 PHE B N 1
ATOM 6355 C CA . PHE B 1 302 ? 0.246 -24.531 9.266 1 96.81 302 PHE B CA 1
ATOM 6356 C C . PHE B 1 302 ? -0.529 -25.844 9.281 1 96.81 302 PHE B C 1
ATOM 6358 O O . PHE B 1 302 ? -0.586 -26.531 10.312 1 96.81 302 PHE B O 1
ATOM 6365 N N . ASP B 1 303 ? -1.182 -26.109 8.227 1 96.69 303 ASP B N 1
ATOM 6366 C CA . ASP B 1 303 ? -1.865 -27.375 7.953 1 96.69 303 ASP B CA 1
ATOM 6367 C C . ASP B 1 303 ? -1.502 -27.906 6.57 1 96.69 303 ASP B C 1
ATOM 6369 O O . ASP B 1 303 ? -0.475 -28.562 6.402 1 96.69 303 ASP B O 1
ATOM 6373 N N . PHE B 1 304 ? -2.197 -27.438 5.52 1 97.94 304 PHE B N 1
ATOM 6374 C CA . PHE B 1 304 ? -1.818 -27.844 4.168 1 97.94 304 PHE B CA 1
ATOM 6375 C C . PHE B 1 304 ? -0.412 -27.359 3.838 1 97.94 304 PHE B C 1
ATOM 6377 O O . PHE B 1 304 ? 0.431 -28.141 3.393 1 97.94 304 PHE B O 1
ATOM 6384 N N . VAL B 1 305 ? -0.218 -26.031 3.961 1 98.5 305 VAL B N 1
ATOM 6385 C CA . VAL B 1 305 ? 1.112 -25.438 3.859 1 98.5 305 VAL B CA 1
ATOM 6386 C C . VAL B 1 305 ? 1.706 -25.25 5.254 1 98.5 305 VAL B C 1
ATOM 6388 O O . VAL B 1 305 ? 1.431 -24.266 5.93 1 98.5 305 VAL B O 1
ATOM 6391 N N . SER B 1 306 ? 2.533 -26.156 5.668 1 97.44 306 SER B N 1
ATOM 6392 C CA . SER B 1 306 ? 2.887 -26.266 7.078 1 97.44 306 SER B CA 1
ATOM 6393 C C . SER B 1 306 ? 4.164 -25.484 7.391 1 97.44 306 SER B C 1
ATOM 6395 O O . SER B 1 306 ? 4.477 -25.234 8.555 1 97.44 306 SER B O 1
ATOM 6397 N N . ASP B 1 307 ? 4.895 -25.141 6.301 1 98.25 307 ASP B N 1
ATOM 6398 C CA . ASP B 1 307 ? 6.176 -24.453 6.484 1 98.25 307 ASP B CA 1
ATOM 6399 C C . ASP B 1 307 ? 6.57 -23.688 5.227 1 98.25 307 ASP B C 1
ATOM 6401 O O . ASP B 1 307 ? 5.953 -23.844 4.172 1 98.25 307 ASP B O 1
ATOM 6405 N N . TYR B 1 308 ? 7.516 -22.75 5.418 1 98.56 308 TYR B N 1
ATOM 6406 C CA . TYR B 1 308 ? 8.133 -22.156 4.234 1 98.56 308 TYR B CA 1
ATOM 6407 C C . TYR B 1 308 ? 8.719 -23.234 3.334 1 98.56 308 TYR B C 1
ATOM 6409 O O . TYR B 1 308 ? 9.281 -24.219 3.818 1 98.56 308 TYR B O 1
ATOM 6417 N N . THR B 1 309 ? 8.625 -23.094 2.043 1 98.38 309 THR B N 1
ATOM 6418 C CA . THR B 1 309 ? 8.992 -24.125 1.091 1 98.38 309 THR B CA 1
ATOM 6419 C C . THR B 1 309 ? 10.484 -24.453 1.202 1 98.38 309 THR B C 1
ATOM 6421 O O . THR B 1 309 ? 10.867 -25.625 1.199 1 98.38 309 THR B O 1
ATOM 6424 N N . LEU B 1 310 ? 11.297 -23.406 1.357 1 98.44 310 LEU B N 1
ATOM 6425 C CA . LEU B 1 310 ? 12.734 -23.609 1.488 1 98.44 310 LEU B CA 1
ATOM 6426 C C . LEU B 1 310 ? 13.047 -24.484 2.699 1 98.44 310 LEU B C 1
ATOM 6428 O O . LEU B 1 310 ? 13.828 -25.438 2.602 1 98.44 310 LEU B O 1
ATOM 6432 N N . ARG B 1 311 ? 12.398 -24.172 3.791 1 98.56 311 ARG B N 1
ATOM 6433 C CA . ARG B 1 311 ? 12.688 -24.922 5.008 1 98.56 311 ARG B CA 1
ATOM 6434 C C . ARG B 1 311 ? 12.109 -26.328 4.934 1 98.56 311 ARG B C 1
ATOM 6436 O O . ARG B 1 311 ? 12.711 -27.281 5.43 1 98.56 311 ARG B O 1
ATOM 6443 N N . ALA B 1 312 ? 10.945 -26.547 4.34 1 98.62 312 ALA B N 1
ATOM 6444 C CA . ALA B 1 312 ? 10.359 -27.875 4.18 1 98.62 312 ALA B CA 1
ATOM 6445 C C . ALA B 1 312 ? 11.305 -28.797 3.416 1 98.62 312 ALA B C 1
ATOM 6447 O O . ALA B 1 312 ? 11.555 -29.938 3.846 1 98.62 312 ALA B O 1
ATOM 6448 N N . TYR B 1 313 ? 11.867 -28.344 2.316 1 98.25 313 TYR B N 1
ATOM 6449 C CA . TYR B 1 313 ? 12.805 -29.141 1.542 1 98.25 313 TYR B CA 1
ATOM 6450 C C . TYR B 1 313 ? 14.086 -29.391 2.324 1 98.25 313 TYR B C 1
ATOM 6452 O O . TYR B 1 313 ? 14.602 -30.5 2.35 1 98.25 313 TYR B O 1
ATOM 6460 N N . ALA B 1 314 ? 14.578 -28.297 2.947 1 98.06 314 ALA B N 1
ATOM 6461 C CA . ALA B 1 314 ? 15.836 -28.406 3.678 1 98.06 314 ALA B CA 1
ATOM 6462 C C . ALA B 1 314 ? 15.734 -29.453 4.793 1 98.06 314 ALA B C 1
ATOM 6464 O O . ALA B 1 314 ? 16.703 -30.141 5.105 1 98.06 314 ALA B O 1
ATOM 6465 N N . GLU B 1 315 ? 14.516 -29.594 5.328 1 98.31 315 GLU B N 1
ATOM 6466 C CA . GLU B 1 315 ? 14.32 -30.5 6.449 1 98.31 315 GLU B CA 1
ATOM 6467 C C . GLU B 1 315 ? 13.812 -31.859 5.977 1 98.31 315 GLU B C 1
ATOM 6469 O O . GLU B 1 315 ? 13.477 -32.719 6.793 1 98.31 315 GLU B O 1
ATOM 6474 N N . GLY B 1 316 ? 13.688 -32 4.684 1 98.19 316 GLY B N 1
ATOM 6475 C CA . GLY B 1 316 ? 13.289 -33.281 4.113 1 98.19 316 GLY B CA 1
ATOM 6476 C C . GLY B 1 316 ? 11.82 -33.594 4.301 1 98.19 316 GLY B C 1
ATOM 6477 O O . GLY B 1 316 ? 11.414 -34.75 4.277 1 98.19 316 GLY B O 1
ATOM 6478 N N . LYS B 1 317 ? 11.039 -32.562 4.57 1 98.44 317 LYS B N 1
ATOM 6479 C CA . LYS B 1 317 ? 9.609 -32.719 4.82 1 98.44 317 LYS B CA 1
ATOM 6480 C C . LYS B 1 317 ? 8.812 -32.625 3.525 1 98.44 317 LYS B C 1
ATOM 6482 O O . LYS B 1 317 ? 7.996 -31.703 3.365 1 98.44 317 LYS B O 1
ATOM 6487 N N . TYR B 1 318 ? 9 -33.531 2.646 1 98.44 318 TYR B N 1
ATOM 6488 C CA . TYR B 1 318 ? 8.297 -33.625 1.373 1 98.44 318 TYR B CA 1
ATOM 6489 C C . TYR B 1 318 ? 8.203 -35.094 0.922 1 98.44 318 TYR B C 1
ATOM 6491 O O . TYR B 1 318 ? 8.945 -35.938 1.409 1 98.44 318 TYR B O 1
ATOM 6499 N N . VAL B 1 319 ? 7.262 -35.438 0.087 1 98.62 319 VAL B N 1
ATOM 6500 C CA . VAL B 1 319 ? 7.129 -36.75 -0.497 1 98.62 319 VAL B CA 1
ATOM 6501 C C . VAL B 1 319 ? 8.305 -37.031 -1.429 1 98.62 319 VAL B C 1
ATOM 6503 O O . VAL B 1 319 ? 8.562 -36.281 -2.363 1 98.62 319 VAL B O 1
ATOM 6506 N N . LYS B 1 320 ? 9.008 -38.094 -1.22 1 98.19 320 LYS B N 1
ATOM 6507 C CA . LYS B 1 320 ? 10.242 -38.406 -1.937 1 98.19 320 LYS B CA 1
ATOM 6508 C C . LYS B 1 320 ? 9.961 -39.281 -3.152 1 98.19 320 LYS B C 1
ATOM 6510 O O . LYS B 1 320 ? 9.984 -40.5 -3.055 1 98.19 320 LYS B O 1
ATOM 6515 N N . VAL B 1 321 ? 9.742 -38.688 -4.266 1 98.19 321 VAL B N 1
ATOM 6516 C CA . VAL B 1 321 ? 9.461 -39.375 -5.523 1 98.19 321 VAL B CA 1
ATOM 6517 C C . VAL B 1 321 ? 10.352 -38.812 -6.629 1 98.19 321 VAL B C 1
ATOM 6519 O O . VAL B 1 321 ? 10.828 -37.656 -6.531 1 98.19 321 VAL B O 1
ATOM 6522 N N . PRO B 1 322 ? 10.625 -39.594 -7.703 1 98.25 322 PRO B N 1
ATOM 6523 C CA . PRO B 1 322 ? 11.43 -39.062 -8.812 1 98.25 322 PRO B CA 1
ATOM 6524 C C . PRO B 1 322 ? 10.906 -37.75 -9.359 1 98.25 322 PRO B C 1
ATOM 6526 O O . PRO B 1 322 ? 9.695 -37.5 -9.367 1 98.25 322 PRO B O 1
ATOM 6529 N N . ALA B 1 323 ? 11.914 -36.906 -9.836 1 98.56 323 ALA B N 1
ATOM 6530 C CA . ALA B 1 323 ? 11.453 -35.562 -10.125 1 98.56 323 ALA B CA 1
ATOM 6531 C C . ALA B 1 323 ? 12.266 -34.938 -11.242 1 98.56 323 ALA B C 1
ATOM 6533 O O . ALA B 1 323 ? 13.461 -35.219 -11.383 1 98.56 323 ALA B O 1
ATOM 6534 N N . ILE B 1 324 ? 11.586 -34.094 -12.031 1 98.44 324 ILE B N 1
ATOM 6535 C CA . ILE B 1 324 ? 12.195 -33.156 -12.961 1 98.44 324 ILE B CA 1
ATOM 6536 C C . ILE B 1 324 ? 11.891 -31.734 -12.508 1 98.44 324 ILE B C 1
ATOM 6538 O O . ILE B 1 324 ? 10.734 -31.375 -12.258 1 98.44 324 ILE B O 1
ATOM 6542 N N . TYR B 1 325 ? 12.898 -31 -12.273 1 97.81 325 TYR B N 1
ATOM 6543 C CA . TYR B 1 325 ? 12.766 -29.562 -12.031 1 97.81 325 TYR B CA 1
ATOM 6544 C C . TYR B 1 325 ? 13.633 -28.766 -13.008 1 97.81 325 TYR B C 1
ATOM 6546 O O . TYR B 1 325 ? 14.664 -29.25 -13.469 1 97.81 325 TYR B O 1
ATOM 6554 N N . GLY B 1 326 ? 13.258 -27.609 -13.344 1 97.5 326 GLY B N 1
ATOM 6555 C CA . GLY B 1 326 ? 14.055 -26.766 -14.227 1 97.5 326 GLY B CA 1
ATOM 6556 C C . GLY B 1 326 ? 13.383 -25.453 -14.547 1 97.5 326 GLY B C 1
ATOM 6557 O O . GLY B 1 326 ? 12.336 -25.125 -13.992 1 97.5 326 GLY B O 1
ATOM 6558 N N . ASP B 1 327 ? 14.047 -24.641 -15.328 1 97.31 327 ASP B N 1
ATOM 6559 C CA . ASP B 1 327 ? 13.586 -23.281 -15.625 1 97.31 327 ASP B CA 1
ATOM 6560 C C . ASP B 1 327 ? 14.125 -22.812 -16.969 1 97.31 327 ASP B C 1
ATOM 6562 O O . ASP B 1 327 ? 14.914 -23.5 -17.609 1 97.31 327 ASP B O 1
ATOM 6566 N N . ALA B 1 328 ? 13.617 -21.688 -17.406 1 98.12 328 ALA B N 1
ATOM 6567 C CA . ALA B 1 328 ? 14.094 -21.031 -18.625 1 98.12 328 ALA B CA 1
ATOM 6568 C C . ALA B 1 328 ? 15.242 -20.078 -18.312 1 98.12 328 ALA B C 1
ATOM 6570 O O . ALA B 1 328 ? 15.375 -19.594 -17.188 1 98.12 328 ALA B O 1
ATOM 6571 N N . THR B 1 329 ? 15.992 -19.781 -19.297 1 98.12 329 THR B N 1
ATOM 6572 C CA . THR B 1 329 ? 17.219 -19.016 -19.141 1 98.12 329 THR B CA 1
ATOM 6573 C C . THR B 1 329 ? 16.922 -17.594 -18.641 1 98.12 329 THR B C 1
ATOM 6575 O O . THR B 1 329 ? 17.625 -17.078 -17.781 1 98.12 329 THR B O 1
ATOM 6578 N N . ASN B 1 330 ? 15.906 -16.984 -19.219 1 98.19 330 ASN B N 1
ATOM 6579 C CA . ASN B 1 330 ? 15.57 -15.609 -18.906 1 98.19 330 ASN B CA 1
ATOM 6580 C C . ASN B 1 330 ? 14.211 -15.5 -18.219 1 98.19 330 ASN B C 1
ATOM 6582 O O . ASN B 1 330 ? 13.32 -14.805 -18.703 1 98.19 330 ASN B O 1
ATOM 6586 N N . GLU B 1 331 ? 14.117 -16.047 -17.016 1 97.88 331 GLU B N 1
ATOM 6587 C CA . GLU B 1 331 ? 12.875 -16.219 -16.281 1 97.88 331 GLU B CA 1
ATOM 6588 C C . GLU B 1 331 ? 12.203 -14.883 -15.984 1 97.88 331 GLU B C 1
ATOM 6590 O O . GLU B 1 331 ? 10.977 -14.789 -15.945 1 97.88 331 GLU B O 1
ATOM 6595 N N . GLY B 1 332 ? 12.992 -13.844 -15.906 1 98.38 332 GLY B N 1
ATOM 6596 C CA . GLY B 1 332 ? 12.453 -12.625 -15.32 1 98.38 332 GLY B CA 1
ATOM 6597 C C . GLY B 1 332 ? 11.992 -11.617 -16.359 1 98.38 332 GLY B C 1
ATOM 6598 O O . GLY B 1 332 ? 11.289 -10.664 -16.031 1 98.38 332 GLY B O 1
ATOM 6599 N N . THR B 1 333 ? 12.234 -11.781 -17.672 1 98.19 333 THR B N 1
ATOM 6600 C CA . THR B 1 333 ? 12.148 -10.727 -18.672 1 98.19 333 THR B CA 1
ATOM 6601 C C . THR B 1 333 ? 10.695 -10.375 -18.969 1 98.19 333 THR B C 1
ATOM 6603 O O . THR B 1 333 ? 10.375 -9.234 -19.312 1 98.19 333 THR B O 1
ATOM 6606 N N . ASN B 1 334 ? 9.781 -11.367 -18.781 1 96.69 334 ASN B N 1
ATOM 6607 C CA . ASN B 1 334 ? 8.375 -11.102 -19.062 1 96.69 334 ASN B CA 1
ATOM 6608 C C . ASN B 1 334 ? 7.691 -10.375 -17.906 1 96.69 334 ASN B C 1
ATOM 6610 O O . ASN B 1 334 ? 6.578 -9.875 -18.047 1 96.69 334 ASN B O 1
ATOM 6614 N N . PHE B 1 335 ? 8.344 -10.305 -16.766 1 98.12 335 PHE B N 1
ATOM 6615 C CA . PHE B 1 335 ? 7.688 -9.805 -15.562 1 98.12 335 PHE B CA 1
ATOM 6616 C C . PHE B 1 335 ? 8.094 -8.367 -15.281 1 98.12 335 PHE B C 1
ATOM 6618 O O . PHE B 1 335 ? 7.254 -7.543 -14.898 1 98.12 335 PHE B O 1
ATOM 6625 N N . VAL B 1 336 ? 9.359 -8.062 -15.438 1 98.56 336 VAL B N 1
ATOM 6626 C CA . VAL B 1 336 ? 9.883 -6.746 -15.094 1 98.56 336 VAL B CA 1
ATOM 6627 C C . VAL B 1 336 ? 9.484 -5.738 -16.172 1 98.56 336 VAL B C 1
ATOM 6629 O O . VAL B 1 336 ? 9.625 -6.008 -17.359 1 98.56 336 VAL B O 1
ATOM 6632 N N . PRO B 1 337 ? 8.992 -4.582 -15.805 1 98.19 337 PRO B N 1
ATOM 6633 C CA . PRO B 1 337 ? 8.68 -3.574 -16.828 1 98.19 337 PRO B CA 1
ATOM 6634 C C . PRO B 1 337 ? 9.875 -3.256 -17.719 1 98.19 337 PRO B C 1
ATOM 6636 O O . PRO B 1 337 ? 10.961 -2.93 -17.219 1 98.19 337 PRO B O 1
ATOM 6639 N N . ASN B 1 338 ? 9.641 -3.318 -19 1 97.62 338 ASN B N 1
ATOM 6640 C CA . ASN B 1 338 ? 10.711 -3.162 -19.984 1 97.62 338 ASN B CA 1
ATOM 6641 C C . ASN B 1 338 ? 11.352 -1.78 -19.891 1 97.62 338 ASN B C 1
ATOM 6643 O O . ASN B 1 338 ? 12.523 -1.613 -20.234 1 97.62 338 ASN B O 1
ATOM 6647 N N . ALA B 1 339 ? 10.664 -0.813 -19.359 1 97.75 339 ALA B N 1
ATOM 6648 C CA . ALA B 1 339 ? 11.133 0.571 -19.312 1 97.75 339 ALA B CA 1
ATOM 6649 C C . ALA B 1 339 ? 11.969 0.83 -18.062 1 97.75 339 ALA B C 1
ATOM 6651 O O . ALA B 1 339 ? 12.398 1.961 -17.828 1 97.75 339 ALA B O 1
ATOM 6652 N N . THR B 1 340 ? 12.266 -0.156 -17.219 1 98.44 340 THR B N 1
ATOM 6653 C CA . THR B 1 340 ? 13.07 0.027 -16.016 1 98.44 340 THR B CA 1
ATOM 6654 C C . THR B 1 340 ? 14.422 0.644 -16.359 1 98.44 340 THR B C 1
ATOM 6656 O O . THR B 1 340 ? 15.273 -0.01 -16.969 1 98.44 340 THR B O 1
ATOM 6659 N N . ALA B 1 341 ? 14.641 1.855 -15.938 1 97.94 341 ALA B N 1
ATOM 6660 C CA . ALA B 1 341 ? 15.766 2.621 -16.469 1 97.94 341 ALA B CA 1
ATOM 6661 C C . ALA B 1 341 ? 16.797 2.928 -15.383 1 97.94 341 ALA B C 1
ATOM 6663 O O . ALA B 1 341 ? 17.922 3.309 -15.68 1 97.94 341 ALA B O 1
ATOM 6664 N N . THR B 1 342 ? 16.422 2.816 -14.117 1 98.06 342 THR B N 1
ATOM 6665 C CA . THR B 1 342 ? 17.312 3.189 -13.023 1 98.06 342 THR B CA 1
ATOM 6666 C C . THR B 1 342 ? 17.391 2.074 -11.984 1 98.06 342 THR B C 1
ATOM 6668 O O . THR B 1 342 ? 16.5 1.219 -11.922 1 98.06 342 THR B O 1
ATOM 6671 N N . ILE B 1 343 ? 18.406 2.086 -11.133 1 98.38 343 ILE B N 1
ATOM 6672 C CA . ILE B 1 343 ? 18.547 1.12 -10.047 1 98.38 343 ILE B CA 1
ATOM 6673 C C . ILE B 1 343 ? 17.422 1.3 -9.039 1 98.38 343 ILE B C 1
ATOM 6675 O O . ILE B 1 343 ? 16.953 0.331 -8.43 1 98.38 343 ILE B O 1
ATOM 6679 N N . GLY B 1 344 ? 16.875 2.557 -8.891 1 98.56 344 GLY B N 1
ATOM 6680 C CA . GLY B 1 344 ? 15.711 2.805 -8.055 1 98.56 344 GLY B CA 1
ATOM 6681 C C . GLY B 1 344 ? 14.477 2.062 -8.516 1 98.56 344 GLY B C 1
ATOM 6682 O O . GLY B 1 344 ? 13.758 1.469 -7.699 1 98.56 344 GLY B O 1
ATOM 6683 N N . GLN B 1 345 ? 14.266 2.141 -9.812 1 98.56 345 GLN B N 1
ATOM 6684 C CA . GLN B 1 345 ? 13.125 1.422 -10.375 1 98.56 345 GLN B CA 1
ATOM 6685 C C . GLN B 1 345 ? 13.289 -0.086 -10.211 1 98.56 345 GLN B C 1
ATOM 6687 O O . GLN B 1 345 ? 12.328 -0.792 -9.898 1 98.56 345 GLN B O 1
ATOM 6692 N N . SER B 1 346 ? 14.547 -0.573 -10.453 1 98.75 346 SER B N 1
ATOM 6693 C CA . SER B 1 346 ? 14.852 -1.986 -10.258 1 98.75 346 SER B CA 1
ATOM 6694 C C . SER B 1 346 ? 14.531 -2.43 -8.836 1 98.75 346 SER B C 1
ATOM 6696 O O . SER B 1 346 ? 13.773 -3.381 -8.633 1 98.75 346 SER B O 1
ATOM 6698 N N . ASN B 1 347 ? 15.062 -1.714 -7.875 1 98.81 347 ASN B N 1
ATOM 6699 C CA . ASN B 1 347 ? 14.883 -2.068 -6.473 1 98.81 347 ASN B CA 1
ATOM 6700 C C . ASN B 1 347 ? 13.43 -1.889 -6.035 1 98.81 347 ASN B C 1
ATOM 6702 O O . ASN B 1 347 ? 12.938 -2.639 -5.191 1 98.81 347 ASN B O 1
ATOM 6706 N N . THR B 1 348 ? 12.727 -0.897 -6.574 1 98.62 348 THR B N 1
ATOM 6707 C CA . THR B 1 348 ? 11.305 -0.724 -6.289 1 98.62 348 THR B CA 1
ATOM 6708 C C . THR B 1 348 ? 10.516 -1.952 -6.727 1 98.62 348 THR B C 1
ATOM 6710 O O . THR B 1 348 ? 9.68 -2.459 -5.973 1 98.62 348 THR B O 1
ATOM 6713 N N . PHE B 1 349 ? 10.82 -2.424 -7.914 1 98.75 349 PHE B N 1
ATOM 6714 C CA . PHE B 1 349 ? 10.141 -3.611 -8.414 1 98.75 349 PHE B CA 1
ATOM 6715 C C . PHE B 1 349 ? 10.367 -4.797 -7.484 1 98.75 349 PHE B C 1
ATOM 6717 O O . PHE B 1 349 ? 9.422 -5.484 -7.098 1 98.75 349 PHE B O 1
ATOM 6724 N N . LEU B 1 350 ? 11.617 -5.051 -7.125 1 98.75 350 LEU B N 1
ATOM 6725 C CA . LEU B 1 350 ? 11.953 -6.188 -6.281 1 98.75 350 LEU B CA 1
ATOM 6726 C C . LEU B 1 350 ? 11.258 -6.09 -4.926 1 98.75 350 LEU B C 1
ATOM 6728 O O . LEU B 1 350 ? 10.711 -7.078 -4.434 1 98.75 350 LEU B O 1
ATOM 6732 N N . LYS B 1 351 ? 11.242 -4.898 -4.348 1 98.19 351 LYS B N 1
ATOM 6733 C CA . LYS B 1 351 ? 10.609 -4.676 -3.051 1 98.19 351 LYS B CA 1
ATOM 6734 C C . LYS B 1 351 ? 9.109 -4.93 -3.117 1 98.19 351 LYS B C 1
ATOM 6736 O O . LYS B 1 351 ? 8.516 -5.438 -2.164 1 98.19 351 LYS B O 1
ATOM 6741 N N . ASN B 1 352 ? 8.508 -4.531 -4.234 1 97.94 352 ASN B N 1
ATOM 6742 C CA . ASN B 1 352 ? 7.074 -4.754 -4.41 1 97.94 352 ASN B CA 1
ATOM 6743 C C . ASN B 1 352 ? 6.734 -6.238 -4.453 1 97.94 352 ASN B C 1
ATOM 6745 O O . ASN B 1 352 ? 5.648 -6.645 -4.035 1 97.94 352 ASN B O 1
ATOM 6749 N N . GLN B 1 353 ? 7.676 -7.059 -5.004 1 98.25 353 GLN B N 1
ATOM 6750 C CA . GLN B 1 353 ? 7.453 -8.5 -5.105 1 98.25 353 GLN B CA 1
ATOM 6751 C C . GLN B 1 353 ? 7.816 -9.203 -3.799 1 98.25 353 GLN B C 1
ATOM 6753 O O . GLN B 1 353 ? 7.168 -10.18 -3.412 1 98.25 353 GLN B O 1
ATOM 6758 N N . PHE B 1 354 ? 8.867 -8.742 -3.117 1 98.12 354 PHE B N 1
ATOM 6759 C CA . PHE B 1 354 ? 9.375 -9.258 -1.853 1 98.12 354 PHE B CA 1
ATOM 6760 C C . PHE B 1 354 ? 9.461 -8.148 -0.811 1 98.12 354 PHE B C 1
ATOM 6762 O O . PHE B 1 354 ? 10.547 -7.617 -0.55 1 98.12 354 PHE B O 1
ATOM 6769 N N . PRO B 1 355 ? 8.336 -7.898 -0.126 1 96.62 355 PRO B N 1
ATOM 6770 C CA . PRO B 1 355 ? 8.242 -6.703 0.713 1 96.62 355 PRO B CA 1
ATOM 6771 C C . PRO B 1 355 ? 9.172 -6.762 1.929 1 96.62 355 PRO B C 1
ATOM 6773 O O . PRO B 1 355 ? 9.43 -5.734 2.561 1 96.62 355 PRO B O 1
ATOM 6776 N N . ASP B 1 356 ? 9.734 -7.91 2.273 1 97.5 356 ASP B N 1
ATOM 6777 C CA . ASP B 1 356 ? 10.562 -8.047 3.465 1 97.5 356 ASP B CA 1
ATOM 6778 C C . ASP B 1 356 ? 12.031 -7.785 3.141 1 97.5 356 ASP B C 1
ATOM 6780 O O . ASP B 1 356 ? 12.883 -7.812 4.031 1 97.5 356 ASP B O 1
ATOM 6784 N N . LEU B 1 357 ? 12.375 -7.523 1.856 1 98.38 357 LEU B N 1
ATOM 6785 C CA . LEU B 1 357 ? 13.742 -7.16 1.5 1 98.38 357 LEU B CA 1
ATOM 6786 C C . LEU B 1 357 ? 14.195 -5.934 2.281 1 98.38 357 LEU B C 1
ATOM 6788 O O . LEU B 1 357 ? 13.484 -4.93 2.338 1 98.38 357 LEU B O 1
ATOM 6792 N N . THR B 1 358 ? 15.352 -5.988 2.898 1 97.94 358 THR B N 1
ATOM 6793 C CA . THR B 1 358 ? 15.93 -4.863 3.629 1 97.94 358 THR B CA 1
ATOM 6794 C C . THR B 1 358 ? 16.906 -4.094 2.744 1 97.94 358 THR B C 1
ATOM 6796 O O . THR B 1 358 ? 17.312 -4.578 1.686 1 97.94 358 THR B O 1
ATOM 6799 N N . LEU B 1 359 ? 17.312 -2.916 3.133 1 98.25 359 LEU B N 1
ATOM 6800 C CA . LEU B 1 359 ? 18.25 -2.104 2.365 1 98.25 359 LEU B CA 1
ATOM 6801 C C . LEU B 1 359 ? 19.609 -2.801 2.246 1 98.25 359 LEU B C 1
ATOM 6803 O O . LEU B 1 359 ? 20.172 -2.877 1.156 1 98.25 359 LEU B O 1
ATOM 6807 N N . PRO B 1 360 ? 20.125 -3.428 3.328 1 98.38 360 PRO B N 1
ATOM 6808 C CA . PRO B 1 360 ? 21.391 -4.148 3.16 1 98.38 360 PRO B CA 1
ATOM 6809 C C . PRO B 1 360 ? 21.281 -5.312 2.18 1 98.38 360 PRO B C 1
ATOM 6811 O O . PRO B 1 360 ? 22.234 -5.586 1.433 1 98.38 360 PRO B O 1
ATOM 6814 N N . GLN B 1 361 ? 20.203 -6.02 2.16 1 98.81 361 GLN B N 1
ATOM 6815 C CA . GLN B 1 361 ? 20.016 -7.121 1.223 1 98.81 361 GLN B CA 1
ATOM 6816 C C . GLN B 1 361 ? 19.953 -6.613 -0.215 1 98.81 361 GLN B C 1
ATOM 6818 O O . GLN B 1 361 ? 20.531 -7.219 -1.119 1 98.81 361 GLN B O 1
ATOM 6823 N N . LEU B 1 362 ? 19.266 -5.484 -0.438 1 98.75 362 LEU B N 1
ATOM 6824 C CA . LEU B 1 362 ? 19.219 -4.887 -1.767 1 98.75 362 LEU B CA 1
ATOM 6825 C C . LEU B 1 362 ? 20.594 -4.434 -2.213 1 98.75 362 LEU B C 1
ATOM 6827 O O . LEU B 1 362 ? 20.953 -4.57 -3.387 1 98.75 362 LEU B O 1
ATOM 6831 N N . LYS B 1 363 ? 21.359 -3.867 -1.295 1 98.75 363 LYS B N 1
ATOM 6832 C CA . LYS B 1 363 ? 22.734 -3.477 -1.615 1 98.75 363 LYS B CA 1
ATOM 6833 C C . LYS B 1 363 ? 23.531 -4.664 -2.139 1 98.75 363 LYS B C 1
ATOM 6835 O O . LYS B 1 363 ? 24.188 -4.57 -3.178 1 98.75 363 LYS B O 1
ATOM 6840 N N . LYS B 1 364 ? 23.438 -5.746 -1.388 1 98.81 364 LYS B N 1
ATOM 6841 C CA . LYS B 1 364 ? 24.172 -6.941 -1.786 1 98.81 364 LYS B CA 1
ATOM 6842 C C . LYS B 1 364 ? 23.672 -7.477 -3.127 1 98.81 364 LYS B C 1
ATOM 6844 O O . LYS B 1 364 ? 24.469 -7.906 -3.965 1 98.81 364 LYS B O 1
ATOM 6849 N N . ILE B 1 365 ? 22.391 -7.465 -3.379 1 98.81 365 ILE B N 1
ATOM 6850 C CA . ILE B 1 365 ? 21.828 -7.887 -4.652 1 98.81 365 ILE B CA 1
ATOM 6851 C C . ILE B 1 365 ? 22.359 -7 -5.777 1 98.81 365 ILE B C 1
ATOM 6853 O O . ILE B 1 365 ? 22.781 -7.504 -6.82 1 98.81 365 ILE B O 1
ATOM 6857 N N . ASN B 1 366 ? 22.359 -5.68 -5.543 1 98.62 366 ASN B N 1
ATOM 6858 C CA . ASN B 1 366 ? 22.875 -4.758 -6.555 1 98.62 366 ASN B CA 1
ATOM 6859 C C . ASN B 1 366 ? 24.344 -5.039 -6.875 1 98.62 366 ASN B C 1
ATOM 6861 O O . ASN B 1 366 ? 24.766 -4.875 -8.016 1 98.62 366 ASN B O 1
ATOM 6865 N N . GLU B 1 367 ? 25.094 -5.473 -5.855 1 98.25 367 GLU B N 1
ATOM 6866 C CA . GLU B 1 367 ? 26.5 -5.82 -6.055 1 98.25 367 GLU B CA 1
ATOM 6867 C C . GLU B 1 367 ? 26.641 -7.09 -6.883 1 98.25 367 GLU B C 1
ATOM 6869 O O . GLU B 1 367 ? 27.516 -7.18 -7.746 1 98.25 367 GLU B O 1
ATOM 6874 N N . LEU B 1 368 ? 25.797 -8.039 -6.652 1 98.5 368 LEU B N 1
ATOM 6875 C CA . LEU B 1 368 ? 25.906 -9.352 -7.277 1 98.5 368 LEU B CA 1
ATOM 6876 C C . LEU B 1 368 ? 25.375 -9.312 -8.711 1 98.5 368 LEU B C 1
ATOM 6878 O O . LEU B 1 368 ? 25.688 -10.203 -9.508 1 98.5 368 LEU B O 1
ATOM 6882 N N . TYR B 1 369 ? 24.594 -8.328 -9.016 1 98.38 369 TYR B N 1
ATOM 6883 C CA . TYR B 1 369 ? 24.016 -8.195 -10.344 1 98.38 369 TYR B CA 1
ATOM 6884 C C . TYR B 1 369 ? 24.344 -6.836 -10.945 1 98.38 369 TYR B C 1
ATOM 6886 O O . TYR B 1 369 ? 23.438 -6.023 -11.18 1 98.38 369 TYR B O 1
ATOM 6894 N N . PRO B 1 370 ? 25.562 -6.605 -11.336 1 97.31 370 PRO B N 1
ATOM 6895 C CA . PRO B 1 370 ? 25.906 -5.309 -11.93 1 97.31 370 PRO B CA 1
ATOM 6896 C C . PRO B 1 370 ? 25.234 -5.086 -13.289 1 97.31 370 PRO B C 1
ATOM 6898 O O . PRO B 1 370 ? 25.094 -6.023 -14.07 1 97.31 370 PRO B O 1
ATOM 6901 N N . VAL B 1 371 ? 24.812 -3.859 -13.484 1 97.44 371 VAL B N 1
ATOM 6902 C CA . VAL B 1 371 ? 24.125 -3.52 -14.727 1 97.44 371 VAL B CA 1
ATOM 6903 C C . VAL B 1 371 ? 25.094 -3.568 -15.898 1 97.44 371 VAL B C 1
ATOM 6905 O O . VAL B 1 371 ? 24.719 -3.885 -17.016 1 97.44 371 VAL B O 1
ATOM 6908 N N . GLU B 1 372 ? 26.359 -3.332 -15.727 1 94.88 372 GLU B N 1
ATOM 6909 C CA . GLU B 1 372 ? 27.391 -3.248 -16.75 1 94.88 372 GLU B CA 1
ATOM 6910 C C . GLU B 1 372 ? 27.531 -4.57 -17.5 1 94.88 372 GLU B C 1
ATOM 6912 O O . GLU B 1 372 ? 27.906 -4.59 -18.672 1 94.88 372 GLU B O 1
ATOM 6917 N N . ASN B 1 373 ? 27.141 -5.609 -16.891 1 87.31 373 ASN B N 1
ATOM 6918 C CA . ASN B 1 373 ? 27.312 -6.922 -17.516 1 87.31 373 ASN B CA 1
ATOM 6919 C C . ASN B 1 373 ? 26.016 -7.398 -18.172 1 87.31 373 ASN B C 1
ATOM 6921 O O . ASN B 1 373 ? 25.891 -8.57 -18.516 1 87.31 373 ASN B O 1
ATOM 6925 N N . THR B 1 374 ? 25.109 -6.508 -18.266 1 93.25 374 THR B N 1
ATOM 6926 C CA . THR B 1 374 ? 23.844 -6.895 -18.891 1 93.25 374 THR B CA 1
ATOM 6927 C C . THR B 1 374 ? 23.703 -6.258 -20.266 1 93.25 374 THR B C 1
ATOM 6929 O O . THR B 1 374 ? 24.234 -5.168 -20.516 1 93.25 374 THR B O 1
ATOM 6932 N N . PRO B 1 375 ? 23.125 -6.945 -21.172 1 93.94 375 PRO B N 1
ATOM 6933 C CA . PRO B 1 375 ? 22.922 -6.367 -22.5 1 93.94 375 PRO B CA 1
ATOM 6934 C C . PRO B 1 375 ? 21.859 -5.27 -22.516 1 93.94 375 PRO B C 1
ATOM 6936 O O . PRO B 1 375 ? 21 -5.223 -21.609 1 93.94 375 PRO B O 1
ATOM 6939 N N . SER B 1 376 ? 21.969 -4.371 -23.484 1 92.75 376 SER B N 1
ATOM 6940 C CA . SER B 1 376 ? 20.953 -3.359 -23.734 1 92.75 376 SER B CA 1
ATOM 6941 C C . SER B 1 376 ? 20.141 -3.691 -25 1 92.75 376 SER B C 1
ATOM 6943 O O . SER B 1 376 ? 20.672 -4.289 -25.938 1 92.75 376 SER B O 1
ATOM 6945 N N . PHE B 1 377 ? 18.969 -3.387 -24.969 1 95.31 377 PHE B N 1
ATOM 6946 C CA . PHE B 1 377 ? 18.094 -3.65 -26.109 1 95.31 377 PHE B CA 1
ATOM 6947 C C . PHE B 1 377 ? 17.312 -2.395 -26.5 1 95.31 377 PHE B C 1
ATOM 6949 O O . PHE B 1 377 ? 17.109 -1.503 -25.688 1 95.31 377 PHE B O 1
ATOM 6956 N N . ASN B 1 378 ? 16.875 -2.338 -27.766 1 92.25 378 ASN B N 1
ATOM 6957 C CA . ASN B 1 378 ? 16.109 -1.183 -28.234 1 92.25 378 ASN B CA 1
ATOM 6958 C C . ASN B 1 378 ? 14.828 -0.988 -27.438 1 92.25 378 ASN B C 1
ATOM 6960 O O . ASN B 1 378 ? 14.133 -1.957 -27.141 1 92.25 378 ASN B O 1
ATOM 6964 N N . ASN B 1 379 ? 14.531 0.267 -27.078 1 93.38 379 ASN B N 1
ATOM 6965 C CA . ASN B 1 379 ? 13.289 0.676 -26.422 1 93.38 379 ASN B CA 1
ATOM 6966 C C . ASN B 1 379 ? 13.148 0.031 -25.047 1 93.38 379 ASN B C 1
ATOM 6968 O O . ASN B 1 379 ? 12.039 -0.305 -24.625 1 93.38 379 ASN B O 1
ATOM 6972 N N . SER B 1 380 ? 14.227 -0.343 -24.438 1 96.69 380 SER B N 1
ATOM 6973 C CA . SER B 1 380 ? 14.219 -0.893 -23.094 1 96.69 380 SER B CA 1
ATOM 6974 C C . SER B 1 380 ? 15.07 -0.051 -22.141 1 96.69 380 SER B C 1
ATOM 6976 O O . SER B 1 380 ? 16 0.621 -22.578 1 96.69 380 SER B O 1
ATOM 6978 N N . GLY B 1 381 ? 14.68 0.019 -20.906 1 98.06 381 GLY B N 1
ATOM 6979 C CA . GLY B 1 381 ? 15.492 0.703 -19.906 1 98.06 381 GLY B CA 1
ATOM 6980 C C . GLY B 1 381 ? 16.781 -0.016 -19.594 1 98.06 381 GLY B C 1
ATOM 6981 O O . GLY B 1 381 ? 16.859 -1.244 -19.672 1 98.06 381 GLY B O 1
ATOM 6982 N N . ARG B 1 382 ? 17.75 0.747 -19.203 1 97.5 382 ARG B N 1
ATOM 6983 C CA . ARG B 1 382 ? 19.109 0.252 -18.969 1 97.5 382 ARG B CA 1
ATOM 6984 C C . ARG B 1 382 ? 19.125 -0.849 -17.922 1 97.5 382 ARG B C 1
ATOM 6986 O O . ARG B 1 382 ? 19.969 -1.741 -17.953 1 97.5 382 ARG B O 1
ATOM 6993 N N . TYR B 1 383 ? 18.125 -0.799 -16.984 1 98.38 383 TYR B N 1
ATOM 6994 C CA . TYR B 1 383 ? 18.156 -1.713 -15.844 1 98.38 383 TYR B CA 1
ATOM 6995 C C . TYR B 1 383 ? 17.141 -2.834 -16.016 1 98.38 383 TYR B C 1
ATOM 6997 O O . TYR B 1 383 ? 16.891 -3.604 -15.078 1 98.38 383 TYR B O 1
ATOM 7005 N N . TRP B 1 384 ? 16.547 -2.986 -17.172 1 98.56 384 TRP B N 1
ATOM 7006 C CA . TRP B 1 384 ? 15.508 -3.986 -17.391 1 98.56 384 TRP B CA 1
ATOM 7007 C C . TRP B 1 384 ? 16.062 -5.395 -17.25 1 98.56 384 TRP B C 1
ATOM 7009 O O . TRP B 1 384 ? 15.523 -6.207 -16.484 1 98.56 384 TRP B O 1
ATOM 7019 N N . ARG B 1 385 ? 17.172 -5.723 -17.922 1 98.25 385 ARG B N 1
ATOM 7020 C CA . ARG B 1 385 ? 17.75 -7.062 -17.859 1 98.25 385 ARG B CA 1
ATOM 7021 C C . ARG B 1 385 ? 18.344 -7.344 -16.484 1 98.25 385 ARG B C 1
ATOM 7023 O O . ARG B 1 385 ? 18.234 -8.461 -15.977 1 98.25 385 ARG B O 1
ATOM 7030 N N . GLN B 1 386 ? 18.953 -6.312 -15.914 1 98.38 386 GLN B N 1
ATOM 7031 C CA . GLN B 1 386 ? 19.484 -6.461 -14.57 1 98.38 386 GLN B CA 1
ATOM 7032 C C . GLN B 1 386 ? 18.406 -6.887 -13.586 1 98.38 386 GLN B C 1
ATOM 7034 O O . GLN B 1 386 ? 18.547 -7.883 -12.875 1 98.38 386 GLN B O 1
ATOM 7039 N N . ALA B 1 387 ? 17.297 -6.172 -13.57 1 98.69 387 ALA B N 1
ATOM 7040 C CA . ALA B 1 387 ? 16.172 -6.477 -12.688 1 98.69 387 ALA B CA 1
ATOM 7041 C C . ALA B 1 387 ? 15.57 -7.836 -13.016 1 98.69 387 ALA B C 1
ATOM 7043 O O . ALA B 1 387 ? 15.172 -8.586 -12.109 1 98.69 387 ALA B O 1
ATOM 7044 N N . SER B 1 388 ? 15.508 -8.172 -14.281 1 98.69 388 SER B N 1
ATOM 7045 C CA . SER B 1 388 ? 14.945 -9.438 -14.734 1 98.69 388 SER B CA 1
ATOM 7046 C C . SER B 1 388 ? 15.773 -10.617 -14.242 1 98.69 388 SER B C 1
ATOM 7048 O O . SER B 1 388 ? 15.227 -11.641 -13.82 1 98.69 388 SER B O 1
ATOM 7050 N N . ASP B 1 389 ? 17.078 -10.469 -14.289 1 98.31 389 ASP B N 1
ATOM 7051 C CA . ASP B 1 389 ? 17.969 -11.531 -13.828 1 98.31 389 ASP B CA 1
ATOM 7052 C C . ASP B 1 389 ? 17.812 -11.781 -12.328 1 98.31 389 ASP B C 1
ATOM 7054 O O . ASP B 1 389 ? 17.75 -12.93 -11.883 1 98.31 389 ASP B O 1
ATOM 7058 N N . VAL B 1 390 ? 17.719 -10.68 -11.57 1 98.69 390 VAL B N 1
ATOM 7059 C CA . VAL B 1 390 ? 17.531 -10.82 -10.133 1 98.69 390 VAL B CA 1
ATOM 7060 C C . VAL B 1 390 ? 16.219 -11.539 -9.844 1 98.69 390 VAL B C 1
ATOM 7062 O O . VAL B 1 390 ? 16.188 -12.547 -9.125 1 98.69 390 VAL B O 1
ATOM 7065 N N . TYR B 1 391 ? 15.156 -11.023 -10.414 1 98.81 391 TYR B N 1
ATOM 7066 C CA . TYR B 1 391 ? 13.836 -11.57 -10.141 1 98.81 391 TYR B CA 1
ATOM 7067 C C . TYR B 1 391 ? 13.75 -13.031 -10.562 1 98.81 391 TYR B C 1
ATOM 7069 O O . TYR B 1 391 ? 13.242 -13.875 -9.812 1 98.81 391 TYR B O 1
ATOM 7077 N N . GLY B 1 392 ? 14.242 -13.352 -11.742 1 98.62 392 GLY B N 1
ATOM 7078 C CA . GLY B 1 392 ? 14.227 -14.711 -12.258 1 98.62 392 GLY B CA 1
ATOM 7079 C C . GLY B 1 392 ? 14.969 -15.695 -11.367 1 98.62 392 GLY B C 1
ATOM 7080 O O . GLY B 1 392 ? 14.438 -16.75 -11.039 1 98.62 392 GLY B O 1
ATOM 7081 N N . GLU B 1 393 ? 16.141 -15.312 -10.977 1 98.56 393 GLU B N 1
ATOM 7082 C CA . GLU B 1 393 ? 16.938 -16.219 -10.156 1 98.56 393 GLU B CA 1
ATOM 7083 C C . GLU B 1 393 ? 16.359 -16.344 -8.75 1 98.56 393 GLU B C 1
ATOM 7085 O O . GLU B 1 393 ? 16.344 -17.422 -8.164 1 98.56 393 GLU B O 1
ATOM 7090 N N . LEU B 1 394 ? 15.867 -15.219 -8.266 1 98.75 394 LEU B N 1
ATOM 7091 C CA . LEU B 1 394 ? 15.328 -15.211 -6.91 1 98.75 394 LEU B CA 1
ATOM 7092 C C . LEU B 1 394 ? 14.07 -16.062 -6.816 1 98.75 394 LEU B C 1
ATOM 7094 O O . LEU B 1 394 ? 13.891 -16.812 -5.855 1 98.75 394 LEU B O 1
ATOM 7098 N N . ARG B 1 395 ? 13.25 -16.031 -7.793 1 98.44 395 ARG B N 1
ATOM 7099 C CA . ARG B 1 395 ? 11.93 -16.641 -7.68 1 98.44 395 ARG B CA 1
ATOM 7100 C C . ARG B 1 395 ? 11.914 -18.031 -8.297 1 98.44 395 ARG B C 1
ATOM 7102 O O . ARG B 1 395 ? 11.164 -18.906 -7.863 1 98.44 395 ARG B O 1
ATOM 7109 N N . TYR B 1 396 ? 12.852 -18.281 -9.297 1 98.25 396 TYR B N 1
ATOM 7110 C CA . TYR B 1 396 ? 12.68 -19.5 -10.07 1 98.25 396 TYR B CA 1
ATOM 7111 C C . TYR B 1 396 ? 13.977 -20.297 -10.125 1 98.25 396 TYR B C 1
ATOM 7113 O O . TYR B 1 396 ? 14.055 -21.391 -9.57 1 98.25 396 TYR B O 1
ATOM 7121 N N . ASN B 1 397 ? 15.062 -19.703 -10.648 1 98.25 397 ASN B N 1
ATOM 7122 C CA . ASN B 1 397 ? 16.266 -20.469 -10.961 1 98.25 397 ASN B CA 1
ATOM 7123 C C . ASN B 1 397 ? 16.906 -21.031 -9.695 1 98.25 397 ASN B C 1
ATOM 7125 O O . ASN B 1 397 ? 17.203 -22.219 -9.625 1 98.25 397 ASN B O 1
ATOM 7129 N N . CYS B 1 398 ? 17.156 -20.172 -8.742 1 97.88 398 CYS B N 1
ATOM 7130 C CA . CYS B 1 398 ? 17.875 -20.594 -7.539 1 97.88 398 CYS B CA 1
ATOM 7131 C C . CYS B 1 398 ? 17.047 -21.594 -6.738 1 97.88 398 CYS B C 1
ATOM 7133 O O . CYS B 1 398 ? 17.578 -22.594 -6.238 1 97.88 398 CYS B O 1
ATOM 7135 N N . PRO B 1 399 ? 15.711 -21.391 -6.656 1 97.44 399 PRO B N 1
ATOM 7136 C CA . PRO B 1 399 ? 14.891 -22.406 -5.996 1 97.44 399 PRO B CA 1
ATOM 7137 C C . PRO B 1 399 ? 14.969 -23.766 -6.676 1 97.44 399 PRO B C 1
ATOM 7139 O O . PRO B 1 399 ? 14.992 -24.797 -6 1 97.44 399 PRO B O 1
ATOM 7142 N N . GLY B 1 400 ? 14.977 -23.797 -8 1 96.94 400 GLY B N 1
ATOM 7143 C CA . GLY B 1 400 ? 15.102 -25.047 -8.711 1 96.94 400 GLY B CA 1
ATOM 7144 C C . GLY B 1 400 ? 16.391 -25.797 -8.391 1 96.94 400 GLY B C 1
ATOM 7145 O O . GLY B 1 400 ? 16.375 -27.016 -8.188 1 96.94 400 GLY B O 1
ATOM 7146 N N . ILE B 1 401 ? 17.453 -25.047 -8.336 1 95.94 401 ILE B N 1
ATOM 7147 C CA . ILE B 1 401 ? 18.75 -25.609 -7.973 1 95.94 401 ILE B CA 1
ATOM 7148 C C . ILE B 1 401 ? 18.703 -26.141 -6.539 1 95.94 401 ILE B C 1
ATOM 7150 O O . ILE B 1 401 ? 19.172 -27.25 -6.262 1 95.94 401 ILE B O 1
ATOM 7154 N N . PHE B 1 402 ? 18.141 -25.375 -5.707 1 96.81 402 PHE B N 1
ATOM 7155 C CA . PHE B 1 402 ? 18.016 -25.719 -4.293 1 96.81 402 PHE B CA 1
ATOM 7156 C C . PHE B 1 402 ? 17.25 -27.016 -4.117 1 96.81 402 PHE B C 1
ATOM 7158 O O . PHE B 1 402 ? 17.672 -27.906 -3.371 1 96.81 402 PHE B O 1
ATOM 7165 N N . ILE B 1 403 ? 16.125 -27.188 -4.797 1 97.38 403 ILE B N 1
ATOM 7166 C CA . ILE B 1 403 ? 15.289 -28.375 -4.707 1 97.38 403 ILE B CA 1
ATOM 7167 C C . ILE B 1 403 ? 16.094 -29.594 -5.164 1 97.38 403 ILE B C 1
ATOM 7169 O O . ILE B 1 403 ? 16.109 -30.625 -4.48 1 97.38 403 ILE B O 1
ATOM 7173 N N . SER B 1 404 ? 16.719 -29.484 -6.297 1 97 404 SER B N 1
ATOM 7174 C CA . SER B 1 404 ? 17.453 -30.609 -6.859 1 97 404 SER B CA 1
ATOM 7175 C C . SER B 1 404 ? 18.562 -31.078 -5.918 1 97 404 SER B C 1
ATOM 7177 O O . SER B 1 404 ? 18.781 -32.281 -5.75 1 97 404 SER B O 1
ATOM 7179 N N . ARG B 1 405 ? 19.203 -30.109 -5.289 1 95.81 405 ARG B N 1
ATOM 7180 C CA . ARG B 1 405 ? 20.25 -30.438 -4.328 1 95.81 405 ARG B CA 1
ATOM 7181 C C . ARG B 1 405 ? 19.688 -31.203 -3.143 1 95.81 405 ARG B C 1
ATOM 7183 O O . ARG B 1 405 ? 20.266 -32.188 -2.699 1 95.81 405 ARG B O 1
ATOM 7190 N N . ASN B 1 406 ? 18.594 -30.75 -2.629 1 96.19 406 ASN B N 1
ATOM 7191 C CA . ASN B 1 406 ? 18 -31.406 -1.464 1 96.19 406 ASN B CA 1
ATOM 7192 C C . ASN B 1 406 ? 17.469 -32.781 -1.804 1 96.19 406 ASN B C 1
ATOM 7194 O O . ASN B 1 406 ? 17.625 -33.719 -1.017 1 96.19 406 ASN B O 1
ATOM 7198 N N . LEU B 1 407 ? 16.859 -32.938 -2.98 1 97.19 407 LEU B N 1
ATOM 7199 C CA . LEU B 1 407 ? 16.406 -34.25 -3.418 1 97.19 407 LEU B CA 1
ATOM 7200 C C . LEU B 1 407 ? 17.578 -35.25 -3.521 1 97.19 407 LEU B C 1
ATOM 7202 O O . LEU B 1 407 ? 17.469 -36.375 -3.074 1 97.19 407 LEU B O 1
ATOM 7206 N N . ALA B 1 408 ? 18.609 -34.75 -4.109 1 96.25 408 ALA B N 1
ATOM 7207 C CA . ALA B 1 408 ? 19.797 -35.562 -4.242 1 96.25 408 ALA B CA 1
ATOM 7208 C C . ALA B 1 408 ? 20.344 -35.969 -2.873 1 96.25 408 ALA B C 1
ATOM 7210 O O . ALA B 1 408 ? 20.734 -37.125 -2.66 1 96.25 408 ALA B O 1
ATOM 7211 N N . SER B 1 409 ? 20.391 -35.062 -2.002 1 94.5 409 SER B N 1
ATOM 7212 C CA . SER B 1 409 ? 20.875 -35.312 -0.649 1 94.5 409 SER B CA 1
ATOM 7213 C C . SER B 1 409 ? 20.016 -36.375 0.048 1 94.5 409 SER B C 1
ATOM 7215 O O . SER B 1 409 ? 20.516 -37.094 0.902 1 94.5 409 SER B O 1
ATOM 7217 N N . ASP B 1 410 ? 18.828 -36.469 -0.31 1 96.06 410 ASP B N 1
ATOM 7218 C CA . ASP B 1 410 ? 17.906 -37.406 0.286 1 96.06 410 ASP B CA 1
ATOM 7219 C C . ASP B 1 410 ? 17.812 -38.688 -0.557 1 96.06 410 ASP B C 1
ATOM 7221 O O . ASP B 1 410 ? 16.906 -39.5 -0.368 1 96.06 410 ASP B O 1
ATOM 7225 N N . ASN B 1 411 ? 18.656 -38.844 -1.548 1 95.44 411 ASN B N 1
ATOM 7226 C CA . ASN B 1 411 ? 18.781 -40 -2.408 1 95.44 411 ASN B CA 1
ATOM 7227 C C . ASN B 1 411 ? 17.531 -40.188 -3.27 1 95.44 411 ASN B C 1
ATOM 7229 O O . ASN B 1 411 ? 17.078 -41.312 -3.482 1 95.44 411 ASN B O 1
ATOM 7233 N N . VAL B 1 412 ? 16.953 -39.094 -3.617 1 96.81 412 VAL B N 1
ATOM 7234 C CA . VAL B 1 412 ? 15.836 -39.094 -4.559 1 96.81 412 VAL B CA 1
ATOM 7235 C C . VAL B 1 412 ? 16.344 -38.844 -5.973 1 96.81 412 VAL B C 1
ATOM 7237 O O . VAL B 1 412 ? 17.031 -37.844 -6.211 1 96.81 412 VAL B O 1
ATOM 7240 N N . SER B 1 413 ? 16.047 -39.719 -6.934 1 96 413 SER B N 1
ATOM 7241 C CA . SER B 1 413 ? 16.438 -39.5 -8.32 1 96 413 SER B CA 1
ATOM 7242 C C . SER B 1 413 ? 15.742 -38.25 -8.883 1 96 413 SER B C 1
ATOM 7244 O O . SER B 1 413 ? 14.516 -38.156 -8.82 1 96 413 SER B O 1
ATOM 7246 N N . ASN B 1 414 ? 16.562 -37.375 -9.383 1 97.25 414 ASN B N 1
ATOM 7247 C CA . ASN B 1 414 ? 15.984 -36.156 -9.961 1 97.25 414 ASN B CA 1
ATOM 7248 C C . ASN B 1 414 ? 16.844 -35.625 -11.086 1 97.25 414 ASN B C 1
ATOM 7250 O O . ASN B 1 414 ? 18.062 -35.844 -11.102 1 97.25 414 ASN B O 1
ATOM 7254 N N . TRP B 1 415 ? 16.266 -35.031 -12.008 1 97.81 415 TRP B N 1
ATOM 7255 C CA . TRP B 1 415 ? 16.891 -34.406 -13.188 1 97.81 415 TRP B CA 1
ATOM 7256 C C . TRP B 1 415 ? 16.562 -32.938 -13.266 1 97.81 415 TRP B C 1
ATOM 7258 O O . TRP B 1 415 ? 15.398 -32.531 -13.148 1 97.81 415 TRP B O 1
ATOM 7268 N N . ASN B 1 416 ? 17.578 -32.125 -13.406 1 97.75 416 ASN B N 1
ATOM 7269 C CA . ASN B 1 416 ? 17.438 -30.672 -13.555 1 97.75 416 ASN B CA 1
ATOM 7270 C C . ASN B 1 416 ? 17.734 -30.219 -14.984 1 97.75 416 ASN B C 1
ATOM 7272 O O . ASN B 1 416 ? 18.5 -30.875 -15.695 1 97.75 416 ASN B O 1
ATOM 7276 N N . TYR B 1 417 ? 17.094 -29.141 -15.414 1 98.06 417 TYR B N 1
ATOM 7277 C CA . TYR B 1 417 ? 17.359 -28.656 -16.766 1 98.06 417 TYR B CA 1
ATOM 7278 C C . TYR B 1 417 ? 17.359 -27.141 -16.812 1 98.06 417 TYR B C 1
ATOM 7280 O O . TYR B 1 417 ? 16.828 -26.484 -15.922 1 98.06 417 TYR B O 1
ATOM 7288 N N . ARG B 1 418 ? 17.953 -26.578 -17.75 1 98.5 418 ARG B N 1
ATOM 7289 C CA . ARG B 1 418 ? 17.797 -25.219 -18.234 1 98.5 418 ARG B CA 1
ATOM 7290 C C . ARG B 1 418 ? 17.297 -25.203 -19.672 1 98.5 418 ARG B C 1
ATOM 7292 O O . ARG B 1 418 ? 17.953 -25.75 -20.562 1 98.5 418 ARG B O 1
ATOM 7299 N N . TRP B 1 419 ? 16.125 -24.672 -19.859 1 98.69 419 TRP B N 1
ATOM 7300 C CA . TRP B 1 419 ? 15.617 -24.453 -21.219 1 98.69 419 TRP B CA 1
ATOM 7301 C C . TRP B 1 419 ? 16.281 -23.25 -21.859 1 98.69 419 TRP B C 1
ATOM 7303 O O . TRP B 1 419 ? 16.156 -22.125 -21.359 1 98.69 419 TRP B O 1
ATOM 7313 N N . ASP B 1 420 ? 17 -23.422 -22.875 1 98.62 420 ASP B N 1
ATOM 7314 C CA . ASP B 1 420 ? 17.781 -22.375 -23.531 1 98.62 420 ASP B CA 1
ATOM 7315 C C . ASP B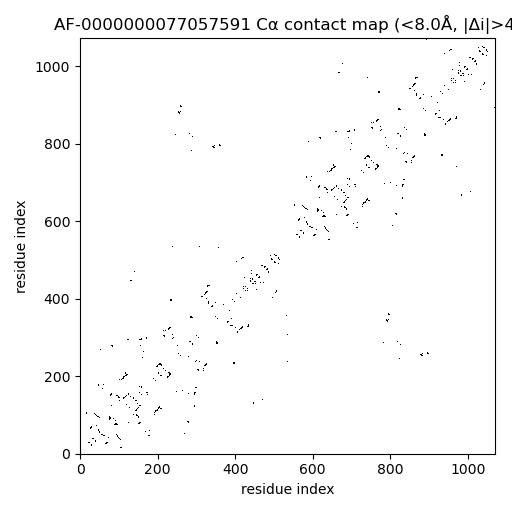 1 420 ? 17.578 -22.422 -25.047 1 98.62 420 ASP B C 1
ATOM 7317 O O . ASP B 1 420 ? 18.531 -22.297 -25.812 1 98.62 420 ASP B O 1
ATOM 7321 N N . VAL B 1 421 ? 16.344 -22.703 -25.438 1 98.75 421 VAL B N 1
ATOM 7322 C CA . VAL B 1 421 ? 15.984 -22.703 -26.844 1 98.75 421 VAL B CA 1
ATOM 7323 C C . VAL B 1 421 ? 15.727 -21.281 -27.328 1 98.75 421 VAL B C 1
ATOM 7325 O O . VAL B 1 421 ? 14.727 -20.656 -26.938 1 98.75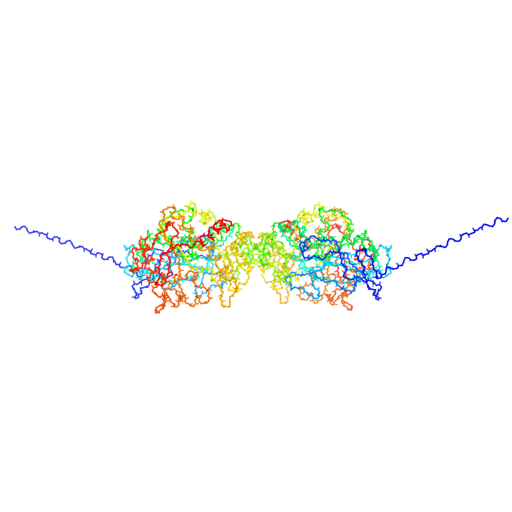 421 VAL B O 1
ATOM 7328 N N . ILE B 1 422 ? 16.547 -20.828 -28.234 1 97.88 422 ILE B N 1
ATOM 7329 C CA . ILE B 1 422 ? 16.562 -19.406 -28.609 1 97.88 422 ILE B CA 1
ATOM 7330 C C . ILE B 1 422 ? 15.562 -19.172 -29.734 1 97.88 422 ILE B C 1
ATOM 7332 O O . ILE B 1 422 ? 15.711 -19.703 -30.844 1 97.88 422 ILE B O 1
ATOM 7336 N N . ASP B 1 423 ? 14.5 -18.5 -29.469 1 98 423 ASP B N 1
ATOM 7337 C CA . ASP B 1 423 ? 13.602 -17.953 -30.484 1 98 423 ASP B CA 1
ATOM 7338 C C . ASP B 1 423 ? 14.109 -16.625 -31.016 1 98 423 ASP B C 1
ATOM 7340 O O . ASP B 1 423 ? 14.273 -15.664 -30.266 1 98 423 ASP B O 1
ATOM 7344 N N . PRO B 1 424 ? 14.359 -16.531 -32.281 1 97.31 424 PRO B N 1
ATOM 7345 C CA . PRO B 1 424 ? 15.078 -15.367 -32.812 1 97.31 424 PRO B CA 1
ATOM 7346 C C . PRO B 1 424 ? 14.383 -14.047 -32.5 1 97.31 424 PRO B C 1
ATOM 7348 O O . PRO B 1 424 ? 15.023 -13.109 -32.031 1 97.31 424 PRO B O 1
ATOM 7351 N N . PRO B 1 425 ? 13.062 -13.938 -32.719 1 96.62 425 PRO B N 1
ATOM 7352 C CA . PRO B 1 425 ? 12.43 -12.656 -32.406 1 96.62 425 PRO B CA 1
ATOM 7353 C C . PRO B 1 425 ? 12.531 -12.305 -30.906 1 96.62 425 PRO B C 1
ATOM 7355 O O . PRO B 1 425 ? 12.773 -11.148 -30.562 1 96.62 425 PRO B O 1
ATOM 7358 N N . ALA B 1 426 ? 12.289 -13.273 -30.016 1 97.12 426 ALA B N 1
ATOM 7359 C CA . ALA B 1 426 ? 12.383 -13.047 -28.578 1 97.12 426 ALA B CA 1
ATOM 7360 C C . ALA B 1 426 ? 13.805 -12.648 -28.172 1 97.12 426 ALA B C 1
ATOM 7362 O O . ALA B 1 426 ? 13.992 -11.797 -27.312 1 97.12 426 ALA B O 1
ATOM 7363 N N . ASN B 1 427 ? 14.758 -13.273 -28.781 1 96.69 427 ASN B N 1
ATOM 7364 C CA . ASN B 1 427 ? 16.141 -12.938 -28.5 1 96.69 427 ASN B CA 1
ATOM 7365 C C . ASN B 1 427 ? 16.484 -11.516 -28.953 1 96.69 427 ASN B C 1
ATOM 7367 O O . ASN B 1 427 ? 17.156 -10.781 -28.25 1 96.69 427 ASN B O 1
ATOM 7371 N N . ALA B 1 428 ? 16.031 -11.156 -30.125 1 96.19 428 ALA B N 1
ATOM 7372 C CA . ALA B 1 428 ? 16.312 -9.836 -30.688 1 96.19 428 ALA B CA 1
ATOM 7373 C C . ALA B 1 428 ? 15.695 -8.734 -29.812 1 96.19 428 ALA B C 1
ATOM 7375 O O . ALA B 1 428 ? 16.281 -7.66 -29.672 1 96.19 428 ALA B O 1
ATOM 7376 N N . SER B 1 429 ? 14.57 -8.992 -29.203 1 95.94 429 SER B N 1
ATOM 7377 C CA . SER B 1 429 ? 13.875 -7.992 -28.391 1 95.94 429 SER B CA 1
ATOM 7378 C C . SER B 1 429 ? 14.453 -7.918 -26.984 1 95.94 429 SER B C 1
ATOM 7380 O O . SER B 1 429 ? 14.164 -6.98 -26.234 1 95.94 429 SER B O 1
ATOM 7382 N N . GLY B 1 430 ? 15.203 -8.938 -26.625 1 97 430 GLY B N 1
ATOM 7383 C CA . GLY B 1 430 ? 15.805 -8.969 -25.297 1 97 430 GLY B CA 1
ATOM 7384 C C . GLY B 1 430 ? 15.055 -9.852 -24.328 1 97 430 GLY B C 1
ATOM 7385 O O . GLY B 1 430 ? 15.57 -10.188 -23.25 1 97 430 GLY B O 1
ATOM 7386 N N . VAL B 1 431 ? 13.906 -10.281 -24.672 1 97.56 431 VAL B N 1
ATOM 7387 C CA . VAL B 1 431 ? 13.133 -11.172 -23.812 1 97.56 431 VAL B CA 1
ATOM 7388 C C . VAL B 1 431 ? 13.891 -12.477 -23.594 1 97.56 431 VAL B C 1
ATOM 7390 O O . VAL B 1 431 ? 13.891 -13.031 -22.5 1 97.56 431 VAL B O 1
ATOM 7393 N N . GLY B 1 432 ? 14.562 -12.953 -24.719 1 97.69 432 GLY B N 1
ATOM 7394 C CA . GLY B 1 432 ? 15.336 -14.18 -24.656 1 97.69 432 GLY B CA 1
ATOM 7395 C C . GLY B 1 432 ? 14.477 -15.422 -24.484 1 97.69 432 GLY B C 1
ATOM 7396 O O . GLY B 1 432 ? 13.445 -15.555 -25.156 1 97.69 432 GLY B O 1
ATOM 7397 N N . VAL B 1 433 ? 14.984 -16.375 -23.734 1 98.44 433 VAL B N 1
ATOM 7398 C CA . VAL B 1 433 ? 14.234 -17.594 -23.453 1 98.44 433 VAL B CA 1
ATOM 7399 C C . VAL B 1 433 ? 13.328 -17.391 -22.25 1 98.44 433 VAL B C 1
ATOM 7401 O O . VAL B 1 433 ? 13.773 -17.531 -21.109 1 98.44 433 VAL B O 1
ATOM 7404 N N . ALA B 1 434 ? 12.125 -17.141 -22.484 1 96.5 434 ALA B N 1
ATOM 7405 C CA . ALA B 1 434 ? 11.203 -16.547 -21.516 1 96.5 434 ALA B CA 1
ATOM 7406 C C . ALA B 1 434 ? 10.641 -17.625 -20.578 1 96.5 434 ALA B C 1
ATOM 7408 O O . ALA B 1 434 ? 10.688 -18.812 -20.891 1 96.5 434 ALA B O 1
ATOM 7409 N N . HIS B 1 435 ? 10.094 -17.109 -19.516 1 96.69 435 HIS B N 1
ATOM 7410 C CA . HIS B 1 435 ? 9.43 -17.875 -18.469 1 96.69 435 HIS B CA 1
ATOM 7411 C C . HIS B 1 435 ? 8.422 -18.859 -19.062 1 96.69 435 HIS B C 1
ATOM 7413 O O . HIS B 1 435 ? 7.539 -18.469 -19.828 1 96.69 435 HIS B O 1
ATOM 7419 N N . THR B 1 436 ? 8.617 -20.219 -18.766 1 95.94 436 THR B N 1
ATOM 7420 C CA . THR B 1 436 ? 7.734 -21.359 -19.016 1 95.94 436 THR B CA 1
ATOM 7421 C C . THR B 1 436 ? 7.559 -21.594 -20.516 1 95.94 436 THR B C 1
ATOM 7423 O O . THR B 1 436 ? 6.605 -22.25 -20.938 1 95.94 436 THR B O 1
ATOM 7426 N N . VAL B 1 437 ? 8.391 -21.047 -21.359 1 96.75 437 VAL B N 1
ATOM 7427 C CA . VAL B 1 437 ? 8.203 -21.172 -22.797 1 96.75 437 VAL B CA 1
ATOM 7428 C C . VAL B 1 437 ? 8.359 -22.625 -23.219 1 96.75 437 VAL B C 1
ATOM 7430 O O . VAL B 1 437 ? 7.848 -23.047 -24.25 1 96.75 437 VAL B O 1
ATOM 7433 N N . GLU B 1 438 ? 9 -23.469 -22.484 1 96.75 438 GLU B N 1
ATOM 7434 C CA . GLU B 1 438 ? 9.258 -24.859 -22.812 1 96.75 438 GLU B CA 1
ATOM 7435 C C . GLU B 1 438 ? 7.969 -25.672 -22.797 1 96.75 438 GLU B C 1
ATOM 7437 O O . GLU B 1 438 ? 7.914 -26.766 -23.375 1 96.75 438 GLU B O 1
ATOM 7442 N N . VAL B 1 439 ? 6.898 -25.156 -22.125 1 96.12 439 VAL B N 1
ATOM 7443 C CA . VAL B 1 439 ? 5.633 -25.891 -22.094 1 96.12 439 VAL B CA 1
ATOM 7444 C C . VAL B 1 439 ? 5.113 -26.078 -23.516 1 96.12 439 VAL B C 1
ATOM 7446 O O . VAL B 1 439 ? 4.492 -27.109 -23.812 1 96.12 439 VAL B O 1
ATOM 7449 N N . ASN B 1 440 ? 5.453 -25.156 -24.391 1 96.75 440 ASN B N 1
ATOM 7450 C CA . ASN B 1 440 ? 5.016 -25.234 -25.781 1 96.75 440 ASN B CA 1
ATOM 7451 C C . ASN B 1 440 ? 5.652 -26.422 -26.5 1 96.75 440 ASN B C 1
ATOM 7453 O O . ASN B 1 440 ? 5.043 -27 -27.406 1 96.75 440 ASN B O 1
ATOM 7457 N N . ALA B 1 441 ? 6.867 -26.719 -26.125 1 97.75 441 ALA B N 1
ATOM 7458 C CA . ALA B 1 441 ? 7.531 -27.891 -26.688 1 97.75 441 ALA B CA 1
ATOM 7459 C C . ALA B 1 441 ? 7.035 -29.172 -26.031 1 97.75 441 ALA B C 1
ATOM 7461 O O . ALA B 1 441 ? 6.867 -30.203 -26.703 1 97.75 441 ALA B O 1
ATOM 7462 N N . ILE B 1 442 ? 6.789 -29.141 -24.797 1 97.19 442 ILE B N 1
ATOM 7463 C CA . ILE B 1 442 ? 6.379 -30.312 -24.047 1 97.19 442 ILE B CA 1
ATOM 7464 C C . ILE B 1 442 ? 5.012 -30.797 -24.531 1 97.19 442 ILE B C 1
ATOM 7466 O O . ILE B 1 442 ? 4.844 -31.953 -24.891 1 97.19 442 ILE B O 1
ATOM 7470 N N . PHE B 1 443 ? 4.023 -29.938 -24.641 1 96.75 443 PHE B N 1
ATOM 7471 C CA . PHE B 1 443 ? 2.684 -30.312 -25.078 1 96.75 443 PHE B CA 1
ATOM 7472 C C . PHE B 1 443 ? 2.617 -30.391 -26.609 1 96.75 443 PHE B C 1
ATOM 7474 O O . PHE B 1 443 ? 1.743 -31.078 -27.156 1 96.75 443 PHE B O 1
ATOM 7481 N N . GLY B 1 444 ? 3.543 -29.719 -27.25 1 97.25 444 GLY B N 1
ATOM 7482 C CA . GLY B 1 444 ? 3.471 -29.531 -28.688 1 97.25 444 GLY B CA 1
ATOM 7483 C C . GLY B 1 444 ? 2.822 -28.219 -29.094 1 97.25 444 GLY B C 1
ATOM 7484 O O . GLY B 1 444 ? 1.784 -27.844 -28.547 1 97.25 444 GLY B O 1
ATOM 7485 N N . PRO B 1 445 ? 3.451 -27.531 -30.047 1 97.06 445 PRO B N 1
ATOM 7486 C CA . PRO B 1 445 ? 3.014 -26.172 -30.375 1 97.06 445 PRO B CA 1
ATOM 7487 C C . PRO B 1 445 ? 1.568 -26.125 -30.859 1 97.06 445 PRO B C 1
ATOM 7489 O O . PRO B 1 445 ? 0.925 -25.062 -30.781 1 97.06 445 PRO B O 1
ATOM 7492 N N . GLU B 1 446 ? 0.99 -27.234 -31.328 1 95.5 446 GLU B N 1
ATOM 7493 C CA . GLU B 1 446 ? -0.379 -27.266 -31.828 1 95.5 446 GLU B CA 1
ATOM 7494 C C . GLU B 1 446 ? -1.379 -27.516 -30.703 1 95.5 446 GLU B C 1
ATOM 7496 O O . GLU B 1 446 ? -2.592 -27.438 -30.922 1 95.5 446 GLU B O 1
ATOM 7501 N N . ASN B 1 447 ? -0.903 -27.75 -29.531 1 95.94 447 ASN B N 1
ATOM 7502 C CA . ASN B 1 447 ? -1.761 -28.219 -28.453 1 95.94 447 ASN B CA 1
ATOM 7503 C C . ASN B 1 447 ? -1.862 -27.172 -27.328 1 95.94 447 ASN B C 1
ATOM 7505 O O . ASN B 1 447 ? -2.354 -27.469 -26.25 1 95.94 447 ASN B O 1
ATOM 7509 N N . VAL B 1 448 ? -1.322 -25.938 -27.578 1 94.56 448 VAL B N 1
ATOM 7510 C CA . VAL B 1 448 ? -1.242 -24.938 -26.516 1 94.56 448 VAL B CA 1
ATOM 7511 C C . VAL B 1 448 ? -2.041 -23.703 -26.922 1 94.56 448 VAL B C 1
ATOM 7513 O O . VAL B 1 448 ? -1.647 -22.562 -26.609 1 94.56 448 VAL B O 1
ATOM 7516 N N . ASN B 1 449 ? -3.018 -23.797 -27.641 1 89.5 449 ASN B N 1
ATOM 7517 C CA . ASN B 1 449 ? -4 -22.797 -28.016 1 89.5 449 ASN B CA 1
ATOM 7518 C C . ASN B 1 449 ? -3.342 -21.578 -28.672 1 89.5 449 ASN B C 1
ATOM 7520 O O . ASN B 1 449 ? -3.639 -20.438 -28.312 1 89.5 449 ASN B O 1
ATOM 7524 N N . GLY B 1 450 ? -2.348 -21.734 -29.469 1 86.62 450 GLY B N 1
ATOM 7525 C CA . GLY B 1 450 ? -1.773 -20.703 -30.312 1 86.62 450 GLY B CA 1
ATOM 7526 C C . GLY B 1 450 ? -0.68 -19.906 -29.641 1 86.62 450 GLY B C 1
ATOM 7527 O O . GLY B 1 450 ? -0.132 -18.969 -30.219 1 86.62 450 GLY B O 1
ATOM 7528 N N . GLY B 1 451 ? -0.262 -20.172 -28.391 1 88.25 451 GLY B N 1
ATOM 7529 C CA . GLY B 1 451 ? 0.687 -19.359 -27.641 1 88.25 451 GLY B CA 1
ATOM 7530 C C . GLY B 1 451 ? 2.133 -19.688 -27.953 1 88.25 451 GLY B C 1
ATOM 7531 O O . GLY B 1 451 ? 3.045 -18.984 -27.531 1 88.25 451 GLY B O 1
ATOM 7532 N N . ALA B 1 452 ? 2.383 -20.703 -28.828 1 95.19 452 ALA B N 1
ATOM 7533 C CA . ALA B 1 452 ? 3.744 -21.172 -29.078 1 95.19 452 ALA B CA 1
ATOM 7534 C C . ALA B 1 452 ? 4.477 -20.234 -30.031 1 95.19 452 ALA B C 1
ATOM 7536 O O . ALA B 1 452 ? 3.893 -19.734 -31 1 95.19 452 ALA B O 1
ATOM 7537 N N . PRO B 1 453 ? 5.773 -20 -29.734 1 97.25 453 PRO B N 1
ATOM 7538 C CA . PRO B 1 453 ? 6.562 -19.297 -30.75 1 97.25 453 PRO B CA 1
ATOM 7539 C C . PRO B 1 453 ? 6.531 -19.984 -32.125 1 97.25 453 PRO B C 1
ATOM 7541 O O . PRO B 1 453 ? 6.523 -21.203 -32.188 1 97.25 453 PRO B O 1
ATOM 7544 N N . THR B 1 454 ? 6.613 -19.156 -33.188 1 97.31 454 THR B N 1
ATOM 7545 C CA . THR B 1 454 ? 6.582 -19.672 -34.531 1 97.31 454 THR B CA 1
ATOM 7546 C C . THR B 1 454 ? 7.754 -20.609 -34.781 1 97.31 454 THR B C 1
ATOM 7548 O O . THR B 1 454 ? 7.625 -21.594 -35.531 1 97.31 454 THR B O 1
ATOM 7551 N N . SER B 1 455 ? 8.859 -20.375 -34.125 1 98.38 455 SER B N 1
ATOM 7552 C CA . SER B 1 455 ? 10.062 -21.172 -34.375 1 98.38 455 SER B CA 1
ATOM 7553 C C . SER B 1 455 ? 9.875 -22.609 -33.875 1 98.38 455 SER B C 1
ATOM 7555 O O . SER B 1 455 ? 10.641 -23.5 -34.281 1 98.38 455 SER B O 1
ATOM 7557 N N . TYR B 1 456 ? 8.898 -22.875 -33 1 98.19 456 TYR B N 1
ATOM 7558 C CA . TYR B 1 456 ? 8.648 -24.219 -32.5 1 98.19 456 TYR B CA 1
ATOM 7559 C C . TYR B 1 456 ? 7.758 -25 -33.438 1 98.19 456 TYR B C 1
ATOM 7561 O O . TYR B 1 456 ? 7.66 -26.219 -33.344 1 98.19 456 TYR B O 1
ATOM 7569 N N . LYS B 1 457 ? 6.984 -24.359 -34.312 1 97.62 457 LYS B N 1
ATOM 7570 C CA . LYS B 1 457 ? 5.996 -24.969 -35.219 1 97.62 457 LYS B CA 1
ATOM 7571 C C . LYS B 1 457 ? 6.672 -25.656 -36.375 1 97.62 457 LYS B C 1
ATOM 7573 O O . LYS B 1 457 ? 7.879 -25.531 -36.594 1 97.62 457 LYS B O 1
ATOM 7578 N N . GLY B 1 458 ? 5.828 -26.438 -37.156 1 96 458 GLY B N 1
ATOM 7579 C CA . GLY B 1 458 ? 6.34 -27.109 -38.312 1 96 458 GLY B CA 1
ATOM 7580 C C . GLY B 1 458 ? 7.066 -26.188 -39.281 1 96 458 GLY B C 1
ATOM 7581 O O . GLY B 1 458 ? 6.555 -25.125 -39.625 1 96 458 GLY B O 1
ATOM 7582 N N . GLY B 1 459 ? 8.289 -26.594 -39.656 1 96.12 459 GLY B N 1
ATOM 7583 C CA . GLY B 1 459 ? 9.086 -25.797 -40.562 1 96.12 459 GLY B CA 1
ATOM 7584 C C . GLY B 1 459 ? 9.93 -24.75 -39.875 1 96.12 459 GLY B C 1
ATOM 7585 O O . GLY B 1 459 ? 10.805 -24.141 -40.469 1 96.12 459 GLY B O 1
ATOM 7586 N N . GLY B 1 460 ? 9.664 -24.578 -38.562 1 97.5 460 GLY B N 1
ATOM 7587 C CA . GLY B 1 460 ? 10.438 -23.609 -37.812 1 97.5 460 GLY B CA 1
ATOM 7588 C C . GLY B 1 460 ? 11.805 -24.125 -37.406 1 97.5 460 GLY B C 1
ATOM 7589 O O . GLY B 1 460 ? 12.031 -25.328 -37.375 1 97.5 460 GLY B O 1
ATOM 7590 N N . ILE B 1 461 ? 12.719 -23.172 -37.031 1 98.12 461 ILE B N 1
ATOM 7591 C CA . ILE B 1 461 ? 14.117 -23.516 -36.781 1 98.12 461 ILE B CA 1
ATOM 7592 C C . ILE B 1 461 ? 14.219 -24.328 -35.5 1 98.12 461 ILE B C 1
ATOM 7594 O O . ILE B 1 461 ? 15.18 -25.062 -35.281 1 98.12 461 ILE B O 1
ATOM 7598 N N . ASN B 1 462 ? 13.203 -24.203 -34.594 1 98.62 462 ASN B N 1
ATOM 7599 C CA . ASN B 1 462 ? 13.258 -24.891 -33.312 1 98.62 462 ASN B CA 1
ATOM 7600 C C . ASN B 1 462 ? 12.281 -26.062 -33.281 1 98.62 462 ASN B C 1
ATOM 7602 O O . ASN B 1 462 ? 12.031 -26.625 -32.219 1 98.62 462 ASN B O 1
ATOM 7606 N N . ASN B 1 463 ? 11.68 -26.422 -34.375 1 98.19 463 ASN B N 1
ATOM 7607 C CA . ASN B 1 463 ? 10.68 -27.484 -34.406 1 98.19 463 ASN B CA 1
ATOM 7608 C C . ASN B 1 463 ? 11.258 -28.812 -33.875 1 98.19 463 ASN B C 1
ATOM 7610 O O . ASN B 1 463 ? 10.562 -29.578 -33.219 1 98.19 463 ASN B O 1
ATOM 7614 N N . ALA B 1 464 ? 12.523 -29.031 -34.125 1 97.38 464 ALA B N 1
ATOM 7615 C CA . ALA B 1 464 ? 13.148 -30.312 -33.812 1 97.38 464 ALA B CA 1
ATOM 7616 C C . ALA B 1 464 ? 13.242 -30.531 -32.312 1 97.38 464 ALA B C 1
ATOM 7618 O O . ALA B 1 464 ? 13.289 -31.656 -31.828 1 97.38 464 ALA B O 1
ATOM 7619 N N . ILE B 1 465 ? 13.297 -29.438 -31.547 1 98.38 465 ILE B N 1
ATOM 7620 C CA . ILE B 1 465 ? 13.453 -29.547 -30.094 1 98.38 465 ILE B CA 1
ATOM 7621 C C . ILE B 1 465 ? 12.195 -30.156 -29.484 1 98.38 465 ILE B C 1
ATOM 7623 O O . ILE B 1 465 ? 12.227 -30.688 -28.375 1 98.38 465 ILE B O 1
ATOM 7627 N N . VAL B 1 466 ? 11.016 -30.047 -30.156 1 98.38 466 VAL B N 1
ATOM 7628 C CA . VAL B 1 466 ? 9.727 -30.531 -29.672 1 98.38 466 VAL B CA 1
ATOM 7629 C C . VAL B 1 466 ? 9.781 -32.031 -29.453 1 98.38 466 VAL B C 1
ATOM 7631 O O . VAL B 1 466 ? 9.453 -32.531 -28.375 1 98.38 466 VAL B O 1
ATOM 7634 N N . ASP B 1 467 ? 10.367 -32.781 -30.438 1 97.94 467 ASP B N 1
ATOM 7635 C CA . ASP B 1 467 ? 10.492 -34.219 -30.328 1 97.94 467 ASP B CA 1
ATOM 7636 C C . ASP B 1 467 ? 11.406 -34.625 -29.188 1 97.94 467 ASP B C 1
ATOM 7638 O O . ASP B 1 467 ? 11.172 -35.625 -28.5 1 97.94 467 ASP B O 1
ATOM 7642 N N . VAL B 1 468 ? 12.438 -33.844 -29.047 1 98.56 468 VAL B N 1
ATOM 7643 C CA . VAL B 1 468 ? 13.406 -34.125 -27.984 1 98.56 468 VAL B CA 1
ATOM 7644 C C . VAL B 1 468 ? 12.758 -33.969 -26.625 1 98.56 468 VAL B C 1
ATOM 7646 O O . VAL B 1 468 ? 12.828 -34.844 -25.781 1 98.56 468 VAL B O 1
ATOM 7649 N N . ALA B 1 469 ? 12.109 -32.812 -26.391 1 98.56 469 ALA B N 1
ATOM 7650 C CA . ALA B 1 469 ? 11.445 -32.531 -25.125 1 98.56 469 ALA B CA 1
ATOM 7651 C C . ALA B 1 469 ? 10.375 -33.562 -24.812 1 98.56 469 ALA B C 1
ATOM 7653 O O . ALA B 1 469 ? 10.32 -34.094 -23.703 1 98.56 469 ALA B O 1
ATOM 7654 N N . GLN B 1 470 ? 9.508 -33.875 -25.766 1 98.69 470 GLN B N 1
ATOM 7655 C CA . GLN B 1 470 ? 8.414 -34.812 -25.578 1 98.69 470 GLN B CA 1
ATOM 7656 C C . GLN B 1 470 ? 8.945 -36.219 -25.25 1 98.69 470 GLN B C 1
ATOM 7658 O O . GLN B 1 470 ? 8.383 -36.906 -24.406 1 98.69 470 GLN B O 1
ATOM 7663 N N . ALA B 1 471 ? 10.031 -36.594 -25.906 1 98.75 471 ALA B N 1
ATOM 7664 C CA . ALA B 1 471 ? 10.594 -37.906 -25.656 1 98.75 471 ALA B CA 1
ATOM 7665 C C . ALA B 1 471 ? 11.078 -38.031 -24.219 1 98.75 471 ALA B C 1
ATOM 7667 O O . ALA B 1 471 ? 10.805 -39.031 -23.547 1 98.75 471 ALA B O 1
ATOM 7668 N N . TYR B 1 472 ? 11.852 -37.031 -23.75 1 98.81 472 TYR B N 1
ATOM 7669 C CA . TYR B 1 472 ? 12.305 -37.031 -22.359 1 98.81 472 TYR B CA 1
ATOM 7670 C C . TYR B 1 472 ? 11.133 -37.062 -21.391 1 98.81 472 TYR B C 1
ATOM 7672 O O . TYR B 1 472 ? 11.094 -37.875 -20.469 1 98.81 472 TYR B O 1
ATOM 7680 N N . TRP B 1 473 ? 10.133 -36.219 -21.594 1 98.69 473 TRP B N 1
ATOM 7681 C CA . TRP B 1 473 ? 9.023 -36.062 -20.656 1 98.69 473 TRP B CA 1
ATOM 7682 C C . TRP B 1 473 ? 8.164 -37.312 -20.641 1 98.69 473 TRP B C 1
ATOM 7684 O O . TRP B 1 473 ? 7.805 -37.812 -19.562 1 98.69 473 TRP B O 1
ATOM 7694 N N . THR B 1 474 ? 7.809 -37.844 -21.844 1 98.75 474 THR B N 1
ATOM 7695 C CA . THR B 1 474 ? 6.961 -39.031 -21.875 1 98.75 474 THR B CA 1
ATOM 7696 C C . THR B 1 474 ? 7.703 -40.25 -21.328 1 98.75 474 THR B C 1
ATOM 7698 O O . THR B 1 474 ? 7.094 -41.125 -20.688 1 98.75 474 THR B O 1
ATOM 7701 N N . SER B 1 475 ? 9.047 -40.312 -21.562 1 98.75 475 SER B N 1
ATOM 7702 C CA . SER B 1 475 ? 9.836 -41.375 -20.938 1 98.75 475 SER B CA 1
ATOM 7703 C C . SER B 1 475 ? 9.742 -41.312 -19.422 1 98.75 475 SER B C 1
ATOM 7705 O O . SER B 1 475 ? 9.508 -42.344 -18.766 1 98.75 475 SER B O 1
ATOM 7707 N N . PHE B 1 476 ? 9.93 -40.156 -18.859 1 98.62 476 PHE B N 1
ATOM 7708 C CA . PHE B 1 476 ? 9.883 -39.938 -17.422 1 98.62 476 PHE B CA 1
ATOM 7709 C C . PHE B 1 476 ? 8.516 -40.312 -16.859 1 98.62 476 PHE B C 1
ATOM 7711 O O . PHE B 1 476 ? 8.422 -41.031 -15.859 1 98.62 476 PHE B O 1
ATOM 7718 N N . ILE B 1 477 ? 7.438 -39.844 -17.5 1 98.62 477 ILE B N 1
ATOM 7719 C CA . ILE B 1 477 ? 6.078 -40.094 -17.047 1 98.62 477 ILE B CA 1
ATOM 7720 C C . ILE B 1 477 ? 5.793 -41.594 -17.062 1 98.62 477 ILE B C 1
ATOM 7722 O O . ILE B 1 477 ? 5.18 -42.156 -16.141 1 98.62 477 ILE B O 1
ATOM 7726 N N . ARG B 1 478 ? 6.293 -42.312 -18.031 1 98.12 478 ARG B N 1
ATOM 7727 C CA . ARG B 1 478 ? 5.98 -43.719 -18.234 1 98.12 478 ARG B CA 1
ATOM 7728 C C . ARG B 1 478 ? 6.836 -44.625 -17.344 1 98.12 478 ARG B C 1
ATOM 7730 O O . ARG B 1 478 ? 6.395 -45.688 -16.922 1 98.12 478 ARG B O 1
ATOM 7737 N N . THR B 1 479 ? 8.102 -44.125 -17.062 1 97.81 479 THR B N 1
ATOM 7738 C CA . THR B 1 479 ? 9.008 -45.094 -16.484 1 97.81 479 THR B CA 1
ATOM 7739 C C . THR B 1 479 ? 9.68 -44.531 -15.234 1 97.81 479 THR B C 1
ATOM 7741 O O . THR B 1 479 ? 10.375 -45.25 -14.516 1 97.81 479 THR B O 1
ATOM 7744 N N . GLY B 1 480 ? 9.539 -43.281 -14.977 1 97.12 480 GLY B N 1
ATOM 7745 C CA . GLY B 1 480 ? 10.25 -42.625 -13.891 1 97.12 480 GLY B CA 1
ATOM 7746 C C . GLY B 1 480 ? 11.664 -42.219 -14.258 1 97.12 480 GLY B C 1
ATOM 7747 O O . GLY B 1 480 ? 12.391 -41.688 -13.43 1 97.12 480 GLY B O 1
ATOM 7748 N N . ASN B 1 481 ? 12.039 -42.469 -15.484 1 97.94 481 ASN B N 1
ATOM 7749 C CA . ASN B 1 481 ? 13.359 -42.188 -16.031 1 97.94 481 ASN B CA 1
ATOM 7750 C C . ASN B 1 481 ? 13.266 -41.5 -17.391 1 97.94 481 ASN B C 1
ATOM 7752 O O . ASN B 1 481 ? 12.75 -42.094 -18.344 1 97.94 481 ASN B O 1
ATOM 7756 N N . PRO B 1 482 ? 13.797 -40.281 -17.531 1 98.5 482 PRO B N 1
ATOM 7757 C CA . PRO B 1 482 ? 13.641 -39.562 -18.797 1 98.5 482 PRO B CA 1
ATOM 7758 C C . PRO B 1 482 ? 14.453 -40.188 -19.938 1 98.5 482 PRO B C 1
ATOM 7760 O O . PRO B 1 482 ? 14.273 -39.812 -21.094 1 98.5 482 PRO B O 1
ATOM 7763 N N . ASN B 1 483 ? 15.281 -41.219 -19.656 1 98.25 483 ASN B N 1
ATOM 7764 C CA . ASN B 1 483 ? 16.219 -41.719 -20.656 1 98.25 483 ASN B CA 1
ATOM 7765 C C . ASN B 1 483 ? 15.727 -43 -21.328 1 98.25 483 ASN B C 1
ATOM 7767 O O . ASN B 1 483 ? 16.219 -43.375 -22.391 1 98.25 483 ASN B O 1
ATOM 7771 N N . THR B 1 484 ? 14.781 -43.719 -20.734 1 98.19 484 THR B N 1
ATOM 7772 C CA . THR B 1 484 ? 14.344 -45 -21.219 1 98.19 484 THR B CA 1
ATOM 7773 C C . THR B 1 484 ? 13.875 -44.906 -22.672 1 98.19 484 THR B C 1
ATOM 7775 O O . THR B 1 484 ? 14.219 -45.75 -23.484 1 98.19 484 THR B O 1
ATOM 7778 N N . PHE B 1 485 ? 13.07 -43.938 -22.984 1 98.12 485 PHE B N 1
ATOM 7779 C CA . PHE B 1 485 ? 12.523 -43.75 -24.328 1 98.12 485 PHE B CA 1
ATOM 7780 C C . PHE B 1 485 ? 13 -42.438 -24.938 1 98.12 485 PHE B C 1
ATOM 7782 O O . PHE B 1 485 ? 12.266 -41.812 -25.703 1 98.12 485 PHE B O 1
ATOM 7789 N N . ARG B 1 486 ? 14.164 -41.906 -24.484 1 97.81 486 ARG B N 1
ATOM 7790 C CA . ARG B 1 486 ? 14.664 -40.656 -25.047 1 97.81 486 ARG B CA 1
ATOM 7791 C C . ARG B 1 486 ? 14.883 -40.781 -26.547 1 97.81 486 ARG B C 1
ATOM 7793 O O . ARG B 1 486 ? 15.133 -41.875 -27.047 1 97.81 486 ARG B O 1
ATOM 7800 N N . LYS B 1 487 ? 14.75 -39.781 -27.219 1 97.62 487 LYS B N 1
ATOM 7801 C CA . LYS B 1 487 ? 14.977 -39.812 -28.656 1 97.62 487 LYS B CA 1
ATOM 7802 C C . LYS B 1 487 ? 16.406 -40.219 -28.984 1 97.62 487 LYS B C 1
ATOM 7804 O O . LYS B 1 487 ? 17.359 -39.75 -28.359 1 97.62 487 LYS B O 1
ATOM 7809 N N . ALA B 1 488 ? 16.516 -41.094 -30 1 96.44 488 ALA B N 1
ATOM 7810 C CA . ALA B 1 488 ? 17.844 -41.531 -30.422 1 96.44 488 ALA B CA 1
ATOM 7811 C C . ALA B 1 488 ? 18.719 -40.344 -30.844 1 96.44 488 ALA B C 1
ATOM 7813 O O . ALA B 1 488 ? 18.25 -39.438 -31.5 1 96.44 488 ALA B O 1
ATOM 7814 N N . GLY B 1 489 ? 19.953 -40.375 -30.422 1 95.69 489 GLY B N 1
ATOM 7815 C CA . GLY B 1 489 ? 20.906 -39.344 -30.797 1 95.69 489 GLY B CA 1
ATOM 7816 C C . GLY B 1 489 ? 20.953 -38.188 -29.828 1 95.69 489 GLY B C 1
ATOM 7817 O O . GLY B 1 489 ? 21.797 -37.312 -29.953 1 95.69 489 GLY B O 1
ATOM 7818 N N . THR B 1 490 ? 20.047 -38.156 -28.906 1 97.44 490 THR B N 1
ATOM 7819 C CA . THR B 1 490 ? 20.062 -37.094 -27.906 1 97.44 490 THR B CA 1
ATOM 7820 C C . THR B 1 490 ? 20.859 -37.5 -26.688 1 97.44 490 THR B C 1
ATOM 7822 O O . THR B 1 490 ? 21.078 -38.688 -26.438 1 97.44 490 THR B O 1
ATOM 7825 N N . PRO B 1 491 ? 21.406 -36.594 -25.938 1 97.31 491 PRO B N 1
ATOM 7826 C CA . PRO B 1 491 ? 22.234 -36.938 -24.781 1 97.31 491 PRO B CA 1
ATOM 7827 C C . PRO B 1 491 ? 21.438 -37.625 -23.688 1 97.31 491 PRO B C 1
ATOM 7829 O O . PRO B 1 491 ? 20.234 -37.438 -23.562 1 97.31 491 PRO B O 1
ATOM 7832 N N . MET B 1 492 ? 22.172 -38.438 -22.969 1 97.38 492 MET B N 1
ATOM 7833 C CA . MET B 1 492 ? 21.609 -38.938 -21.703 1 97.38 492 MET B CA 1
ATOM 7834 C C . MET B 1 492 ? 21.406 -37.812 -20.719 1 97.38 492 MET B C 1
ATOM 7836 O O . MET B 1 492 ? 22.297 -37 -20.5 1 97.38 492 MET B O 1
ATOM 7840 N N . TRP B 1 493 ? 20.203 -37.656 -20.188 1 97.88 493 TRP B N 1
ATOM 7841 C CA . TRP B 1 493 ? 19.922 -36.719 -19.109 1 97.88 493 TRP B CA 1
ATOM 7842 C C . TRP B 1 493 ? 20.406 -37.281 -17.781 1 97.88 493 TRP B C 1
ATOM 7844 O O . TRP B 1 493 ? 19.703 -38.062 -17.125 1 97.88 493 TRP B O 1
ATOM 7854 N N . GLU B 1 494 ? 21.562 -36.844 -17.344 1 95.69 494 GLU B N 1
ATOM 7855 C CA . GLU B 1 494 ? 22.156 -37.344 -16.109 1 95.69 494 GLU B CA 1
ATOM 7856 C C . GLU B 1 494 ? 21.422 -36.844 -14.875 1 95.69 494 GLU B C 1
ATOM 7858 O O . GLU B 1 494 ? 21.016 -35.688 -14.82 1 95.69 494 GLU B O 1
ATOM 7863 N N . PRO B 1 495 ? 21.172 -37.75 -13.938 1 94.75 495 PRO B N 1
ATOM 7864 C CA . PRO B 1 495 ? 20.516 -37.281 -12.703 1 94.75 495 PRO B CA 1
ATOM 7865 C C . PRO B 1 495 ? 21.391 -36.312 -11.914 1 94.75 495 PRO B C 1
ATOM 7867 O O . PRO B 1 495 ? 22.625 -36.375 -11.977 1 94.75 495 PRO B O 1
ATOM 7870 N N . TRP B 1 496 ? 20.719 -35.469 -11 1 91.75 496 TRP B N 1
ATOM 7871 C CA . TRP B 1 496 ? 21.391 -34.562 -10.078 1 91.75 496 TRP B CA 1
ATOM 7872 C C . TRP B 1 496 ? 21.938 -35.344 -8.867 1 91.75 496 TRP B C 1
ATOM 7874 O O . TRP B 1 496 ? 21.297 -36.281 -8.383 1 91.75 496 TRP B O 1
ATOM 7884 N N . PRO B 1 497 ? 23.016 -34.875 -7.68 1 70.56 497 PRO B N 1
ATOM 7885 C CA . PRO B 1 497 ? 24.047 -33.906 -8.094 1 70.56 497 PRO B CA 1
ATOM 7886 C C . PRO B 1 497 ? 25.141 -34.562 -8.938 1 70.56 497 PRO B C 1
ATOM 7888 O O . PRO B 1 497 ? 25.5 -35.719 -8.719 1 70.56 497 PRO B O 1
ATOM 7891 N N . SER B 1 498 ? 25.312 -34.312 -10.109 1 58.31 498 SER B N 1
ATOM 7892 C CA . SER B 1 498 ? 26.672 -34.781 -10.398 1 58.31 498 SER B CA 1
ATOM 7893 C C . SER B 1 498 ? 27.719 -33.938 -9.672 1 58.31 498 SER B C 1
ATOM 7895 O O . SER B 1 498 ? 27.422 -32.844 -9.195 1 58.31 498 SER B O 1
ATOM 7897 N N . ASP B 1 499 ? 28.75 -34.5 -9.094 1 57.59 499 ASP B N 1
ATOM 7898 C CA . ASP B 1 499 ? 29.859 -33.844 -8.383 1 57.59 499 ASP B CA 1
ATOM 7899 C C . ASP B 1 499 ? 29.922 -32.344 -8.711 1 57.59 499 ASP B C 1
ATOM 7901 O O . ASP B 1 499 ? 30.594 -31.594 -8.016 1 57.59 499 ASP B O 1
ATOM 7905 N N . GLU B 1 500 ? 28.906 -31.828 -9.508 1 72.94 500 GLU B N 1
ATOM 7906 C CA . GLU B 1 500 ? 29.234 -30.484 -9.977 1 72.94 500 GLU B CA 1
ATOM 7907 C C . GLU B 1 500 ? 27.969 -29.719 -10.367 1 72.94 500 GLU B C 1
ATOM 7909 O O . GLU B 1 500 ? 28.031 -28.797 -11.188 1 72.94 500 GLU B O 1
ATOM 7914 N N . ASP B 1 501 ? 26.75 -29.984 -9.781 1 89.19 501 ASP B N 1
ATOM 7915 C CA . ASP B 1 501 ? 25.531 -29.281 -10.164 1 89.19 501 ASP B CA 1
ATOM 7916 C C . ASP B 1 501 ? 25.344 -29.312 -11.68 1 89.19 501 ASP B C 1
ATOM 7918 O O . ASP B 1 501 ? 25.266 -28.25 -12.32 1 89.19 501 ASP B O 1
ATOM 7922 N N . ARG B 1 502 ? 25.203 -30.406 -12.227 1 93.88 502 ARG B N 1
ATOM 7923 C CA . ARG B 1 502 ? 25.031 -30.547 -13.672 1 93.88 502 ARG B CA 1
ATOM 7924 C C . ARG B 1 502 ? 23.547 -30.672 -14.031 1 93.88 502 ARG B C 1
ATOM 7926 O O . ARG B 1 502 ? 22.781 -31.312 -13.305 1 93.88 502 ARG B O 1
ATOM 7933 N N . ARG B 1 503 ? 23.188 -30.109 -15.141 1 96.69 503 ARG B N 1
ATOM 7934 C CA . ARG B 1 503 ? 21.812 -30.109 -15.633 1 96.69 503 ARG B CA 1
ATOM 7935 C C . ARG B 1 503 ? 21.781 -30.234 -17.156 1 96.69 503 ARG B C 1
ATOM 7937 O O . ARG B 1 503 ? 22.812 -30.062 -17.828 1 96.69 503 ARG B O 1
ATOM 7944 N N . LEU B 1 504 ? 20.719 -30.641 -17.672 1 97.62 504 LEU B N 1
ATOM 7945 C CA . LEU B 1 504 ? 20.562 -30.688 -19.125 1 97.62 504 LEU B CA 1
ATOM 7946 C C . LEU B 1 504 ? 20.25 -29.312 -19.688 1 97.62 504 LEU B C 1
ATOM 7948 O O . LEU B 1 504 ? 19.312 -28.641 -19.219 1 97.62 504 LEU B O 1
ATOM 7952 N N . ASP B 1 505 ? 21.078 -28.812 -20.562 1 98.19 505 ASP B N 1
ATOM 7953 C CA . ASP B 1 505 ? 20.859 -27.594 -21.328 1 98.19 505 ASP B CA 1
ATOM 7954 C C . ASP B 1 505 ? 20.141 -27.906 -22.641 1 98.19 505 ASP B C 1
ATOM 7956 O O . ASP B 1 505 ? 20.734 -28.453 -23.578 1 98.19 505 ASP B O 1
ATOM 7960 N N . PHE B 1 506 ? 18.812 -27.609 -22.688 1 98.75 506 PHE B N 1
ATOM 7961 C CA . PHE B 1 506 ? 18.047 -27.797 -23.922 1 98.75 506 PHE B CA 1
ATOM 7962 C C . PHE B 1 506 ? 18.375 -26.703 -24.938 1 98.75 506 PHE B C 1
ATOM 7964 O O . PHE B 1 506 ? 18.109 -25.531 -24.688 1 98.75 506 PHE B O 1
ATOM 7971 N N . GLN B 1 507 ? 18.922 -27.016 -25.969 1 97.5 507 GLN B N 1
ATOM 7972 C CA . GLN B 1 507 ? 19.172 -26.141 -27.109 1 97.5 507 GLN B CA 1
ATOM 7973 C C . GLN B 1 507 ? 18.953 -26.875 -28.422 1 97.5 507 GLN B C 1
ATOM 7975 O O . GLN B 1 507 ? 19.359 -28.031 -28.578 1 97.5 507 GLN B O 1
ATOM 7980 N N . THR B 1 508 ? 18.281 -26.203 -29.344 1 97.44 508 THR B N 1
ATOM 7981 C CA . THR B 1 508 ? 18 -26.844 -30.609 1 97.44 508 THR B CA 1
ATOM 7982 C C . THR B 1 508 ? 19.281 -27.281 -31.297 1 97.44 508 THR B C 1
ATOM 7984 O O . THR B 1 508 ? 20.172 -26.469 -31.531 1 97.44 508 THR B O 1
ATOM 7987 N N . ASN B 1 509 ? 19.438 -28.531 -31.562 1 94.44 509 ASN B N 1
ATOM 7988 C CA . ASN B 1 509 ? 20.547 -29.172 -32.25 1 94.44 509 ASN B CA 1
ATOM 7989 C C . ASN B 1 509 ? 21.844 -29.078 -31.422 1 94.44 509 ASN B C 1
ATOM 7991 O O . ASN B 1 509 ? 22.938 -29.281 -31.969 1 94.44 509 ASN B O 1
ATOM 7995 N N . ALA B 1 510 ? 21.75 -28.734 -30.188 1 97.12 510 ALA B N 1
ATOM 7996 C CA . ALA B 1 510 ? 22.938 -28.578 -29.344 1 97.12 510 ALA B CA 1
ATOM 7997 C C . ALA B 1 510 ? 22.625 -28.922 -27.891 1 97.12 510 ALA B C 1
ATOM 7999 O O . ALA B 1 510 ? 23.203 -28.344 -26.969 1 97.12 510 ALA B O 1
ATOM 8000 N N . THR B 1 511 ? 21.594 -29.703 -27.656 1 98.25 511 THR B N 1
ATOM 8001 C CA . THR B 1 511 ? 21.25 -30.156 -26.312 1 98.25 511 THR B CA 1
ATOM 8002 C C . THR B 1 511 ? 22.422 -30.922 -25.688 1 98.25 511 THR B C 1
ATOM 8004 O O . THR B 1 511 ? 23.031 -31.781 -26.344 1 98.25 511 THR B O 1
ATOM 8007 N N . ARG B 1 512 ? 22.781 -30.609 -24.422 1 97.69 512 ARG B N 1
ATOM 8008 C CA . ARG B 1 512 ? 23.938 -31.203 -23.766 1 97.69 512 ARG B CA 1
ATOM 8009 C C . ARG B 1 512 ? 23.844 -31.031 -22.25 1 97.69 512 ARG B C 1
ATOM 8011 O O . ARG B 1 512 ? 23.062 -30.219 -21.75 1 97.69 512 ARG B O 1
ATOM 8018 N N . MET B 1 513 ? 24.594 -31.906 -21.562 1 96.44 513 MET B N 1
ATOM 8019 C CA . MET B 1 513 ? 24.766 -31.641 -20.125 1 96.44 513 MET B CA 1
ATOM 8020 C C . MET B 1 513 ? 25.656 -30.438 -19.906 1 96.44 513 MET B C 1
ATOM 8022 O O . MET B 1 513 ? 26.641 -30.234 -20.625 1 96.44 513 MET B O 1
ATOM 8026 N N . GLU B 1 514 ? 25.328 -29.625 -18.938 1 95.94 514 GLU B N 1
ATOM 8027 C CA . GLU B 1 514 ? 26.172 -28.5 -18.547 1 95.94 514 GLU B CA 1
ATOM 8028 C C . GLU B 1 514 ? 26.281 -28.391 -17.031 1 95.94 514 GLU B C 1
ATOM 8030 O O . GLU B 1 514 ? 25.453 -28.938 -16.297 1 95.94 514 GLU B O 1
ATOM 8035 N N . THR B 1 515 ? 27.375 -27.781 -16.594 1 94.81 515 THR B N 1
ATOM 8036 C CA . THR B 1 515 ? 27.516 -27.406 -15.188 1 94.81 515 THR B CA 1
ATOM 8037 C C . THR B 1 515 ? 26.922 -26.016 -14.945 1 94.81 515 THR B C 1
ATOM 8039 O O . THR B 1 515 ? 27.109 -25.109 -15.758 1 94.81 515 THR B O 1
ATOM 8042 N N . VAL B 1 516 ? 26.172 -25.859 -13.875 1 95.56 516 VAL B N 1
ATOM 8043 C CA . VAL B 1 516 ? 25.672 -24.547 -13.523 1 95.56 516 VAL B CA 1
ATOM 8044 C C . VAL B 1 516 ? 26.844 -23.562 -13.414 1 95.56 516 VAL B C 1
ATOM 8046 O O . VAL B 1 516 ? 27.859 -23.859 -12.789 1 95.56 516 VAL B O 1
ATOM 8049 N N . ASP B 1 517 ? 26.641 -22.469 -14.016 1 93.25 517 ASP B N 1
ATOM 8050 C CA . ASP B 1 517 ? 27.672 -21.438 -14.055 1 93.25 517 ASP B CA 1
ATOM 8051 C C . ASP B 1 517 ? 28.094 -21.031 -12.648 1 93.25 517 ASP B C 1
ATOM 8053 O O . ASP B 1 517 ? 27.25 -20.906 -11.75 1 93.25 517 ASP B O 1
ATOM 8057 N N . GLU B 1 518 ? 29.406 -20.844 -12.453 1 94.75 518 GLU B N 1
ATOM 8058 C CA . GLU B 1 518 ? 29.938 -20.484 -11.141 1 94.75 518 GLU B CA 1
ATOM 8059 C C . GLU B 1 518 ? 29.312 -19.188 -10.633 1 94.75 518 GLU B C 1
ATOM 8061 O O . GLU B 1 518 ? 29.016 -19.062 -9.438 1 94.75 518 GLU B O 1
ATOM 8066 N N . GLY B 1 519 ? 29.203 -18.234 -11.531 1 95.75 519 GLY B N 1
ATOM 8067 C CA . GLY B 1 519 ? 28.562 -16.984 -11.141 1 95.75 519 GLY B CA 1
ATOM 8068 C C . GLY B 1 519 ? 27.141 -17.172 -10.648 1 95.75 519 GLY B C 1
ATOM 8069 O O . GLY B 1 519 ? 26.75 -16.578 -9.648 1 95.75 519 GLY B O 1
ATOM 8070 N N . GLN B 1 520 ? 26.406 -17.984 -11.359 1 96.38 520 GLN B N 1
ATOM 8071 C CA . GLN B 1 520 ? 25.047 -18.266 -10.914 1 96.38 520 GLN B CA 1
ATOM 8072 C C . GLN B 1 520 ? 25.031 -18.984 -9.57 1 96.38 520 GLN B C 1
ATOM 8074 O O . GLN B 1 520 ? 24.203 -18.703 -8.711 1 96.38 520 GLN B O 1
ATOM 8079 N N . ARG B 1 521 ? 25.953 -19.922 -9.375 1 95.62 521 ARG B N 1
ATOM 8080 C CA . ARG B 1 521 ? 26.047 -20.641 -8.102 1 95.62 521 ARG B CA 1
ATOM 8081 C C . ARG B 1 521 ? 26.281 -19.672 -6.953 1 95.62 521 ARG B C 1
ATOM 8083 O O . ARG B 1 521 ? 25.672 -19.781 -5.895 1 95.62 521 ARG B O 1
ATOM 8090 N N . GLU B 1 522 ? 27.141 -18.703 -7.199 1 97.06 522 GLU B N 1
ATOM 8091 C CA . GLU B 1 522 ? 27.453 -17.719 -6.176 1 97.06 522 GLU B CA 1
ATOM 8092 C C . GLU B 1 522 ? 26.234 -16.844 -5.871 1 97.06 522 GLU B C 1
ATOM 8094 O O . GLU B 1 522 ? 25.906 -16.609 -4.707 1 97.06 522 GLU B O 1
ATOM 8099 N N . ARG B 1 523 ? 25.609 -16.375 -6.871 1 98.19 523 ARG B N 1
ATOM 8100 C CA . ARG B 1 523 ? 24.406 -15.555 -6.688 1 98.19 523 ARG B CA 1
ATOM 8101 C C . ARG B 1 523 ? 23.312 -16.344 -5.977 1 98.19 523 ARG B C 1
ATOM 8103 O O . ARG B 1 523 ? 22.672 -15.828 -5.051 1 98.19 523 ARG B O 1
ATOM 8110 N N . CYS B 1 524 ? 23.109 -17.578 -6.367 1 97.75 524 CYS B N 1
ATOM 8111 C CA . CYS B 1 524 ? 22.078 -18.406 -5.754 1 97.75 524 CYS B CA 1
ATOM 8112 C C . CYS B 1 524 ? 22.406 -18.688 -4.293 1 97.75 524 CYS B C 1
ATOM 8114 O O . CYS B 1 524 ? 21.5 -18.797 -3.459 1 97.75 524 CYS B O 1
ATOM 8116 N N . GLU B 1 525 ? 23.703 -18.891 -4.008 1 97.75 525 GLU B N 1
ATOM 8117 C CA . GLU B 1 525 ? 24.094 -19.094 -2.615 1 97.75 525 GLU B CA 1
ATOM 8118 C C . GLU B 1 525 ? 23.609 -17.938 -1.736 1 97.75 525 GLU B C 1
ATOM 8120 O O . GLU B 1 525 ? 23.047 -18.172 -0.661 1 97.75 525 GLU B O 1
ATOM 8125 N N . TYR B 1 526 ? 23.844 -16.734 -2.188 1 98.69 526 TYR B N 1
ATOM 8126 C CA . TYR B 1 526 ? 23.391 -15.602 -1.397 1 98.69 526 TYR B CA 1
ATOM 8127 C C . TYR B 1 526 ? 21.875 -15.531 -1.342 1 98.69 526 TYR B C 1
ATOM 8129 O O . TYR B 1 526 ? 21.297 -15.383 -0.266 1 98.69 526 TYR B O 1
ATOM 8137 N N . LEU B 1 527 ? 21.188 -15.586 -2.531 1 98.81 527 LEU B N 1
ATOM 8138 C CA . LEU B 1 527 ? 19.734 -15.438 -2.582 1 98.81 527 LEU B CA 1
ATOM 8139 C C . LEU B 1 527 ? 19.047 -16.469 -1.693 1 98.81 527 LEU B C 1
ATOM 8141 O O . LEU B 1 527 ? 18.078 -16.156 -1.014 1 98.81 527 LEU B O 1
ATOM 8145 N N . LEU B 1 528 ? 19.578 -17.672 -1.66 1 98.38 528 LEU B N 1
ATOM 8146 C CA . LEU B 1 528 ? 19 -18.719 -0.832 1 98.38 528 LEU B CA 1
ATOM 8147 C C . LEU B 1 528 ? 19.297 -18.469 0.645 1 98.38 528 LEU B C 1
ATOM 8149 O O . LEU B 1 528 ? 18.484 -18.828 1.508 1 98.38 528 LEU B O 1
ATOM 8153 N N . SER B 1 529 ? 20.422 -17.844 0.966 1 98.62 529 SER B N 1
ATOM 8154 C CA . SER B 1 529 ? 20.781 -17.562 2.354 1 98.62 529 SER B CA 1
ATOM 8155 C C . SER B 1 529 ? 19.797 -16.594 2.99 1 98.62 529 SER B C 1
ATOM 8157 O O . SER B 1 529 ? 19.609 -16.594 4.207 1 98.62 529 SER B O 1
ATOM 8159 N N . ILE B 1 530 ? 19.125 -15.75 2.188 1 98.69 530 ILE B N 1
ATOM 8160 C CA . ILE B 1 530 ? 18.188 -14.789 2.752 1 98.69 530 ILE B CA 1
ATOM 8161 C C . ILE B 1 530 ? 16.75 -15.242 2.467 1 98.69 530 ILE B C 1
ATOM 8163 O O . ILE B 1 530 ? 15.797 -14.508 2.721 1 98.69 530 ILE B O 1
ATOM 8167 N N . GLY B 1 531 ? 16.547 -16.422 1.891 1 98.62 531 GLY B N 1
ATOM 8168 C CA . GLY B 1 531 ? 15.258 -16.906 1.442 1 98.62 531 GLY B CA 1
ATOM 8169 C C . GLY B 1 531 ? 14.227 -16.969 2.551 1 98.62 531 GLY B C 1
ATOM 8170 O O . GLY B 1 531 ? 13.062 -16.609 2.342 1 98.62 531 GLY B O 1
ATOM 8171 N N . LEU B 1 532 ? 14.609 -17.406 3.721 1 98.31 532 LEU B N 1
ATOM 8172 C CA . LEU B 1 532 ? 13.656 -17.5 4.824 1 98.31 532 LEU B CA 1
ATOM 8173 C C . LEU B 1 532 ? 13.266 -16.109 5.316 1 98.31 532 LEU B C 1
ATOM 8175 O O . LEU B 1 532 ? 12.125 -15.883 5.73 1 98.31 532 LEU B O 1
ATOM 8179 N N . ASP B 1 533 ? 14.289 -15.125 5.27 1 98.12 533 ASP B N 1
ATOM 8180 C CA . ASP B 1 533 ? 13.938 -13.734 5.57 1 98.12 533 ASP B CA 1
ATOM 8181 C C . ASP B 1 533 ? 12.844 -13.227 4.637 1 98.12 533 ASP B C 1
ATOM 8183 O O . ASP B 1 533 ? 12.031 -12.383 5.027 1 98.12 533 ASP B O 1
ATOM 8187 N N . LEU B 1 534 ? 12.867 -13.742 3.439 1 98.31 534 LEU B N 1
ATOM 8188 C CA . LEU B 1 534 ? 11.93 -13.305 2.414 1 98.31 534 LEU B CA 1
ATOM 8189 C C . LEU B 1 534 ? 10.688 -14.18 2.398 1 98.31 534 LEU B C 1
ATOM 8191 O O . LEU B 1 534 ? 9.852 -14.078 1.495 1 98.31 534 LEU B O 1
ATOM 8195 N N . LYS B 1 535 ? 10.609 -15.117 3.307 1 98.19 535 LYS B N 1
ATOM 8196 C CA . LYS B 1 535 ? 9.445 -15.969 3.535 1 98.19 535 LYS B CA 1
ATOM 8197 C C . LYS B 1 535 ? 9.227 -16.922 2.363 1 98.19 535 LYS B C 1
ATOM 8199 O O . LYS B 1 535 ? 8.086 -17.141 1.941 1 98.19 535 LYS B O 1
ATOM 8204 N N . GLN B 1 536 ? 10.289 -17.344 1.781 1 98.12 536 GLN B N 1
ATOM 8205 C CA . GLN B 1 536 ? 10.227 -18.344 0.723 1 98.12 536 GLN B CA 1
ATOM 8206 C C . GLN B 1 536 ? 10.195 -19.75 1.303 1 98.12 536 GLN B C 1
ATOM 8208 O O . GLN B 1 536 ? 10.664 -19.984 2.42 1 98.12 536 GLN B O 1
#